Protein AF-0000000087539450 (afdb_homodimer)

Solvent-accessible surface area (backbone atoms only — not comparable to full-atom values): 48037 Å² total; per-residue (Å²): 130,80,47,30,30,33,7,32,29,37,51,81,55,28,25,37,24,34,31,24,36,84,75,42,44,80,74,38,67,32,73,24,71,48,74,65,47,72,48,86,84,46,35,29,34,36,51,66,65,51,53,52,52,17,52,27,53,14,39,38,67,53,40,68,90,49,62,36,80,33,38,54,24,32,17,27,11,11,48,51,20,23,37,36,39,15,30,92,84,64,47,69,72,62,69,25,40,33,46,74,16,42,75,12,46,68,40,29,51,53,40,34,68,70,65,31,56,68,51,42,27,71,36,19,28,36,72,86,48,24,31,21,17,50,22,40,50,44,37,35,46,76,73,35,50,69,58,41,71,54,40,39,33,48,32,37,55,55,27,48,52,46,23,67,30,51,70,46,65,43,41,20,48,21,36,42,29,40,23,71,39,21,21,58,88,76,71,40,75,26,62,69,48,27,57,63,59,69,46,67,71,77,30,49,47,45,82,39,54,14,37,38,65,75,40,42,31,32,69,68,38,10,62,62,31,62,41,35,44,77,23,30,35,20,59,15,31,18,35,67,40,21,32,33,41,29,62,61,24,80,42,70,66,32,34,33,36,38,31,28,55,36,26,33,48,32,27,22,25,71,52,91,61,79,52,93,81,63,42,47,32,26,32,33,22,46,51,85,79,32,18,25,39,32,24,43,36,55,34,34,41,45,48,57,52,45,49,43,69,32,51,35,61,45,44,44,54,49,14,60,76,70,70,52,54,45,64,58,52,50,46,55,34,30,70,73,28,58,86,49,20,85,64,32,39,29,45,53,17,41,79,8,30,38,29,62,68,66,32,71,52,40,43,11,32,41,39,51,38,42,81,83,60,40,48,31,24,55,57,34,15,47,56,50,20,36,28,49,53,48,34,55,37,49,56,55,54,39,74,79,40,86,70,57,54,31,29,35,24,28,74,57,50,73,43,64,65,60,44,41,50,40,10,37,61,55,63,22,35,33,35,28,42,69,63,33,80,42,24,29,37,47,23,8,30,50,32,16,33,41,36,73,60,77,34,91,56,77,76,56,41,61,60,59,46,51,80,61,50,77,30,69,43,53,72,88,47,44,66,48,43,56,51,46,47,51,52,47,52,43,47,55,62,34,39,51,66,43,24,54,58,64,56,76,105,130,82,48,31,29,33,7,32,28,38,50,81,56,28,25,36,25,34,32,25,36,84,77,41,44,80,74,37,66,34,73,23,72,46,74,65,48,74,48,86,85,45,35,29,32,36,48,66,63,52,53,52,50,18,50,27,52,14,39,35,68,52,40,69,90,47,64,37,79,32,36,53,23,31,16,26,11,11,50,52,21,23,38,36,41,15,30,90,86,65,47,69,73,62,69,25,40,33,45,73,15,42,74,13,45,67,43,30,50,53,39,36,69,69,64,30,58,68,51,42,26,70,38,20,30,36,73,86,49,23,31,22,17,49,21,40,50,44,36,36,45,76,73,35,50,70,57,42,71,55,40,41,33,50,31,36,55,54,25,46,52,45,24,66,30,51,70,46,64,42,42,20,47,22,37,42,28,42,23,72,38,19,22,57,89,74,71,41,74,26,62,71,49,27,56,64,60,70,46,67,72,76,30,50,47,47,81,38,54,16,37,39,64,76,38,42,31,32,69,68,38,11,63,63,33,63,41,34,44,79,24,30,36,18,59,15,32,18,34,66,40,21,32,33,41,28,62,61,24,80,42,70,68,32,35,32,35,38,31,28,55,36,27,34,47,33,27,21,26,72,52,89,59,79,52,94,81,62,42,48,30,27,32,34,22,46,51,85,80,30,18,26,39,32,25,43,34,56,35,35,42,44,49,56,52,44,49,43,69,32,52,35,60,45,42,44,53,49,13,60,75,68,70,54,54,45,62,57,49,52,46,55,33,31,68,73,28,56,88,49,22,84,64,32,40,29,45,53,18,40,80,10,30,39,29,61,68,65,33,71,52,40,44,11,31,42,39,52,38,42,80,83,60,40,49,31,23,54,58,33,14,48,56,50,21,36,28,48,52,48,34,56,36,50,54,55,54,39,75,80,38,85,70,58,54,32,30,35,25,27,73,58,51,73,42,65,68,58,46,39,50,39,10,37,62,55,62,23,36,31,35,29,42,68,64,32,77,42,22,30,37,48,22,8,31,51,34,14,32,40,34,73,59,78,35,92,56,75,76,57,42,61,60,58,45,50,80,61,49,76,30,70,44,54,71,87,47,44,67,48,43,54,51,46,48,51,52,48,52,42,48,55,63,34,39,50,65,43,24,55,59,65,56,76,104

Sequence (1010 aa):
MDKYLIAHDLGTSGDKASLFSIEGKLVKSYTASYKTHYFHNNYAEQETEDWWEAICRSTKEIVKEIEPEAVLGISFSSQMQACVVVDEKGNALRPVMIWADQRSGEQMEKLTEKVGADRMYEINGHRPSASYSIEKLMWIRDHEAEVYQNTYKMLLAKDYIICRLTGKFVTDYSEASGTDAFDLKGMEWSEEVLSAAEIPTDKMPELHASTDVIGNLTAHAAEELGLAVNTKVVCGGGDGPCSALGAGSTENGQMFLSYGTSAWIAGTSDEVFLDKDRTLICFGHVIPGKYMPCGTMQAAGNSYSYIRHAMCGEEEVTAEKEGGSIYDVMNRLVEQSPAGAKGLVFLPYLVGERSPRWNPDASGSFLGIRMEHEKCDYIRAVLEGVAMNLGIILEKQRENGEIQELVLTGGGAKGDTLSQILADVLGVRLHRLDHVETATSVAAAVIAGIGVGVFKDFSVVDQFVKREKTFVPREEYKPVYDHQKKLFEKGYECLLDYYKMSAEEMDKYLIAHDLGTSGDKASLFSIEGKLVKSYTASYKTHYFHNNYAEQETEDWWEAICRSTKEIVKEIEPEAVLGISFSSQMQACVVVDEKGNALRPVMIWADQRSGEQMEKLTEKVGADRMYEINGHRPSASYSIEKLMWIRDHEAEVYQNTYKMLLAKDYIICRLTGKFVTDYSEASGTDAFDLKGMEWSEEVLSAAEIPTDKMPELHASTDVIGNLTAHAAEELGLAVNTKVVCGGGDGPCSALGAGSTENGQMFLSYGTSAWIAGTSDEVFLDKDRTLICFGHVIPGKYMPCGTMQAAGNSYSYIRHAMCGEEEVTAEKEGGSIYDVMNRLVEQSPAGAKGLVFLPYLVGERSPRWNPDASGSFLGIRMEHEKCDYIRAVLEGVAMNLGIILEKQRENGEIQELVLTGGGAKGDTLSQILADVLGVRLHRLDHVETATSVAAAVIAGIGVGVFKDFSVVDQFVKREKTFVPREEYKPVYDHQKKLFEKGYECLLDYYKMSAEE

Foldseek 3Di:
DWAWEWEWEAEDFWIKIWIATLLQDTDDIDTDGDDWDADPPFWIWAALVSHLLRLLVGLCVGCVPPAQVRYAAYFYAHAAQKWFFAALQLHTLDTIGALRGQPLVVLLVQLCVQQNQVNLCQFLQAGGGSSHHLSVLLVCVVPPVVSNVRGQAIATNVQSVVCQFFVAREAEQQRVSRRSQGGNQVSGGHPSSCVSSVHDPRRYGHYDQQLAFPAFGDPVNCVSNVHDRNHTYGRHHYLVLLLQLLLVQDDAQAWAWAAEQKIKIKGKHLDSDAFPVRQWGKGCHSAPNIIMIMHIWRGGVVLLVVLCVVPVPVLVVVCVVVVHDSVVSLLVLLVVADQCLVVKAWARQCQHTRGRPHGRLDHIDIPDDDPPGDSSSVSNNSLLNSLLSNLVVVVRVCVVHDHAEHEYAYDVCPDPSSVQSSCQLNVHKYFYKPHRHCSSSLSRRLSGCVSSPSDVDSSSSCSNIDTDDIHHHDPVCNVSSVVNSVVSVVVVVVCVVVSVVVRVD/DWAWEWEWEAEDFWIKIWIATLLQDTDDIDTDGDDWDADPPFWIWAALVSHLLRLLVGLCVGCVPPAQVRYAAYFYAHAAQKWFFAALQLHTLDTIGALRGQPLVVLLVQLCVQQNQVNLCQFLQAGGGSSAHLSVLLVCVVPPVVSNVRGQAIATNVQSVVCQFFVAREAEQQRVSRRSQGGNQVSGGHPSSCVSSVHDPRRYGHYDQQLAFPAFGDPVNCVSNVHDRNHTYGRHHYLVLLLQLLLVQDDAQAWAWAAEQKIKIKGKHLDSDAFPLRQWGKGCHSAPNIIMIMHIWRGGVVLLVVLCVVPVPVLVVVCVVVVHDSVVSLLVLLVVADQCLVVKAWARQCQHTRGRPHGRLDHIDIPDDDPPHDSSSVSNNSLLNSLLSNLVVVVRVCVVHDHAEHEYAYDVCPDPSSVQSSCQLNVHKYFYKPHRHCSSRLSRRLSGCVSSPSDVDSSSSCSNIDTDDIHHHDPVCNVSSVVNSVVSVVVVVVCVVVSVVVRVD

Structure (mmCIF, N/CA/C/O backbone):
data_AF-0000000087539450-model_v1
#
loop_
_entity.id
_entity.type
_entity.pdbx_description
1 polymer 'Xylulose kinase'
#
loop_
_atom_site.group_PDB
_atom_site.id
_atom_site.type_symbol
_atom_site.label_atom_id
_atom_site.label_alt_id
_atom_site.label_comp_id
_atom_site.label_asym_id
_atom_site.label_entity_id
_atom_site.label_seq_id
_atom_site.pdbx_PDB_ins_code
_atom_site.Cartn_x
_atom_site.Cartn_y
_atom_site.Cartn_z
_atom_site.occupancy
_atom_site.B_iso_or_equiv
_atom_site.auth_seq_id
_atom_site.auth_comp_id
_atom_site.auth_asym_id
_atom_site.auth_atom_id
_atom_site.pdbx_PDB_model_num
ATOM 1 N N . MET A 1 1 ? -7.801 -61.469 -3.623 1 63.5 1 MET A N 1
ATOM 2 C CA . MET A 1 1 ? -6.723 -60.625 -3.104 1 63.5 1 MET A CA 1
ATOM 3 C C . MET A 1 1 ? -6.922 -59.156 -3.496 1 63.5 1 MET A C 1
ATOM 5 O O . MET A 1 1 ? -7.488 -58.875 -4.551 1 63.5 1 MET A O 1
ATOM 9 N N . ASP A 1 2 ? -6.637 -58.25 -2.605 1 87.62 2 ASP A N 1
ATOM 10 C CA . ASP A 1 2 ? -6.824 -56.812 -2.848 1 87.62 2 ASP A CA 1
ATOM 11 C C . ASP A 1 2 ? -5.902 -56.344 -3.961 1 87.62 2 ASP A C 1
ATOM 13 O O . ASP A 1 2 ? -4.805 -56.844 -4.145 1 87.62 2 ASP A O 1
ATOM 17 N N . LYS A 1 3 ? -6.453 -55.594 -4.941 1 96.06 3 LYS A N 1
ATOM 18 C CA . LYS A 1 3 ? -5.684 -55 -6.039 1 96.06 3 LYS A CA 1
ATOM 19 C C . LYS A 1 3 ? -5.465 -53.531 -5.836 1 96.06 3 LYS A C 1
ATOM 21 O O . LYS A 1 3 ? -6.285 -52.844 -5.199 1 96.06 3 LYS A O 1
ATOM 26 N N . TYR A 1 4 ? -4.293 -53.094 -6.41 1 97.75 4 TYR A N 1
ATOM 27 C CA . TYR A 1 4 ? -3.902 -51.75 -6.105 1 97.75 4 TYR A CA 1
ATOM 28 C C . TYR A 1 4 ? -3.438 -51 -7.359 1 97.75 4 TYR A C 1
ATOM 30 O O . TYR A 1 4 ? -3.119 -51.656 -8.367 1 97.75 4 TYR A O 1
ATOM 38 N N . LEU A 1 5 ? -3.502 -49.719 -7.254 1 97.94 5 LEU A N 1
ATOM 39 C CA . LEU A 1 5 ? -2.955 -48.781 -8.242 1 97.94 5 LEU A CA 1
ATOM 40 C C . LEU A 1 5 ? -1.952 -47.844 -7.594 1 97.94 5 LEU A C 1
ATOM 42 O O . LEU A 1 5 ? -2.156 -47.406 -6.465 1 97.94 5 LEU A O 1
ATOM 46 N N . ILE A 1 6 ? -0.881 -47.562 -8.305 1 98.44 6 ILE A N 1
ATOM 47 C CA . ILE A 1 6 ? 0.11 -46.625 -7.805 1 98.44 6 ILE A CA 1
ATOM 48 C C . ILE A 1 6 ? 0.045 -45.344 -8.617 1 98.44 6 ILE A C 1
ATOM 50 O O . ILE A 1 6 ? 0.03 -45.375 -9.844 1 98.44 6 ILE A O 1
ATOM 54 N N . ALA A 1 7 ? -0.057 -44.25 -7.906 1 98.25 7 ALA A N 1
ATOM 55 C CA . ALA A 1 7 ? -0.04 -42.938 -8.5 1 98.25 7 ALA A CA 1
ATOM 56 C C . ALA A 1 7 ? 1.215 -42.156 -8.086 1 98.25 7 ALA A C 1
ATOM 58 O O . ALA A 1 7 ? 1.498 -42 -6.898 1 98.25 7 ALA A O 1
ATOM 59 N N . HIS A 1 8 ? 1.985 -41.688 -9.047 1 98.44 8 HIS A N 1
ATOM 60 C CA . HIS A 1 8 ? 3.119 -40.781 -8.789 1 98.44 8 HIS A CA 1
ATOM 61 C C . HIS A 1 8 ? 2.785 -39.344 -9.148 1 98.44 8 HIS A C 1
ATOM 63 O O . HIS A 1 8 ? 2.346 -39.062 -10.266 1 98.44 8 HIS A O 1
ATOM 69 N N . ASP A 1 9 ? 2.93 -38.531 -8.242 1 96.94 9 ASP A N 1
ATOM 70 C CA . ASP A 1 9 ? 2.902 -37.062 -8.461 1 96.94 9 ASP A CA 1
ATOM 71 C C . ASP A 1 9 ? 4.312 -36.5 -8.43 1 96.94 9 ASP A C 1
ATOM 73 O O . ASP A 1 9 ? 4.836 -36.156 -7.363 1 96.94 9 ASP A O 1
ATOM 77 N N . LEU A 1 10 ? 4.879 -36.312 -9.625 1 97.31 10 LEU A N 1
ATOM 78 C CA . LEU A 1 10 ? 6.254 -35.844 -9.789 1 97.31 10 LEU A CA 1
ATOM 79 C C . LEU A 1 10 ? 6.301 -34.312 -9.938 1 97.31 10 LEU A C 1
ATOM 81 O O . LEU A 1 10 ? 6.305 -33.812 -11.055 1 97.31 10 LEU A O 1
ATOM 85 N N . GLY A 1 11 ? 6.465 -33.688 -8.812 1 93.62 11 GLY A N 1
ATOM 86 C CA . GLY A 1 11 ? 6.465 -32.219 -8.797 1 93.62 11 GLY A CA 1
ATOM 87 C C . GLY A 1 11 ? 7.855 -31.625 -8.805 1 93.62 11 GLY A C 1
ATOM 88 O O . GLY A 1 11 ? 8.82 -32.312 -9.18 1 93.62 11 GLY A O 1
ATOM 89 N N . THR A 1 12 ? 7.957 -30.359 -8.445 1 90.19 12 THR A N 1
ATOM 90 C CA . THR A 1 12 ? 9.211 -29.609 -8.469 1 90.19 12 THR A CA 1
ATOM 91 C C . THR A 1 12 ? 10.078 -29.969 -7.27 1 90.19 12 THR A C 1
ATOM 93 O O . THR A 1 12 ? 11.305 -30.047 -7.379 1 90.19 12 THR A O 1
ATOM 96 N N . SER A 1 13 ? 9.5 -30.328 -6.152 1 89.19 13 SER A N 1
ATOM 97 C CA . SER A 1 13 ? 10.258 -30.484 -4.922 1 89.19 13 SER A CA 1
ATOM 98 C C . SER A 1 13 ? 10.422 -31.969 -4.559 1 89.19 13 SER A C 1
ATOM 100 O O . SER A 1 13 ? 11.148 -32.312 -3.631 1 89.19 13 SER A O 1
ATOM 102 N N . GLY A 1 14 ? 9.633 -32.719 -5.238 1 94.12 14 GLY A N 1
ATOM 103 C CA . GLY A 1 14 ? 9.711 -34.125 -4.93 1 94.12 14 GLY A CA 1
ATOM 104 C C . GLY A 1 14 ? 8.664 -34.969 -5.652 1 94.12 14 GLY A C 1
ATOM 105 O O . GLY A 1 14 ? 7.926 -34.438 -6.488 1 94.12 14 GLY A O 1
ATOM 106 N N . ASP A 1 15 ? 8.719 -36.25 -5.34 1 97.12 15 ASP A N 1
ATOM 107 C CA . ASP A 1 15 ? 7.734 -37.188 -5.859 1 97.12 15 ASP A CA 1
ATOM 108 C C . ASP A 1 15 ? 6.891 -37.781 -4.734 1 97.12 15 ASP A C 1
ATOM 110 O O . ASP A 1 15 ? 7.426 -38.312 -3.756 1 97.12 15 ASP A O 1
ATOM 114 N N . LYS A 1 16 ? 5.605 -37.625 -4.824 1 95.31 16 LYS A N 1
ATOM 115 C CA . LYS A 1 16 ? 4.672 -38.281 -3.92 1 95.31 16 LYS A CA 1
ATOM 116 C C . LYS A 1 16 ? 4.086 -39.531 -4.562 1 95.31 16 LYS A C 1
ATOM 118 O O . LYS A 1 16 ? 3.359 -39.469 -5.555 1 95.31 16 LYS A O 1
ATOM 123 N N . ALA A 1 17 ? 4.402 -40.688 -4 1 97.94 17 ALA A N 1
ATOM 124 C CA . ALA A 1 17 ? 3.777 -41.938 -4.406 1 97.94 17 ALA A CA 1
ATOM 125 C C . ALA A 1 17 ? 2.576 -42.281 -3.523 1 97.94 17 ALA A C 1
ATOM 127 O O . ALA A 1 17 ? 2.639 -42.125 -2.299 1 97.94 17 ALA A O 1
ATOM 128 N N . SER A 1 18 ? 1.516 -42.656 -4.168 1 97.06 18 SER A N 1
ATOM 129 C CA . SER A 1 18 ? 0.305 -43.031 -3.445 1 97.06 18 SER A CA 1
ATOM 130 C C . SER A 1 18 ? -0.211 -44.406 -3.908 1 97.06 18 SER A C 1
ATOM 132 O O . SER A 1 18 ? -0.251 -44.688 -5.109 1 97.06 18 SER A O 1
ATOM 134 N N . LEU A 1 19 ? -0.552 -45.188 -2.943 1 97.19 19 LEU A N 1
ATOM 135 C CA . LEU A 1 19 ? -1.157 -46.469 -3.184 1 97.19 19 LEU A CA 1
ATOM 136 C C . LEU A 1 19 ? -2.666 -46.438 -2.971 1 97.19 19 LEU A C 1
ATOM 138 O O . LEU A 1 19 ? -3.133 -46.125 -1.87 1 97.19 19 LEU A O 1
ATOM 142 N N . PHE A 1 20 ? -3.352 -46.719 -4.051 1 95.94 20 PHE A N 1
ATOM 143 C CA . PHE A 1 20 ? -4.809 -46.719 -3.969 1 95.94 20 PHE A CA 1
ATOM 144 C C . PHE A 1 20 ? -5.359 -48.125 -4.172 1 95.94 20 PHE A C 1
ATOM 146 O O . PHE A 1 20 ? -4.844 -48.906 -4.992 1 95.94 20 PHE A O 1
ATOM 153 N N . SER A 1 21 ? -6.469 -48.406 -3.42 1 95.62 21 SER A N 1
ATOM 154 C CA . SER A 1 21 ? -7.25 -49.594 -3.758 1 95.62 21 SER A CA 1
ATOM 155 C C . SER A 1 21 ? -8.109 -49.344 -4.996 1 95.62 21 SER A C 1
ATOM 157 O O . SER A 1 21 ? -8.305 -48.219 -5.414 1 95.62 21 SER A O 1
ATOM 159 N N . ILE A 1 22 ? -8.633 -50.406 -5.566 1 94.31 22 ILE A N 1
ATOM 160 C CA . ILE A 1 22 ? -9.461 -50.281 -6.766 1 94.31 22 ILE A CA 1
ATOM 161 C C . ILE A 1 22 ? -10.82 -49.688 -6.391 1 94.31 22 ILE A C 1
ATOM 163 O O . ILE A 1 22 ? -11.609 -49.312 -7.27 1 94.31 22 ILE A O 1
ATOM 167 N N . GLU A 1 23 ? -11.094 -49.531 -5.09 1 91.94 23 GLU A N 1
ATOM 168 C CA . GLU A 1 23 ? -12.328 -48.906 -4.621 1 91.94 23 GLU A CA 1
ATOM 169 C C . GLU A 1 23 ? -12.125 -47.406 -4.414 1 91.94 23 GLU A C 1
ATOM 171 O O . GLU A 1 23 ? -13.07 -46.688 -4.082 1 91.94 23 GLU A O 1
ATOM 176 N N . GLY A 1 24 ? -10.922 -47 -4.629 1 89.5 24 GLY A N 1
ATOM 177 C CA . GLY A 1 24 ? -10.672 -45.562 -4.551 1 89.5 24 GLY A CA 1
ATOM 178 C C . GLY A 1 24 ? -10.148 -45.125 -3.195 1 89.5 24 GLY A C 1
ATOM 179 O O . GLY A 1 24 ? -10.062 -43.938 -2.914 1 89.5 24 GLY A O 1
ATOM 180 N N . LYS A 1 25 ? -9.742 -46.031 -2.344 1 91.62 25 LYS A N 1
ATOM 181 C CA . LYS A 1 25 ? -9.234 -45.688 -1.013 1 91.62 25 LYS A CA 1
ATOM 182 C C . LYS A 1 25 ? -7.723 -45.5 -1.037 1 91.62 25 LYS A C 1
ATOM 184 O O . LYS A 1 25 ? -6.988 -46.312 -1.583 1 91.62 25 LYS A O 1
ATOM 189 N N . LEU A 1 26 ? -7.309 -44.438 -0.457 1 93 26 LEU A N 1
ATOM 190 C CA . LEU A 1 26 ? -5.879 -44.219 -0.263 1 93 26 LEU A CA 1
ATOM 191 C C . LEU A 1 26 ? -5.336 -45.125 0.827 1 93 26 LEU A C 1
ATOM 193 O O . LEU A 1 26 ? -5.719 -45.031 1.993 1 93 26 LEU A O 1
ATOM 197 N N . VAL A 1 27 ? -4.469 -45.969 0.541 1 94.75 27 VAL A N 1
ATOM 198 C CA . VAL A 1 27 ? -3.938 -46.969 1.463 1 94.75 27 VAL A CA 1
ATOM 199 C C . VAL A 1 27 ? -2.686 -46.406 2.148 1 94.75 27 VAL A C 1
ATOM 201 O O . VAL A 1 27 ? -2.537 -46.531 3.367 1 94.75 27 VAL A O 1
ATOM 204 N N . LYS A 1 28 ? -1.821 -45.906 1.323 1 95.69 28 LYS A N 1
ATOM 205 C CA . LYS A 1 28 ? -0.549 -45.375 1.814 1 95.69 28 LYS A CA 1
ATOM 206 C C . LYS A 1 28 ? 0.042 -44.375 0.84 1 95.69 28 LYS A C 1
ATOM 208 O O . LYS A 1 28 ? -0.2 -44.438 -0.366 1 95.69 28 LYS A O 1
ATOM 213 N N . SER A 1 29 ? 0.734 -43.469 1.357 1 95.88 29 SER A N 1
ATOM 214 C CA . SER A 1 29 ? 1.466 -42.5 0.523 1 95.88 29 SER A CA 1
ATOM 215 C C . SER A 1 29 ? 2.82 -42.156 1.135 1 95.88 29 SER A C 1
ATOM 217 O O . SER A 1 29 ? 3.023 -42.344 2.34 1 95.88 29 SER A O 1
ATOM 219 N N . TYR A 1 30 ? 3.762 -41.75 0.299 1 96.94 30 TYR A N 1
ATOM 220 C CA . TYR A 1 30 ? 5.105 -41.375 0.712 1 96.94 30 TYR A CA 1
ATOM 221 C C . TYR A 1 30 ? 5.699 -40.344 -0.244 1 96.94 30 TYR A C 1
ATOM 223 O O . TYR A 1 30 ? 5.547 -40.469 -1.462 1 96.94 30 TYR A O 1
ATOM 231 N N . THR A 1 31 ? 6.277 -39.344 0.333 1 96.38 31 THR A N 1
ATOM 232 C CA . THR A 1 31 ? 6.926 -38.312 -0.473 1 96.38 31 THR A CA 1
ATOM 233 C C . THR A 1 31 ? 8.445 -38.375 -0.323 1 96.38 31 THR A C 1
ATOM 235 O O . THR A 1 31 ? 8.961 -38.344 0.794 1 96.38 31 THR A O 1
ATOM 238 N N . ALA A 1 32 ? 9.133 -38.469 -1.414 1 97.56 32 ALA A N 1
ATOM 239 C CA . ALA A 1 32 ? 10.586 -38.375 -1.481 1 97.56 32 ALA A CA 1
ATOM 240 C C . ALA A 1 32 ? 11.008 -37.031 -2.076 1 97.56 32 ALA A C 1
ATOM 242 O O . ALA A 1 32 ? 10.672 -36.719 -3.221 1 97.56 32 ALA A O 1
ATOM 243 N N . SER A 1 33 ? 11.805 -36.312 -1.38 1 95.69 33 SER A N 1
ATOM 244 C CA . SER A 1 33 ? 12.195 -35 -1.806 1 95.69 33 SER A CA 1
ATOM 245 C C . SER A 1 33 ? 13.477 -35.031 -2.633 1 95.69 33 SER A C 1
ATOM 247 O O . SER A 1 33 ? 14.242 -35.969 -2.564 1 95.69 33 SER A O 1
ATOM 249 N N . TYR A 1 34 ? 13.656 -34.062 -3.494 1 95.38 34 TYR A N 1
ATOM 250 C CA . TYR A 1 34 ? 14.898 -33.844 -4.219 1 95.38 34 TYR A CA 1
ATOM 251 C C . TYR A 1 34 ? 15.133 -32.344 -4.414 1 95.38 34 TYR A C 1
ATOM 253 O O . TYR A 1 34 ? 14.242 -31.531 -4.16 1 95.38 34 TYR A O 1
ATOM 261 N N . LYS A 1 35 ? 16.328 -31.969 -4.836 1 91.88 35 LYS A N 1
ATOM 262 C CA . LYS A 1 35 ? 16.75 -30.562 -4.883 1 91.88 35 LYS A CA 1
ATOM 263 C C . LYS A 1 35 ? 16.516 -29.969 -6.27 1 91.88 35 LYS A C 1
ATOM 265 O O . LYS A 1 35 ? 16.625 -30.672 -7.277 1 91.88 35 LYS A O 1
ATOM 270 N N . THR A 1 36 ? 16.078 -28.75 -6.309 1 91.38 36 THR A N 1
ATOM 271 C CA . THR A 1 36 ? 16.141 -27.906 -7.496 1 91.38 36 THR A CA 1
ATOM 272 C C . THR A 1 36 ? 17.312 -26.922 -7.398 1 91.38 36 THR A C 1
ATOM 274 O O . THR A 1 36 ? 17.484 -26.266 -6.371 1 91.38 36 THR A O 1
ATOM 277 N N . HIS A 1 37 ? 18.062 -26.859 -8.438 1 91.81 37 HIS A N 1
ATOM 278 C CA . HIS A 1 37 ? 19.188 -25.938 -8.461 1 91.81 37 HIS A CA 1
ATOM 279 C C . HIS A 1 37 ? 18.828 -24.641 -9.188 1 91.81 37 HIS A C 1
ATOM 281 O O . HIS A 1 37 ? 18.547 -24.656 -10.391 1 91.81 37 HIS A O 1
ATOM 287 N N . TYR A 1 38 ? 18.844 -23.625 -8.43 1 86.75 38 TYR A N 1
ATOM 288 C CA . TYR A 1 38 ? 18.594 -22.312 -9.016 1 86.75 38 TYR A CA 1
ATOM 289 C C . TYR A 1 38 ? 19.891 -21.562 -9.219 1 86.75 38 TYR A C 1
ATOM 291 O O . TYR A 1 38 ? 20.797 -21.625 -8.383 1 86.75 38 TYR A O 1
ATOM 299 N N . PHE A 1 39 ? 19.969 -20.938 -10.305 1 84.88 39 PHE A N 1
ATOM 300 C CA . PHE A 1 39 ? 21.156 -20.172 -10.633 1 84.88 39 PHE A CA 1
ATOM 301 C C . PHE A 1 39 ? 20.828 -18.703 -10.852 1 84.88 39 PHE A C 1
ATOM 303 O O . PHE A 1 39 ? 19.641 -18.328 -10.844 1 84.88 39 PHE A O 1
ATOM 310 N N . HIS A 1 40 ? 21.953 -17.922 -10.945 1 75.94 40 HIS A N 1
ATOM 311 C CA . HIS A 1 40 ? 21.781 -16.516 -11.25 1 75.94 40 HIS A CA 1
ATOM 312 C C . HIS A 1 40 ? 21.094 -16.312 -12.594 1 75.94 40 HIS A C 1
ATOM 314 O O . HIS A 1 40 ? 21.094 -17.219 -13.438 1 75.94 40 HIS A O 1
ATOM 320 N N . ASN A 1 41 ? 20.109 -15.414 -12.82 1 72.12 41 ASN A N 1
ATOM 321 C CA . ASN A 1 41 ? 19.484 -15.008 -14.078 1 72.12 41 ASN A CA 1
ATOM 322 C C . ASN A 1 41 ? 18.234 -15.836 -14.383 1 72.12 41 ASN A C 1
ATOM 324 O O . ASN A 1 41 ? 17.938 -16.125 -15.547 1 72.12 41 ASN A O 1
ATOM 328 N N . ASN A 1 42 ? 17.703 -16.562 -13.484 1 81.5 42 ASN A N 1
ATOM 329 C CA . ASN A 1 42 ? 16.438 -17.266 -13.594 1 81.5 42 ASN A CA 1
ATOM 330 C C . ASN A 1 42 ? 16.609 -18.641 -14.242 1 81.5 42 ASN A C 1
ATOM 332 O O . ASN A 1 42 ? 15.758 -19.078 -15.016 1 81.5 42 ASN A O 1
ATOM 336 N N . TYR A 1 43 ? 17.781 -19.25 -14.008 1 87.88 43 TYR A N 1
ATOM 337 C CA . TYR A 1 43 ? 18.031 -20.641 -14.414 1 87.88 43 TYR A CA 1
ATOM 338 C C . TYR A 1 43 ? 17.578 -21.609 -13.336 1 87.88 43 TYR A C 1
ATOM 340 O O . TYR A 1 43 ? 17.75 -21.344 -12.141 1 87.88 43 TYR A O 1
ATOM 348 N N . ALA A 1 44 ? 16.953 -22.641 -13.742 1 92.56 44 ALA A N 1
ATOM 349 C CA . ALA A 1 44 ? 16.484 -23.656 -12.812 1 92.56 44 ALA A CA 1
ATOM 350 C C . ALA A 1 44 ? 16.672 -25.062 -13.406 1 92.56 44 ALA A C 1
ATOM 352 O O . ALA A 1 44 ? 16.109 -25.359 -14.461 1 92.56 44 ALA A O 1
ATOM 353 N N . GLU A 1 45 ? 17.406 -25.922 -12.656 1 96.75 45 GLU A N 1
ATOM 354 C CA . GLU A 1 45 ? 17.719 -27.25 -13.18 1 96.75 45 GLU A CA 1
ATOM 355 C C . GLU A 1 45 ? 17.484 -28.328 -12.117 1 96.75 45 GLU A C 1
ATOM 357 O O . GLU A 1 45 ? 17.531 -28.031 -10.922 1 96.75 45 GLU A O 1
ATOM 362 N N . GLN A 1 46 ? 17.203 -29.469 -12.602 1 97.12 46 GLN A N 1
ATOM 363 C CA . GLN A 1 46 ? 17.094 -30.672 -11.766 1 97.12 46 GLN A CA 1
ATOM 364 C C . GLN A 1 46 ? 17.844 -31.844 -12.398 1 97.12 46 GLN A C 1
ATOM 366 O O . GLN A 1 46 ? 18.188 -31.797 -13.586 1 97.12 46 GLN A O 1
ATOM 371 N N . GLU A 1 47 ? 18.141 -32.844 -11.547 1 97.75 47 GLU A N 1
ATOM 372 C CA . GLU A 1 47 ? 18.828 -34.062 -11.992 1 97.75 47 GLU A CA 1
ATOM 373 C C . GLU A 1 47 ? 17.844 -35.219 -12.195 1 97.75 47 GLU A C 1
ATOM 375 O O . GLU A 1 47 ? 17.078 -35.562 -11.289 1 97.75 47 GLU A O 1
ATOM 380 N N . THR A 1 48 ? 17.953 -35.844 -13.367 1 97.81 48 THR A N 1
ATOM 381 C CA . THR A 1 48 ? 17.047 -36.938 -13.672 1 97.81 48 THR A CA 1
ATOM 382 C C . THR A 1 48 ? 17.266 -38.094 -12.703 1 97.81 48 THR A C 1
ATOM 384 O O . THR A 1 48 ? 16.312 -38.812 -12.359 1 97.81 48 THR A O 1
ATOM 387 N N . GLU A 1 49 ? 18.469 -38.25 -12.273 1 97.81 49 GLU A N 1
ATOM 388 C CA . GLU A 1 49 ? 18.75 -39.344 -11.328 1 97.81 49 GLU A CA 1
ATOM 389 C C . GLU A 1 49 ? 18.047 -39.094 -9.992 1 97.81 49 GLU A C 1
ATOM 391 O O . GLU A 1 49 ? 17.625 -40.062 -9.328 1 97.81 49 GLU A O 1
ATOM 396 N N . ASP A 1 50 ? 17.984 -37.844 -9.625 1 98.19 50 ASP A N 1
ATOM 397 C CA . ASP A 1 50 ? 17.234 -37.531 -8.414 1 98.19 50 ASP A CA 1
ATOM 398 C C . ASP A 1 50 ? 15.766 -37.938 -8.547 1 98.19 50 ASP A C 1
ATOM 400 O O . ASP A 1 50 ? 15.156 -38.406 -7.594 1 98.19 50 ASP A O 1
ATOM 404 N N . TRP A 1 51 ? 15.219 -37.688 -9.734 1 98.31 51 TRP A N 1
ATOM 405 C CA . TRP A 1 51 ? 13.844 -38.094 -9.992 1 98.31 51 TRP A CA 1
ATOM 406 C C . TRP A 1 51 ? 13.695 -39.625 -9.867 1 98.31 51 TRP A C 1
ATOM 408 O O . TRP A 1 51 ? 12.773 -40.094 -9.219 1 98.31 51 TRP A O 1
ATOM 418 N N . TRP A 1 52 ? 14.609 -40.344 -10.484 1 98.44 52 TRP A N 1
ATOM 419 C CA . TRP A 1 52 ? 14.539 -41.781 -10.492 1 98.44 52 TRP A CA 1
ATOM 420 C C . TRP A 1 52 ? 14.664 -42.344 -9.086 1 98.44 52 TRP A C 1
ATOM 422 O O . TRP A 1 52 ? 13.898 -43.219 -8.688 1 98.44 52 TRP A O 1
ATOM 432 N N . GLU A 1 53 ? 15.617 -41.812 -8.367 1 98.38 53 GLU A N 1
ATOM 433 C CA . GLU A 1 53 ? 15.812 -42.281 -6.992 1 98.38 53 GLU A CA 1
ATOM 434 C C . GLU A 1 53 ? 14.562 -42.031 -6.148 1 98.38 53 GLU A C 1
ATOM 436 O O . GLU A 1 53 ? 14.188 -42.844 -5.324 1 98.38 53 GLU A O 1
ATOM 441 N N . ALA A 1 54 ? 13.984 -40.875 -6.332 1 98.44 54 ALA A N 1
ATOM 442 C CA . ALA A 1 54 ? 12.773 -40.531 -5.598 1 98.44 54 ALA A CA 1
ATOM 443 C C . ALA A 1 54 ? 11.633 -41.469 -5.945 1 98.44 54 ALA A C 1
ATOM 445 O O . ALA A 1 54 ? 10.883 -41.906 -5.062 1 98.44 54 ALA A O 1
ATOM 446 N N . ILE A 1 55 ? 11.477 -41.781 -7.211 1 98.44 55 ILE A N 1
ATOM 447 C CA . ILE A 1 55 ? 10.445 -42.719 -7.676 1 98.44 55 ILE A CA 1
ATOM 448 C C . ILE A 1 55 ? 10.664 -44.094 -7.039 1 98.44 55 ILE A C 1
ATOM 450 O O . ILE A 1 55 ? 9.719 -44.719 -6.535 1 98.44 55 ILE A O 1
ATOM 454 N N . CYS A 1 56 ? 11.875 -44.562 -7.055 1 98.5 56 CYS A N 1
ATOM 455 C CA . CYS A 1 56 ? 12.203 -45.875 -6.5 1 98.5 56 CYS A CA 1
ATOM 456 C C . CYS A 1 56 ? 11.953 -45.906 -4.996 1 98.5 56 CYS A C 1
ATOM 458 O O . CYS A 1 56 ? 11.289 -46.812 -4.492 1 98.5 56 CYS A O 1
ATOM 460 N N . ARG A 1 57 ? 12.43 -44.906 -4.371 1 98.31 57 ARG A N 1
ATOM 461 C CA . ARG A 1 57 ? 12.312 -44.844 -2.918 1 98.31 57 ARG A CA 1
ATOM 462 C C . ARG A 1 57 ? 10.852 -44.75 -2.492 1 98.31 57 ARG A C 1
ATOM 464 O O . ARG A 1 57 ? 10.414 -45.469 -1.597 1 98.31 57 ARG A O 1
ATOM 471 N N . SER A 1 58 ? 10.133 -43.875 -3.059 1 98.31 58 SER A N 1
ATOM 472 C CA . SER A 1 58 ? 8.742 -43.688 -2.68 1 98.31 58 SER A CA 1
ATOM 473 C C . SER A 1 58 ? 7.902 -44.906 -2.994 1 98.31 58 SER A C 1
ATOM 475 O O . SER A 1 58 ? 7.016 -45.281 -2.219 1 98.31 58 SER A O 1
ATOM 477 N N . THR A 1 59 ? 8.156 -45.594 -4.109 1 98.38 59 THR A N 1
ATOM 478 C CA . THR A 1 59 ? 7.43 -46.812 -4.461 1 98.38 59 THR A CA 1
ATOM 479 C C . THR A 1 59 ? 7.699 -47.906 -3.449 1 98.38 59 THR A C 1
ATOM 481 O O . THR A 1 59 ? 6.766 -48.531 -2.951 1 98.38 59 THR A O 1
ATOM 484 N N . LYS A 1 60 ? 8.93 -48.125 -3.158 1 97.94 60 LYS A N 1
ATOM 485 C CA . LYS A 1 60 ? 9.289 -49.188 -2.219 1 97.94 60 LYS A CA 1
ATOM 486 C C . LYS A 1 60 ? 8.633 -48.969 -0.861 1 97.94 60 LYS A C 1
ATOM 488 O O . LYS A 1 60 ? 8.18 -49.906 -0.224 1 97.94 60 LYS A O 1
ATOM 493 N N . GLU A 1 61 ? 8.586 -47.75 -0.471 1 97.81 61 GLU A N 1
ATOM 494 C CA . GLU A 1 61 ? 8 -47.438 0.826 1 97.81 61 GLU A CA 1
ATOM 495 C C . GLU A 1 61 ? 6.516 -47.75 0.863 1 97.81 61 GLU A C 1
ATOM 497 O O . GLU A 1 61 ? 6 -48.219 1.891 1 97.81 61 GLU A O 1
ATOM 502 N N . ILE A 1 62 ? 5.801 -47.594 -0.215 1 97.31 62 ILE A N 1
ATOM 503 C CA . ILE A 1 62 ? 4.348 -47.719 -0.156 1 97.31 62 ILE A CA 1
ATOM 504 C C . ILE A 1 62 ? 3.965 -49.188 -0.463 1 97.31 62 ILE A C 1
ATOM 506 O O . ILE A 1 62 ? 2.838 -49.594 -0.192 1 97.31 62 ILE A O 1
ATOM 510 N N . VAL A 1 63 ? 4.863 -50.031 -0.989 1 96.75 63 VAL A N 1
ATOM 511 C CA . VAL A 1 63 ? 4.48 -51.375 -1.386 1 96.75 63 VAL A CA 1
ATOM 512 C C . VAL A 1 63 ? 5.121 -52.375 -0.444 1 96.75 63 VAL A C 1
ATOM 514 O O . VAL A 1 63 ? 5.059 -53.594 -0.688 1 96.75 63 VAL A O 1
ATOM 517 N N . LYS A 1 64 ? 5.793 -51.969 0.581 1 93.69 64 LYS A N 1
ATOM 518 C CA . LYS A 1 64 ? 6.52 -52.812 1.518 1 93.69 64 LYS A CA 1
ATOM 519 C C . LYS A 1 64 ? 5.648 -53.969 2 1 93.69 64 LYS A C 1
ATOM 521 O O . LYS A 1 64 ? 6.141 -55.062 2.221 1 93.69 64 LYS A O 1
ATOM 526 N N . GLU A 1 65 ? 4.43 -53.844 2.223 1 92 65 GLU A N 1
ATOM 527 C CA . GLU A 1 65 ? 3.572 -54.844 2.84 1 92 65 GLU A CA 1
ATOM 528 C C . GLU A 1 65 ? 2.588 -55.406 1.827 1 92 65 GLU A C 1
ATOM 530 O O . GLU A 1 65 ? 1.57 -56 2.207 1 92 65 GLU A O 1
ATOM 535 N N . ILE A 1 66 ? 2.893 -55.25 0.576 1 92.75 66 ILE A N 1
ATOM 536 C CA . ILE A 1 66 ? 1.984 -55.688 -0.472 1 92.75 66 ILE A CA 1
ATOM 537 C C . ILE A 1 66 ? 2.713 -56.656 -1.407 1 92.75 66 ILE A C 1
ATOM 539 O O . ILE A 1 66 ? 3.902 -56.5 -1.684 1 92.75 66 ILE A O 1
ATOM 543 N N . GLU A 1 67 ? 1.999 -57.688 -1.846 1 94.56 67 GLU A N 1
ATOM 544 C CA . GLU A 1 67 ? 2.557 -58.531 -2.891 1 94.56 67 GLU A CA 1
ATOM 545 C C . GLU A 1 67 ? 2.711 -57.781 -4.203 1 94.56 67 GLU A C 1
ATOM 547 O O . GLU A 1 67 ? 1.763 -57.156 -4.68 1 94.56 67 GLU A O 1
ATOM 552 N N . PRO A 1 68 ? 3.844 -57.844 -4.777 1 95.06 68 PRO A N 1
ATOM 553 C CA . PRO A 1 68 ? 4.09 -57.094 -6.016 1 95.06 68 PRO A CA 1
ATOM 554 C C . PRO A 1 68 ? 3.035 -57.375 -7.086 1 95.06 68 PRO A C 1
ATOM 556 O O . PRO A 1 68 ? 2.666 -56.469 -7.84 1 95.06 68 PRO A O 1
ATOM 559 N N . GLU A 1 69 ? 2.541 -58.562 -7.102 1 94.88 69 GLU A N 1
ATOM 560 C CA . GLU A 1 69 ? 1.583 -58.969 -8.125 1 94.88 69 GLU A CA 1
ATOM 561 C C . GLU A 1 69 ? 0.225 -58.312 -7.906 1 94.88 69 GLU A C 1
ATOM 563 O O . GLU A 1 69 ? -0.621 -58.312 -8.805 1 94.88 69 GLU A O 1
ATOM 568 N N . ALA A 1 70 ? 0.071 -57.781 -6.777 1 96.81 70 ALA A N 1
ATOM 569 C CA . ALA A 1 70 ? -1.202 -57.125 -6.445 1 96.81 70 ALA A CA 1
ATOM 570 C C . ALA A 1 70 ? -1.308 -55.75 -7.07 1 96.81 70 ALA A C 1
ATOM 572 O O . ALA A 1 70 ? -2.398 -55.188 -7.152 1 96.81 70 ALA A O 1
ATOM 573 N N . VAL A 1 71 ? -0.251 -55.219 -7.504 1 98.06 71 VAL A N 1
ATOM 574 C CA . VAL A 1 71 ? -0.248 -53.906 -8.156 1 98.06 71 VAL A CA 1
ATOM 575 C C . VAL A 1 71 ? -0.546 -54.062 -9.641 1 98.06 71 VAL A C 1
ATOM 577 O O . VAL A 1 71 ? 0.236 -54.688 -10.375 1 98.06 71 VAL A O 1
ATOM 580 N N . LEU A 1 72 ? -1.606 -53.438 -10.07 1 97.81 72 LEU A N 1
ATOM 581 C CA . LEU A 1 72 ? -2.068 -53.656 -11.445 1 97.81 72 LEU A CA 1
ATOM 582 C C . LEU A 1 72 ? -1.376 -52.656 -12.391 1 97.81 72 LEU A C 1
ATOM 584 O O . LEU A 1 72 ? -1.117 -53 -13.547 1 97.81 72 LEU A O 1
ATOM 588 N N . GLY A 1 73 ? -1.144 -51.5 -11.891 1 98.19 73 GLY A N 1
ATOM 589 C CA . GLY A 1 73 ? -0.573 -50.5 -12.773 1 98.19 73 GLY A CA 1
ATOM 590 C C . GLY A 1 73 ? -0.076 -49.281 -12.047 1 98.19 73 GLY A C 1
ATOM 591 O O . GLY A 1 73 ? -0.423 -49.031 -10.883 1 98.19 73 GLY A O 1
ATOM 592 N N . ILE A 1 74 ? 0.772 -48.531 -12.727 1 98.5 74 ILE A N 1
ATOM 593 C CA . ILE A 1 74 ? 1.34 -47.281 -12.258 1 98.5 74 ILE A CA 1
ATOM 594 C C . ILE A 1 74 ? 1.071 -46.188 -13.281 1 98.5 74 ILE A C 1
ATOM 596 O O . ILE A 1 74 ? 1.071 -46.438 -14.484 1 98.5 74 ILE A O 1
ATOM 600 N N . SER A 1 75 ? 0.743 -44.969 -12.805 1 98.75 75 SER A N 1
ATOM 601 C CA . SER A 1 75 ? 0.614 -43.812 -13.672 1 98.75 75 SER A CA 1
ATOM 602 C C . SER A 1 75 ? 1.165 -42.562 -12.992 1 98.75 75 SER A C 1
ATOM 604 O O . SER A 1 75 ? 1.741 -42.656 -11.906 1 98.75 75 SER A O 1
ATOM 606 N N . PHE A 1 76 ? 0.981 -41.375 -13.742 1 98.56 76 PHE A N 1
ATOM 607 C CA . PHE A 1 76 ? 1.773 -40.219 -13.312 1 98.56 76 PHE A CA 1
ATOM 608 C C . PHE A 1 76 ? 0.991 -38.938 -13.492 1 98.56 76 PHE A C 1
ATOM 610 O O . PHE A 1 76 ? 0.242 -38.781 -14.461 1 98.56 76 PHE A O 1
ATOM 617 N N . SER A 1 77 ? 1.122 -38.062 -12.578 1 97.88 77 SER A N 1
ATOM 618 C CA . SER A 1 77 ? 1.021 -36.625 -12.734 1 97.88 77 SER A CA 1
ATOM 619 C C . SER A 1 77 ? 2.383 -35.938 -12.578 1 97.88 77 SER A C 1
ATOM 621 O O . SER A 1 77 ? 3.131 -36.25 -11.648 1 97.88 77 SER A O 1
ATOM 623 N N . SER A 1 78 ? 2.77 -35.125 -13.484 1 97 78 SER A N 1
ATOM 624 C CA . SER A 1 78 ? 4.125 -34.594 -13.375 1 97 78 SER A CA 1
ATOM 625 C C . SER A 1 78 ? 4.176 -33.094 -13.719 1 97 78 SER A C 1
ATOM 627 O O . SER A 1 78 ? 3.301 -32.594 -14.422 1 97 78 SER A O 1
ATOM 629 N N . GLN A 1 79 ? 5.219 -32.438 -13.188 1 95.81 79 GLN A N 1
ATOM 630 C CA . GLN A 1 79 ? 5.504 -31.078 -13.625 1 95.81 79 GLN A CA 1
ATOM 631 C C . GLN A 1 79 ? 5.652 -31 -15.141 1 95.81 79 GLN A C 1
ATOM 633 O O . GLN A 1 79 ? 6.172 -31.938 -15.766 1 95.81 79 GLN A O 1
ATOM 638 N N . MET A 1 80 ? 5.215 -29.922 -15.672 1 96.38 80 MET A N 1
ATOM 639 C CA . MET A 1 80 ? 5.184 -29.766 -17.125 1 96.38 80 MET A CA 1
ATOM 640 C C . MET A 1 80 ? 6.309 -28.859 -17.609 1 96.38 80 MET A C 1
ATOM 642 O O . MET A 1 80 ? 7.062 -28.312 -16.797 1 96.38 80 MET A O 1
ATOM 646 N N . GLN A 1 81 ? 6.594 -28.859 -18.906 1 96.62 81 GLN A N 1
ATOM 647 C CA . GLN A 1 81 ? 7.418 -27.891 -19.625 1 96.62 81 GLN A CA 1
ATOM 648 C C . GLN A 1 81 ? 8.906 -28.141 -19.391 1 96.62 81 GLN A C 1
ATOM 650 O O . GLN A 1 81 ? 9.742 -27.281 -19.656 1 96.62 81 GLN A O 1
ATOM 655 N N . ALA A 1 82 ? 9.219 -29.312 -18.844 1 97.31 82 ALA A N 1
ATOM 656 C CA . ALA A 1 82 ? 10.625 -29.688 -18.75 1 97.31 82 ALA A CA 1
ATOM 657 C C . ALA A 1 82 ? 11.195 -30.016 -20.141 1 97.31 82 ALA A C 1
ATOM 659 O O . ALA A 1 82 ? 10.445 -30.312 -21.062 1 97.31 82 ALA A O 1
ATOM 660 N N . CYS A 1 83 ? 12.461 -29.859 -20.234 1 98.5 83 CYS A N 1
ATOM 661 C CA . CYS A 1 83 ? 13.195 -30.281 -21.422 1 98.5 83 CYS A CA 1
ATOM 662 C C . CYS A 1 83 ? 14.266 -31.312 -21.062 1 98.5 83 CYS A C 1
ATOM 664 O O . CYS A 1 83 ? 15.383 -30.938 -20.703 1 98.5 83 CYS A O 1
ATOM 666 N N . VAL A 1 84 ? 13.906 -32.562 -21.203 1 98.69 84 VAL A N 1
ATOM 667 C CA . VAL A 1 84 ? 14.828 -33.656 -20.953 1 98.69 84 VAL A CA 1
ATOM 668 C C . VAL A 1 84 ? 15.352 -34.219 -22.266 1 98.69 84 VAL A C 1
ATOM 670 O O . VAL A 1 84 ? 14.609 -34.812 -23.031 1 98.69 84 VAL A O 1
ATOM 673 N N . VAL A 1 85 ? 16.578 -34.031 -22.5 1 98.81 85 VAL A N 1
ATOM 674 C CA . VAL A 1 85 ? 17.156 -34.562 -23.734 1 98.81 85 VAL A CA 1
ATOM 675 C C . VAL A 1 85 ? 17.906 -35.875 -23.453 1 98.81 85 VAL A C 1
ATOM 677 O O . VAL A 1 85 ? 18.703 -35.938 -22.516 1 98.81 85 VAL A O 1
ATOM 680 N N . VAL A 1 86 ? 17.578 -36.906 -24.297 1 98.81 86 VAL A N 1
ATOM 681 C CA . VAL A 1 86 ? 18.141 -38.25 -24.047 1 98.81 86 VAL A CA 1
ATOM 682 C C . VAL A 1 86 ? 18.766 -38.781 -25.312 1 98.81 86 VAL A C 1
ATOM 684 O O . VAL A 1 86 ? 18.406 -38.375 -26.422 1 98.81 86 VAL A O 1
ATOM 687 N N . ASP A 1 87 ? 19.688 -39.719 -25.125 1 98.62 87 ASP A N 1
ATOM 688 C CA . ASP A 1 87 ? 20.234 -40.469 -26.25 1 98.62 87 ASP A CA 1
ATOM 689 C C . ASP A 1 87 ? 19.375 -41.656 -26.625 1 98.62 87 ASP A C 1
ATOM 691 O O . ASP A 1 87 ? 18.281 -41.812 -26.078 1 98.62 87 ASP A O 1
ATOM 695 N N . GLU A 1 88 ? 19.797 -42.469 -27.547 1 97.88 88 GLU A N 1
ATOM 696 C CA . GLU A 1 88 ? 19.016 -43.562 -28.078 1 97.88 88 GLU A CA 1
ATOM 697 C C . GLU A 1 88 ? 18.75 -44.625 -27.016 1 97.88 88 GLU A C 1
ATOM 699 O O . GLU A 1 88 ? 17.797 -45.406 -27.109 1 97.88 88 GLU A O 1
ATOM 704 N N . LYS A 1 89 ? 19.578 -44.625 -25.953 1 97.5 89 LYS A N 1
ATOM 705 C CA . LYS A 1 89 ? 19.453 -45.594 -24.891 1 97.5 89 LYS A CA 1
ATOM 706 C C . LYS A 1 89 ? 18.578 -45.062 -23.75 1 97.5 89 LYS A C 1
ATOM 708 O O . LYS A 1 89 ? 18.281 -45.781 -22.797 1 97.5 89 LYS A O 1
ATOM 713 N N . GLY A 1 90 ? 18.219 -43.844 -23.875 1 97.88 90 GLY A N 1
ATOM 714 C CA . GLY A 1 90 ? 17.375 -43.219 -22.859 1 97.88 90 GLY A CA 1
ATOM 715 C C . GLY A 1 90 ? 18.156 -42.531 -21.766 1 97.88 90 GLY A C 1
ATOM 716 O O . GLY A 1 90 ? 17.594 -42.094 -20.75 1 97.88 90 GLY A O 1
ATOM 717 N N . ASN A 1 91 ? 19.469 -42.375 -21.953 1 98.06 91 ASN A N 1
ATOM 718 C CA . ASN A 1 91 ? 20.281 -41.688 -20.984 1 98.06 91 ASN A CA 1
ATOM 719 C C . ASN A 1 91 ? 20.156 -40.156 -21.141 1 98.06 91 ASN A C 1
ATOM 721 O O . ASN A 1 91 ? 20.297 -39.656 -22.25 1 98.06 91 ASN A O 1
ATOM 725 N N . ALA A 1 92 ? 19.906 -39.531 -20.031 1 98.5 92 ALA A N 1
ATOM 726 C CA . ALA A 1 92 ? 19.859 -38.094 -20.062 1 98.5 92 ALA A CA 1
ATOM 727 C C . ALA A 1 92 ? 21.234 -37.5 -20.391 1 98.5 92 ALA A C 1
ATOM 729 O O . ALA A 1 92 ? 22.266 -38 -19.906 1 98.5 92 ALA A O 1
ATOM 730 N N . LEU A 1 93 ? 21.312 -36.438 -21.156 1 98.62 93 LEU A N 1
ATOM 731 C CA . LEU A 1 93 ? 22.562 -35.938 -21.688 1 98.62 93 LEU A CA 1
ATOM 732 C C . LEU A 1 93 ? 23.016 -34.719 -20.891 1 98.62 93 LEU A C 1
ATOM 734 O O . LEU A 1 93 ? 24.172 -34.281 -21.031 1 98.62 93 LEU A O 1
ATOM 738 N N . ARG A 1 94 ? 22.234 -34.156 -20.047 1 97.88 94 ARG A N 1
ATOM 739 C CA . ARG A 1 94 ? 22.5 -33 -19.172 1 97.88 94 ARG A CA 1
ATOM 740 C C . ARG A 1 94 ? 21.453 -32.906 -18.078 1 97.88 94 ARG A C 1
ATOM 742 O O . ARG A 1 94 ? 20.406 -33.562 -18.141 1 97.88 94 ARG A O 1
ATOM 749 N N . PRO A 1 95 ? 21.734 -32.062 -17.062 1 97.88 95 PRO A N 1
ATOM 750 C CA . PRO A 1 95 ? 20.656 -31.719 -16.141 1 97.88 95 PRO A CA 1
ATOM 751 C C . PRO A 1 95 ? 19.438 -31.109 -16.844 1 97.88 95 PRO A C 1
ATOM 753 O O . PRO A 1 95 ? 19.578 -30.547 -17.922 1 97.88 95 PRO A O 1
ATOM 756 N N . VAL A 1 96 ? 18.328 -31.234 -16.219 1 98.12 96 VAL A N 1
ATOM 757 C CA . VAL A 1 96 ? 17.062 -30.906 -16.859 1 98.12 96 VAL A CA 1
ATOM 758 C C . VAL A 1 96 ? 16.734 -29.438 -16.625 1 98.12 96 VAL A C 1
ATOM 760 O O . VAL A 1 96 ? 16.75 -28.969 -15.477 1 98.12 96 VAL A O 1
ATOM 763 N N . MET A 1 97 ? 16.438 -28.672 -17.656 1 97.38 97 MET A N 1
ATOM 764 C CA . MET A 1 97 ? 15.797 -27.375 -17.516 1 97.38 97 MET A CA 1
ATOM 765 C C . MET A 1 97 ? 14.305 -27.531 -17.234 1 97.38 97 MET A C 1
ATOM 767 O O . MET A 1 97 ? 13.555 -28.016 -18.078 1 97.38 97 MET A O 1
ATOM 771 N N . ILE A 1 98 ? 13.891 -27.031 -16.078 1 96.19 98 ILE A N 1
ATOM 772 C CA . ILE A 1 98 ? 12.5 -27.266 -15.703 1 96.19 98 ILE A CA 1
ATOM 773 C C . ILE A 1 98 ? 11.664 -26.031 -16.031 1 96.19 98 ILE A C 1
ATOM 775 O O . ILE A 1 98 ? 12.148 -25.109 -16.688 1 96.19 98 ILE A O 1
ATOM 779 N N . TRP A 1 99 ? 10.375 -26.047 -15.695 1 93.5 99 TRP A N 1
ATOM 780 C CA . TRP A 1 99 ? 9.391 -25.031 -16.078 1 93.5 99 TRP A CA 1
ATOM 781 C C . TRP A 1 99 ? 9.828 -23.656 -15.633 1 93.5 99 TRP A C 1
ATOM 783 O O . TRP A 1 99 ? 9.508 -22.641 -16.281 1 93.5 99 TRP A O 1
ATOM 793 N N . ALA A 1 100 ? 10.625 -23.562 -14.57 1 88.81 100 ALA A N 1
ATOM 794 C CA . ALA A 1 100 ? 11 -22.297 -13.961 1 88.81 100 ALA A CA 1
ATOM 795 C C . ALA A 1 100 ? 12.18 -21.656 -14.695 1 88.81 100 ALA A C 1
ATOM 797 O O . ALA A 1 100 ? 12.5 -20.484 -14.461 1 88.81 100 ALA A O 1
ATOM 798 N N . ASP A 1 101 ? 12.773 -22.375 -15.625 1 93 101 ASP A N 1
ATOM 799 C CA . ASP A 1 101 ? 13.961 -21.906 -16.344 1 93 101 ASP A CA 1
ATOM 800 C C . ASP A 1 101 ? 13.578 -20.938 -17.453 1 93 101 ASP A C 1
ATOM 802 O O . ASP A 1 101 ? 12.727 -21.25 -18.297 1 93 101 ASP A O 1
ATOM 806 N N . GLN A 1 102 ? 14.242 -19.797 -17.5 1 91.5 102 GLN A N 1
ATOM 807 C CA . GLN A 1 102 ? 13.875 -18.75 -18.469 1 91.5 102 GLN A CA 1
ATOM 808 C C . GLN A 1 102 ? 15.047 -18.406 -19.375 1 91.5 102 GLN A C 1
ATOM 810 O O . GLN A 1 102 ? 15.07 -17.344 -19.984 1 91.5 102 GLN A O 1
ATOM 815 N N . ARG A 1 103 ? 15.992 -19.219 -19.484 1 95 103 ARG A N 1
ATOM 816 C CA . ARG A 1 103 ? 17.234 -18.875 -20.172 1 95 103 ARG A CA 1
ATOM 817 C C . ARG A 1 103 ? 17 -18.781 -21.672 1 95 103 ARG A C 1
ATOM 819 O O . ARG A 1 103 ? 17.812 -18.172 -22.391 1 95 103 ARG A O 1
ATOM 826 N N . SER A 1 104 ? 15.906 -19.328 -22.125 1 96.94 104 SER A N 1
ATOM 827 C CA . SER A 1 104 ? 15.68 -19.422 -23.562 1 96.94 104 SER A CA 1
ATOM 828 C C . SER A 1 104 ? 14.891 -18.219 -24.078 1 96.94 104 SER A C 1
ATOM 830 O O . SER A 1 104 ? 14.086 -18.359 -25 1 96.94 104 SER A O 1
ATOM 832 N N . GLY A 1 105 ? 15.102 -17.109 -23.562 1 94.69 105 GLY A N 1
ATOM 833 C CA . GLY A 1 105 ? 14.398 -15.898 -23.953 1 94.69 105 GLY A CA 1
ATOM 834 C C . GLY A 1 105 ? 14.648 -15.508 -25.406 1 94.69 105 GLY A C 1
ATOM 835 O O . GLY A 1 105 ? 13.719 -15.141 -26.125 1 94.69 105 GLY A O 1
ATOM 836 N N . GLU A 1 106 ? 15.898 -15.555 -25.812 1 96.75 106 GLU A N 1
ATOM 837 C CA . GLU A 1 106 ? 16.25 -15.219 -27.188 1 96.75 106 GLU A CA 1
ATOM 838 C C . GLU A 1 106 ? 15.57 -16.172 -28.172 1 96.75 106 GLU A C 1
ATOM 840 O O . GLU A 1 106 ? 15.094 -15.742 -29.219 1 96.75 106 GLU A O 1
ATOM 845 N N . GLN A 1 107 ? 15.578 -17.391 -27.844 1 97.88 107 GLN A N 1
ATOM 846 C CA . GLN A 1 107 ? 14.945 -18.406 -28.688 1 97.88 107 GLN A CA 1
ATOM 847 C C . GLN A 1 107 ? 13.438 -18.172 -28.781 1 97.88 107 GLN A C 1
ATOM 849 O O . GLN A 1 107 ? 12.852 -18.344 -29.859 1 97.88 107 GLN A O 1
ATOM 854 N N . MET A 1 108 ? 12.836 -17.859 -27.672 1 97.06 108 MET A N 1
ATOM 855 C CA . MET A 1 108 ? 11.414 -17.516 -27.656 1 97.06 108 MET A CA 1
ATOM 856 C C . MET A 1 108 ? 11.125 -16.359 -28.609 1 97.06 108 MET A C 1
ATOM 858 O O . MET A 1 108 ? 10.172 -16.422 -29.391 1 97.06 108 MET A O 1
ATOM 862 N N . GLU A 1 109 ? 11.953 -15.352 -28.641 1 97.19 109 GLU A N 1
ATOM 863 C CA . GLU A 1 109 ? 11.781 -14.195 -29.516 1 97.19 109 GLU A CA 1
ATOM 864 C C . GLU A 1 109 ? 11.906 -14.586 -30.984 1 97.19 109 GLU A C 1
ATOM 866 O O . GLU A 1 109 ? 11.117 -14.148 -31.812 1 97.19 109 GLU A O 1
ATOM 871 N N . LYS A 1 110 ? 12.867 -15.336 -31.234 1 97.56 110 LYS A N 1
ATOM 872 C CA . LYS A 1 110 ? 13.102 -15.789 -32.594 1 97.56 110 LYS A CA 1
ATOM 873 C C . LYS A 1 110 ? 11.906 -16.594 -33.125 1 97.56 110 LYS A C 1
ATOM 875 O O . LYS A 1 110 ? 11.469 -16.406 -34.25 1 97.56 110 LYS A O 1
ATOM 880 N N . LEU A 1 111 ? 11.469 -17.5 -32.312 1 97.56 111 LEU A N 1
ATOM 881 C CA . LEU A 1 111 ? 10.328 -18.328 -32.688 1 97.56 111 LEU A CA 1
ATOM 882 C C . LEU A 1 111 ? 9.094 -17.469 -32.906 1 97.56 111 LEU A C 1
ATOM 884 O O . LEU A 1 111 ? 8.344 -17.688 -33.875 1 97.56 111 LEU A O 1
ATOM 888 N N . THR A 1 112 ? 8.883 -16.562 -32.031 1 97.25 112 THR A N 1
ATOM 889 C CA . THR A 1 112 ? 7.734 -15.664 -32.125 1 97.25 112 THR A CA 1
ATOM 890 C C . THR A 1 112 ? 7.805 -14.805 -33.406 1 97.25 112 THR A C 1
ATOM 892 O O . THR A 1 112 ? 6.785 -14.539 -34.031 1 97.25 112 THR A O 1
ATOM 895 N N . GLU A 1 113 ? 8.961 -14.383 -33.719 1 97.56 113 GLU A N 1
ATOM 896 C CA . GLU A 1 113 ? 9.156 -13.594 -34.906 1 97.56 113 GLU A CA 1
ATOM 897 C C . GLU A 1 113 ? 8.812 -14.398 -36.156 1 97.56 113 GLU A C 1
ATOM 899 O O . GLU A 1 113 ? 8.25 -13.859 -37.125 1 97.56 113 GLU A O 1
ATOM 904 N N . LYS A 1 114 ? 9.109 -15.586 -36.188 1 97.81 114 LYS A N 1
ATOM 905 C CA . LYS A 1 114 ? 8.922 -16.438 -37.344 1 97.81 114 LYS A CA 1
ATOM 906 C C . LYS A 1 114 ? 7.465 -16.875 -37.469 1 97.81 114 LYS A C 1
ATOM 908 O O . LYS A 1 114 ? 6.918 -16.891 -38.594 1 97.81 114 LYS A O 1
ATOM 913 N N . VAL A 1 115 ? 6.863 -17.219 -36.438 1 97.5 115 VAL A N 1
ATOM 914 C CA . VAL A 1 115 ? 5.527 -17.812 -36.5 1 97.5 115 VAL A CA 1
ATOM 915 C C . VAL A 1 115 ? 4.477 -16.719 -36.25 1 97.5 115 VAL A C 1
ATOM 917 O O . VAL A 1 115 ? 3.402 -16.75 -36.844 1 97.5 115 VAL A O 1
ATOM 920 N N . GLY A 1 116 ? 4.797 -15.789 -35.438 1 96.94 116 GLY A N 1
ATOM 921 C CA . GLY A 1 116 ? 3.834 -14.805 -34.969 1 96.94 116 GLY A CA 1
ATOM 922 C C . GLY A 1 116 ? 3.189 -15.195 -33.625 1 96.94 116 GLY A C 1
ATOM 923 O O . GLY A 1 116 ? 2.766 -16.344 -33.469 1 96.94 116 GLY A O 1
ATOM 924 N N . ALA A 1 117 ? 3.084 -14.242 -32.75 1 94.62 117 ALA A N 1
ATOM 925 C CA . ALA A 1 117 ? 2.555 -14.492 -31.406 1 94.62 117 ALA A CA 1
ATOM 926 C C . ALA A 1 117 ? 1.106 -14.969 -31.453 1 94.62 117 ALA A C 1
ATOM 928 O O . ALA A 1 117 ? 0.721 -15.891 -30.75 1 94.62 117 ALA A O 1
ATOM 929 N N . ASP A 1 118 ? 0.301 -14.352 -32.312 1 95.12 118 ASP A N 1
ATOM 930 C CA . ASP A 1 118 ? -1.104 -14.719 -32.438 1 95.12 118 ASP A CA 1
ATOM 931 C C . ASP A 1 118 ? -1.253 -16.125 -33 1 95.12 118 ASP A C 1
ATOM 933 O O . ASP A 1 118 ? -2.1 -16.906 -32.531 1 95.12 118 ASP A O 1
ATOM 937 N N . ARG A 1 119 ? -0.468 -16.375 -33.938 1 96 119 ARG A N 1
ATOM 938 C CA . ARG A 1 119 ? -0.51 -17.688 -34.594 1 96 119 ARG A CA 1
ATOM 939 C C . ARG A 1 119 ? -0.072 -18.781 -33.625 1 96 119 ARG A C 1
ATOM 941 O O . ARG A 1 119 ? -0.657 -19.875 -33.594 1 96 119 ARG A O 1
ATOM 948 N N . MET A 1 120 ? 0.904 -18.516 -32.875 1 95.75 120 MET A N 1
ATOM 949 C CA . MET A 1 120 ? 1.348 -19.484 -31.859 1 95.75 120 MET A CA 1
ATOM 950 C C . MET A 1 120 ? 0.232 -19.766 -30.859 1 95.75 120 MET A C 1
ATOM 952 O O . MET A 1 120 ? 0.021 -20.922 -30.484 1 95.75 120 MET A O 1
ATOM 956 N N . TYR A 1 121 ? -0.448 -18.734 -30.438 1 95.81 121 TYR A N 1
ATOM 957 C CA . TYR A 1 121 ? -1.568 -18.891 -29.516 1 95.81 121 TYR A CA 1
ATOM 958 C C . TYR A 1 121 ? -2.668 -19.75 -30.125 1 95.81 121 TYR A C 1
ATOM 960 O O . TYR A 1 121 ? -3.264 -20.578 -29.453 1 95.81 121 TYR A O 1
ATOM 968 N N . GLU A 1 122 ? -2.916 -19.531 -31.391 1 95.62 122 GLU A N 1
ATOM 969 C CA . GLU A 1 122 ? -3.941 -20.281 -32.125 1 95.62 122 GLU A CA 1
ATOM 970 C C . GLU A 1 122 ? -3.57 -21.766 -32.219 1 95.62 122 GLU A C 1
ATOM 972 O O . GLU A 1 122 ? -4.434 -22.641 -32.125 1 95.62 122 GLU A O 1
ATOM 977 N N . ILE A 1 123 ? -2.305 -22.031 -32.406 1 96.38 123 ILE A N 1
ATOM 978 C CA . ILE A 1 123 ? -1.842 -23.391 -32.656 1 96.38 123 ILE A CA 1
ATOM 979 C C . ILE A 1 123 ? -1.759 -24.141 -31.328 1 96.38 123 ILE A C 1
ATOM 981 O O . ILE A 1 123 ? -2.303 -25.25 -31.203 1 96.38 123 ILE A O 1
ATOM 985 N N . ASN A 1 124 ? -1.12 -23.547 -30.406 1 95.12 124 ASN A N 1
ATOM 986 C CA . ASN A 1 124 ? -0.717 -24.281 -29.203 1 95.12 124 ASN A CA 1
ATOM 987 C C . ASN A 1 124 ? -1.649 -23.984 -28.031 1 95.12 124 ASN A C 1
ATOM 989 O O . ASN A 1 124 ? -1.663 -24.719 -27.047 1 95.12 124 ASN A O 1
ATOM 993 N N . GLY A 1 125 ? -2.42 -22.859 -28.109 1 95.44 125 GLY A N 1
ATOM 994 C CA . GLY A 1 125 ? -3.273 -22.438 -27.016 1 95.44 125 GLY A CA 1
ATOM 995 C C . GLY A 1 125 ? -2.523 -21.703 -25.922 1 95.44 125 GLY A C 1
ATOM 996 O O . GLY A 1 125 ? -3.061 -21.484 -24.828 1 95.44 125 GLY A O 1
ATOM 997 N N . HIS A 1 126 ? -1.249 -21.344 -26.156 1 94.31 126 HIS A N 1
ATOM 998 C CA . HIS A 1 126 ? -0.38 -20.703 -25.188 1 94.31 126 HIS A CA 1
ATOM 999 C C . HIS A 1 126 ? 0.273 -19.453 -25.781 1 94.31 126 HIS A C 1
ATOM 1001 O O . HIS A 1 126 ? 0.566 -19.406 -26.969 1 94.31 126 HIS A O 1
ATOM 1007 N N . ARG A 1 127 ? 0.51 -18.453 -24.953 1 92.81 127 ARG A N 1
ATOM 1008 C CA . ARG A 1 127 ? 1.397 -17.359 -25.328 1 92.81 127 ARG A CA 1
ATOM 1009 C C . ARG A 1 127 ? 2.85 -17.828 -25.375 1 92.81 127 ARG A C 1
ATOM 1011 O O . ARG A 1 127 ? 3.236 -18.75 -24.641 1 92.81 127 ARG A O 1
ATOM 1018 N N . PRO A 1 128 ? 3.609 -17.141 -26.203 1 91.75 128 PRO A N 1
ATOM 1019 C CA . PRO A 1 128 ? 5.027 -17.516 -26.234 1 91.75 128 PRO A CA 1
ATOM 1020 C C . PRO A 1 128 ? 5.711 -17.281 -24.875 1 91.75 128 PRO A C 1
ATOM 1022 O O . PRO A 1 128 ? 5.449 -16.281 -24.203 1 91.75 128 PRO A O 1
ATOM 1025 N N . SER A 1 129 ? 6.598 -18.25 -24.562 1 93.38 129 SER A N 1
ATOM 1026 C CA . SER A 1 129 ? 7.336 -18.141 -23.297 1 93.38 129 SER A CA 1
ATOM 1027 C C . SER A 1 129 ? 8.648 -18.906 -23.359 1 93.38 129 SER A C 1
ATOM 1029 O O . SER A 1 129 ? 8.727 -19.969 -23.984 1 93.38 129 SER A O 1
ATOM 1031 N N . ALA A 1 130 ? 9.602 -18.344 -22.594 1 94.38 130 ALA A N 1
ATOM 1032 C CA . ALA A 1 130 ? 10.898 -19 -22.5 1 94.38 130 ALA A CA 1
ATOM 1033 C C . ALA A 1 130 ? 10.82 -20.234 -21.609 1 94.38 130 ALA A C 1
ATOM 1035 O O . ALA A 1 130 ? 11.734 -21.062 -21.594 1 94.38 130 ALA A O 1
ATOM 1036 N N . SER A 1 131 ? 9.703 -20.422 -21 1 93.44 131 SER A N 1
ATOM 1037 C CA . SER A 1 131 ? 9.547 -21.516 -20.031 1 93.44 131 SER A CA 1
ATOM 1038 C C . SER A 1 131 ? 9.227 -22.828 -20.75 1 93.44 131 SER A C 1
ATOM 1040 O O . SER A 1 131 ? 9.328 -23.906 -20.156 1 93.44 131 SER A O 1
ATOM 1042 N N . TYR A 1 132 ? 8.898 -22.766 -21.969 1 96.94 132 TYR A N 1
ATOM 1043 C CA . TYR A 1 132 ? 8.398 -23.953 -22.656 1 96.94 132 TYR A CA 1
ATOM 1044 C C . TYR A 1 132 ? 9.547 -24.797 -23.188 1 96.94 132 TYR A C 1
ATOM 1046 O O . TYR A 1 132 ? 10.68 -24.312 -23.312 1 96.94 132 TYR A O 1
ATOM 1054 N N . SER A 1 133 ? 9.273 -26.016 -23.5 1 98.25 133 SER A N 1
ATOM 1055 C CA . SER A 1 133 ? 10.266 -27.047 -23.781 1 98.25 133 SER A CA 1
ATOM 1056 C C . SER A 1 133 ? 10.945 -26.797 -25.125 1 98.25 133 SER A C 1
ATOM 1058 O O . SER A 1 133 ? 12.148 -27.016 -25.266 1 98.25 133 SER A O 1
ATOM 1060 N N . ILE A 1 134 ? 10.211 -26.328 -26.125 1 98.31 134 ILE A N 1
ATOM 1061 C CA . ILE A 1 134 ? 10.797 -26.203 -27.453 1 98.31 134 ILE A CA 1
ATOM 1062 C C . ILE A 1 134 ? 11.82 -25.078 -27.453 1 98.31 134 ILE A C 1
ATOM 1064 O O . ILE A 1 134 ? 12.859 -25.172 -28.109 1 98.31 134 ILE A O 1
ATOM 1068 N N . GLU A 1 135 ? 11.5 -23.984 -26.781 1 98.19 135 GLU A N 1
ATOM 1069 C CA . GLU A 1 135 ? 12.461 -22.891 -26.672 1 98.19 135 GLU A CA 1
ATOM 1070 C C . GLU A 1 135 ? 13.734 -23.344 -25.953 1 98.19 135 GLU A C 1
ATOM 1072 O O . GLU A 1 135 ? 14.844 -22.953 -26.344 1 98.19 135 GLU A O 1
ATOM 1077 N N . LYS A 1 136 ? 13.578 -24.172 -24.969 1 98.38 136 LYS A N 1
ATOM 1078 C CA . LYS A 1 136 ? 14.727 -24.719 -24.25 1 98.38 136 LYS A CA 1
ATOM 1079 C C . LYS A 1 136 ? 15.547 -25.641 -25.141 1 98.38 136 LYS A C 1
ATOM 1081 O O . LYS A 1 136 ? 16.781 -25.641 -25.078 1 98.38 136 LYS A O 1
ATOM 1086 N N . LEU A 1 137 ? 14.906 -26.422 -25.953 1 98.69 137 LEU A N 1
ATOM 1087 C CA . LEU A 1 137 ? 15.609 -27.281 -26.906 1 98.69 137 LEU A CA 1
ATOM 1088 C C . LEU A 1 137 ? 16.391 -26.453 -27.922 1 98.69 137 LEU A C 1
ATOM 1090 O O . LEU A 1 137 ? 17.5 -26.812 -28.297 1 98.69 137 LEU A O 1
ATOM 1094 N N . MET A 1 138 ? 15.711 -25.391 -28.359 1 98.69 138 MET A N 1
ATOM 1095 C CA . MET A 1 138 ? 16.406 -24.453 -29.25 1 98.69 138 MET A CA 1
ATOM 1096 C C . MET A 1 138 ? 17.656 -23.891 -28.562 1 98.69 138 MET A C 1
ATOM 1098 O O . MET A 1 138 ? 18.703 -23.734 -29.203 1 98.69 138 MET A O 1
ATOM 1102 N N . TRP A 1 139 ? 17.516 -23.562 -27.312 1 98.44 139 TRP A N 1
ATOM 1103 C CA . TRP A 1 139 ? 18.656 -23.047 -26.562 1 98.44 139 TRP A CA 1
ATOM 1104 C C . TRP A 1 139 ? 19.797 -24.062 -26.531 1 98.44 139 TRP A C 1
ATOM 1106 O O . TRP A 1 139 ? 20.953 -23.703 -26.734 1 98.44 139 TRP A O 1
ATOM 1116 N N . ILE A 1 140 ? 19.5 -25.328 -26.297 1 98.5 140 ILE A N 1
ATOM 1117 C CA . ILE A 1 140 ? 20.5 -26.391 -26.25 1 98.5 140 ILE A CA 1
ATOM 1118 C C . ILE A 1 140 ? 21.188 -26.516 -27.609 1 98.5 140 ILE A C 1
ATOM 1120 O O . ILE A 1 140 ? 22.406 -26.656 -27.703 1 98.5 140 ILE A O 1
ATOM 1124 N N . ARG A 1 141 ? 20.391 -26.438 -28.625 1 98.31 141 ARG A N 1
ATOM 1125 C CA . ARG A 1 141 ? 20.922 -26.484 -29.984 1 98.31 141 ARG A CA 1
ATOM 1126 C C . ARG A 1 141 ? 21.938 -25.359 -30.203 1 98.31 141 ARG A C 1
ATOM 1128 O O . ARG A 1 141 ? 23.016 -25.594 -30.766 1 98.31 141 ARG A O 1
ATOM 1135 N N . ASP A 1 142 ? 21.594 -24.219 -29.766 1 98.19 142 ASP A N 1
ATOM 1136 C CA . ASP A 1 142 ? 22.359 -23.016 -30.062 1 98.19 142 ASP A CA 1
ATOM 1137 C C . ASP A 1 142 ? 23.594 -22.906 -29.156 1 98.19 142 ASP A C 1
ATOM 1139 O O . ASP A 1 142 ? 24.609 -22.328 -29.547 1 98.19 142 ASP A O 1
ATOM 1143 N N . HIS A 1 143 ? 23.547 -23.453 -27.953 1 97.88 143 HIS A N 1
ATOM 1144 C CA . HIS A 1 143 ? 24.594 -23.172 -26.984 1 97.88 143 HIS A CA 1
ATOM 1145 C C . HIS A 1 143 ? 25.359 -24.438 -26.594 1 97.88 143 HIS A C 1
ATOM 1147 O O . HIS A 1 143 ? 26.453 -24.359 -26.062 1 97.88 143 HIS A O 1
ATOM 1153 N N . GLU A 1 144 ? 24.703 -25.5 -26.797 1 98 144 GLU A N 1
ATOM 1154 C CA . GLU A 1 144 ? 25.328 -26.797 -26.484 1 98 144 GLU A CA 1
ATOM 1155 C C . GLU A 1 144 ? 25.203 -27.766 -27.656 1 98 144 GLU A C 1
ATOM 1157 O O . GLU A 1 144 ? 24.578 -28.828 -27.516 1 98 144 GLU A O 1
ATOM 1162 N N . ALA A 1 145 ? 25.953 -27.562 -28.656 1 97.56 145 ALA A N 1
ATOM 1163 C CA . ALA A 1 145 ? 25.812 -28.234 -29.938 1 97.56 145 ALA A CA 1
ATOM 1164 C C . ALA A 1 145 ? 26.094 -29.734 -29.797 1 97.56 145 ALA A C 1
ATOM 1166 O O . ALA A 1 145 ? 25.422 -30.547 -30.438 1 97.56 145 ALA A O 1
ATOM 1167 N N . GLU A 1 146 ? 27.062 -30.125 -29.047 1 98.12 146 GLU A N 1
ATOM 1168 C CA . GLU A 1 146 ? 27.375 -31.531 -28.859 1 98.12 146 GLU A CA 1
ATOM 1169 C C . GLU A 1 146 ? 26.219 -32.281 -28.188 1 98.12 146 GLU A C 1
ATOM 1171 O O . GLU A 1 146 ? 25.875 -33.375 -28.609 1 98.12 146 GLU A O 1
ATOM 1176 N N . VAL A 1 147 ? 25.656 -31.672 -27.219 1 98.5 147 VAL A N 1
ATOM 1177 C CA . VAL A 1 147 ? 24.516 -32.25 -26.516 1 98.5 147 VAL A CA 1
ATOM 1178 C C . VAL A 1 147 ? 23.359 -32.438 -27.5 1 98.5 147 VAL A C 1
ATOM 1180 O O . VAL A 1 147 ? 22.719 -33.469 -27.547 1 98.5 147 VAL A O 1
ATOM 1183 N N . TYR A 1 148 ? 23.141 -31.406 -28.281 1 98.38 148 TYR A N 1
ATOM 1184 C CA . TYR A 1 148 ? 22.047 -31.438 -29.234 1 98.38 148 TYR A CA 1
ATOM 1185 C C . TYR A 1 148 ? 22.25 -32.531 -30.281 1 98.38 148 TYR A C 1
ATOM 1187 O O . TYR A 1 148 ? 21.312 -33.25 -30.625 1 98.38 148 TYR A O 1
ATOM 1195 N N . GLN A 1 149 ? 23.391 -32.656 -30.75 1 97.69 149 GLN A N 1
ATOM 1196 C CA . GLN A 1 149 ? 23.703 -33.656 -31.766 1 97.69 149 GLN A CA 1
ATOM 1197 C C . GLN A 1 149 ? 23.484 -35.062 -31.234 1 97.69 149 GLN A C 1
ATOM 1199 O O . GLN A 1 149 ? 23.062 -35.938 -32 1 97.69 149 GLN A O 1
ATOM 1204 N N . ASN A 1 150 ? 23.719 -35.25 -30 1 98.25 150 ASN A N 1
ATOM 1205 C CA . ASN A 1 150 ? 23.562 -36.562 -29.391 1 98.25 150 ASN A CA 1
ATOM 1206 C C . ASN A 1 150 ? 22.141 -36.781 -28.891 1 98.25 150 ASN A C 1
ATOM 1208 O O . ASN A 1 150 ? 21.812 -37.875 -28.406 1 98.25 150 ASN A O 1
ATOM 1212 N N . THR A 1 151 ? 21.266 -35.812 -29.094 1 98.56 151 THR A N 1
ATOM 1213 C CA . THR A 1 151 ? 19.891 -35.906 -28.625 1 98.56 151 THR A CA 1
ATOM 1214 C C . THR A 1 151 ? 19.062 -36.75 -29.594 1 98.56 151 THR A C 1
ATOM 1216 O O . THR A 1 151 ? 18.906 -36.375 -30.766 1 98.56 151 THR A O 1
ATOM 1219 N N . TYR A 1 152 ? 18.594 -37.812 -29.094 1 98.69 152 TYR A N 1
ATOM 1220 C CA . TYR A 1 152 ? 17.672 -38.656 -29.859 1 98.69 152 TYR A CA 1
ATOM 1221 C C . TYR A 1 152 ? 16.234 -38.156 -29.719 1 98.69 152 TYR A C 1
ATOM 1223 O O . TYR A 1 152 ? 15.547 -37.938 -30.719 1 98.69 152 TYR A O 1
ATOM 1231 N N . LYS A 1 153 ? 15.781 -38 -28.5 1 98.75 153 LYS A N 1
ATOM 1232 C CA . LYS A 1 153 ? 14.445 -37.5 -28.203 1 98.75 153 LYS A CA 1
ATOM 1233 C C . LYS A 1 153 ? 14.484 -36.406 -27.156 1 98.75 153 LYS A C 1
ATOM 1235 O O . LYS A 1 153 ? 15.367 -36.406 -26.297 1 98.75 153 LYS A O 1
ATOM 1240 N N . MET A 1 154 ? 13.555 -35.438 -27.219 1 98.75 154 MET A N 1
ATOM 1241 C CA . MET A 1 154 ? 13.195 -34.531 -26.125 1 98.75 154 MET A CA 1
ATOM 1242 C C . MET A 1 154 ? 12 -35.094 -25.359 1 98.75 154 MET A C 1
ATOM 1244 O O . MET A 1 154 ? 10.922 -35.281 -25.922 1 98.75 154 MET A O 1
ATOM 1248 N N . LEU A 1 155 ? 12.188 -35.344 -24.141 1 98.69 155 LEU A N 1
ATOM 1249 C CA . LEU A 1 155 ? 11.133 -35.844 -23.266 1 98.69 155 LEU A CA 1
ATOM 1250 C C . LEU A 1 155 ? 10.766 -34.812 -22.203 1 98.69 155 LEU A C 1
ATOM 1252 O O . LEU A 1 155 ? 11.453 -33.812 -22.047 1 98.69 155 LEU A O 1
ATOM 1256 N N . LEU A 1 156 ? 9.688 -35.062 -21.547 1 98.38 156 LEU A N 1
ATOM 1257 C CA . LEU A 1 156 ? 9.289 -34.281 -20.359 1 98.38 156 LEU A CA 1
ATOM 1258 C C . LEU A 1 156 ? 9.508 -35.094 -19.094 1 98.38 156 LEU A C 1
ATOM 1260 O O . LEU A 1 156 ? 10.125 -36.188 -19.141 1 98.38 156 LEU A O 1
ATOM 1264 N N . ALA A 1 157 ? 9.078 -34.625 -18 1 98.12 157 ALA A N 1
ATOM 1265 C CA . ALA A 1 157 ? 9.469 -35.219 -16.719 1 98.12 157 ALA A CA 1
ATOM 1266 C C . ALA A 1 157 ? 8.945 -36.656 -16.594 1 98.12 157 ALA A C 1
ATOM 1268 O O . ALA A 1 157 ? 9.734 -37.594 -16.469 1 98.12 157 ALA A O 1
ATOM 1269 N N . LYS A 1 158 ? 7.656 -36.844 -16.609 1 98.25 158 LYS A N 1
ATOM 1270 C CA . LYS A 1 158 ? 7.148 -38.188 -16.484 1 98.25 158 LYS A CA 1
ATOM 1271 C C . LYS A 1 158 ? 7.566 -39.062 -17.656 1 98.25 158 LYS A C 1
ATOM 1273 O O . LYS A 1 158 ? 7.707 -40.281 -17.531 1 98.25 158 LYS A O 1
ATOM 1278 N N . ASP A 1 159 ? 7.746 -38.438 -18.828 1 98.69 159 ASP A N 1
ATOM 1279 C CA . ASP A 1 159 ? 8.18 -39.188 -20.016 1 98.69 159 ASP A CA 1
ATOM 1280 C C . ASP A 1 159 ? 9.508 -39.875 -19.766 1 98.69 159 ASP A C 1
ATOM 1282 O O . ASP A 1 159 ? 9.695 -41.031 -20.188 1 98.69 159 ASP A O 1
ATOM 1286 N N . TYR A 1 160 ? 10.367 -39.156 -19.156 1 98.75 160 TYR A N 1
ATOM 1287 C CA . TYR A 1 160 ? 11.672 -39.719 -18.828 1 98.75 160 TYR A CA 1
ATOM 1288 C C . TYR A 1 160 ? 11.523 -40.906 -17.891 1 98.75 160 TYR A C 1
ATOM 1290 O O . TYR A 1 160 ? 12.195 -41.938 -18.078 1 98.75 160 TYR A O 1
ATOM 1298 N N . ILE A 1 161 ? 10.703 -40.781 -16.906 1 98.81 161 ILE A N 1
ATOM 1299 C CA . ILE A 1 161 ? 10.477 -41.844 -15.969 1 98.81 161 ILE A CA 1
ATOM 1300 C C . ILE A 1 161 ? 9.914 -43.062 -16.703 1 98.81 161 ILE A C 1
ATOM 1302 O O . ILE A 1 161 ? 10.336 -44.188 -16.469 1 98.81 161 ILE A O 1
ATOM 1306 N N . ILE A 1 162 ? 8.969 -42.844 -17.562 1 98.81 162 ILE A N 1
ATOM 1307 C CA . ILE A 1 162 ? 8.375 -43.938 -18.344 1 98.81 162 ILE A CA 1
ATOM 1308 C C . ILE A 1 162 ? 9.445 -44.594 -19.188 1 98.81 162 ILE A C 1
ATOM 1310 O O . ILE A 1 162 ? 9.469 -45.844 -19.328 1 98.81 162 ILE A O 1
ATOM 1314 N N . CYS A 1 163 ? 10.266 -43.781 -19.781 1 98.75 163 CYS A N 1
ATOM 1315 C CA . CYS A 1 163 ? 11.383 -44.312 -20.562 1 98.75 163 CYS A CA 1
ATOM 1316 C C . CYS A 1 163 ? 12.242 -45.25 -19.719 1 98.75 163 CYS A C 1
ATOM 1318 O O . CYS A 1 163 ? 12.625 -46.344 -20.172 1 98.75 163 CYS A O 1
ATOM 1320 N N . ARG A 1 164 ? 12.516 -44.875 -18.516 1 98.31 164 ARG A N 1
ATOM 1321 C CA . ARG A 1 164 ? 13.305 -45.688 -17.594 1 98.31 164 ARG A CA 1
ATOM 1322 C C . ARG A 1 164 ? 12.562 -46.969 -17.203 1 98.31 164 ARG A C 1
ATOM 1324 O O . ARG A 1 164 ? 13.18 -48 -16.969 1 98.31 164 ARG A O 1
ATOM 1331 N N . LEU A 1 165 ? 11.305 -46.875 -17.156 1 98.69 165 LEU A N 1
ATOM 1332 C CA . LEU A 1 165 ? 10.477 -47.969 -16.688 1 98.69 165 LEU A CA 1
ATOM 1333 C C . LEU A 1 165 ? 10.242 -49 -17.797 1 98.69 165 LEU A C 1
ATOM 1335 O O . LEU A 1 165 ? 10.109 -50.188 -17.547 1 98.69 165 LEU A O 1
ATOM 1339 N N . THR A 1 166 ? 10.133 -48.531 -19.094 1 98.44 166 THR A N 1
ATOM 1340 C CA . THR A 1 166 ? 9.609 -49.406 -20.156 1 98.44 166 THR A CA 1
ATOM 1341 C C . THR A 1 166 ? 10.586 -49.438 -21.328 1 98.44 166 THR A C 1
ATOM 1343 O O . THR A 1 166 ? 10.477 -50.312 -22.188 1 98.44 166 THR A O 1
ATOM 1346 N N . GLY A 1 167 ? 11.414 -48.469 -21.406 1 98.06 167 GLY A N 1
ATOM 1347 C CA . GLY A 1 167 ? 12.297 -48.344 -22.547 1 98.06 167 GLY A CA 1
ATOM 1348 C C . GLY A 1 167 ? 11.68 -47.594 -23.719 1 98.06 167 GLY A C 1
ATOM 1349 O O . GLY A 1 167 ? 12.312 -47.438 -24.766 1 98.06 167 GLY A O 1
ATOM 1350 N N . LYS A 1 168 ? 10.516 -47.062 -23.562 1 98.44 168 LYS A N 1
ATOM 1351 C CA . LYS A 1 168 ? 9.812 -46.406 -24.656 1 98.44 168 LYS A CA 1
ATOM 1352 C C . LYS A 1 168 ? 9.898 -44.875 -24.516 1 98.44 168 LYS A C 1
ATOM 1354 O O . LYS A 1 168 ? 10.023 -44.344 -23.406 1 98.44 168 LYS A O 1
ATOM 1359 N N . PHE A 1 169 ? 9.875 -44.188 -25.625 1 98.75 169 PHE A N 1
ATOM 1360 C CA . PHE A 1 169 ? 9.953 -42.75 -25.688 1 98.75 169 PHE A CA 1
ATOM 1361 C C . PHE A 1 169 ? 8.602 -42.156 -26.078 1 98.75 169 PHE A C 1
ATOM 1363 O O . PHE A 1 169 ? 8.312 -41.969 -27.266 1 98.75 169 PHE A O 1
ATOM 1370 N N . VAL A 1 170 ? 7.797 -41.844 -25.047 1 98.69 170 VAL A N 1
ATOM 1371 C CA . VAL A 1 170 ? 6.426 -41.438 -25.328 1 98.69 170 VAL A CA 1
ATOM 1372 C C . VAL A 1 170 ? 6.074 -40.188 -24.5 1 98.69 170 VAL A C 1
ATOM 1374 O O . VAL A 1 170 ? 6.789 -39.844 -23.562 1 98.69 170 VAL A O 1
ATOM 1377 N N . THR A 1 171 ? 5.066 -39.469 -24.906 1 98.69 171 THR A N 1
ATOM 1378 C CA . THR A 1 171 ? 4.395 -38.406 -24.141 1 98.69 171 THR A CA 1
ATOM 1379 C C . THR A 1 171 ? 2.885 -38.469 -24.359 1 98.69 171 THR A C 1
ATOM 1381 O O . THR A 1 171 ? 2.4 -39.25 -25.188 1 98.69 171 THR A O 1
ATOM 1384 N N . ASP A 1 172 ? 2.137 -37.906 -23.469 1 98.5 172 ASP A N 1
ATOM 1385 C CA . ASP A 1 172 ? 0.695 -37.844 -23.672 1 98.5 172 ASP A CA 1
ATOM 1386 C C . ASP A 1 172 ? 0.285 -36.469 -24.219 1 98.5 172 ASP A C 1
ATOM 1388 O O . ASP A 1 172 ? 1.1 -35.562 -24.25 1 98.5 172 ASP A O 1
ATOM 1392 N N . TYR A 1 173 ? -0.922 -36.281 -24.578 1 97.81 173 TYR A N 1
ATOM 1393 C CA . TYR A 1 173 ? -1.414 -35.062 -25.203 1 97.81 173 TYR A CA 1
ATOM 1394 C C . TYR A 1 173 ? -1.363 -33.906 -24.234 1 97.81 173 TYR A C 1
ATOM 1396 O O . TYR A 1 173 ? -1.067 -32.75 -24.625 1 97.81 173 TYR A O 1
ATOM 1404 N N . SER A 1 174 ? -1.656 -34.156 -23 1 97.75 174 SER A N 1
ATOM 1405 C CA . SER A 1 174 ? -1.671 -33.062 -22.016 1 97.75 174 SER A CA 1
ATOM 1406 C C . SER A 1 174 ? -0.28 -32.469 -21.828 1 97.75 174 SER A C 1
ATOM 1408 O O . SER A 1 174 ? -0.116 -31.25 -21.828 1 97.75 174 SER A O 1
ATOM 1410 N N . GLU A 1 175 ? 0.717 -33.25 -21.719 1 97.56 175 GLU A N 1
ATOM 1411 C CA . GLU A 1 175 ? 2.094 -32.781 -21.578 1 97.56 175 GLU A CA 1
ATOM 1412 C C . GLU A 1 175 ? 2.588 -32.125 -22.875 1 97.56 175 GLU A C 1
ATOM 1414 O O . GLU A 1 175 ? 3.301 -31.125 -22.859 1 97.56 175 GLU A O 1
ATOM 1419 N N . ALA A 1 176 ? 2.246 -32.781 -23.953 1 98 176 ALA A N 1
ATOM 1420 C CA . ALA A 1 176 ? 2.639 -32.25 -25.25 1 98 176 ALA A CA 1
ATOM 1421 C C . ALA A 1 176 ? 2.129 -30.812 -25.406 1 98 176 ALA A C 1
ATOM 1423 O O . ALA A 1 176 ? 2.814 -29.969 -26 1 98 176 ALA A O 1
ATOM 1424 N N . SER A 1 177 ? 0.986 -30.562 -24.938 1 96.81 177 SER A N 1
ATOM 1425 C CA . SER A 1 177 ? 0.349 -29.266 -25.109 1 96.81 177 SER A CA 1
ATOM 1426 C C . SER A 1 177 ? 1.098 -28.188 -24.328 1 96.81 177 SER A C 1
ATOM 1428 O O . SER A 1 177 ? 0.899 -26.984 -24.578 1 96.81 177 SER A O 1
ATOM 1430 N N . GLY A 1 178 ? 2.027 -28.578 -23.484 1 95.94 178 GLY A N 1
ATOM 1431 C CA . GLY A 1 178 ? 2.814 -27.625 -22.719 1 95.94 178 GLY A CA 1
ATOM 1432 C C . GLY A 1 178 ? 4.203 -27.406 -23.281 1 95.94 178 GLY A C 1
ATOM 1433 O O . GLY A 1 178 ? 5.012 -26.688 -22.703 1 95.94 178 GLY A O 1
ATOM 1434 N N . THR A 1 179 ? 4.477 -27.891 -24.438 1 97.56 179 THR A N 1
ATOM 1435 C CA . THR A 1 179 ? 5.824 -27.828 -25 1 97.56 179 THR A CA 1
ATOM 1436 C C . THR A 1 179 ? 5.98 -26.625 -25.906 1 97.56 179 THR A C 1
ATOM 1438 O O . THR A 1 179 ? 7.102 -26.25 -26.266 1 97.56 179 THR A O 1
ATOM 1441 N N . ASP A 1 180 ? 4.918 -26.031 -26.375 1 96.94 180 ASP A N 1
ATOM 1442 C CA . ASP A 1 180 ? 4.859 -24.953 -27.359 1 96.94 180 ASP A CA 1
ATOM 1443 C C . ASP A 1 180 ? 5.086 -25.5 -28.766 1 96.94 180 ASP A C 1
ATOM 1445 O O . ASP A 1 180 ? 5.387 -24.734 -29.688 1 96.94 180 ASP A O 1
ATOM 1449 N N . ALA A 1 181 ? 4.984 -26.828 -28.969 1 97.56 181 ALA A N 1
ATOM 1450 C CA . ALA A 1 181 ? 5.199 -27.422 -30.281 1 97.56 181 ALA A CA 1
ATOM 1451 C C . ALA A 1 181 ? 4.039 -28.344 -30.672 1 97.56 181 ALA A C 1
ATOM 1453 O O . ALA A 1 181 ? 4.184 -29.203 -31.531 1 97.56 181 ALA A O 1
ATOM 1454 N N . PHE A 1 182 ? 2.988 -28.141 -30.016 1 97.88 182 PHE A N 1
ATOM 1455 C CA . PHE A 1 182 ? 1.849 -29.031 -30.188 1 97.88 182 PHE A CA 1
ATOM 1456 C C . PHE A 1 182 ? 0.669 -28.297 -30.812 1 97.88 182 PHE A C 1
ATOM 1458 O O . PHE A 1 182 ? 0.332 -27.188 -30.391 1 97.88 182 PHE A O 1
ATOM 1465 N N . ASP A 1 183 ? 0.112 -28.859 -31.844 1 97.62 183 ASP A N 1
ATOM 1466 C CA . ASP A 1 183 ? -1.142 -28.375 -32.406 1 97.62 183 ASP A CA 1
ATOM 1467 C C . ASP A 1 183 ? -2.34 -28.906 -31.641 1 97.62 183 ASP A C 1
ATOM 1469 O O . ASP A 1 183 ? -2.748 -30.047 -31.812 1 97.62 183 ASP A O 1
ATOM 1473 N N . LEU A 1 184 ? -2.895 -28.047 -30.891 1 96.5 184 LEU A N 1
ATOM 1474 C CA . LEU A 1 184 ? -3.912 -28.438 -29.922 1 96.5 184 LEU A CA 1
ATOM 1475 C C . LEU A 1 184 ? -5.156 -28.984 -30.625 1 96.5 184 LEU A C 1
ATOM 1477 O O . LEU A 1 184 ? -5.75 -29.969 -30.172 1 96.5 184 LEU A O 1
ATOM 1481 N N . LYS A 1 185 ? -5.602 -28.422 -31.672 1 94.38 185 LYS A N 1
ATOM 1482 C CA . LYS A 1 185 ? -6.793 -28.844 -32.406 1 94.38 185 LYS A CA 1
ATOM 1483 C C . LYS A 1 185 ? -6.551 -30.172 -33.125 1 94.38 185 LYS A C 1
ATOM 1485 O O . LYS A 1 185 ? -7.406 -31.047 -33.125 1 94.38 185 LYS A O 1
ATOM 1490 N N . GLY A 1 186 ? -5.387 -30.25 -33.688 1 94.69 186 GLY A N 1
ATOM 1491 C CA . GLY A 1 186 ? -5.047 -31.438 -34.438 1 94.69 186 GLY A CA 1
ATOM 1492 C C . GLY A 1 186 ? -4.559 -32.562 -33.562 1 94.69 186 GLY A C 1
ATOM 1493 O O . GLY A 1 186 ? -4.508 -33.719 -34 1 94.69 186 GLY A O 1
ATOM 1494 N N . MET A 1 187 ? -4.199 -32.312 -32.375 1 95.19 187 MET A N 1
ATOM 1495 C CA . MET A 1 187 ? -3.643 -33.281 -31.438 1 95.19 187 MET A CA 1
ATOM 1496 C C . MET A 1 187 ? -2.428 -33.969 -32.031 1 95.19 187 MET A C 1
ATOM 1498 O O . MET A 1 187 ? -2.354 -35.219 -32 1 95.19 187 MET A O 1
ATOM 1502 N N . GLU A 1 188 ? -1.563 -33.219 -32.531 1 97.31 188 GLU A N 1
ATOM 1503 C CA . GLU A 1 188 ? -0.322 -33.688 -33.156 1 97.31 188 GLU A CA 1
ATOM 1504 C C . GLU A 1 188 ? 0.792 -32.656 -33 1 97.31 188 GLU A C 1
ATOM 1506 O O . GLU A 1 188 ? 0.532 -31.5 -32.688 1 97.31 188 GLU A O 1
ATOM 1511 N N . TRP A 1 189 ? 1.987 -33.125 -33.188 1 98.38 189 TRP A N 1
ATOM 1512 C CA . TRP A 1 189 ? 3.088 -32.156 -33.219 1 98.38 189 TRP A CA 1
ATOM 1513 C C . TRP A 1 189 ? 2.928 -31.172 -34.344 1 98.38 189 TRP A C 1
ATOM 1515 O O . TRP A 1 189 ? 2.574 -31.547 -35.469 1 98.38 189 TRP A O 1
ATOM 1525 N N . SER A 1 190 ? 3.164 -29.938 -34.094 1 98.25 190 SER A N 1
ATOM 1526 C CA . SER A 1 190 ? 2.977 -28.891 -35.094 1 98.25 190 SER A CA 1
ATOM 1527 C C . SER A 1 190 ? 4.176 -28.797 -36.031 1 98.25 190 SER A C 1
ATOM 1529 O O . SER A 1 190 ? 5.238 -28.312 -35.656 1 98.25 190 SER A O 1
ATOM 1531 N N . GLU A 1 191 ? 3.92 -29.141 -37.219 1 97.69 191 GLU A N 1
ATOM 1532 C CA . GLU A 1 191 ? 4.977 -29 -38.219 1 97.69 191 GLU A CA 1
ATOM 1533 C C . GLU A 1 191 ? 5.375 -27.547 -38.406 1 97.69 191 GLU A C 1
ATOM 1535 O O . GLU A 1 191 ? 6.547 -27.234 -38.625 1 97.69 191 GLU A O 1
ATOM 1540 N N . GLU A 1 192 ? 4.41 -26.688 -38.344 1 97.75 192 GLU A N 1
ATOM 1541 C CA . GLU A 1 192 ? 4.652 -25.266 -38.531 1 97.75 192 GLU A CA 1
ATOM 1542 C C . GLU A 1 192 ? 5.609 -24.734 -37.438 1 97.75 192 GLU A C 1
ATOM 1544 O O . GLU A 1 192 ? 6.594 -24.062 -37.781 1 97.75 192 GLU A O 1
ATOM 1549 N N . VAL A 1 193 ? 5.395 -25.062 -36.25 1 97.94 193 VAL A N 1
ATOM 1550 C CA . VAL A 1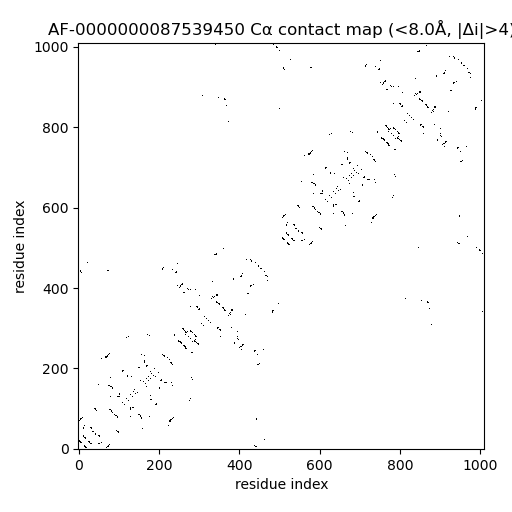 193 ? 6.211 -24.578 -35.125 1 97.94 193 VAL A CA 1
ATOM 1551 C C . VAL A 1 193 ? 7.582 -25.25 -35.156 1 97.94 193 VAL A C 1
ATOM 1553 O O . VAL A 1 193 ? 8.609 -24.594 -35 1 97.94 193 VAL A O 1
ATOM 1556 N N . LEU A 1 194 ? 7.594 -26.516 -35.406 1 98.38 194 LEU A N 1
ATOM 1557 C CA . LEU A 1 194 ? 8.852 -27.25 -35.438 1 98.38 194 LEU A CA 1
ATOM 1558 C C . LEU A 1 194 ? 9.75 -26.797 -36.562 1 98.38 194 LEU A C 1
ATOM 1560 O O . LEU A 1 194 ? 10.969 -26.688 -36.406 1 98.38 194 LEU A O 1
ATOM 1564 N N . SER A 1 195 ? 9.109 -26.531 -37.688 1 98.31 195 SER A N 1
ATOM 1565 C CA . SER A 1 195 ? 9.867 -26 -38.812 1 98.31 195 SER A CA 1
ATOM 1566 C C . SER A 1 195 ? 10.469 -24.641 -38.469 1 98.31 195 SER A C 1
ATOM 1568 O O . SER A 1 195 ? 11.633 -24.375 -38.781 1 98.31 195 SER A O 1
ATOM 1570 N N . ALA A 1 196 ? 9.641 -23.812 -37.938 1 98.19 196 ALA A N 1
ATOM 1571 C CA . ALA A 1 196 ? 10.117 -22.484 -37.531 1 98.19 196 ALA A CA 1
ATOM 1572 C C . ALA A 1 196 ? 11.242 -22.594 -36.5 1 98.19 196 ALA A C 1
ATOM 1574 O O . ALA A 1 196 ? 12.164 -21.781 -36.5 1 98.19 196 ALA A O 1
ATOM 1575 N N . ALA A 1 197 ? 11.141 -23.531 -35.656 1 98.06 197 ALA A N 1
ATOM 1576 C CA . ALA A 1 197 ? 12.156 -23.75 -34.625 1 98.06 197 ALA A CA 1
ATOM 1577 C C . ALA A 1 197 ? 13.383 -24.438 -35.188 1 98.06 197 ALA A C 1
ATOM 1579 O O . ALA A 1 197 ? 14.438 -24.484 -34.562 1 98.06 197 ALA A O 1
ATOM 1580 N N . GLU A 1 198 ? 13.25 -24.984 -36.344 1 98 198 GLU A N 1
ATOM 1581 C CA . GLU A 1 198 ? 14.297 -25.766 -36.969 1 98 198 GLU A CA 1
ATOM 1582 C C . GLU A 1 198 ? 14.672 -26.984 -36.156 1 98 198 GLU A C 1
ATOM 1584 O O . GLU A 1 198 ? 15.859 -27.25 -35.906 1 98 198 GLU A O 1
ATOM 1589 N N . ILE A 1 199 ? 13.703 -27.641 -35.719 1 98.38 199 ILE A N 1
ATOM 1590 C CA . ILE A 1 199 ? 13.852 -28.891 -34.969 1 98.38 199 ILE A CA 1
ATOM 1591 C C . ILE A 1 199 ? 13.133 -30.016 -35.719 1 98.38 199 ILE A C 1
ATOM 1593 O O . ILE A 1 199 ? 11.938 -29.922 -36 1 98.38 199 ILE A O 1
ATOM 1597 N N . PRO A 1 200 ? 13.805 -31.078 -35.969 1 97.81 200 PRO A N 1
ATOM 1598 C CA . PRO A 1 200 ? 13.156 -32.188 -36.656 1 97.81 200 PRO A CA 1
ATOM 1599 C C . PRO A 1 200 ? 12.078 -32.875 -35.781 1 97.81 200 PRO A C 1
ATOM 1601 O O . PRO A 1 200 ? 12.266 -33.031 -34.594 1 97.81 200 PRO A O 1
ATOM 1604 N N . THR A 1 201 ? 11.031 -33.281 -36.438 1 97.25 201 THR A N 1
ATOM 1605 C CA . THR A 1 201 ? 9.906 -33.906 -35.75 1 97.25 201 THR A CA 1
ATOM 1606 C C . THR A 1 201 ? 10.344 -35.219 -35.062 1 97.25 201 THR A C 1
ATOM 1608 O O . THR A 1 201 ? 9.789 -35.625 -34.062 1 97.25 201 THR A O 1
ATOM 1611 N N . ASP A 1 202 ? 11.359 -35.844 -35.594 1 96.75 202 ASP A N 1
ATOM 1612 C CA . ASP A 1 202 ? 11.797 -37.156 -35.094 1 96.75 202 ASP A CA 1
ATOM 1613 C C . ASP A 1 202 ? 12.422 -37 -33.688 1 96.75 202 ASP A C 1
ATOM 1615 O O . ASP A 1 202 ? 12.633 -38 -33 1 96.75 202 ASP A O 1
ATOM 1619 N N . LYS A 1 203 ? 12.672 -35.844 -33.281 1 98.25 203 LYS A N 1
ATOM 1620 C CA . LYS A 1 203 ? 13.203 -35.656 -31.953 1 98.25 203 LYS A CA 1
ATOM 1621 C C . LYS A 1 203 ? 12.086 -35.594 -30.906 1 98.25 203 LYS A C 1
ATOM 1623 O O . LYS A 1 203 ? 12.336 -35.656 -29.703 1 98.25 203 LYS A O 1
ATOM 1628 N N . MET A 1 204 ? 10.867 -35.5 -31.406 1 98.56 204 MET A N 1
ATOM 1629 C CA . MET A 1 204 ? 9.727 -35.469 -30.5 1 98.56 204 MET A CA 1
ATOM 1630 C C . MET A 1 204 ? 9.297 -36.875 -30.125 1 98.56 204 MET A C 1
ATOM 1632 O O . MET A 1 204 ? 9.438 -37.812 -30.922 1 98.56 204 MET A O 1
ATOM 1636 N N . PRO A 1 205 ? 8.844 -37.094 -28.953 1 98.62 205 PRO A N 1
ATOM 1637 C CA . PRO A 1 205 ? 8.375 -38.406 -28.562 1 98.62 205 PRO A CA 1
ATOM 1638 C C . PRO A 1 205 ? 7.059 -38.812 -29.219 1 98.62 205 PRO A C 1
ATOM 1640 O O . PRO A 1 205 ? 6.355 -37.938 -29.766 1 98.62 205 PRO A O 1
ATOM 1643 N N . GLU A 1 206 ? 6.773 -40.125 -29.141 1 98.5 206 GLU A N 1
ATOM 1644 C CA . GLU A 1 206 ? 5.512 -40.625 -29.672 1 98.5 206 GLU A CA 1
ATOM 1645 C C . GLU A 1 206 ? 4.332 -40.156 -28.828 1 98.5 206 GLU A C 1
ATOM 1647 O O . GLU A 1 206 ? 4.406 -40.156 -27.609 1 98.5 206 GLU A O 1
ATOM 1652 N N . LEU A 1 207 ? 3.223 -39.812 -29.531 1 98.31 207 LEU A N 1
ATOM 1653 C CA . LEU A 1 207 ? 2.053 -39.25 -28.859 1 98.31 207 LEU A CA 1
ATOM 1654 C C . LEU A 1 207 ? 1.077 -40.344 -28.469 1 98.31 207 LEU A C 1
ATOM 1656 O O . LEU A 1 207 ? 0.81 -41.25 -29.266 1 98.31 207 LEU A O 1
ATOM 1660 N N . HIS A 1 208 ? 0.585 -40.281 -27.25 1 98.44 208 HIS A N 1
ATOM 1661 C CA . HIS A 1 208 ? -0.382 -41.219 -26.719 1 98.44 208 HIS A CA 1
ATOM 1662 C C . HIS A 1 208 ? -1.472 -40.5 -25.922 1 98.44 208 HIS A C 1
ATOM 1664 O O . HIS A 1 208 ? -1.304 -39.344 -25.531 1 98.44 208 HIS A O 1
ATOM 1670 N N . ALA A 1 209 ? -2.615 -41.219 -25.781 1 98.19 209 ALA A N 1
ATOM 1671 C CA . ALA A 1 209 ? -3.561 -40.781 -24.75 1 98.19 209 ALA A CA 1
ATOM 1672 C C . ALA A 1 209 ? -3 -41.031 -23.359 1 98.19 209 ALA A C 1
ATOM 1674 O O . ALA A 1 209 ? -2.184 -41.938 -23.156 1 98.19 209 ALA A O 1
ATOM 1675 N N . SER A 1 210 ? -3.469 -40.25 -22.422 1 98.69 210 SER A N 1
ATOM 1676 C CA . SER A 1 210 ? -2.988 -40.375 -21.062 1 98.69 210 SER A CA 1
ATOM 1677 C C . SER A 1 210 ? -3.293 -41.781 -20.484 1 98.69 210 SER A C 1
ATOM 1679 O O . SER A 1 210 ? -2.58 -42.25 -19.609 1 98.69 210 SER A O 1
ATOM 1681 N N . THR A 1 211 ? -4.273 -42.438 -21.031 1 98.38 211 THR A N 1
ATOM 1682 C CA . THR A 1 211 ? -4.742 -43.688 -20.469 1 98.38 211 THR A CA 1
ATOM 1683 C C . THR A 1 211 ? -4.133 -44.875 -21.219 1 98.38 211 THR A C 1
ATOM 1685 O O . THR A 1 211 ? -4.422 -46.031 -20.906 1 98.38 211 THR A O 1
ATOM 1688 N N . ASP A 1 212 ? -3.328 -44.625 -22.188 1 98.69 212 ASP A N 1
ATOM 1689 C CA . ASP A 1 212 ? -2.727 -45.719 -22.938 1 98.69 212 ASP A CA 1
ATOM 1690 C C . ASP A 1 212 ? -1.721 -46.5 -22.094 1 98.69 212 ASP A C 1
ATOM 1692 O O . ASP A 1 212 ? -0.94 -45.906 -21.344 1 98.69 212 ASP A O 1
ATOM 1696 N N . VAL A 1 213 ? -1.799 -47.812 -22.141 1 98.75 213 VAL A N 1
ATOM 1697 C CA . VAL A 1 213 ? -0.753 -48.625 -21.547 1 98.75 213 VAL A CA 1
ATOM 1698 C C . VAL A 1 213 ? 0.481 -48.625 -22.453 1 98.75 213 VAL A C 1
ATOM 1700 O O . VAL A 1 213 ? 0.425 -49.062 -23.594 1 98.75 213 VAL A O 1
ATOM 1703 N N . ILE A 1 214 ? 1.499 -48.125 -21.938 1 98.75 214 ILE A N 1
ATOM 1704 C CA . ILE A 1 214 ? 2.723 -48 -22.719 1 98.75 214 ILE A CA 1
ATOM 1705 C C . ILE A 1 214 ? 3.471 -49.312 -22.734 1 98.75 214 ILE A C 1
ATOM 1707 O O . ILE A 1 214 ? 4.102 -49.656 -23.75 1 98.75 214 ILE A O 1
ATOM 1711 N N . GLY A 1 215 ? 3.467 -50 -21.594 1 98.31 215 GLY A N 1
ATOM 1712 C CA . GLY A 1 215 ? 4.098 -51.281 -21.484 1 98.31 215 GLY A CA 1
ATOM 1713 C C . GLY A 1 215 ? 4.164 -51.812 -20.062 1 98.31 215 GLY A C 1
ATOM 1714 O O . GLY A 1 215 ? 3.506 -51.281 -19.172 1 98.31 215 GLY A O 1
ATOM 1715 N N . ASN A 1 216 ? 4.922 -52.969 -19.969 1 98.12 216 ASN A N 1
ATOM 1716 C CA . ASN A 1 216 ? 5.246 -53.5 -18.656 1 98.12 216 ASN A CA 1
ATOM 1717 C C . ASN A 1 216 ? 6.59 -52.969 -18.141 1 98.12 216 ASN A C 1
ATOM 1719 O O . ASN A 1 216 ? 7.387 -52.438 -18.922 1 98.12 216 ASN A O 1
ATOM 1723 N N . LEU A 1 217 ? 6.711 -53.125 -16.844 1 98.31 217 LEU A N 1
ATOM 1724 C CA . LEU A 1 217 ? 8.016 -52.781 -16.281 1 98.31 217 LEU A CA 1
ATOM 1725 C C . LEU A 1 217 ? 9.109 -53.688 -16.875 1 98.31 217 LEU A C 1
ATOM 1727 O O . LEU A 1 217 ? 8.898 -54.875 -17.094 1 98.31 217 LEU A O 1
ATOM 1731 N N . THR A 1 218 ? 10.219 -53.031 -17.172 1 97.94 218 THR A N 1
ATOM 1732 C CA . THR A 1 218 ? 11.383 -53.875 -17.453 1 97.94 218 THR A CA 1
ATOM 1733 C C . THR A 1 218 ? 11.797 -54.656 -16.203 1 97.94 218 THR A C 1
ATOM 1735 O O . THR A 1 218 ? 11.398 -54.312 -15.094 1 97.94 218 THR A O 1
ATOM 1738 N N . ALA A 1 219 ? 12.633 -55.656 -16.484 1 97.62 219 ALA A N 1
ATOM 1739 C CA . ALA A 1 219 ? 13.117 -56.469 -15.359 1 97.62 219 ALA A CA 1
ATOM 1740 C C . ALA A 1 219 ? 13.906 -55.594 -14.367 1 97.62 219 ALA A C 1
ATOM 1742 O O . ALA A 1 219 ? 13.742 -55.719 -13.156 1 97.62 219 ALA A O 1
ATOM 1743 N N . HIS A 1 220 ? 14.68 -54.781 -14.891 1 97.31 220 HIS A N 1
ATOM 1744 C CA . HIS A 1 220 ? 15.5 -53.906 -14.062 1 97.31 220 HIS A CA 1
ATOM 1745 C C . HIS A 1 220 ? 14.633 -52.938 -13.258 1 97.31 220 HIS A C 1
ATOM 1747 O O . HIS A 1 220 ? 14.852 -52.781 -12.055 1 97.31 220 HIS A O 1
ATOM 1753 N N . ALA A 1 221 ? 13.641 -52.312 -13.906 1 98 221 ALA A N 1
ATOM 1754 C CA . ALA A 1 221 ? 12.75 -51.375 -13.227 1 98 221 ALA A CA 1
ATOM 1755 C C . ALA A 1 221 ? 11.93 -52.094 -12.148 1 98 221 ALA A C 1
ATOM 1757 O O . ALA A 1 221 ? 11.734 -51.562 -11.055 1 98 221 ALA A O 1
ATOM 1758 N N . ALA A 1 222 ? 11.461 -53.25 -12.461 1 97.94 222 ALA A N 1
ATOM 1759 C CA . ALA A 1 222 ? 10.688 -54.031 -11.5 1 97.94 222 ALA A CA 1
ATOM 1760 C C . ALA A 1 222 ? 11.492 -54.312 -10.234 1 97.94 222 ALA A C 1
ATOM 1762 O O . ALA A 1 222 ? 10.977 -54.156 -9.125 1 97.94 222 ALA A O 1
ATOM 1763 N N . GLU A 1 223 ? 12.688 -54.656 -10.438 1 97.38 223 GLU A N 1
ATOM 1764 C CA . GLU A 1 223 ? 13.578 -54.938 -9.312 1 97.38 223 GLU A CA 1
ATOM 1765 C C . GLU A 1 223 ? 13.82 -53.688 -8.484 1 97.38 223 GLU A C 1
ATOM 1767 O O . GLU A 1 223 ? 13.719 -53.719 -7.254 1 97.38 223 GLU A O 1
ATOM 1772 N N . GLU A 1 224 ? 14.102 -52.625 -9.078 1 97.5 224 GLU A N 1
ATOM 1773 C CA . GLU A 1 224 ? 14.422 -51.375 -8.398 1 97.5 224 GLU A CA 1
ATOM 1774 C C . GLU A 1 224 ? 13.211 -50.812 -7.656 1 97.5 224 GLU A C 1
ATOM 1776 O O . GLU A 1 224 ? 13.352 -50.188 -6.605 1 97.5 224 GLU A O 1
ATOM 1781 N N . LEU A 1 225 ? 12.023 -51.031 -8.195 1 98 225 LEU A N 1
ATOM 1782 C CA . LEU A 1 225 ? 10.805 -50.469 -7.605 1 98 225 LEU A CA 1
ATOM 1783 C C . LEU A 1 225 ? 10.211 -51.469 -6.59 1 98 225 LEU A C 1
ATOM 1785 O O . LEU A 1 225 ? 9.344 -51.094 -5.797 1 98 225 LEU A O 1
ATOM 1789 N N . GLY A 1 226 ? 10.664 -52.656 -6.59 1 97.19 226 GLY A N 1
ATOM 1790 C CA . GLY A 1 226 ? 10.062 -53.688 -5.762 1 97.19 226 GLY A CA 1
ATOM 1791 C C . GLY A 1 226 ? 8.695 -54.125 -6.262 1 97.19 226 GLY A C 1
ATOM 1792 O O . GLY A 1 226 ? 7.797 -54.406 -5.465 1 97.19 226 GLY A O 1
ATOM 1793 N N . LEU A 1 227 ? 8.531 -54.188 -7.559 1 98.19 227 LEU A N 1
ATOM 1794 C CA . LEU A 1 227 ? 7.262 -54.562 -8.172 1 98.19 227 LEU A CA 1
ATOM 1795 C C . LEU A 1 227 ? 7.438 -55.75 -9.117 1 98.19 227 LEU A C 1
ATOM 1797 O O . LEU A 1 227 ? 8.555 -56.219 -9.305 1 98.19 227 LEU A O 1
ATOM 1801 N N . ALA A 1 228 ? 6.324 -56.219 -9.656 1 97.69 228 ALA A N 1
ATOM 1802 C CA . ALA A 1 228 ? 6.359 -57.344 -10.602 1 97.69 228 ALA A CA 1
ATOM 1803 C C . ALA A 1 228 ? 6.559 -56.844 -12.031 1 97.69 228 ALA A C 1
ATOM 1805 O O . ALA A 1 228 ? 6.066 -55.75 -12.398 1 97.69 228 ALA A O 1
ATOM 1806 N N . VAL A 1 229 ? 7.168 -57.625 -12.859 1 97.12 229 VAL A N 1
ATOM 1807 C CA . VAL A 1 229 ? 7.465 -57.281 -14.242 1 97.12 229 VAL A CA 1
ATOM 1808 C C . VAL A 1 229 ? 6.16 -57.094 -15.016 1 97.12 229 VAL A C 1
ATOM 1810 O O . VAL A 1 229 ? 6.109 -56.312 -15.977 1 97.12 229 VAL A O 1
ATOM 1813 N N . ASN A 1 230 ? 5.129 -57.688 -14.547 1 96.56 230 ASN A N 1
ATOM 1814 C CA . ASN A 1 230 ? 3.857 -57.625 -15.266 1 96.56 230 ASN A CA 1
ATOM 1815 C C . ASN A 1 230 ? 3.074 -56.375 -14.883 1 96.56 230 ASN A C 1
ATOM 1817 O O . ASN A 1 230 ? 1.999 -56.125 -15.43 1 96.56 230 ASN A O 1
ATOM 1821 N N . THR A 1 231 ? 3.617 -55.594 -13.969 1 98.06 231 THR A N 1
ATOM 1822 C CA . THR A 1 231 ? 2.975 -54.344 -13.641 1 98.06 231 THR A CA 1
ATOM 1823 C C . THR A 1 231 ? 2.93 -53.406 -14.859 1 98.06 231 THR A C 1
ATOM 1825 O O . THR A 1 231 ? 3.957 -53.188 -15.5 1 98.06 231 THR A O 1
ATOM 1828 N N . LYS A 1 232 ? 1.73 -52.875 -15.18 1 98.69 232 LYS A N 1
ATOM 1829 C CA . LYS A 1 232 ? 1.553 -52.062 -16.375 1 98.69 232 LYS A CA 1
ATOM 1830 C C . LYS A 1 232 ? 1.903 -50.594 -16.078 1 98.69 232 LYS A C 1
ATOM 1832 O O . LYS A 1 232 ? 1.622 -50.094 -14.992 1 98.69 232 LYS A O 1
ATOM 1837 N N . VAL A 1 233 ? 2.527 -50.031 -17.031 1 98.88 233 VAL A N 1
ATOM 1838 C CA . VAL A 1 233 ? 2.826 -48.594 -16.969 1 98.88 233 VAL A CA 1
ATOM 1839 C C . VAL A 1 233 ? 1.869 -47.812 -17.875 1 98.88 233 VAL A C 1
ATOM 1841 O O . VAL A 1 233 ? 1.864 -48.031 -19.094 1 98.88 233 VAL A O 1
ATOM 1844 N N . VAL A 1 234 ? 1.032 -47 -17.297 1 98.81 234 VAL A N 1
ATOM 1845 C CA . VAL A 1 234 ? 0.077 -46.156 -18.016 1 98.81 234 VAL A CA 1
ATOM 1846 C C . VAL A 1 234 ? 0.644 -44.75 -18.188 1 98.81 234 VAL A C 1
ATOM 1848 O O . VAL A 1 234 ? 1.302 -44.219 -17.281 1 98.81 234 VAL A O 1
ATOM 1851 N N . CYS A 1 235 ? 0.413 -44.094 -19.219 1 98.69 235 CYS A N 1
ATOM 1852 C CA . CYS A 1 235 ? 1.135 -42.938 -19.719 1 98.69 235 CYS A CA 1
ATOM 1853 C C . CYS A 1 235 ? 1.067 -41.781 -18.734 1 98.69 235 CYS A C 1
ATOM 1855 O O . CYS A 1 235 ? 2.062 -41.094 -18.5 1 98.69 235 CYS A O 1
ATOM 1857 N N . GLY A 1 236 ? -0.165 -41.5 -18.188 1 98.5 236 GLY A N 1
ATOM 1858 C CA . GLY A 1 236 ? -0.316 -40.406 -17.281 1 98.5 236 GLY A CA 1
ATOM 1859 C C . GLY A 1 236 ? -0.414 -39.062 -18 1 98.5 236 GLY A C 1
ATOM 1860 O O . GLY A 1 236 ? -0.721 -39 -19.188 1 98.5 236 GLY A O 1
ATOM 1861 N N . GLY A 1 237 ? -0.151 -37.938 -17.203 1 98.25 237 GLY A N 1
ATOM 1862 C CA . GLY A 1 237 ? -0.319 -36.625 -17.797 1 98.25 237 GLY A CA 1
ATOM 1863 C C . GLY A 1 237 ? 0.377 -35.531 -17.016 1 98.25 237 GLY A C 1
ATOM 1864 O O . GLY A 1 237 ? 1.142 -35.781 -16.094 1 98.25 237 GLY A O 1
ATOM 1865 N N . GLY A 1 238 ? 0.18 -34.312 -17.547 1 97.25 238 GLY A N 1
ATOM 1866 C CA . GLY A 1 238 ? 0.715 -33.125 -16.875 1 97.25 238 GLY A CA 1
ATOM 1867 C C . GLY A 1 238 ? -0.046 -32.781 -15.609 1 97.25 238 GLY A C 1
ATOM 1868 O O . GLY A 1 238 ? -1.242 -33.062 -15.5 1 97.25 238 GLY A O 1
ATOM 1869 N N . ASP A 1 239 ? 0.609 -32.156 -14.641 1 94.19 239 ASP A N 1
ATOM 1870 C CA . ASP A 1 239 ? 0.018 -31.875 -13.336 1 94.19 239 ASP A CA 1
ATOM 1871 C C . ASP A 1 239 ? -1.184 -30.953 -13.461 1 94.19 239 ASP A C 1
ATOM 1873 O O . ASP A 1 239 ? -2.176 -31.109 -12.742 1 94.19 239 ASP A O 1
ATOM 1877 N N . GLY A 1 240 ? -1.159 -30 -14.344 1 93.06 240 GLY A N 1
ATOM 1878 C CA . GLY A 1 240 ? -2.311 -29.141 -14.547 1 93.06 240 GLY A CA 1
ATOM 1879 C C . GLY A 1 240 ? -3.564 -29.891 -14.945 1 93.06 240 GLY A C 1
ATOM 1880 O O . GLY A 1 240 ? -4.527 -29.953 -14.172 1 93.06 240 GLY A O 1
ATOM 1881 N N . PRO A 1 241 ? -3.523 -30.516 -16.094 1 96.38 241 PRO A N 1
ATOM 1882 C CA . PRO A 1 241 ? -4.68 -31.297 -16.531 1 96.38 241 PRO A CA 1
ATOM 1883 C C . PRO A 1 241 ? -5.055 -32.406 -15.547 1 96.38 241 PRO A C 1
ATOM 1885 O O . PRO A 1 241 ? -6.238 -32.719 -15.383 1 96.38 241 PRO A O 1
ATOM 1888 N N . CYS A 1 242 ? -4.078 -33 -14.891 1 95.81 242 CYS A N 1
ATOM 1889 C CA . CYS A 1 242 ? -4.375 -34 -13.859 1 95.81 242 CYS A CA 1
ATOM 1890 C C . CYS A 1 242 ? -5.137 -33.344 -12.703 1 95.81 242 CYS A C 1
ATOM 1892 O O . CYS A 1 242 ? -6.004 -33.969 -12.094 1 95.81 242 CYS A O 1
ATOM 1894 N N . SER A 1 243 ? -4.801 -32.156 -12.43 1 92.62 243 SER A N 1
ATOM 1895 C CA . SER A 1 243 ? -5.508 -31.453 -11.367 1 92.62 243 SER A CA 1
ATOM 1896 C C . SER A 1 243 ? -6.98 -31.281 -11.703 1 92.62 243 SER A C 1
ATOM 1898 O O . SER A 1 243 ? -7.844 -31.344 -10.828 1 92.62 243 SER A O 1
ATOM 1900 N N . ALA A 1 244 ? -7.266 -31.016 -12.945 1 93.81 244 ALA A N 1
ATOM 1901 C CA . ALA A 1 244 ? -8.656 -30.891 -13.367 1 93.81 244 ALA A CA 1
ATOM 1902 C C . ALA A 1 244 ? -9.422 -32.188 -13.141 1 93.81 244 ALA A C 1
ATOM 1904 O O . ALA A 1 244 ? -10.5 -32.188 -12.547 1 93.81 244 ALA A O 1
ATOM 1905 N N . LEU A 1 245 ? -8.844 -33.219 -13.594 1 95.31 245 LEU A N 1
ATOM 1906 C CA . LEU A 1 245 ? -9.469 -34.531 -13.391 1 95.31 245 LEU A CA 1
ATOM 1907 C C . LEU A 1 245 ? -9.625 -34.844 -11.906 1 95.31 245 LEU A C 1
ATOM 1909 O O . LEU A 1 245 ? -10.688 -35.25 -11.461 1 95.31 245 LEU A O 1
ATOM 1913 N N . GLY A 1 246 ? -8.609 -34.594 -11.188 1 92.56 246 GLY A N 1
ATOM 1914 C CA . GLY A 1 246 ? -8.617 -34.875 -9.766 1 92.56 246 GLY A CA 1
ATOM 1915 C C . GLY A 1 246 ? -9.617 -34.031 -9 1 92.56 246 GLY A C 1
ATOM 1916 O O . GLY A 1 246 ? -10.055 -34.406 -7.91 1 92.56 246 GLY A O 1
ATOM 1917 N N . ALA A 1 247 ? -9.945 -32.906 -9.555 1 91.38 247 ALA A N 1
ATOM 1918 C CA . ALA A 1 247 ? -10.922 -32.031 -8.938 1 91.38 247 ALA A CA 1
ATOM 1919 C C . ALA A 1 247 ? -12.344 -32.438 -9.305 1 91.38 247 ALA A C 1
ATOM 1921 O O . ALA A 1 247 ? -13.312 -31.812 -8.852 1 91.38 247 ALA A O 1
ATOM 1922 N N . GLY A 1 248 ? -12.406 -33.438 -10.117 1 91.31 248 GLY A N 1
ATOM 1923 C CA . GLY A 1 248 ? -13.719 -33.906 -10.531 1 91.31 248 GLY A CA 1
ATOM 1924 C C . GLY A 1 248 ? -14.258 -33.188 -11.75 1 91.31 248 GLY A C 1
ATOM 1925 O O . GLY A 1 248 ? -15.445 -33.281 -12.055 1 91.31 248 GLY A O 1
ATOM 1926 N N . SER A 1 249 ? -13.445 -32.5 -12.406 1 92.88 249 SER A N 1
ATOM 1927 C CA . SER A 1 249 ? -13.836 -31.797 -13.633 1 92.88 249 SER A CA 1
ATOM 1928 C C . SER A 1 249 ? -13.672 -32.688 -14.852 1 92.88 249 SER A C 1
ATOM 1930 O O . SER A 1 249 ? -12.609 -32.719 -15.477 1 92.88 249 SER A O 1
ATOM 1932 N N . THR A 1 250 ? -14.766 -33.344 -15.227 1 94.62 250 THR A N 1
ATOM 1933 C CA . THR A 1 250 ? -14.656 -34.344 -16.281 1 94.62 250 THR A CA 1
ATOM 1934 C C . THR A 1 250 ? -15.547 -34 -17.453 1 94.62 250 THR A C 1
ATOM 1936 O O . THR A 1 250 ? -15.375 -34.531 -18.562 1 94.62 250 THR A O 1
ATOM 1939 N N . GLU A 1 251 ? -16.422 -33.094 -17.188 1 93.88 251 GLU A N 1
ATOM 1940 C CA . GLU A 1 251 ? -17.391 -32.75 -18.234 1 93.88 251 GLU A CA 1
ATOM 1941 C C . GLU A 1 251 ? -17.266 -31.281 -18.625 1 93.88 251 GLU A C 1
ATOM 1943 O O . GLU A 1 251 ? -16.781 -30.453 -17.844 1 93.88 251 GLU A O 1
ATOM 1948 N N . ASN A 1 252 ? -17.797 -31.031 -19.844 1 94.38 252 ASN A N 1
ATOM 1949 C CA . ASN A 1 252 ? -17.781 -29.672 -20.359 1 94.38 252 ASN A CA 1
ATOM 1950 C C . ASN A 1 252 ? -18.438 -28.688 -19.375 1 94.38 252 ASN A C 1
ATOM 1952 O O . ASN A 1 252 ? -19.547 -28.922 -18.906 1 94.38 252 ASN A O 1
ATOM 1956 N N . GLY A 1 253 ? -17.672 -27.656 -19.094 1 92.88 253 GLY A N 1
ATOM 1957 C CA . GLY A 1 253 ? -18.234 -26.609 -18.25 1 92.88 253 GLY A CA 1
ATOM 1958 C C . GLY A 1 253 ? -17.891 -26.766 -16.781 1 92.88 253 GLY A C 1
ATOM 1959 O O . GLY A 1 253 ? -18.047 -25.828 -16 1 92.88 253 GLY A O 1
ATOM 1960 N N . GLN A 1 254 ? -17.453 -27.953 -16.375 1 93.19 254 GLN A N 1
ATOM 1961 C CA . GLN A 1 254 ? -17.016 -28.141 -14.992 1 93.19 254 GLN A CA 1
ATOM 1962 C C . GLN A 1 254 ? -15.672 -27.453 -14.742 1 93.19 254 GLN A C 1
ATOM 1964 O O . GLN A 1 254 ? -14.727 -27.625 -15.508 1 93.19 254 GLN A O 1
ATOM 1969 N N . MET A 1 255 ? -15.688 -26.578 -13.773 1 95.31 255 MET A N 1
ATOM 1970 C CA . MET A 1 255 ? -14.5 -25.781 -13.484 1 95.31 255 MET A CA 1
ATOM 1971 C C . MET A 1 255 ? -14.078 -25.938 -12.031 1 95.31 255 MET A C 1
ATOM 1973 O O . MET A 1 255 ? -14.875 -26.375 -11.195 1 95.31 255 MET A O 1
ATOM 1977 N N . PHE A 1 256 ? -12.805 -25.641 -11.789 1 94.88 256 PHE A N 1
ATOM 1978 C CA . PHE A 1 256 ? -12.297 -25.672 -10.422 1 94.88 256 PHE A CA 1
ATOM 1979 C C . PHE A 1 256 ? -11.344 -24.516 -10.172 1 94.88 256 PHE A C 1
ATOM 1981 O O . PHE A 1 256 ? -10.852 -23.891 -11.109 1 94.88 256 PHE A O 1
ATOM 1988 N N . LEU A 1 257 ? -11.227 -24.141 -8.914 1 96.19 257 LEU A N 1
ATOM 1989 C CA . LEU A 1 257 ? -10.258 -23.172 -8.398 1 96.19 257 LEU A CA 1
ATOM 1990 C C . LEU A 1 257 ? -9.234 -23.859 -7.504 1 96.19 257 LEU A C 1
ATOM 1992 O O . LEU A 1 257 ? -9.586 -24.406 -6.453 1 96.19 257 LEU A O 1
ATOM 1996 N N . SER A 1 258 ? -8.016 -23.922 -7.98 1 93.62 258 SER A N 1
ATOM 1997 C CA . SER A 1 258 ? -6.918 -24.406 -7.152 1 93.62 258 SER A CA 1
ATOM 1998 C C . SER A 1 258 ? -6.195 -23.266 -6.449 1 93.62 258 SER A C 1
ATOM 2000 O O . SER A 1 258 ? -5.582 -22.422 -7.102 1 93.62 258 SER A O 1
ATOM 2002 N N . TYR A 1 259 ? -6.25 -23.266 -5.18 1 93.06 259 TYR A N 1
ATOM 2003 C CA . TYR A 1 259 ? -5.668 -22.188 -4.391 1 93.06 259 TYR A CA 1
ATOM 2004 C C . TYR A 1 259 ? -4.43 -22.672 -3.643 1 93.06 259 TYR A C 1
ATOM 2006 O O . TYR A 1 259 ? -4.535 -23.25 -2.564 1 93.06 259 TYR A O 1
ATOM 2014 N N . GLY A 1 260 ? -3.266 -22.422 -4.137 1 89.19 260 GLY A N 1
ATOM 2015 C CA . GLY A 1 260 ? -1.973 -22.656 -3.514 1 89.19 260 GLY A CA 1
ATOM 2016 C C . GLY A 1 260 ? -1.119 -21.406 -3.422 1 89.19 260 GLY A C 1
ATOM 2017 O O . GLY A 1 260 ? -1.638 -20.312 -3.205 1 89.19 260 GLY A O 1
ATOM 2018 N N . THR A 1 261 ? 0.244 -21.641 -3.562 1 86.62 261 THR A N 1
ATOM 2019 C CA . THR A 1 261 ? 1.123 -20.484 -3.666 1 86.62 261 THR A CA 1
ATOM 2020 C C . THR A 1 261 ? 0.685 -19.578 -4.809 1 86.62 261 THR A C 1
ATOM 2022 O O . THR A 1 261 ? 0.601 -18.359 -4.641 1 86.62 261 THR A O 1
ATOM 2025 N N . SER A 1 262 ? 0.479 -20.188 -5.949 1 90.81 262 SER A N 1
ATOM 2026 C CA . SER A 1 262 ? -0.258 -19.594 -7.059 1 90.81 262 SER A CA 1
ATOM 2027 C C . SER A 1 262 ? -1.693 -20.109 -7.105 1 90.81 262 SER A C 1
ATOM 2029 O O . SER A 1 262 ? -2.094 -20.922 -6.27 1 90.81 262 SER A O 1
ATOM 2031 N N . ALA A 1 263 ? -2.484 -19.547 -7.914 1 94.12 263 ALA A N 1
ATOM 2032 C CA . ALA A 1 263 ? -3.855 -20.047 -8.055 1 94.12 263 ALA A CA 1
ATOM 2033 C C . ALA A 1 263 ? -4.285 -20.047 -9.516 1 94.12 263 ALA A C 1
ATOM 2035 O O . ALA A 1 263 ? -3.748 -19.312 -10.336 1 94.12 263 ALA A O 1
ATOM 2036 N N . TRP A 1 264 ? -5.199 -20.953 -9.844 1 93.88 264 TRP A N 1
ATOM 2037 C CA . TRP A 1 264 ? -5.711 -21 -11.211 1 93.88 264 TRP A CA 1
ATOM 2038 C C . TRP A 1 264 ? -7.191 -21.359 -11.227 1 93.88 264 TRP A C 1
ATOM 2040 O O . TRP A 1 264 ? -7.684 -22.047 -10.328 1 93.88 264 TRP A O 1
ATOM 2050 N N . ILE A 1 265 ? -7.867 -20.812 -12.094 1 97 265 ILE A N 1
ATOM 2051 C CA . ILE A 1 265 ? -9.203 -21.25 -12.492 1 97 265 ILE A CA 1
ATOM 2052 C C . ILE A 1 265 ? -9.141 -21.969 -13.836 1 97 265 ILE A C 1
ATOM 2054 O O . ILE A 1 265 ? -8.688 -21.391 -14.836 1 97 265 ILE A O 1
ATOM 2058 N N . ALA A 1 266 ? -9.531 -23.234 -13.773 1 96.31 266 ALA A N 1
ATOM 2059 C CA . ALA A 1 266 ? -9.461 -24.078 -14.961 1 96.31 266 ALA A CA 1
ATOM 2060 C C . ALA A 1 266 ? -10.617 -25.062 -15 1 96.31 266 ALA A C 1
ATOM 2062 O O . ALA A 1 266 ? -11.391 -25.172 -14.047 1 96.31 266 ALA A O 1
ATOM 2063 N N . GLY A 1 267 ? -10.742 -25.703 -16.125 1 94.38 267 GLY A N 1
ATOM 2064 C CA . GLY A 1 267 ? -11.805 -26.703 -16.25 1 94.38 267 GLY A CA 1
ATOM 2065 C C . GLY A 1 267 ? -11.734 -27.484 -17.547 1 94.38 267 GLY A C 1
ATOM 2066 O O . GLY A 1 267 ? -10.68 -27.562 -18.188 1 94.38 267 GLY A O 1
ATOM 2067 N N . THR A 1 268 ? -12.828 -28.188 -17.75 1 95.94 268 THR A N 1
ATOM 2068 C CA . THR A 1 268 ? -12.914 -29.094 -18.891 1 95.94 268 THR A CA 1
ATOM 2069 C C . THR A 1 268 ? -13.82 -28.516 -19.969 1 95.94 268 THR A C 1
ATOM 2071 O O . THR A 1 268 ? -14.906 -28.031 -19.672 1 95.94 268 THR A O 1
ATOM 2074 N N . SER A 1 269 ? -13.281 -28.531 -21.125 1 96 269 SER A N 1
ATOM 2075 C CA . SER A 1 269 ? -14.047 -28.109 -22.297 1 96 269 SER A CA 1
ATOM 2076 C C . SER A 1 269 ? -14.008 -29.156 -23.391 1 96 269 SER A C 1
ATOM 2078 O O . SER A 1 269 ? -13.008 -29.875 -23.547 1 96 269 SER A O 1
ATOM 2080 N N . ASP A 1 270 ? -15.062 -29.234 -24.188 1 95.06 270 ASP A N 1
ATOM 2081 C CA . ASP A 1 270 ? -15.125 -30.156 -25.312 1 95.06 270 ASP A CA 1
ATOM 2082 C C . ASP A 1 270 ? -14.438 -29.594 -26.547 1 95.06 270 ASP A C 1
ATOM 2084 O O . ASP A 1 270 ? -14.141 -30.328 -27.5 1 95.06 270 ASP A O 1
ATOM 2088 N N . GLU A 1 271 ? -14.219 -28.312 -26.5 1 94.62 271 GLU A N 1
ATOM 2089 C CA . GLU A 1 271 ? -13.547 -27.625 -27.609 1 94.62 271 GLU A CA 1
ATOM 2090 C C . GLU A 1 271 ? -12.391 -26.766 -27.094 1 94.62 271 GLU A C 1
ATOM 2092 O O . GLU A 1 271 ? -12.359 -26.391 -25.922 1 94.62 271 GLU A O 1
ATOM 2097 N N . VAL A 1 272 ? -11.523 -26.547 -28.047 1 94.88 272 VAL A N 1
ATOM 2098 C CA . VAL A 1 272 ? -10.461 -25.594 -27.719 1 94.88 272 VAL A CA 1
ATOM 2099 C C . VAL A 1 272 ? -11.062 -24.219 -27.469 1 94.88 272 VAL A C 1
ATOM 2101 O O . VAL A 1 272 ? -11.781 -23.672 -28.297 1 94.88 272 VAL A O 1
ATOM 2104 N N . PHE A 1 273 ? -10.75 -23.688 -26.344 1 92.56 273 PHE A N 1
ATOM 2105 C CA . PHE A 1 273 ? -11.25 -22.359 -26.016 1 92.56 273 PHE A CA 1
ATOM 2106 C C . PHE A 1 273 ? -10.094 -21.375 -25.859 1 92.56 273 PHE A C 1
ATOM 2108 O O . PHE A 1 273 ? -9.258 -21.516 -24.953 1 92.56 273 PHE A O 1
ATOM 2115 N N . LEU A 1 274 ? -10.125 -20.375 -26.75 1 92.19 274 LEU A N 1
ATOM 2116 C CA . LEU A 1 274 ? -9.164 -19.281 -26.75 1 92.19 274 LEU A CA 1
ATOM 2117 C C . LEU A 1 274 ? -9.867 -17.938 -26.609 1 92.19 274 LEU A C 1
ATOM 2119 O O . LEU A 1 274 ? -10.586 -17.5 -27.516 1 92.19 274 LEU A O 1
ATOM 2123 N N . ASP A 1 275 ? -9.602 -17.234 -25.5 1 90 275 ASP A N 1
ATOM 2124 C CA . ASP A 1 275 ? -10.297 -15.977 -25.297 1 90 275 ASP A CA 1
ATOM 2125 C C . ASP A 1 275 ? -9.688 -14.859 -26.156 1 90 275 ASP A C 1
ATOM 2127 O O . ASP A 1 275 ? -8.531 -14.945 -26.562 1 90 275 ASP A O 1
ATOM 2131 N N . LYS A 1 276 ? -10.438 -13.812 -26.406 1 87.44 276 LYS A N 1
ATOM 2132 C CA . LYS A 1 276 ? -10.086 -12.75 -27.344 1 87.44 276 LYS A CA 1
ATOM 2133 C C . LYS A 1 276 ? -8.844 -11.992 -26.891 1 87.44 276 LYS A C 1
ATOM 2135 O O . LYS A 1 276 ? -8.039 -11.547 -27.719 1 87.44 276 LYS A O 1
ATOM 2140 N N . ASP A 1 277 ? -8.688 -11.875 -25.625 1 90.62 277 ASP A N 1
ATOM 2141 C CA . ASP A 1 277 ? -7.617 -11.031 -25.094 1 90.62 277 ASP A CA 1
ATOM 2142 C C . ASP A 1 277 ? -6.375 -11.859 -24.781 1 90.62 277 ASP A C 1
ATOM 2144 O O . ASP A 1 277 ? -5.375 -11.328 -24.281 1 90.62 277 ASP A O 1
ATOM 2148 N N . ARG A 1 278 ? -6.402 -13.156 -25.062 1 93.12 278 ARG A N 1
ATOM 2149 C CA . ARG A 1 278 ? -5.297 -14.078 -24.812 1 93.12 278 ARG A CA 1
ATOM 2150 C C . ARG A 1 278 ? -4.895 -14.062 -23.344 1 93.12 278 ARG A C 1
ATOM 2152 O O . ARG A 1 278 ? -3.707 -13.977 -23.016 1 93.12 278 ARG A O 1
ATOM 2159 N N . THR A 1 279 ? -5.934 -13.984 -22.531 1 94.31 279 THR A N 1
ATOM 2160 C CA . THR A 1 279 ? -5.746 -13.992 -21.078 1 94.31 279 THR A CA 1
ATOM 2161 C C . THR A 1 279 ? -5.52 -15.414 -20.562 1 94.31 279 THR A C 1
ATOM 2163 O O . THR A 1 279 ? -4.715 -15.625 -19.656 1 94.31 279 THR A O 1
ATOM 2166 N N . LEU A 1 280 ? -6.199 -16.312 -21.188 1 95.94 280 LEU A N 1
ATOM 2167 C CA . LEU A 1 280 ? -6.16 -17.703 -20.766 1 95.94 280 LEU A CA 1
ATOM 2168 C C . LEU A 1 280 ? -5.145 -18.5 -21.562 1 95.94 280 LEU A C 1
ATOM 2170 O O . LEU A 1 280 ? -4.648 -18.016 -22.594 1 95.94 280 LEU A O 1
ATOM 2174 N N . ILE A 1 281 ? -4.797 -19.688 -21.047 1 95.56 281 ILE A N 1
ATOM 2175 C CA . ILE A 1 281 ? -4.094 -20.719 -21.797 1 95.56 281 ILE A CA 1
ATOM 2176 C C . ILE A 1 281 ? -4.988 -21.953 -21.922 1 95.56 281 ILE A C 1
ATOM 2178 O O . ILE A 1 281 ? -5.945 -22.109 -21.156 1 95.56 281 ILE A O 1
ATOM 2182 N N . CYS A 1 282 ? -4.707 -22.734 -22.859 1 96.75 282 CYS A N 1
ATOM 2183 C CA . CYS A 1 282 ? -5.52 -23.922 -23.062 1 96.75 282 CYS A CA 1
ATOM 2184 C C . CYS A 1 282 ? -4.641 -25.156 -23.234 1 96.75 282 CYS A C 1
ATOM 2186 O O . CYS A 1 282 ? -3.805 -25.203 -24.141 1 96.75 282 CYS A O 1
ATOM 2188 N N . PHE A 1 283 ? -4.832 -26.125 -22.391 1 97.25 283 PHE A N 1
ATOM 2189 C CA . PHE A 1 283 ? -4.109 -27.391 -22.469 1 97.25 283 PHE A CA 1
ATOM 2190 C C . PHE A 1 283 ? -4.984 -28.469 -23.094 1 97.25 283 PHE A C 1
ATOM 2192 O O . PHE A 1 283 ? -6.211 -28.391 -23.047 1 97.25 283 PHE A O 1
ATOM 2199 N N . GLY A 1 284 ? -4.262 -29.422 -23.719 1 97.56 284 GLY A N 1
ATOM 2200 C CA . GLY A 1 284 ? -4.957 -30.688 -23.875 1 97.56 284 GLY A CA 1
ATOM 2201 C C . GLY A 1 284 ? -5.258 -31.375 -22.547 1 97.56 284 GLY A C 1
ATOM 2202 O O . GLY A 1 284 ? -4.441 -31.344 -21.625 1 97.56 284 GLY A O 1
ATOM 2203 N N . HIS A 1 285 ? -6.426 -31.953 -22.438 1 97.56 285 HIS A N 1
ATOM 2204 C CA . HIS A 1 285 ? -6.816 -32.656 -21.203 1 97.56 285 HIS A CA 1
ATOM 2205 C C . HIS A 1 285 ? -6.238 -34.062 -21.172 1 97.56 285 HIS A C 1
ATOM 2207 O O . HIS A 1 285 ? -5.789 -34.562 -22.188 1 97.56 285 HIS A O 1
ATOM 2213 N N . VAL A 1 286 ? -6.242 -34.656 -19.953 1 98.19 286 VAL A N 1
ATOM 2214 C CA . VAL A 1 286 ? -5.871 -36.062 -19.828 1 98.19 286 VAL A CA 1
ATOM 2215 C C . VAL A 1 286 ? -7.031 -36.938 -20.281 1 98.19 286 VAL A C 1
ATOM 2217 O O . VAL A 1 286 ? -6.852 -38.125 -20.531 1 98.19 286 VAL A O 1
ATOM 2220 N N . ILE A 1 287 ? -8.203 -36.375 -20.312 1 97.38 287 ILE A N 1
ATOM 2221 C CA . ILE A 1 287 ? -9.367 -37.031 -20.875 1 97.38 287 ILE A CA 1
ATOM 2222 C C . ILE A 1 287 ? -9.359 -36.875 -22.406 1 97.38 287 ILE A C 1
ATOM 2224 O O . ILE A 1 287 ? -9.398 -35.781 -22.922 1 97.38 287 ILE A O 1
ATOM 2228 N N . PRO A 1 288 ? -9.336 -38.031 -23.094 1 94.25 288 PRO A N 1
ATOM 2229 C CA . PRO A 1 288 ? -9.25 -37.938 -24.547 1 94.25 288 PRO A CA 1
ATOM 2230 C C . PRO A 1 288 ? -10.359 -37.094 -25.172 1 94.25 288 PRO A C 1
ATOM 2232 O O . PRO A 1 288 ? -11.531 -37.281 -24.828 1 94.25 288 PRO A O 1
ATOM 2235 N N . GLY A 1 289 ? -9.914 -36.219 -26.047 1 93.06 289 GLY A N 1
ATOM 2236 C CA . GLY A 1 289 ? -10.859 -35.406 -26.797 1 93.06 289 GLY A CA 1
ATOM 2237 C C . GLY A 1 289 ? -11.297 -34.156 -26.062 1 93.06 289 GLY A C 1
ATOM 2238 O O . GLY A 1 289 ? -12.109 -33.375 -26.562 1 93.06 289 GLY A O 1
ATOM 2239 N N . LYS A 1 290 ? -10.766 -33.969 -24.922 1 96.38 290 LYS A N 1
ATOM 2240 C CA . LYS A 1 290 ? -11.156 -32.781 -24.156 1 96.38 290 LYS A CA 1
ATOM 2241 C C . LYS A 1 290 ? -9.977 -31.844 -23.938 1 96.38 290 LYS A C 1
ATOM 2243 O O . LYS A 1 290 ? -8.828 -32.219 -24.203 1 96.38 290 LYS A O 1
ATOM 2248 N N . TYR A 1 291 ? -10.312 -30.641 -23.531 1 97.19 291 TYR A N 1
ATOM 2249 C CA . TYR A 1 291 ? -9.328 -29.578 -23.328 1 97.19 291 TYR A CA 1
ATOM 2250 C C . TYR A 1 291 ? -9.492 -28.953 -21.938 1 97.19 291 TYR A C 1
ATOM 2252 O O . TYR A 1 291 ? -10.492 -29.172 -21.266 1 97.19 291 TYR A O 1
ATOM 2260 N N . MET A 1 292 ? -8.469 -28.203 -21.578 1 96.94 292 MET A N 1
ATOM 2261 C CA . MET A 1 292 ? -8.492 -27.547 -20.266 1 96.94 292 MET A CA 1
ATOM 2262 C C . MET A 1 292 ? -8.117 -26.078 -20.391 1 96.94 292 MET A C 1
ATOM 2264 O O . MET A 1 292 ? -6.941 -25.719 -20.25 1 96.94 292 MET A O 1
ATOM 2268 N N . PRO A 1 293 ? -9.133 -25.203 -20.641 1 96.56 293 PRO A N 1
ATOM 2269 C CA . PRO A 1 293 ? -8.828 -23.781 -20.484 1 96.56 293 PRO A CA 1
ATOM 2270 C C . PRO A 1 293 ? -8.422 -23.406 -19.047 1 96.56 293 PRO A C 1
ATOM 2272 O O . PRO A 1 293 ? -8.969 -23.953 -18.094 1 96.56 293 PRO A O 1
ATOM 2275 N N . CYS A 1 294 ? -7.438 -22.5 -18.984 1 96.62 294 CYS A N 1
ATOM 2276 C CA . CYS A 1 294 ? -6.848 -22.25 -17.672 1 96.62 294 CYS A CA 1
ATOM 2277 C C . CYS A 1 294 ? -6.336 -20.828 -17.578 1 96.62 294 CYS A C 1
ATOM 2279 O O . CYS A 1 294 ? -5.766 -20.297 -18.531 1 96.62 294 CYS A O 1
ATOM 2281 N N . GLY A 1 295 ? -6.676 -20.141 -16.547 1 96.62 295 GLY A N 1
ATOM 2282 C CA . GLY A 1 295 ? -6.023 -18.922 -16.125 1 96.62 295 GLY A CA 1
ATOM 2283 C C . GLY A 1 295 ? -5.277 -19.047 -14.805 1 96.62 295 GLY A C 1
ATOM 2284 O O . GLY A 1 295 ? -5.824 -19.562 -13.828 1 96.62 295 GLY A O 1
ATOM 2285 N N . THR A 1 296 ? -3.996 -18.594 -14.766 1 94.81 296 THR A N 1
ATOM 2286 C CA . THR A 1 296 ? -3.174 -18.797 -13.578 1 94.81 296 THR A CA 1
ATOM 2287 C C . THR A 1 296 ? -2.6 -17.469 -13.094 1 94.81 296 THR A C 1
ATOM 2289 O O . THR A 1 296 ? -1.906 -16.781 -13.836 1 94.81 296 THR A O 1
ATOM 2292 N N . MET A 1 297 ? -2.887 -17.125 -11.867 1 95.19 297 MET A N 1
ATOM 2293 C CA . MET A 1 297 ? -2.248 -15.961 -11.273 1 95.19 297 MET A CA 1
ATOM 2294 C C . MET A 1 297 ? -1.014 -16.375 -10.469 1 95.19 297 MET A C 1
ATOM 2296 O O . MET A 1 297 ? -0.953 -17.484 -9.938 1 95.19 297 MET A O 1
ATOM 2300 N N . GLN A 1 298 ? -0.11 -15.508 -10.312 1 91.19 298 GLN A N 1
ATOM 2301 C CA . GLN A 1 298 ? 1.21 -15.836 -9.789 1 91.19 298 GLN A CA 1
ATOM 2302 C C . GLN A 1 298 ? 1.209 -15.828 -8.258 1 91.19 298 GLN A C 1
ATOM 2304 O O . GLN A 1 298 ? 1.783 -16.719 -7.629 1 91.19 298 GLN A O 1
ATOM 2309 N N . ALA A 1 299 ? 0.614 -14.781 -7.699 1 93.31 299 ALA A N 1
ATOM 2310 C CA . ALA A 1 299 ? 0.704 -14.625 -6.246 1 93.31 299 ALA A CA 1
ATOM 2311 C C . ALA A 1 299 ? -0.674 -14.719 -5.598 1 93.31 299 ALA A C 1
ATOM 2313 O O . ALA A 1 299 ? -1.333 -13.703 -5.375 1 93.31 299 ALA A O 1
ATOM 2314 N N . ALA A 1 300 ? -1.053 -15.898 -5.215 1 95.38 300 ALA A N 1
ATOM 2315 C CA . ALA A 1 300 ? -2.297 -16.094 -4.477 1 95.38 300 ALA A CA 1
ATOM 2316 C C . ALA A 1 300 ? -2.021 -16.359 -2.998 1 95.38 300 ALA A C 1
ATOM 2318 O O . ALA A 1 300 ? -1.918 -15.422 -2.203 1 95.38 300 ALA A O 1
ATOM 2319 N N . GLY A 1 301 ? -1.794 -17.625 -2.66 1 92.62 301 GLY A N 1
ATOM 2320 C CA . GLY A 1 301 ? -1.442 -17.938 -1.286 1 92.62 301 GLY A CA 1
ATOM 2321 C C . GLY A 1 301 ? -0.167 -17.266 -0.823 1 92.62 301 GLY A C 1
ATOM 2322 O O . GLY A 1 301 ? -0.01 -16.969 0.364 1 92.62 301 GLY A O 1
ATOM 2323 N N . ASN A 1 302 ? 0.683 -17.047 -1.718 1 90.25 302 ASN A N 1
ATOM 2324 C CA . ASN A 1 302 ? 1.931 -16.375 -1.368 1 90.25 302 ASN A CA 1
ATOM 2325 C C . ASN A 1 302 ? 1.689 -14.93 -0.925 1 90.25 302 ASN A C 1
ATOM 2327 O O . ASN A 1 302 ? 2.451 -14.391 -0.123 1 90.25 302 ASN A O 1
ATOM 2331 N N . SER A 1 303 ? 0.633 -14.297 -1.419 1 95.38 303 SER A N 1
ATOM 2332 C CA . SER A 1 303 ? 0.282 -12.969 -0.932 1 95.38 303 SER A CA 1
ATOM 2333 C C . SER A 1 303 ? -0.128 -13.008 0.537 1 95.38 303 SER A C 1
ATOM 2335 O O . SER A 1 303 ? 0.207 -12.102 1.306 1 95.38 303 SER A O 1
ATOM 2337 N N . TYR A 1 304 ? -0.868 -14.055 0.852 1 93.06 304 TYR A N 1
ATOM 2338 C CA . TYR A 1 304 ? -1.277 -14.234 2.24 1 93.06 304 TYR A CA 1
ATOM 2339 C C . TYR A 1 304 ? -0.078 -14.547 3.127 1 93.06 304 TYR A C 1
ATOM 2341 O O . TYR A 1 304 ? 0.033 -14.031 4.238 1 93.06 304 TYR A O 1
ATOM 2349 N N . SER A 1 305 ? 0.76 -15.406 2.668 1 91.38 305 SER A N 1
ATOM 2350 C CA . SER A 1 305 ? 1.994 -15.711 3.385 1 91.38 305 SER A CA 1
ATOM 2351 C C . SER A 1 305 ? 2.861 -14.469 3.545 1 91.38 305 SER A C 1
ATOM 2353 O O . SER A 1 305 ? 3.512 -14.289 4.578 1 91.38 305 SER A O 1
ATOM 2355 N N . TYR A 1 306 ? 2.92 -13.703 2.543 1 93.88 306 TYR A N 1
ATOM 2356 C CA . TYR A 1 306 ? 3.703 -12.469 2.562 1 93.88 306 TYR A CA 1
ATOM 2357 C C . TYR A 1 306 ? 3.232 -11.539 3.674 1 93.88 306 TYR A C 1
ATOM 2359 O O . TYR A 1 306 ? 4.039 -11.062 4.477 1 93.88 306 TYR A O 1
ATOM 2367 N N . ILE A 1 307 ? 1.915 -11.266 3.695 1 95.44 307 ILE A N 1
ATOM 2368 C CA . ILE A 1 307 ? 1.419 -10.305 4.676 1 95.44 307 ILE A CA 1
ATOM 2369 C C . ILE A 1 307 ? 1.606 -10.867 6.086 1 95.44 307 ILE A C 1
ATOM 2371 O O . ILE A 1 307 ? 1.844 -10.109 7.031 1 95.44 307 ILE A O 1
ATOM 2375 N N . ARG A 1 308 ? 1.483 -12.18 6.242 1 92.62 308 ARG A N 1
ATOM 2376 C CA . ARG A 1 308 ? 1.772 -12.828 7.52 1 92.62 308 ARG A CA 1
ATOM 2377 C C . ARG A 1 308 ? 3.193 -12.523 7.977 1 92.62 308 ARG A C 1
ATOM 2379 O O . ARG A 1 308 ? 3.406 -12.094 9.117 1 92.62 308 ARG A O 1
ATOM 2386 N N . HIS A 1 309 ? 4.082 -12.68 7.086 1 89.88 309 HIS A N 1
ATOM 2387 C CA . HIS A 1 309 ? 5.492 -12.469 7.41 1 89.88 309 HIS A CA 1
ATOM 2388 C C . HIS A 1 309 ? 5.797 -10.992 7.633 1 89.88 309 HIS A C 1
ATOM 2390 O O . HIS A 1 309 ? 6.555 -10.641 8.539 1 89.88 309 HIS A O 1
ATOM 2396 N N . ALA A 1 310 ? 5.227 -10.203 6.828 1 90.81 310 ALA A N 1
ATOM 2397 C CA . ALA A 1 310 ? 5.559 -8.781 6.82 1 90.81 310 ALA A CA 1
ATOM 2398 C C . ALA A 1 310 ? 4.922 -8.062 8.008 1 90.81 310 ALA A C 1
ATOM 2400 O O . ALA A 1 310 ? 5.5 -7.121 8.547 1 90.81 310 ALA A O 1
ATOM 2401 N N . MET A 1 311 ? 3.744 -8.531 8.5 1 91.19 311 MET A N 1
ATOM 2402 C CA . MET A 1 311 ? 3.01 -7.637 9.391 1 91.19 311 MET A CA 1
ATOM 2403 C C . MET A 1 311 ? 2.488 -8.391 10.609 1 91.19 311 MET A C 1
ATOM 2405 O O . MET A 1 311 ? 2.078 -7.777 11.594 1 91.19 311 MET A O 1
ATOM 2409 N N . CYS A 1 312 ? 2.504 -9.719 10.641 1 90.5 312 CYS A N 1
ATOM 2410 C CA . CYS A 1 312 ? 1.752 -10.438 11.664 1 90.5 312 CYS A CA 1
ATOM 2411 C C . CYS A 1 312 ? 2.689 -11.117 12.648 1 90.5 312 CYS A C 1
ATOM 2413 O O . CYS A 1 312 ? 2.445 -12.25 13.07 1 90.5 312 CYS A O 1
ATOM 2415 N N . GLY A 1 313 ? 3.729 -10.453 13 1 83.31 313 GLY A N 1
ATOM 2416 C CA . GLY A 1 313 ? 4.613 -10.977 14.023 1 83.31 313 GLY A CA 1
ATOM 2417 C C . GLY A 1 313 ? 3.93 -11.164 15.367 1 83.31 313 GLY A C 1
ATOM 2418 O O . GLY A 1 313 ? 4.172 -12.156 16.062 1 83.31 313 GLY A O 1
ATOM 2419 N N . GLU A 1 314 ? 3.133 -10.227 15.734 1 83.56 314 GLU A N 1
ATOM 2420 C CA . GLU A 1 314 ? 2.391 -10.312 16.984 1 83.56 314 GLU A CA 1
ATOM 2421 C C . GLU A 1 314 ? 1.441 -11.508 16.984 1 83.56 314 GLU A C 1
ATOM 2423 O O . GLU A 1 314 ? 1.274 -12.18 18.016 1 83.56 314 GLU A O 1
ATOM 2428 N N . GLU A 1 315 ? 0.817 -11.688 15.93 1 87.75 315 GLU A N 1
ATOM 2429 C CA . GLU A 1 315 ? -0.133 -12.789 15.797 1 87.75 315 GLU A CA 1
ATOM 2430 C C . GLU A 1 315 ? 0.571 -14.141 15.898 1 87.75 315 GLU A C 1
ATOM 2432 O O . GLU A 1 315 ? -0 -15.109 16.406 1 87.75 315 GLU A O 1
ATOM 2437 N N . GLU A 1 316 ? 1.785 -14.219 15.406 1 86.69 316 GLU A N 1
ATOM 2438 C CA . GLU A 1 316 ? 2.57 -15.438 15.57 1 86.69 316 GLU A CA 1
ATOM 2439 C C . GLU A 1 316 ? 2.797 -15.758 17.047 1 86.69 316 GLU A C 1
ATOM 2441 O O . GLU A 1 316 ? 2.691 -16.906 17.469 1 86.69 316 GLU A O 1
ATOM 2446 N N . VAL A 1 317 ? 3.105 -14.742 17.781 1 84.31 317 VAL A N 1
ATOM 2447 C CA . VAL A 1 317 ? 3.318 -14.898 19.219 1 84.31 317 VAL A CA 1
ATOM 2448 C C . VAL A 1 317 ? 2.014 -15.312 19.891 1 84.31 317 VAL A C 1
ATOM 2450 O O . VAL A 1 317 ? 2.006 -16.188 20.766 1 84.31 317 VAL A O 1
ATOM 2453 N N . THR A 1 318 ? 0.986 -14.672 19.516 1 88.31 318 THR A N 1
ATOM 2454 C CA . THR A 1 318 ? -0.325 -14.992 20.062 1 88.31 318 THR A CA 1
ATOM 2455 C C . THR A 1 318 ? -0.691 -16.453 19.766 1 88.31 318 THR A C 1
ATOM 2457 O O . THR A 1 318 ? -1.213 -17.156 20.641 1 88.31 318 THR A O 1
ATOM 2460 N N . ALA A 1 319 ? -0.529 -16.859 18.547 1 90.5 319 ALA A N 1
ATOM 2461 C CA . ALA A 1 319 ? -0.821 -18.234 18.141 1 90.5 319 ALA A CA 1
ATOM 2462 C C . ALA A 1 319 ? -0.027 -19.234 18.984 1 90.5 319 ALA A C 1
ATOM 2464 O O . ALA A 1 319 ? -0.553 -20.281 19.391 1 90.5 319 ALA A O 1
ATOM 2465 N N . GLU A 1 320 ? 1.214 -18.922 19.219 1 88.06 320 GLU A N 1
ATOM 2466 C CA . GLU A 1 320 ? 2.059 -19.781 20.047 1 88.06 320 GLU A CA 1
ATOM 2467 C C . GLU A 1 320 ? 1.521 -19.875 21.469 1 88.06 320 GLU A C 1
ATOM 2469 O O . GLU A 1 320 ? 1.489 -20.969 22.047 1 88.06 320 GLU A O 1
ATOM 2474 N N . LYS A 1 321 ? 1.146 -18.797 22.016 1 89.5 321 LYS A N 1
ATOM 2475 C CA . LYS A 1 321 ? 0.601 -18.766 23.359 1 89.5 321 LYS A CA 1
ATOM 2476 C C . LYS A 1 321 ? -0.704 -19.547 23.453 1 89.5 321 LYS A C 1
ATOM 2478 O O . LYS A 1 321 ? -0.978 -20.188 24.469 1 89.5 321 LYS A O 1
ATOM 2483 N N . GLU A 1 322 ? -1.474 -19.5 22.406 1 91.44 322 GLU A N 1
ATOM 2484 C CA . GLU A 1 322 ? -2.775 -20.156 22.391 1 91.44 322 GLU A CA 1
ATOM 2485 C C . GLU A 1 322 ? -2.65 -21.609 21.953 1 91.44 322 GLU A C 1
ATOM 2487 O O . GLU A 1 322 ? -3.57 -22.406 22.156 1 91.44 322 GLU A O 1
ATOM 2492 N N . GLY A 1 323 ? -1.522 -21.938 21.438 1 90 323 GLY A N 1
ATOM 2493 C CA . GLY A 1 323 ? -1.313 -23.297 20.938 1 90 323 GLY A CA 1
ATOM 2494 C C . GLY A 1 323 ? -2.053 -23.578 19.656 1 90 323 GLY A C 1
ATOM 2495 O O . GLY A 1 323 ? -2.445 -24.719 19.391 1 90 323 GLY A O 1
ATOM 2496 N N . GLY A 1 324 ? -2.293 -22.609 18.922 1 88.12 324 GLY A N 1
ATOM 2497 C CA . GLY A 1 324 ? -3.01 -22.781 17.672 1 88.12 324 GLY A CA 1
ATOM 2498 C C . GLY A 1 324 ? -2.219 -22.312 16.469 1 88.12 324 GLY A C 1
ATOM 2499 O O . GLY A 1 324 ? -1.011 -22.078 16.562 1 88.12 324 GLY A O 1
ATOM 2500 N N . SER A 1 325 ? -2.93 -22.312 15.359 1 88.81 325 SER A N 1
ATOM 2501 C CA . SER A 1 325 ? -2.301 -21.891 14.109 1 88.81 325 SER A CA 1
ATOM 2502 C C . SER A 1 325 ? -2.348 -20.375 13.969 1 88.81 325 SER A C 1
ATOM 2504 O O . SER A 1 325 ? -3.33 -19.734 14.352 1 88.81 325 SER A O 1
ATOM 2506 N N . ILE A 1 326 ? -1.303 -19.828 13.422 1 90.5 326 ILE A N 1
ATOM 2507 C CA . ILE A 1 326 ? -1.26 -18.391 13.156 1 90.5 326 ILE A CA 1
ATOM 2508 C C . ILE A 1 326 ? -2.41 -18 12.234 1 90.5 326 ILE A C 1
ATOM 2510 O O . ILE A 1 326 ? -2.971 -16.906 12.352 1 90.5 326 ILE A O 1
ATOM 2514 N N . TYR A 1 327 ? -2.816 -18.875 11.414 1 88.25 327 TYR A N 1
ATOM 2515 C CA . TYR A 1 327 ? -3.871 -18.578 10.453 1 88.25 327 TYR A CA 1
ATOM 2516 C C . TYR A 1 327 ? -5.223 -18.438 11.141 1 88.25 327 TYR A C 1
ATOM 2518 O O . TYR A 1 327 ? -6.078 -17.672 10.688 1 88.25 327 TYR A O 1
ATOM 2526 N N . ASP A 1 328 ? -5.375 -19.109 12.234 1 90.5 328 ASP A N 1
ATOM 2527 C CA . ASP A 1 328 ? -6.594 -18.922 13.016 1 90.5 328 ASP A CA 1
ATOM 2528 C C . ASP A 1 328 ? -6.676 -17.516 13.602 1 90.5 328 ASP A C 1
ATOM 2530 O O . ASP A 1 328 ? -7.742 -16.906 13.602 1 90.5 328 ASP A O 1
ATOM 2534 N N . VAL A 1 329 ? -5.57 -17.141 14.109 1 92.19 329 VAL A N 1
ATOM 2535 C CA . VAL A 1 329 ? -5.5 -15.797 14.664 1 92.19 329 VAL A CA 1
ATOM 2536 C C . VAL A 1 329 ? -5.734 -14.766 13.57 1 92.19 329 VAL A C 1
ATOM 2538 O O . VAL A 1 329 ? -6.473 -13.797 13.758 1 92.19 329 VAL A O 1
ATOM 2541 N N . MET A 1 330 ? -5.145 -14.945 12.438 1 93.19 330 MET A N 1
ATOM 2542 C CA . MET A 1 330 ? -5.289 -14.039 11.297 1 93.19 330 MET A CA 1
ATOM 2543 C C . MET A 1 330 ? -6.727 -14.023 10.789 1 93.19 330 MET A C 1
ATOM 2545 O O . MET A 1 330 ? -7.234 -12.984 10.383 1 93.19 330 MET A O 1
ATOM 2549 N N . ASN A 1 331 ? -7.379 -15.164 10.82 1 92.88 331 ASN A N 1
ATOM 2550 C CA . ASN A 1 331 ? -8.781 -15.227 10.414 1 92.88 331 ASN A CA 1
ATOM 2551 C C . ASN A 1 331 ? -9.664 -14.367 11.312 1 92.88 331 ASN A C 1
ATOM 2553 O O . ASN A 1 331 ? -10.594 -13.719 10.828 1 92.88 331 ASN A O 1
ATOM 2557 N N . ARG A 1 332 ? -9.375 -14.43 12.555 1 93.56 332 ARG A N 1
ATOM 2558 C CA . ARG A 1 332 ? -10.133 -13.594 13.484 1 93.56 332 ARG A CA 1
ATOM 2559 C C . ARG A 1 332 ? -9.953 -12.117 13.156 1 93.56 332 ARG A C 1
ATOM 2561 O O . ARG A 1 332 ? -10.906 -11.336 13.242 1 93.56 332 ARG A O 1
ATOM 2568 N N . LEU A 1 333 ? -8.766 -11.742 12.789 1 93.75 333 LEU A N 1
ATOM 2569 C CA . LEU A 1 333 ? -8.508 -10.359 12.391 1 93.75 333 LEU A CA 1
ATOM 2570 C C . LEU A 1 333 ? -9.297 -10 11.141 1 93.75 333 LEU A C 1
ATOM 2572 O O . LEU A 1 333 ? -9.883 -8.922 11.062 1 93.75 333 LEU A O 1
ATOM 2576 N N . VAL A 1 334 ? -9.32 -10.906 10.172 1 95.88 334 VAL A N 1
ATOM 2577 C CA . VAL A 1 334 ? -10.023 -10.672 8.914 1 95.88 334 VAL A CA 1
ATOM 2578 C C . VAL A 1 334 ? -11.5 -10.398 9.195 1 95.88 334 VAL A C 1
ATOM 2580 O O . VAL A 1 334 ? -12.102 -9.531 8.562 1 95.88 334 VAL A O 1
ATOM 2583 N N . GLU A 1 335 ? -12.031 -11.102 10.133 1 95.56 335 GLU A N 1
ATOM 2584 C CA . GLU A 1 335 ? -13.453 -11 10.461 1 95.56 335 GLU A CA 1
ATOM 2585 C C . GLU A 1 335 ? -13.766 -9.68 11.141 1 95.56 335 GLU A C 1
ATOM 2587 O O . GLU A 1 335 ? -14.922 -9.258 11.188 1 95.56 335 GLU A O 1
ATOM 2592 N N . GLN A 1 336 ? -12.781 -9.016 11.641 1 96.19 336 GLN A N 1
ATOM 2593 C CA . GLN A 1 336 ? -12.977 -7.734 12.312 1 96.19 336 GLN A CA 1
ATOM 2594 C C . GLN A 1 336 ? -13.102 -6.598 11.297 1 96.19 336 GLN A C 1
ATOM 2596 O O . GLN A 1 336 ? -13.539 -5.5 11.641 1 96.19 336 GLN A O 1
ATOM 2601 N N . SER A 1 337 ? -12.719 -6.812 10.094 1 97.5 337 SER A N 1
ATOM 2602 C CA . SER A 1 337 ? -12.82 -5.824 9.031 1 97.5 337 SER A CA 1
ATOM 2603 C C . SER A 1 337 ? -14.047 -6.082 8.156 1 97.5 337 SER A C 1
ATOM 2605 O O . SER A 1 337 ? -14.336 -7.23 7.805 1 97.5 337 SER A O 1
ATOM 2607 N N . PRO A 1 338 ? -14.805 -5.098 7.805 1 97.75 338 PRO A N 1
ATOM 2608 C CA . PRO A 1 338 ? -15.984 -5.312 6.953 1 97.75 338 PRO A CA 1
ATOM 2609 C C . PRO A 1 338 ? -15.617 -5.703 5.523 1 97.75 338 PRO A C 1
ATOM 2611 O O . PRO A 1 338 ? -14.477 -5.488 5.098 1 97.75 338 PRO A O 1
ATOM 2614 N N . ALA A 1 339 ? -16.609 -6.285 4.77 1 97.94 339 ALA A N 1
ATOM 2615 C CA . ALA A 1 339 ? -16.438 -6.547 3.344 1 97.94 339 ALA A CA 1
ATOM 2616 C C . ALA A 1 339 ? -15.977 -5.289 2.611 1 97.94 339 ALA A C 1
ATOM 2618 O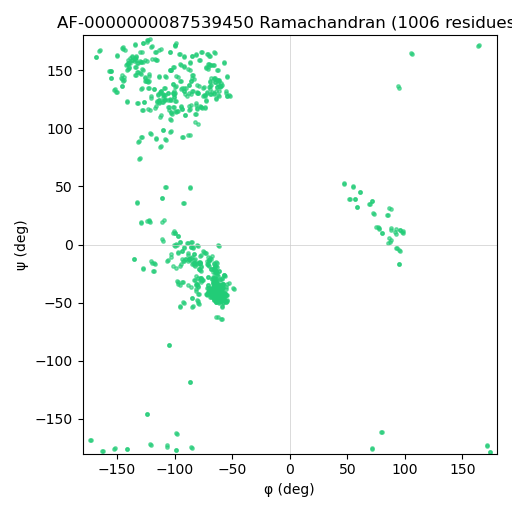 O . ALA A 1 339 ? -16.531 -4.203 2.826 1 97.94 339 ALA A O 1
ATOM 2619 N N . GLY A 1 340 ? -14.961 -5.426 1.894 1 97.81 340 GLY A N 1
ATOM 2620 C CA . GLY A 1 340 ? -14.422 -4.293 1.162 1 97.81 340 GLY A CA 1
ATOM 2621 C C . GLY A 1 340 ? -13.297 -3.59 1.896 1 97.81 340 GLY A C 1
ATOM 2622 O O . GLY A 1 340 ? -12.688 -2.654 1.368 1 97.81 340 GLY A O 1
ATOM 2623 N N . ALA A 1 341 ? -13.039 -4.035 3.15 1 98.06 341 ALA A N 1
ATOM 2624 C CA . ALA A 1 341 ? -11.922 -3.527 3.951 1 98.06 341 ALA A CA 1
ATOM 2625 C C . ALA A 1 341 ? -11.945 -2.002 4.012 1 98.06 341 ALA A C 1
ATOM 2627 O O . ALA A 1 341 ? -10.914 -1.354 3.795 1 98.06 341 ALA A O 1
ATOM 2628 N N . LYS A 1 342 ? -13.102 -1.427 4.121 1 96.31 342 LYS A N 1
ATOM 2629 C CA . LYS A 1 342 ? -13.305 0.015 4.234 1 96.31 342 LYS A CA 1
ATOM 2630 C C . LYS A 1 342 ? -12.719 0.748 3.027 1 96.31 342 LYS A C 1
ATOM 2632 O O . LYS A 1 342 ? -12.148 1.829 3.17 1 96.31 342 LYS A O 1
ATOM 2637 N N . GLY A 1 343 ? -12.734 0.12 1.865 1 96.81 343 GLY A N 1
ATOM 2638 C CA . GLY A 1 343 ? -12.312 0.773 0.636 1 96.81 343 GLY A CA 1
ATOM 2639 C C . GLY A 1 343 ? -10.852 0.546 0.314 1 96.81 343 GLY A C 1
ATOM 2640 O O . GLY A 1 343 ? -10.367 0.972 -0.738 1 96.81 343 GLY A O 1
ATOM 2641 N N . LEU A 1 344 ? -10.109 -0.158 1.188 1 98.06 344 LEU A N 1
ATOM 2642 C CA . LEU A 1 344 ? -8.703 -0.469 0.957 1 98.06 344 LEU A CA 1
ATOM 2643 C C . LEU A 1 344 ? -8.555 -1.515 -0.142 1 98.06 344 LEU A C 1
ATOM 2645 O O . LEU A 1 344 ? -9.242 -2.539 -0.13 1 98.06 344 LEU A O 1
ATOM 2649 N N . VAL A 1 345 ? -7.676 -1.271 -1.146 1 98.69 345 VAL A N 1
ATOM 2650 C CA . VAL A 1 345 ? -7.48 -2.172 -2.277 1 98.69 345 VAL A CA 1
ATOM 2651 C C . VAL A 1 345 ? -6.043 -2.688 -2.281 1 98.69 345 VAL A C 1
ATOM 2653 O O . VAL A 1 345 ? -5.098 -1.919 -2.082 1 98.69 345 VAL A O 1
ATOM 2656 N N . PHE A 1 346 ? -5.91 -3.953 -2.461 1 98.81 346 PHE A N 1
ATOM 2657 C CA . PHE A 1 346 ? -4.594 -4.566 -2.623 1 98.81 346 PHE A CA 1
ATOM 2658 C C . PHE A 1 346 ? -4.43 -5.125 -4.031 1 98.81 346 PHE A C 1
ATOM 2660 O O . PHE A 1 346 ? -5.25 -5.918 -4.492 1 98.81 346 PHE A O 1
ATOM 2667 N N . LEU A 1 347 ? -3.453 -4.707 -4.762 1 98.81 347 LEU A N 1
ATOM 2668 C CA . LEU A 1 347 ? -3.066 -5.301 -6.035 1 98.81 347 LEU A CA 1
ATOM 2669 C C . LEU A 1 347 ? -2.02 -6.391 -5.832 1 98.81 347 LEU A C 1
ATOM 2671 O O . LEU A 1 347 ? -0.871 -6.098 -5.488 1 98.81 347 LEU A O 1
ATOM 2675 N N . PRO A 1 348 ? -2.377 -7.641 -6.07 1 98.44 348 PRO A N 1
ATOM 2676 C CA . PRO A 1 348 ? -1.564 -8.773 -5.621 1 98.44 348 PRO A CA 1
ATOM 2677 C C . PRO A 1 348 ? -0.477 -9.148 -6.625 1 98.44 348 PRO A C 1
ATOM 2679 O O . PRO A 1 348 ? -0.284 -10.336 -6.914 1 98.44 348 PRO A O 1
ATOM 2682 N N . TYR A 1 349 ? 0.307 -8.234 -7.113 1 97.94 349 TYR A N 1
ATOM 2683 C CA . TYR A 1 349 ? 1.289 -8.492 -8.164 1 97.94 349 TYR A CA 1
ATOM 2684 C C . TYR A 1 349 ? 2.707 -8.453 -7.602 1 97.94 349 TYR A C 1
ATOM 2686 O O . TYR A 1 349 ? 3.582 -7.789 -8.164 1 97.94 349 TYR A O 1
ATOM 2694 N N . LEU A 1 350 ? 2.957 -9.156 -6.508 1 96.31 350 LEU A N 1
ATOM 2695 C CA . LEU A 1 350 ? 4.195 -9.148 -5.738 1 96.31 350 LEU A CA 1
ATOM 2696 C C . LEU A 1 350 ? 5.355 -9.695 -6.566 1 96.31 350 LEU A C 1
ATOM 2698 O O . LEU A 1 350 ? 6.52 -9.461 -6.242 1 96.31 350 LEU A O 1
ATOM 2702 N N . VAL A 1 351 ? 5.074 -10.508 -7.605 1 90.69 351 VAL A N 1
ATOM 2703 C CA . VAL A 1 351 ? 6.105 -11.125 -8.43 1 90.69 351 VAL A CA 1
ATOM 2704 C C . VAL A 1 351 ? 5.758 -10.945 -9.906 1 90.69 351 VAL A C 1
ATOM 2706 O O . VAL A 1 351 ? 5.977 -11.852 -10.719 1 90.69 351 VAL A O 1
ATOM 2709 N N . GLY A 1 352 ? 5.168 -9.797 -10.227 1 92.56 352 GLY A N 1
ATOM 2710 C CA . GLY A 1 352 ? 4.609 -9.68 -11.562 1 92.56 352 GLY A CA 1
ATOM 2711 C C . GLY A 1 352 ? 3.352 -10.508 -11.758 1 92.56 352 GLY A C 1
ATOM 2712 O O . GLY A 1 352 ? 2.822 -11.078 -10.805 1 92.56 352 GLY A O 1
ATOM 2713 N N . GLU A 1 353 ? 2.9 -10.477 -12.984 1 93.75 353 GLU A N 1
ATOM 2714 C CA . GLU A 1 353 ? 1.657 -11.219 -13.172 1 93.75 353 GLU A CA 1
ATOM 2715 C C . GLU A 1 353 ? 1.604 -11.859 -14.555 1 93.75 353 GLU A C 1
ATOM 2717 O O . GLU A 1 353 ? 2.111 -11.305 -15.531 1 93.75 353 GLU A O 1
ATOM 2722 N N . ARG A 1 354 ? 1.17 -13.094 -14.594 1 92.75 354 ARG A N 1
ATOM 2723 C CA . ARG A 1 354 ? 0.73 -13.742 -15.828 1 92.75 354 ARG A CA 1
ATOM 2724 C C . ARG A 1 354 ? -0.741 -13.453 -16.094 1 92.75 354 ARG A C 1
ATOM 2726 O O . ARG A 1 354 ? -1.134 -12.289 -16.25 1 92.75 354 ARG A O 1
ATOM 2733 N N . SER A 1 355 ? -1.591 -14.672 -16.109 1 93.06 355 SER A N 1
ATOM 2734 C CA . SER A 1 355 ? -3.014 -14.352 -16.156 1 93.06 355 SER A CA 1
ATOM 2735 C C . SER A 1 355 ? -3.451 -13.602 -14.906 1 93.06 355 SER A C 1
ATOM 2737 O O . SER A 1 355 ? -2.986 -13.906 -13.805 1 93.06 355 SER A O 1
ATOM 2739 N N . PRO A 1 356 ? -4.199 -12.594 -15.016 1 95.06 356 PRO A N 1
ATOM 2740 C CA . PRO A 1 356 ? -4.871 -12.164 -16.234 1 95.06 356 PRO A CA 1
ATOM 2741 C C . PRO A 1 356 ? -4.137 -11.023 -16.938 1 95.06 356 PRO A C 1
ATOM 2743 O O . PRO A 1 356 ? -4.582 -10.555 -18 1 95.06 356 PRO A O 1
ATOM 2746 N N . ARG A 1 357 ? -3.02 -10.562 -16.359 1 95.88 357 ARG A N 1
ATOM 2747 C CA . ARG A 1 357 ? -2.459 -9.281 -16.781 1 95.88 357 ARG A CA 1
ATOM 2748 C C . ARG A 1 357 ? -1.337 -9.484 -17.797 1 95.88 357 ARG A C 1
ATOM 2750 O O . ARG A 1 357 ? -1.107 -8.633 -18.656 1 95.88 357 ARG A O 1
ATOM 2757 N N . TRP A 1 358 ? -0.613 -10.57 -17.672 1 94.19 358 TRP A N 1
ATOM 2758 C CA . TRP A 1 358 ? 0.608 -10.828 -18.438 1 94.19 358 TRP A CA 1
ATOM 2759 C C . TRP A 1 358 ? 1.526 -9.617 -18.422 1 94.19 358 TRP A C 1
ATOM 2761 O O . TRP A 1 358 ? 1.961 -9.141 -19.469 1 94.19 358 TRP A O 1
ATOM 2771 N N . ASN A 1 359 ? 1.829 -9.109 -17.234 1 94.88 359 ASN A N 1
ATOM 2772 C CA . ASN A 1 359 ? 2.666 -7.949 -16.969 1 94.88 359 ASN A CA 1
ATOM 2773 C C . ASN A 1 359 ? 3.75 -8.266 -15.945 1 94.88 359 ASN A C 1
ATOM 2775 O O . ASN A 1 359 ? 3.533 -8.102 -14.742 1 94.88 359 ASN A O 1
ATOM 2779 N N . PRO A 1 360 ? 4.895 -8.656 -16.469 1 90.31 360 PRO A N 1
ATOM 2780 C CA . PRO A 1 360 ? 5.973 -9.023 -15.539 1 90.31 360 PRO A CA 1
ATOM 2781 C C . PRO A 1 360 ? 6.48 -7.836 -14.719 1 90.31 360 PRO A C 1
ATOM 2783 O O . PRO A 1 360 ? 7.148 -8.031 -13.703 1 90.31 360 PRO A O 1
ATOM 2786 N N . ASP A 1 361 ? 6.145 -6.609 -15.164 1 94 361 ASP A N 1
ATOM 2787 C CA . ASP A 1 361 ? 6.656 -5.41 -14.5 1 94 361 ASP A CA 1
ATOM 2788 C C . ASP A 1 361 ? 5.746 -4.988 -13.352 1 94 361 ASP A C 1
ATOM 2790 O O . ASP A 1 361 ? 6.125 -4.148 -12.531 1 94 361 ASP A O 1
ATOM 2794 N N . ALA A 1 362 ? 4.57 -5.547 -13.266 1 96.69 362 ALA A N 1
ATOM 2795 C CA . ALA A 1 362 ? 3.623 -5.164 -12.219 1 96.69 362 ALA A CA 1
ATOM 2796 C C . ALA A 1 362 ? 4.172 -5.488 -10.836 1 96.69 362 ALA A C 1
ATOM 2798 O O . ALA A 1 362 ? 5.004 -6.387 -10.688 1 96.69 362 ALA A O 1
ATOM 2799 N N . SER A 1 363 ? 3.791 -4.727 -9.844 1 96.94 363 SER A N 1
ATOM 2800 C CA . SER A 1 363 ? 4.184 -4.922 -8.445 1 96.94 363 SER A CA 1
ATOM 2801 C C . SER A 1 363 ? 2.998 -4.727 -7.508 1 96.94 363 SER A C 1
ATOM 2803 O O . SER A 1 363 ? 1.957 -4.207 -7.914 1 96.94 363 SER A O 1
ATOM 2805 N N . GLY A 1 364 ? 3.156 -5.234 -6.316 1 98.06 364 GLY A N 1
ATOM 2806 C CA . GLY A 1 364 ? 2.096 -5.098 -5.332 1 98.06 364 GLY A CA 1
ATOM 2807 C C . GLY A 1 364 ? 1.866 -3.664 -4.898 1 98.06 364 GLY A C 1
ATOM 2808 O O . GLY A 1 364 ? 2.77 -2.83 -4.988 1 98.06 364 GLY A O 1
ATOM 2809 N N . SER A 1 365 ? 0.661 -3.377 -4.449 1 98.75 365 SER A N 1
ATOM 2810 C CA . SER A 1 365 ? 0.321 -2.043 -3.961 1 98.75 365 SER A CA 1
ATOM 2811 C C . SER A 1 365 ? -0.849 -2.096 -2.982 1 98.75 365 SER A C 1
ATOM 2813 O O . SER A 1 365 ? -1.747 -2.928 -3.125 1 98.75 365 SER A O 1
ATOM 2815 N N . PHE A 1 366 ? -0.848 -1.302 -1.975 1 98.69 366 PHE A N 1
ATOM 2816 C CA . PHE A 1 366 ? -2.027 -0.913 -1.212 1 98.69 366 PHE A CA 1
ATOM 2817 C C . PHE A 1 366 ? -2.514 0.469 -1.633 1 98.69 366 PHE A C 1
ATOM 2819 O O . PHE A 1 366 ? -1.733 1.424 -1.664 1 98.69 366 PHE A O 1
ATOM 2826 N N . LEU A 1 367 ? -3.75 0.638 -1.986 1 98.69 367 LEU A N 1
ATOM 2827 C CA . LEU A 1 367 ? -4.336 1.902 -2.422 1 98.69 367 LEU A CA 1
ATOM 2828 C C . LEU A 1 367 ? -5.512 2.291 -1.533 1 98.69 367 LEU A C 1
ATOM 2830 O O . LEU A 1 367 ? -6.238 1.424 -1.042 1 98.69 367 LEU A O 1
ATOM 2834 N N . GLY A 1 368 ? -5.66 3.566 -1.326 1 97.81 368 GLY A N 1
ATOM 2835 C CA . GLY A 1 368 ? -6.816 4.07 -0.601 1 97.81 368 GLY A CA 1
ATOM 2836 C C . GLY A 1 368 ? -6.625 4.066 0.904 1 97.81 368 GLY A C 1
ATOM 2837 O O . GLY A 1 368 ? -7.598 3.951 1.657 1 97.81 368 GLY A O 1
ATOM 2838 N N . ILE A 1 369 ? -5.438 4.125 1.389 1 97.75 369 ILE A N 1
ATOM 2839 C CA . ILE A 1 369 ? -5.145 4.082 2.818 1 97.75 369 ILE A CA 1
ATOM 2840 C C . ILE A 1 369 ? -5.641 5.363 3.486 1 97.75 369 ILE A C 1
ATOM 2842 O O . ILE A 1 369 ? -5.348 6.465 3.018 1 97.75 369 ILE A O 1
ATOM 2846 N N . ARG A 1 370 ? -6.352 5.238 4.508 1 94.62 370 ARG A N 1
ATOM 2847 C CA . ARG A 1 370 ? -6.824 6.32 5.367 1 94.62 370 ARG A CA 1
ATOM 2848 C C . ARG A 1 370 ? -6.477 6.051 6.824 1 94.62 370 ARG A C 1
ATOM 2850 O O . ARG A 1 370 ? -6.062 4.945 7.176 1 94.62 370 ARG A O 1
ATOM 2857 N N . MET A 1 371 ? -6.723 7.016 7.711 1 92 371 MET A N 1
ATOM 2858 C CA . MET A 1 371 ? -6.324 6.949 9.109 1 92 371 MET A CA 1
ATOM 2859 C C . MET A 1 371 ? -7.125 5.883 9.859 1 92 371 MET A C 1
ATOM 2861 O O . MET A 1 371 ? -6.684 5.379 10.891 1 92 371 MET A O 1
ATOM 2865 N N . GLU A 1 372 ? -8.242 5.516 9.344 1 92.62 372 GLU A N 1
ATOM 2866 C CA . GLU A 1 372 ? -9.117 4.582 10.039 1 92.62 372 GLU A CA 1
ATOM 2867 C C . GLU A 1 372 ? -8.672 3.139 9.82 1 92.62 372 GLU A C 1
ATOM 2869 O O . GLU A 1 372 ? -9.125 2.229 10.516 1 92.62 372 GLU A O 1
ATOM 2874 N N . HIS A 1 373 ? -7.875 2.881 8.812 1 95.88 373 HIS A N 1
ATOM 2875 C CA . HIS A 1 373 ? -7.48 1.518 8.484 1 95.88 373 HIS A CA 1
ATOM 2876 C C . HIS A 1 373 ? -6.566 0.934 9.555 1 95.88 373 HIS A C 1
ATOM 2878 O O . HIS A 1 373 ? -5.711 1.637 10.102 1 95.88 373 HIS A O 1
ATOM 2884 N N . GLU A 1 374 ? -6.812 -0.237 9.867 1 94.81 374 GLU A N 1
ATOM 2885 C CA . GLU A 1 374 ? -6.043 -1 10.852 1 94.81 374 GLU A CA 1
ATOM 2886 C C . GLU A 1 374 ? -5.484 -2.281 10.234 1 94.81 374 GLU A C 1
ATOM 2888 O O . GLU A 1 374 ? -5.785 -2.607 9.086 1 94.81 374 GLU A O 1
ATOM 2893 N N . LYS A 1 375 ? -4.73 -2.984 11.008 1 95.44 375 LYS A N 1
ATOM 2894 C CA . LYS A 1 375 ? -4.082 -4.199 10.531 1 95.44 375 LYS A CA 1
ATOM 2895 C C . LYS A 1 375 ? -5.098 -5.168 9.938 1 95.44 375 LYS A C 1
ATOM 2897 O O . LYS A 1 375 ? -4.836 -5.793 8.906 1 95.44 375 LYS A O 1
ATOM 2902 N N . CYS A 1 376 ? -6.23 -5.352 10.586 1 96.75 376 CYS A N 1
ATOM 2903 C CA . CYS A 1 376 ? -7.258 -6.281 10.133 1 96.75 376 CYS A CA 1
ATOM 2904 C C . CYS A 1 376 ? -7.734 -5.926 8.727 1 96.75 376 CYS A C 1
ATOM 2906 O O . CYS A 1 376 ? -8.031 -6.812 7.922 1 96.75 376 CYS A O 1
ATOM 2908 N N . ASP A 1 377 ? -7.77 -4.648 8.383 1 97.94 377 ASP A N 1
ATOM 2909 C CA . ASP A 1 377 ? -8.203 -4.199 7.062 1 97.94 377 ASP A CA 1
ATOM 2910 C C . ASP A 1 377 ? -7.191 -4.602 5.988 1 97.94 377 ASP A C 1
ATOM 2912 O O . ASP A 1 377 ? -7.574 -4.965 4.875 1 97.94 377 ASP A O 1
ATOM 2916 N N . TYR A 1 378 ? -5.906 -4.535 6.324 1 98 378 TYR A N 1
ATOM 2917 C CA . TYR A 1 378 ? -4.859 -4.906 5.375 1 98 378 TYR A CA 1
ATOM 2918 C C . TYR A 1 378 ? -4.918 -6.395 5.055 1 98 378 TYR A C 1
ATOM 2920 O O . TYR A 1 378 ? -4.809 -6.789 3.893 1 98 378 TYR A O 1
ATOM 2928 N N . ILE A 1 379 ? -5.07 -7.191 6.082 1 97.19 379 ILE A N 1
ATOM 2929 C CA . ILE A 1 379 ? -5.117 -8.641 5.891 1 97.19 379 ILE A CA 1
ATOM 2930 C C . ILE A 1 379 ? -6.324 -9.008 5.035 1 97.19 379 ILE A C 1
ATOM 2932 O O . ILE A 1 379 ? -6.211 -9.805 4.098 1 97.19 379 ILE A O 1
ATOM 2936 N N . ARG A 1 380 ? -7.477 -8.43 5.305 1 98.06 380 ARG A N 1
ATOM 2937 C CA . ARG A 1 380 ? -8.664 -8.703 4.5 1 98.06 380 ARG A CA 1
ATOM 2938 C C . ARG A 1 380 ? -8.469 -8.234 3.062 1 98.06 380 ARG A C 1
ATOM 2940 O O . ARG A 1 380 ? -8.859 -8.93 2.121 1 98.06 380 ARG A O 1
ATOM 2947 N N . ALA A 1 381 ? -7.902 -7.035 2.902 1 98.62 381 ALA A N 1
ATOM 2948 C CA . ALA A 1 381 ? -7.688 -6.492 1.562 1 98.62 381 ALA A CA 1
ATOM 2949 C C . ALA A 1 381 ? -6.82 -7.426 0.723 1 98.62 381 ALA A C 1
ATOM 2951 O O . ALA A 1 381 ? -7.016 -7.539 -0.49 1 98.62 381 ALA A O 1
ATOM 2952 N N . VAL A 1 382 ? -5.863 -8.055 1.335 1 98.38 382 VAL A N 1
ATOM 2953 C CA . VAL A 1 382 ? -4.988 -8.977 0.62 1 98.38 382 VAL A CA 1
ATOM 2954 C C . VAL A 1 382 ? -5.801 -10.156 0.088 1 98.38 382 VAL A C 1
ATOM 2956 O O . VAL A 1 382 ? -5.699 -10.508 -1.089 1 98.38 382 VAL A O 1
ATOM 2959 N N . LEU A 1 383 ? -6.625 -10.734 0.94 1 97.62 383 LEU A N 1
ATOM 2960 C CA . LEU A 1 383 ? -7.465 -11.852 0.523 1 97.62 383 LEU A CA 1
ATOM 2961 C C . LEU A 1 383 ? -8.438 -11.422 -0.573 1 97.62 383 LEU A C 1
ATOM 2963 O O . LEU A 1 383 ? -8.609 -12.133 -1.566 1 97.62 383 LEU A O 1
ATOM 2967 N N . GLU A 1 384 ? -9.039 -10.305 -0.399 1 98.62 384 GLU A N 1
ATOM 2968 C CA . GLU A 1 384 ? -9.992 -9.797 -1.383 1 98.62 384 GLU A CA 1
ATOM 2969 C C . GLU A 1 384 ? -9.297 -9.445 -2.693 1 98.62 384 GLU A C 1
ATOM 2971 O O . GLU A 1 384 ? -9.859 -9.633 -3.773 1 98.62 384 GLU A O 1
ATOM 2976 N N . GLY A 1 385 ? -8.062 -8.875 -2.582 1 98.75 385 GLY A N 1
ATOM 2977 C CA . GLY A 1 385 ? -7.301 -8.555 -3.779 1 98.75 385 GLY A CA 1
ATOM 2978 C C . GLY A 1 385 ? -7.004 -9.766 -4.641 1 98.75 385 GLY A C 1
ATOM 2979 O O . GLY A 1 385 ? -7.156 -9.711 -5.863 1 98.75 385 GLY A O 1
ATOM 2980 N N . VAL A 1 386 ? -6.609 -10.805 -4.008 1 98.19 386 VAL A N 1
ATOM 2981 C CA . VAL A 1 386 ? -6.355 -12.055 -4.711 1 98.19 386 VAL A CA 1
ATOM 2982 C C . VAL A 1 386 ? -7.645 -12.547 -5.367 1 98.19 386 VAL A C 1
ATOM 2984 O O . VAL A 1 386 ? -7.641 -12.945 -6.535 1 98.19 386 VAL A O 1
ATOM 2987 N N . ALA A 1 387 ? -8.727 -12.508 -4.633 1 98.44 387 ALA A N 1
ATOM 2988 C CA . ALA A 1 387 ? -10.016 -12.953 -5.148 1 98.44 387 ALA A CA 1
ATOM 2989 C C . ALA A 1 387 ? -10.445 -12.117 -6.348 1 98.44 387 ALA A C 1
ATOM 2991 O O . ALA A 1 387 ? -10.992 -12.641 -7.32 1 98.44 387 ALA A O 1
ATOM 2992 N N . MET A 1 388 ? -10.234 -10.844 -6.293 1 98.69 388 MET A N 1
ATOM 2993 C CA . MET A 1 388 ? -10.641 -9.969 -7.387 1 98.69 388 MET A CA 1
ATOM 2994 C C . MET A 1 388 ? -9.805 -10.234 -8.633 1 98.69 388 MET A C 1
ATOM 2996 O O . MET A 1 388 ? -10.305 -10.148 -9.758 1 98.69 388 MET A O 1
ATOM 3000 N N . ASN A 1 389 ? -8.492 -10.5 -8.398 1 98.62 389 ASN A N 1
ATOM 3001 C CA . ASN A 1 389 ? -7.652 -10.883 -9.531 1 98.62 389 ASN A CA 1
ATOM 3002 C C . ASN A 1 389 ? -8.141 -12.172 -10.18 1 98.62 389 ASN A C 1
ATOM 3004 O O . ASN A 1 389 ? -8.18 -12.281 -11.406 1 98.62 389 ASN A O 1
ATOM 3008 N N . LEU A 1 390 ? -8.531 -13.109 -9.375 1 98.38 390 LEU A N 1
ATOM 3009 C CA . LEU A 1 390 ? -9.125 -14.359 -9.859 1 98.38 390 LEU A CA 1
ATOM 3010 C C . LEU A 1 390 ? -10.445 -14.094 -10.57 1 98.38 390 LEU A C 1
ATOM 3012 O O . LEU A 1 390 ? -10.789 -14.789 -11.523 1 98.38 390 LEU A O 1
ATOM 3016 N N . GLY A 1 391 ? -11.133 -13.094 -10.102 1 98.25 391 GLY A N 1
ATOM 3017 C CA . GLY A 1 391 ? -12.375 -12.719 -10.75 1 98.25 391 GLY A CA 1
ATOM 3018 C C . GLY A 1 391 ? -12.203 -12.328 -12.203 1 98.25 391 GLY A C 1
ATOM 3019 O O . GLY A 1 391 ? -13.062 -12.617 -13.031 1 98.25 391 GLY A O 1
ATOM 3020 N N . ILE A 1 392 ? -11.133 -11.695 -12.523 1 97.81 392 ILE A N 1
ATOM 3021 C CA . ILE A 1 392 ? -10.859 -11.32 -13.898 1 97.81 392 ILE A CA 1
ATOM 3022 C C . ILE A 1 392 ? -10.688 -12.578 -14.758 1 97.81 392 ILE A C 1
ATOM 3024 O O . ILE A 1 392 ? -11.203 -12.648 -15.875 1 97.81 392 ILE A O 1
ATOM 3028 N N . ILE A 1 393 ? -10.008 -13.555 -14.219 1 97.44 393 ILE A N 1
ATOM 3029 C CA . ILE A 1 393 ? -9.812 -14.82 -14.914 1 97.44 393 ILE A CA 1
ATOM 3030 C C . ILE A 1 393 ? -11.156 -15.516 -15.117 1 97.44 393 ILE A C 1
ATOM 3032 O O . ILE A 1 393 ? -11.445 -16.016 -16.203 1 97.44 393 ILE A O 1
ATOM 3036 N N . LEU A 1 394 ? -11.945 -15.531 -14.055 1 97.56 394 LEU A N 1
ATOM 3037 C CA . LEU A 1 394 ? -13.25 -16.172 -14.117 1 97.56 394 LEU A CA 1
ATOM 3038 C C . LEU A 1 394 ? -14.117 -15.531 -15.203 1 97.56 394 LEU A C 1
ATOM 3040 O O . LEU A 1 394 ? -14.82 -16.234 -15.93 1 97.56 394 LEU A O 1
ATOM 3044 N N . GLU A 1 395 ? -14.078 -14.25 -15.297 1 96.31 395 GLU A N 1
ATOM 3045 C CA . GLU A 1 395 ? -14.883 -13.562 -16.297 1 96.31 395 GLU A CA 1
ATOM 3046 C C . GLU A 1 395 ? -14.453 -13.938 -17.719 1 96.31 395 GLU A C 1
ATOM 3048 O O . GLU A 1 395 ? -15.281 -14.016 -18.625 1 96.31 395 GLU A O 1
ATOM 3053 N N . LYS A 1 396 ? -13.18 -14.125 -17.906 1 95.81 396 LYS A N 1
ATOM 3054 C CA . LYS A 1 396 ? -12.711 -14.586 -19.203 1 95.81 396 LYS A CA 1
ATOM 3055 C C . LYS A 1 396 ? -13.211 -16 -19.5 1 95.81 396 LYS A C 1
ATOM 3057 O O . LYS A 1 396 ? -13.586 -16.312 -20.625 1 95.81 396 LYS A O 1
ATOM 3062 N N . GLN A 1 397 ? -13.18 -16.828 -18.469 1 95.56 397 GLN A N 1
ATOM 3063 C CA . GLN A 1 397 ? -13.711 -18.172 -18.609 1 95.56 397 GLN A CA 1
ATOM 3064 C C . GLN A 1 397 ? -15.188 -18.141 -18.984 1 95.56 397 GLN A C 1
ATOM 3066 O O . GLN A 1 397 ? -15.664 -19 -19.75 1 95.56 397 GLN A O 1
ATOM 3071 N N . ARG A 1 398 ? -15.898 -17.188 -18.484 1 94.56 398 ARG A N 1
ATOM 3072 C CA . ARG A 1 398 ? -17.344 -17.078 -18.672 1 94.56 398 ARG A CA 1
ATOM 3073 C C . ARG A 1 398 ? -17.672 -16.719 -20.109 1 94.56 398 ARG A C 1
ATOM 3075 O O . ARG A 1 398 ? -18.812 -16.875 -20.547 1 94.56 398 ARG A O 1
ATOM 3082 N N . GLU A 1 399 ? -16.703 -16.312 -20.859 1 91.56 399 GLU A N 1
ATOM 3083 C CA . GLU A 1 399 ? -16.922 -16.125 -22.281 1 91.56 399 GLU A CA 1
ATOM 3084 C C . GLU A 1 399 ? -17.234 -17.438 -22.984 1 91.56 399 GLU A C 1
ATOM 3086 O O . GLU A 1 399 ? -17.844 -17.469 -24.047 1 91.56 399 GLU A O 1
ATOM 3091 N N . ASN A 1 400 ? -16.844 -18.531 -22.406 1 87.81 400 ASN A N 1
ATOM 3092 C CA . ASN A 1 400 ? -17.062 -19.859 -22.969 1 87.81 400 ASN A CA 1
ATOM 3093 C C . ASN A 1 400 ? -18.359 -20.484 -22.453 1 87.81 400 ASN A C 1
ATOM 3095 O O . ASN A 1 400 ? -18.828 -21.5 -22.984 1 87.81 400 ASN A O 1
ATOM 3099 N N . GLY A 1 401 ? -18.906 -19.922 -21.438 1 88.75 401 GLY A N 1
ATOM 3100 C CA . GLY A 1 401 ? -20.125 -20.438 -20.844 1 88.75 401 GLY A CA 1
ATOM 3101 C C . GLY A 1 401 ? -20.406 -19.875 -19.453 1 88.75 401 GLY A C 1
ATOM 3102 O O . GLY A 1 401 ? -19.547 -19.219 -18.859 1 88.75 401 GLY A O 1
ATOM 3103 N N . GLU A 1 402 ? -21.547 -20.203 -19.031 1 91.44 402 GLU A N 1
ATOM 3104 C CA . GLU A 1 402 ? -21.922 -19.766 -17.688 1 91.44 402 GLU A CA 1
ATOM 3105 C C . GLU A 1 402 ? -21.234 -20.594 -16.625 1 91.44 402 GLU A C 1
ATOM 3107 O O . GLU A 1 402 ? -21.109 -21.812 -16.766 1 91.44 402 GLU A O 1
ATOM 3112 N N . ILE A 1 403 ? -20.734 -19.953 -15.664 1 94.5 403 ILE A N 1
ATOM 3113 C CA . ILE A 1 403 ? -20.094 -20.609 -14.539 1 94.5 403 ILE A CA 1
ATOM 3114 C C . ILE A 1 403 ? -20.688 -20.125 -13.227 1 94.5 403 ILE A C 1
ATOM 3116 O O . ILE A 1 403 ? -20.516 -18.953 -12.859 1 94.5 403 ILE A O 1
ATOM 3120 N N . GLN A 1 404 ? -21.312 -20.984 -12.523 1 95.19 404 GLN A N 1
ATOM 3121 C CA . GLN A 1 404 ? -21.984 -20.594 -11.297 1 95.19 404 GLN A CA 1
ATOM 3122 C C . GLN A 1 404 ? -21.375 -21.281 -10.078 1 95.19 404 GLN A C 1
ATOM 3124 O O . GLN A 1 404 ? -21.625 -20.891 -8.945 1 95.19 404 GLN A O 1
ATOM 3129 N N . GLU A 1 405 ? -20.625 -22.328 -10.352 1 95.81 405 GLU A N 1
ATOM 3130 C CA . GLU A 1 405 ? -19.984 -23.062 -9.258 1 95.81 405 GLU A CA 1
ATOM 3131 C C . GLU A 1 405 ? -18.562 -23.484 -9.641 1 95.81 405 GLU A C 1
ATOM 3133 O O . GLU A 1 405 ? -18.266 -23.656 -10.82 1 95.81 405 GLU A O 1
ATOM 3138 N N . LEU A 1 406 ? -17.766 -23.578 -8.664 1 96.38 406 LEU A N 1
ATOM 3139 C CA . LEU A 1 406 ? -16.391 -24.078 -8.789 1 96.38 406 LEU A CA 1
ATOM 3140 C C . LEU A 1 406 ? -16.078 -25.078 -7.676 1 96.38 406 LEU A C 1
ATOM 3142 O O . LEU A 1 406 ? -16.609 -24.969 -6.57 1 96.38 406 LEU A O 1
ATOM 3146 N N . VAL A 1 407 ? -15.297 -26.031 -8.023 1 94.19 407 VAL A N 1
ATOM 3147 C CA . VAL A 1 407 ? -14.711 -26.891 -7.004 1 94.19 407 VAL A CA 1
ATOM 3148 C C . VAL A 1 407 ? -13.43 -26.266 -6.473 1 94.19 407 VAL A C 1
ATOM 3150 O O . VAL A 1 407 ? -12.594 -25.781 -7.246 1 94.19 407 VAL A O 1
ATOM 3153 N N . LEU A 1 408 ? -13.344 -26.188 -5.191 1 93.75 408 LEU A N 1
ATOM 3154 C CA . LEU A 1 408 ? -12.18 -25.578 -4.559 1 93.75 408 LEU A CA 1
ATOM 3155 C C . LEU A 1 408 ? -11.195 -26.625 -4.09 1 93.75 408 LEU A C 1
ATOM 3157 O O . LEU A 1 408 ? -11.555 -27.531 -3.324 1 93.75 408 LEU A O 1
ATOM 3161 N N . THR A 1 409 ? -9.953 -26.516 -4.574 1 88.5 409 THR A N 1
ATOM 3162 C CA . THR A 1 409 ? -8.875 -27.422 -4.191 1 88.5 409 THR A CA 1
A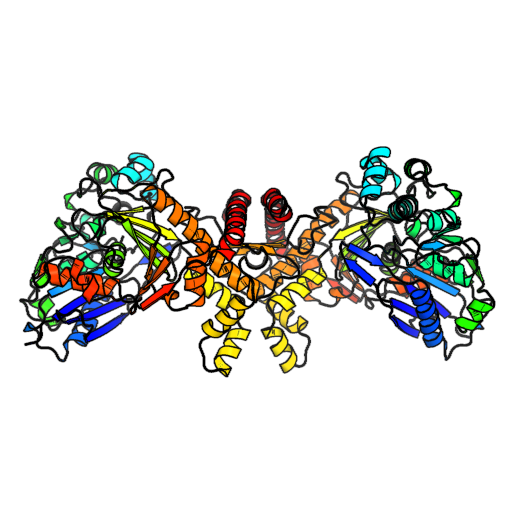TOM 3163 C C . THR A 1 409 ? -7.605 -26.641 -3.867 1 88.5 409 THR A C 1
ATOM 3165 O O . THR A 1 409 ? -7.574 -25.422 -3.99 1 88.5 409 THR A O 1
ATOM 3168 N N . GLY A 1 410 ? -6.594 -27.391 -3.332 1 84.94 410 GLY A N 1
ATOM 3169 C CA . GLY A 1 410 ? -5.316 -26.766 -3.006 1 84.94 410 GLY A CA 1
ATOM 3170 C C . GLY A 1 410 ? -5.113 -26.578 -1.515 1 84.94 410 GLY A C 1
ATOM 3171 O O . GLY A 1 410 ? -6.078 -26.547 -0.749 1 84.94 410 GLY A O 1
ATOM 3172 N N . GLY A 1 411 ? -3.924 -26.344 -1.18 1 76.69 411 GLY A N 1
ATOM 3173 C CA . GLY A 1 411 ? -3.547 -26.219 0.22 1 76.69 411 GLY A CA 1
ATOM 3174 C C . GLY A 1 411 ? -4.172 -25.016 0.909 1 76.69 411 GLY A C 1
ATOM 3175 O O . GLY A 1 411 ? -4.43 -25.062 2.113 1 76.69 411 GLY A O 1
ATOM 3176 N N . GLY A 1 412 ? -4.379 -23.938 0.169 1 77.88 412 GLY A N 1
ATOM 3177 C CA . GLY A 1 412 ? -4.945 -22.734 0.735 1 77.88 412 GLY A CA 1
ATOM 3178 C C . GLY A 1 412 ? -6.453 -22.797 0.894 1 77.88 412 GLY A C 1
ATOM 3179 O O . GLY A 1 412 ? -7.059 -21.891 1.475 1 77.88 412 GLY A O 1
ATOM 3180 N N . ALA A 1 413 ? -7.031 -23.875 0.501 1 78.5 413 ALA A N 1
ATOM 3181 C CA . ALA A 1 413 ? -8.484 -24.016 0.522 1 78.5 413 ALA A CA 1
ATOM 3182 C C . ALA A 1 413 ? -8.969 -24.484 1.891 1 78.5 413 ALA A C 1
ATOM 3184 O O . ALA A 1 413 ? -10.18 -24.578 2.129 1 78.5 413 ALA A O 1
ATOM 3185 N N . LYS A 1 414 ? -8.141 -24.641 2.77 1 79 414 LYS A N 1
ATOM 3186 C CA . LYS A 1 414 ? -8.508 -25.266 4.043 1 79 414 LYS A CA 1
ATOM 3187 C C . LYS A 1 414 ? -9.266 -24.281 4.934 1 79 414 LYS A C 1
ATOM 3189 O O . LYS A 1 414 ? -10.125 -24.688 5.719 1 79 414 LYS A O 1
ATOM 3194 N N . GLY A 1 415 ? -9.023 -23.078 4.812 1 86.69 415 GLY A N 1
ATOM 3195 C CA . GLY A 1 415 ? -9.625 -22.094 5.703 1 86.69 415 GLY A CA 1
ATOM 3196 C C . GLY A 1 415 ? -11.008 -21.656 5.258 1 86.69 415 GLY A C 1
ATOM 3197 O O . GLY A 1 415 ? -11.211 -21.312 4.094 1 86.69 415 GLY A O 1
ATOM 3198 N N . ASP A 1 416 ? -11.945 -21.656 6.176 1 92.75 416 ASP A N 1
ATOM 3199 C CA . ASP A 1 416 ? -13.32 -21.281 5.883 1 92.75 416 ASP A CA 1
ATOM 3200 C C . ASP A 1 416 ? -13.414 -19.797 5.531 1 92.75 416 ASP A C 1
ATOM 3202 O O . ASP A 1 416 ? -14.172 -19.406 4.637 1 92.75 416 ASP A O 1
ATOM 3206 N N . THR A 1 417 ? -12.664 -19 6.223 1 94.62 417 THR A N 1
ATOM 3207 C CA . THR A 1 417 ? -12.719 -17.547 6.023 1 94.62 417 THR A CA 1
ATOM 3208 C C . THR A 1 417 ? -12.32 -17.188 4.598 1 94.62 417 THR A C 1
ATOM 3210 O O . THR A 1 417 ? -13.023 -16.438 3.918 1 94.62 417 THR A O 1
ATOM 3213 N N . LEU A 1 418 ? -11.219 -17.703 4.156 1 94.81 418 LEU A N 1
ATOM 3214 C CA . LEU A 1 418 ? -10.75 -17.469 2.797 1 94.81 418 LE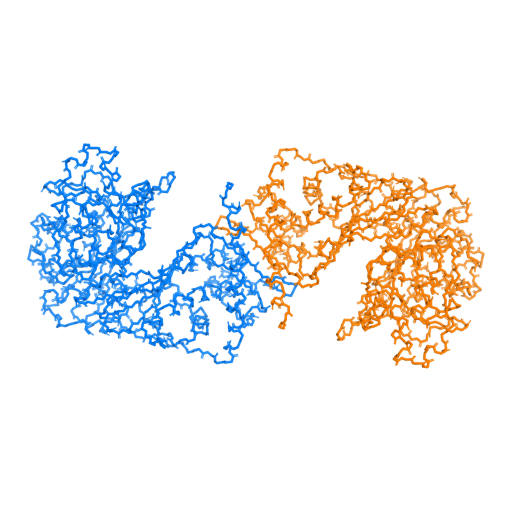U A CA 1
ATOM 3215 C C . LEU A 1 418 ? -11.758 -17.984 1.775 1 94.81 418 LEU A C 1
ATOM 3217 O O . LEU A 1 418 ? -12.078 -17.297 0.807 1 94.81 418 LEU A O 1
ATOM 3221 N N . SER A 1 419 ? -12.266 -19.172 1.995 1 96.12 419 SER A N 1
ATOM 3222 C CA . SER A 1 419 ? -13.203 -19.781 1.064 1 96.12 419 SER A CA 1
ATOM 3223 C C . SER A 1 419 ? -14.469 -18.953 0.915 1 96.12 419 SER A C 1
ATOM 3225 O O . SER A 1 419 ? -14.977 -18.781 -0.194 1 96.12 419 SER A O 1
ATOM 3227 N N . GLN A 1 420 ? -14.898 -18.484 2.043 1 97.31 420 GLN A N 1
ATOM 3228 C CA . GLN A 1 420 ? -16.109 -17.672 2.004 1 97.31 420 GLN A CA 1
ATOM 3229 C C . GLN A 1 420 ? -15.844 -16.359 1.271 1 97.31 420 GLN A C 1
ATOM 3231 O O . GLN A 1 420 ? -16.688 -15.898 0.489 1 97.31 420 GLN A O 1
ATOM 3236 N N . ILE A 1 421 ? -14.734 -15.727 1.504 1 97.81 421 ILE A N 1
ATOM 3237 C CA . ILE A 1 421 ? -14.391 -14.484 0.83 1 97.81 421 ILE A CA 1
ATOM 3238 C C . ILE A 1 421 ? -14.281 -14.719 -0.674 1 97.81 421 ILE A C 1
ATOM 3240 O O . ILE A 1 421 ? -14.766 -13.922 -1.475 1 97.81 421 ILE A O 1
ATOM 3244 N N . LEU A 1 422 ? -13.656 -15.805 -1.051 1 98.12 422 LEU A N 1
ATOM 3245 C CA . LEU A 1 422 ? -13.57 -16.172 -2.461 1 98.12 422 LEU A CA 1
ATOM 3246 C C . LEU A 1 422 ? -14.961 -16.297 -3.08 1 98.12 422 LEU A C 1
ATOM 3248 O O . LEU A 1 422 ? -15.219 -15.734 -4.148 1 98.12 422 LEU A O 1
ATOM 3252 N N . ALA A 1 423 ? -15.828 -17 -2.385 1 98.25 423 ALA A N 1
ATOM 3253 C CA . ALA A 1 423 ? -17.188 -17.172 -2.879 1 98.25 423 ALA A CA 1
ATOM 3254 C C . ALA A 1 423 ? -17.906 -15.828 -3.025 1 98.25 423 ALA A C 1
ATOM 3256 O O . ALA A 1 423 ? -18.547 -15.57 -4.039 1 98.25 423 ALA A O 1
ATOM 3257 N N . ASP A 1 424 ? -17.766 -15.008 -2.041 1 98.56 424 ASP A N 1
ATOM 3258 C CA . ASP A 1 424 ? -18.438 -13.711 -2.018 1 98.56 424 ASP A CA 1
ATOM 3259 C C . ASP A 1 424 ? -17.938 -12.82 -3.158 1 98.56 424 ASP A C 1
ATOM 3261 O O . ASP A 1 424 ? -18.75 -12.18 -3.846 1 98.56 424 ASP A O 1
ATOM 3265 N N . VAL A 1 425 ? -16.656 -12.727 -3.352 1 98.56 425 VAL A N 1
ATOM 3266 C CA . VAL A 1 425 ? -16.047 -11.82 -4.324 1 98.56 425 VAL A CA 1
ATOM 3267 C C . VAL A 1 425 ? -16.312 -12.344 -5.738 1 98.56 425 VAL A C 1
ATOM 3269 O O . VAL A 1 425 ? -16.625 -11.562 -6.645 1 98.56 425 VAL A O 1
ATOM 3272 N N . LEU A 1 426 ? -16.172 -13.672 -5.945 1 98.12 426 LEU A N 1
ATOM 3273 C CA . LEU A 1 426 ? -16.312 -14.273 -7.27 1 98.12 426 LEU A CA 1
ATOM 3274 C C . LEU A 1 426 ? -17.781 -14.406 -7.648 1 98.12 426 LEU A C 1
ATOM 3276 O O . LEU A 1 426 ? -18.109 -14.523 -8.828 1 98.12 426 LEU A O 1
ATOM 3280 N N . GLY A 1 427 ? -18.656 -14.414 -6.645 1 97.62 427 GLY A N 1
ATOM 3281 C CA . GLY A 1 427 ? -20.078 -14.562 -6.902 1 97.62 427 GLY A CA 1
ATOM 3282 C C . GLY A 1 427 ? -20.469 -15.945 -7.398 1 97.62 427 GLY A C 1
ATOM 3283 O O . GLY A 1 427 ? -21.312 -16.078 -8.281 1 97.62 427 GLY A O 1
ATOM 3284 N N . VAL A 1 428 ? -19.781 -16.953 -6.902 1 97.69 428 VAL A N 1
ATOM 3285 C CA . VAL A 1 428 ? -20.047 -18.344 -7.297 1 97.69 428 VAL A CA 1
ATOM 3286 C C . VAL A 1 428 ? -20.141 -19.219 -6.055 1 97.69 428 VAL A C 1
ATOM 3288 O O . VAL A 1 428 ? -19.562 -18.891 -5.012 1 97.69 428 VAL A O 1
ATOM 3291 N N . ARG A 1 429 ? -20.828 -20.359 -6.156 1 97.5 429 ARG A N 1
ATOM 3292 C CA . ARG A 1 429 ? -20.781 -21.391 -5.125 1 97.5 429 ARG A CA 1
ATOM 3293 C C . ARG A 1 429 ? -19.453 -22.156 -5.18 1 97.5 429 ARG A C 1
ATOM 3295 O O . ARG A 1 429 ? -19.031 -22.594 -6.25 1 97.5 429 ARG A O 1
ATOM 3302 N N . LEU A 1 430 ? -18.797 -22.25 -4.031 1 96.56 430 LEU A N 1
ATOM 3303 C CA . LEU A 1 430 ? -17.531 -22.984 -3.963 1 96.56 430 LEU A CA 1
ATOM 3304 C C . LEU A 1 430 ? -17.688 -24.266 -3.162 1 96.56 430 LEU A C 1
ATOM 3306 O O . LEU A 1 430 ? -18.125 -24.234 -2.012 1 96.56 430 LEU A O 1
ATOM 3310 N N . HIS A 1 431 ? -17.359 -25.375 -3.822 1 94.75 431 HIS A N 1
ATOM 3311 C CA . HIS A 1 431 ? -17.422 -26.672 -3.174 1 94.75 431 HIS A CA 1
ATOM 3312 C C . HIS A 1 431 ? -16.016 -27.156 -2.807 1 94.75 431 HIS A C 1
ATOM 3314 O O . HIS A 1 431 ? -15.234 -27.547 -3.684 1 94.75 431 HIS A O 1
ATOM 3320 N N . ARG A 1 432 ? -15.695 -27.156 -1.57 1 92.75 432 ARG A N 1
ATOM 3321 C CA . ARG A 1 432 ? -14.398 -27.641 -1.112 1 92.75 432 ARG A CA 1
ATOM 3322 C C . ARG A 1 432 ? -14.383 -29.156 -1.03 1 92.75 432 ARG A C 1
ATOM 3324 O O . ARG A 1 432 ? -15.32 -29.766 -0.5 1 92.75 432 ARG A O 1
ATOM 3331 N N . LEU A 1 433 ? -13.375 -29.734 -1.46 1 85.81 433 LEU A N 1
ATOM 3332 C CA . LEU A 1 433 ? -13.219 -31.188 -1.413 1 85.81 433 LEU A CA 1
ATOM 3333 C C . LEU A 1 433 ? -12.625 -31.625 -0.078 1 85.81 433 LEU A C 1
ATOM 3335 O O . LEU A 1 433 ? -12.047 -30.812 0.648 1 85.81 433 LEU A O 1
ATOM 3339 N N . ASP A 1 434 ? -12.836 -32.906 0.371 1 78.5 434 ASP A N 1
ATOM 3340 C CA . ASP A 1 434 ? -12.344 -33.469 1.622 1 78.5 434 ASP A CA 1
ATOM 3341 C C . ASP A 1 434 ? -10.82 -33.562 1.604 1 78.5 434 ASP A C 1
ATOM 3343 O O . ASP A 1 434 ? -10.164 -33.375 2.627 1 78.5 434 ASP A O 1
ATOM 3347 N N . HIS A 1 435 ? -10.25 -34.062 0.539 1 74.44 435 HIS A N 1
ATOM 3348 C CA . HIS A 1 435 ? -8.805 -34.188 0.432 1 74.44 435 HIS A CA 1
ATOM 3349 C C . HIS A 1 435 ? -8.25 -33.25 -0.639 1 74.44 435 HIS A C 1
ATOM 3351 O O . HIS A 1 435 ? -7.844 -33.688 -1.713 1 74.44 435 HIS A O 1
ATOM 3357 N N . VAL A 1 436 ? -8.039 -32.125 -0.281 1 64.56 436 VAL A N 1
ATOM 3358 C CA . VAL A 1 436 ? -7.801 -31.031 -1.227 1 64.56 436 VAL A CA 1
ATOM 3359 C C . VAL A 1 436 ? -6.371 -31.109 -1.756 1 64.56 436 VAL A C 1
ATOM 3361 O O . VAL A 1 436 ? -6.059 -30.547 -2.807 1 64.56 436 VAL A O 1
ATOM 3364 N N . GLU A 1 437 ? -5.539 -31.828 -1.139 1 67.06 437 GLU A N 1
ATOM 3365 C CA . GLU A 1 437 ? -4.133 -31.828 -1.537 1 67.06 437 GLU A CA 1
ATOM 3366 C C . GLU A 1 437 ? -3.801 -33.062 -2.385 1 67.06 437 GLU A C 1
ATOM 3368 O O . GLU A 1 437 ? -2.652 -33.25 -2.785 1 67.06 437 GLU A O 1
ATOM 3373 N N . THR A 1 438 ? -4.793 -33.75 -2.809 1 75.44 438 THR A N 1
ATOM 3374 C CA . THR A 1 438 ? -4.484 -35.062 -3.416 1 75.44 438 THR A CA 1
ATOM 3375 C C . THR A 1 438 ? -5.055 -35.125 -4.828 1 75.44 438 THR A C 1
ATOM 3377 O O . THR A 1 438 ? -5.09 -36.219 -5.43 1 75.44 438 THR A O 1
ATOM 3380 N N . ALA A 1 439 ? -5.309 -34 -5.387 1 83.81 439 ALA A N 1
ATOM 3381 C CA . ALA A 1 439 ? -6.02 -34.031 -6.664 1 83.81 439 ALA A CA 1
ATOM 3382 C C . ALA A 1 439 ? -5.172 -34.688 -7.754 1 83.81 439 ALA A C 1
ATOM 3384 O O . ALA A 1 439 ? -5.664 -35.5 -8.516 1 83.81 439 ALA A O 1
ATOM 3385 N N . THR A 1 440 ? -3.963 -34.375 -7.789 1 90.81 440 THR A N 1
ATOM 3386 C CA . THR A 1 440 ? -3.1 -34.906 -8.844 1 90.81 440 THR A CA 1
ATOM 3387 C C . THR A 1 440 ? -2.848 -36.406 -8.672 1 90.81 440 THR A C 1
ATOM 3389 O O . THR A 1 440 ? -2.836 -37.156 -9.641 1 90.81 440 THR A O 1
ATOM 3392 N N . SER A 1 441 ? -2.713 -36.844 -7.438 1 93.75 441 SER A N 1
ATOM 3393 C CA . SER A 1 441 ? -2.545 -38.281 -7.168 1 93.75 441 SER A CA 1
ATOM 3394 C C . SER A 1 441 ? -3.799 -39.062 -7.543 1 93.75 441 SER A C 1
ATOM 3396 O O . SER A 1 441 ? -3.707 -40.156 -8.117 1 93.75 441 SER A O 1
ATOM 3398 N N . VAL A 1 442 ? -4.859 -38.5 -7.238 1 93.88 442 VAL A N 1
ATOM 3399 C CA . VAL A 1 442 ? -6.133 -39.125 -7.57 1 93.88 442 VAL A CA 1
ATOM 3400 C C . VAL A 1 442 ? -6.258 -39.281 -9.086 1 93.88 442 VAL A C 1
ATOM 3402 O O . VAL A 1 442 ? -6.645 -40.344 -9.586 1 93.88 442 VAL A O 1
ATOM 3405 N N . ALA A 1 443 ? -5.941 -38.219 -9.742 1 96 443 ALA A N 1
ATOM 3406 C CA . ALA A 1 443 ? -6.012 -38.25 -11.195 1 96 443 ALA A CA 1
ATOM 3407 C C . ALA A 1 443 ? -5.141 -39.375 -11.766 1 96 443 ALA A C 1
ATOM 3409 O O . ALA A 1 443 ? -5.574 -40.125 -12.633 1 96 443 ALA A O 1
ATOM 3410 N N . ALA A 1 444 ? -3.939 -39.438 -11.281 1 97.81 444 ALA A N 1
ATOM 3411 C CA . ALA A 1 444 ? -3.012 -40.469 -11.758 1 97.81 444 ALA A CA 1
ATOM 3412 C C . ALA A 1 444 ? -3.551 -41.875 -11.484 1 97.81 444 ALA A C 1
ATOM 3414 O O . ALA A 1 444 ? -3.412 -42.781 -12.312 1 97.81 444 ALA A O 1
ATOM 3415 N N . ALA A 1 445 ? -4.164 -42.062 -10.352 1 97.44 445 ALA A N 1
ATOM 3416 C CA . ALA A 1 445 ? -4.746 -43.344 -10.008 1 97.44 445 ALA A CA 1
ATOM 3417 C C . ALA A 1 445 ? -5.91 -43.688 -10.938 1 97.44 445 ALA A C 1
ATOM 3419 O O . ALA A 1 445 ? -6.031 -44.844 -11.391 1 97.44 445 ALA A O 1
ATOM 3420 N N . VAL A 1 446 ? -6.703 -42.75 -11.156 1 97.38 446 VAL A N 1
ATOM 3421 C CA . VAL A 1 446 ? -7.844 -42.938 -12.039 1 97.38 446 VAL A CA 1
ATOM 3422 C C . VAL A 1 446 ? -7.355 -43.281 -13.445 1 97.38 446 VAL A C 1
ATOM 3424 O O . VAL A 1 446 ? -7.871 -44.219 -14.07 1 97.38 446 VAL A O 1
ATOM 3427 N N . ILE A 1 447 ? -6.406 -42.594 -13.906 1 98.5 447 ILE A N 1
ATOM 3428 C CA . ILE A 1 447 ? -5.832 -42.844 -15.227 1 98.5 447 ILE A CA 1
ATOM 3429 C C . ILE A 1 447 ? -5.262 -44.25 -15.281 1 98.5 447 ILE A C 1
ATOM 3431 O O . ILE A 1 447 ? -5.492 -44.969 -16.25 1 98.5 447 ILE A O 1
ATOM 3435 N N . ALA A 1 448 ? -4.539 -44.625 -14.258 1 98.56 448 ALA A N 1
ATOM 3436 C CA . ALA A 1 448 ? -3.992 -45.969 -14.188 1 98.56 448 ALA A CA 1
ATOM 3437 C C . ALA A 1 448 ? -5.102 -47.031 -14.258 1 98.56 448 ALA A C 1
ATOM 3439 O O . ALA A 1 448 ? -4.992 -48 -15 1 98.56 448 ALA A O 1
ATOM 3440 N N . GLY A 1 449 ? -6.102 -46.812 -13.5 1 98.31 449 GLY A N 1
ATOM 3441 C CA . GLY A 1 449 ? -7.211 -47.75 -13.445 1 98.31 449 GLY A CA 1
ATOM 3442 C C . GLY A 1 449 ? -7.941 -47.906 -14.766 1 98.31 449 GLY A C 1
ATOM 3443 O O . GLY A 1 449 ? -8.344 -49 -15.141 1 98.31 449 GLY A O 1
ATOM 3444 N N . ILE A 1 450 ? -8.133 -46.812 -15.43 1 98.19 450 ILE A N 1
ATOM 3445 C CA . ILE A 1 450 ? -8.773 -46.875 -16.734 1 98.19 450 ILE A CA 1
ATOM 3446 C C . ILE A 1 450 ? -7.859 -47.594 -17.719 1 98.19 450 ILE A C 1
ATOM 3448 O O . ILE A 1 450 ? -8.32 -48.438 -18.5 1 98.19 450 ILE A O 1
ATOM 3452 N N . GLY A 1 451 ? -6.633 -47.281 -17.719 1 98.31 451 GLY A N 1
ATOM 3453 C CA . GLY A 1 451 ? -5.676 -47.906 -18.609 1 98.31 451 GLY A CA 1
ATOM 3454 C C . GLY A 1 451 ? -5.629 -49.406 -18.453 1 98.31 451 GLY A C 1
ATOM 3455 O O . G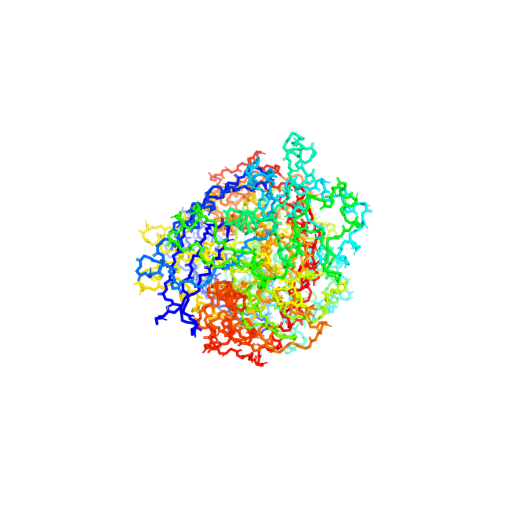LY A 1 451 ? -5.641 -50.156 -19.453 1 98.31 451 GLY A O 1
ATOM 3456 N N . VAL A 1 452 ? -5.648 -49.875 -17.25 1 97.94 452 VAL A N 1
ATOM 3457 C CA . VAL A 1 452 ? -5.496 -51.312 -17 1 97.94 452 VAL A CA 1
ATOM 3458 C C . VAL A 1 452 ? -6.863 -52 -17.047 1 97.94 452 VAL A C 1
ATOM 3460 O O . VAL A 1 452 ? -6.961 -53.219 -16.875 1 97.94 452 VAL A O 1
ATOM 3463 N N . GLY A 1 453 ? -7.922 -51.219 -17.109 1 97.31 453 GLY A N 1
ATOM 3464 C CA . GLY A 1 453 ? -9.242 -51.781 -17.391 1 97.31 453 GLY A CA 1
ATOM 3465 C C . GLY A 1 453 ? -10.078 -52 -16.156 1 97.31 453 GLY A C 1
ATOM 3466 O O . GLY A 1 453 ? -11.133 -52.625 -16.219 1 97.31 453 GLY A O 1
ATOM 3467 N N . VAL A 1 454 ? -9.672 -51.531 -15.062 1 96.38 454 VAL A N 1
ATOM 3468 C CA . VAL A 1 454 ? -10.422 -51.75 -13.836 1 96.38 454 VAL A CA 1
ATOM 3469 C C . VAL A 1 454 ? -11.555 -50.719 -13.734 1 96.38 454 VAL A C 1
ATOM 3471 O O . VAL A 1 454 ? -12.602 -51 -13.148 1 96.38 454 VAL A O 1
ATOM 3474 N N . PHE A 1 455 ? -11.344 -49.562 -14.281 1 97.06 455 PHE A N 1
ATOM 3475 C CA . PHE A 1 455 ? -12.383 -48.562 -14.312 1 97.06 455 PHE A CA 1
ATOM 3476 C C . PHE A 1 455 ? -12.93 -48.375 -15.727 1 97.06 455 PHE A C 1
ATOM 3478 O O . PHE A 1 455 ? -12.18 -48.438 -16.703 1 97.06 455 PHE A O 1
ATOM 3485 N N . LYS A 1 456 ? -14.172 -48.125 -15.797 1 95.19 456 LYS A N 1
ATOM 3486 C CA . LYS A 1 456 ? -14.836 -48 -17.094 1 95.19 456 LYS A CA 1
ATOM 3487 C C . LYS A 1 456 ? -14.602 -46.656 -17.719 1 95.19 456 LYS A C 1
ATOM 3489 O O . LYS A 1 456 ? -14.398 -46.531 -18.922 1 95.19 456 LYS A O 1
ATOM 3494 N N . ASP A 1 457 ? -14.812 -45.688 -16.922 1 94.81 457 ASP A N 1
ATOM 3495 C CA . ASP A 1 457 ? -14.641 -44.312 -17.438 1 94.81 457 ASP A CA 1
ATOM 3496 C C . ASP A 1 457 ? -14.25 -43.375 -16.312 1 94.81 457 ASP A C 1
ATOM 3498 O O . ASP A 1 457 ? -13.953 -43.781 -15.195 1 94.81 457 ASP A O 1
ATOM 3502 N N . PHE A 1 458 ? -14.18 -42.125 -16.672 1 96.12 458 PHE A N 1
ATOM 3503 C CA . PHE A 1 458 ? -13.594 -41.125 -15.773 1 96.12 458 PHE A CA 1
ATOM 3504 C C . PHE A 1 458 ? -14.586 -40.75 -14.68 1 96.12 458 PHE A C 1
ATOM 3506 O O . PHE A 1 458 ? -14.203 -40.125 -13.688 1 96.12 458 PHE A O 1
ATOM 3513 N N . SER A 1 459 ? -15.812 -41.125 -14.711 1 92.62 459 SER A N 1
ATOM 3514 C CA . SER A 1 459 ? -16.797 -40.812 -13.68 1 92.62 459 SER A CA 1
ATOM 3515 C C . SER A 1 459 ? -16.406 -41.438 -12.344 1 92.62 459 SER A C 1
ATOM 3517 O O . SER A 1 459 ? -16.906 -41.031 -11.289 1 92.62 459 SER A O 1
ATOM 3519 N N . VAL A 1 460 ? -15.492 -42.375 -12.391 1 94.25 460 VAL A N 1
ATOM 3520 C CA . VAL A 1 460 ? -15.031 -43.094 -11.203 1 94.25 460 VAL A CA 1
ATOM 3521 C C . VAL A 1 460 ? -14.359 -42.094 -10.242 1 94.25 460 VAL A C 1
ATOM 3523 O O . VAL A 1 460 ? -14.242 -42.375 -9.047 1 94.25 460 VAL A O 1
ATOM 3526 N N . VAL A 1 461 ? -13.969 -40.938 -10.805 1 92.19 461 VAL A N 1
ATOM 3527 C CA . VAL A 1 461 ? -13.266 -39.969 -9.992 1 92.19 461 VAL A CA 1
ATOM 3528 C C . VAL A 1 461 ? -14.125 -39.594 -8.781 1 92.19 461 VAL A C 1
ATOM 3530 O O . VAL A 1 461 ? -13.594 -39.312 -7.707 1 92.19 461 VAL A O 1
ATOM 3533 N N . ASP A 1 462 ? -15.367 -39.688 -8.852 1 87.94 462 ASP A N 1
ATOM 3534 C CA . ASP A 1 462 ? -16.297 -39.344 -7.777 1 87.94 462 ASP A CA 1
ATOM 3535 C C . ASP A 1 462 ? -16.141 -40.281 -6.586 1 87.94 462 ASP A C 1
ATOM 3537 O O . ASP A 1 462 ? -16.547 -39.969 -5.473 1 87.94 462 ASP A O 1
ATOM 3541 N N . GLN A 1 463 ? -15.586 -41.406 -6.859 1 86.88 463 GLN A N 1
ATOM 3542 C CA . GLN A 1 463 ? -15.344 -42.375 -5.785 1 86.88 463 GLN A CA 1
ATOM 3543 C C . GLN A 1 463 ? -14.125 -41.969 -4.957 1 86.88 463 GLN A C 1
ATOM 3545 O O . GLN A 1 463 ? -13.984 -42.406 -3.809 1 86.88 463 GLN A O 1
ATOM 3550 N N . PHE A 1 464 ? -13.344 -41.219 -5.605 1 87.62 464 PHE A N 1
ATOM 3551 C CA . PHE A 1 464 ? -12.094 -40.844 -4.961 1 87.62 464 PHE A CA 1
ATOM 3552 C C . PHE A 1 464 ? -12.234 -39.531 -4.211 1 87.62 464 PHE A C 1
ATOM 3554 O O . PHE A 1 464 ? -11.5 -39.281 -3.254 1 87.62 464 PHE A O 1
ATOM 3561 N N . VAL A 1 465 ? -13.078 -38.719 -4.77 1 83.12 465 VAL A N 1
ATOM 3562 C CA . VAL A 1 465 ? -13.172 -37.375 -4.227 1 83.12 465 VAL A CA 1
ATOM 3563 C C . VAL A 1 465 ? -14.609 -37.094 -3.785 1 83.12 465 VAL A C 1
ATOM 3565 O O . VAL A 1 465 ? -15.555 -37.438 -4.48 1 83.12 465 VAL A O 1
ATOM 3568 N N . LYS A 1 466 ? -14.688 -36.5 -2.561 1 81.44 466 LYS A N 1
ATOM 3569 C CA . LYS A 1 466 ? -16 -36.125 -2.039 1 81.44 466 LYS A CA 1
ATOM 3570 C C . LYS A 1 466 ? -16.047 -34.656 -1.653 1 81.44 466 LYS A C 1
ATOM 3572 O O . LYS A 1 466 ? -15.055 -34.094 -1.195 1 81.44 466 LYS A O 1
ATOM 3577 N N . ARG A 1 467 ? -17.234 -34.094 -1.919 1 82.06 467 ARG A N 1
ATOM 3578 C CA . ARG A 1 467 ? -17.438 -32.719 -1.494 1 82.06 467 ARG A CA 1
ATOM 3579 C C . ARG A 1 467 ? -17.625 -32.625 0.017 1 82.06 467 ARG A C 1
ATOM 3581 O O . ARG A 1 467 ? -18.438 -33.344 0.591 1 82.06 467 ARG A O 1
ATOM 3588 N N . GLU A 1 468 ? -16.844 -31.766 0.558 1 85 468 GLU A N 1
ATOM 3589 C CA . GLU A 1 468 ? -16.859 -31.641 2.012 1 85 468 GLU A CA 1
ATOM 3590 C C . GLU A 1 468 ? -17.781 -30.516 2.451 1 85 468 GLU A C 1
ATOM 3592 O O . GLU A 1 468 ? -18.625 -30.703 3.338 1 85 468 GLU A O 1
ATOM 3597 N N . LYS A 1 469 ? -17.594 -29.344 1.924 1 92.44 469 LYS A N 1
ATOM 3598 C CA . LYS A 1 469 ? -18.328 -28.156 2.355 1 92.44 469 LYS A CA 1
ATOM 3599 C C . LYS A 1 469 ? -18.578 -27.203 1.186 1 92.44 469 LYS A C 1
ATOM 3601 O O . LYS A 1 469 ? -17.734 -27.094 0.282 1 92.44 469 LYS A O 1
ATOM 3606 N N . THR A 1 470 ? -19.75 -26.578 1.207 1 96.06 470 THR A N 1
ATOM 3607 C CA . THR A 1 470 ? -20.109 -25.609 0.176 1 96.06 470 THR A CA 1
ATOM 3608 C C . THR A 1 470 ? -20.188 -24.203 0.762 1 96.06 470 THR A C 1
ATOM 3610 O O . THR A 1 470 ? -20.734 -24 1.848 1 96.06 470 THR A O 1
ATOM 3613 N N . PHE A 1 471 ? -19.578 -23.266 0.117 1 97.31 471 PHE A N 1
ATOM 3614 C CA . PHE A 1 471 ? -19.641 -21.844 0.47 1 97.31 471 PHE A CA 1
ATOM 3615 C C . PHE A 1 471 ? -20.469 -21.062 -0.539 1 97.31 471 PHE A C 1
ATOM 3617 O O . PHE A 1 471 ? -20.203 -21.109 -1.74 1 97.31 471 PHE A O 1
ATOM 3624 N N . VAL A 1 472 ? -21.453 -20.375 -0.09 1 98.06 472 VAL A N 1
ATOM 3625 C CA . VAL A 1 472 ? -22.406 -19.656 -0.946 1 98.06 472 VAL A CA 1
ATOM 3626 C C . VAL A 1 472 ? -22.156 -18.141 -0.836 1 98.06 472 VAL A C 1
ATOM 3628 O O . VAL A 1 472 ? -22 -17.625 0.266 1 98.06 472 VAL A O 1
ATOM 3631 N N . PRO A 1 473 ? -22.125 -17.422 -1.991 1 98.12 473 PRO A N 1
ATOM 3632 C CA . PRO A 1 473 ? -21.922 -15.977 -1.939 1 98.12 473 PRO A CA 1
ATOM 3633 C C . PRO A 1 473 ? -23 -15.258 -1.14 1 98.12 473 PRO A C 1
ATOM 3635 O O . PRO A 1 473 ? -24.188 -15.578 -1.281 1 98.12 473 PRO A O 1
ATOM 3638 N N . ARG A 1 474 ? -22.703 -14.375 -0.357 1 97.38 474 ARG A N 1
ATOM 3639 C CA . ARG A 1 474 ? -23.641 -13.555 0.41 1 97.38 474 ARG A CA 1
ATOM 3640 C C . ARG A 1 474 ? -24.078 -12.344 -0.391 1 97.38 474 ARG A C 1
ATOM 3642 O O . ARG A 1 474 ? -23.281 -11.438 -0.654 1 97.38 474 ARG A O 1
ATOM 3649 N N . GLU A 1 475 ? -25.25 -12.211 -0.701 1 96.56 475 GLU A N 1
ATOM 3650 C CA . GLU A 1 475 ? -25.812 -11.227 -1.617 1 96.56 475 GLU A CA 1
ATOM 3651 C C . GLU A 1 475 ? -25.641 -9.805 -1.085 1 96.56 475 GLU A C 1
ATOM 3653 O O . GLU A 1 475 ? -25.484 -8.859 -1.861 1 96.56 475 GLU A O 1
ATOM 3658 N N . GLU A 1 476 ? -25.641 -9.641 0.198 1 97.06 476 GLU A N 1
ATOM 3659 C CA . GLU A 1 476 ? -25.531 -8.32 0.804 1 97.06 476 GLU A CA 1
ATOM 3660 C C . GLU A 1 476 ? -24.172 -7.688 0.506 1 97.06 476 GLU A C 1
ATOM 3662 O O . GLU A 1 476 ? -24.031 -6.465 0.57 1 97.06 476 GLU A O 1
ATOM 3667 N N . TYR A 1 477 ? -23.219 -8.484 0.118 1 97.5 477 TYR A N 1
ATOM 3668 C CA . TYR A 1 477 ? -21.875 -7.965 -0.123 1 97.5 477 TYR A CA 1
ATOM 3669 C C . TYR A 1 477 ? -21.656 -7.68 -1.604 1 97.5 477 TYR A C 1
ATOM 3671 O O . TYR A 1 477 ? -20.641 -7.09 -1.988 1 97.5 477 TYR A O 1
ATOM 3679 N N . LYS A 1 478 ? -22.594 -8.047 -2.469 1 97.19 478 LYS A N 1
ATOM 3680 C CA . LYS A 1 478 ? -22.422 -7.91 -3.912 1 97.19 478 LYS A CA 1
ATOM 3681 C C . LYS A 1 478 ? -22.172 -6.453 -4.297 1 97.19 478 LYS A C 1
ATOM 3683 O O . LYS A 1 478 ? -21.234 -6.16 -5.035 1 97.19 478 LYS A O 1
ATOM 3688 N N . PRO A 1 479 ? -22.938 -5.477 -3.738 1 96.81 479 PRO A N 1
ATOM 3689 C CA . PRO A 1 479 ? -22.672 -4.086 -4.117 1 96.81 479 PRO A CA 1
ATOM 3690 C C . PRO A 1 479 ? -21.281 -3.615 -3.678 1 96.81 479 PRO A C 1
ATOM 3692 O O . PRO A 1 479 ? -20.625 -2.855 -4.395 1 96.81 479 PRO A O 1
ATOM 3695 N N . VAL A 1 480 ? -20.844 -4.02 -2.521 1 97 480 VAL A N 1
ATOM 3696 C CA . VAL A 1 480 ? -19.547 -3.645 -1.989 1 97 480 VAL A CA 1
ATOM 3697 C C . VAL A 1 480 ? -18.438 -4.176 -2.904 1 97 480 VAL A C 1
ATOM 3699 O O . VAL A 1 480 ? -17.531 -3.436 -3.281 1 97 480 VAL A O 1
ATOM 3702 N N . TYR A 1 481 ? -18.531 -5.398 -3.311 1 97.88 481 TYR A N 1
ATOM 3703 C CA . TYR A 1 481 ? -17.469 -6.012 -4.098 1 97.88 481 TYR A CA 1
ATOM 3704 C C . TYR A 1 481 ? -17.531 -5.543 -5.547 1 97.88 481 TYR A C 1
ATOM 3706 O O . TYR A 1 481 ? -16.5 -5.457 -6.219 1 97.88 481 TYR A O 1
ATOM 3714 N N . ASP A 1 482 ? -18.719 -5.203 -6.047 1 97.31 482 ASP A N 1
ATOM 3715 C CA . ASP A 1 482 ? -18.812 -4.59 -7.367 1 97.31 482 ASP A CA 1
ATOM 3716 C C . ASP A 1 482 ? -18.031 -3.277 -7.414 1 97.31 482 ASP A C 1
ATOM 3718 O O . ASP A 1 482 ? -17.312 -3.004 -8.383 1 97.31 482 ASP A O 1
ATOM 3722 N N . HIS A 1 483 ? -18.188 -2.557 -6.367 1 96.62 483 HIS A N 1
ATOM 3723 C CA . HIS A 1 483 ? -17.453 -1.297 -6.266 1 96.62 483 HIS A CA 1
ATOM 3724 C C . HIS A 1 483 ? -15.953 -1.536 -6.105 1 96.62 483 HIS A C 1
ATOM 3726 O O . HIS A 1 483 ? -15.148 -0.882 -6.766 1 96.62 483 HIS A O 1
ATOM 3732 N N . GLN A 1 484 ? -15.578 -2.432 -5.266 1 97.81 484 GLN A N 1
ATOM 3733 C CA . GLN A 1 484 ? -14.18 -2.748 -5.016 1 97.81 484 GLN A CA 1
ATOM 3734 C C . GLN A 1 484 ? -13.492 -3.242 -6.285 1 97.81 484 GLN A C 1
ATOM 3736 O O . GLN A 1 484 ? -12.328 -2.924 -6.527 1 97.81 484 GLN A O 1
ATOM 3741 N N . LYS A 1 485 ? -14.242 -4.016 -7.074 1 98.25 485 LYS A N 1
ATOM 3742 C CA . LYS A 1 485 ? -13.68 -4.527 -8.32 1 98.25 485 LYS A CA 1
ATOM 3743 C C . LYS A 1 485 ? -13.367 -3.387 -9.289 1 98.25 485 LYS A C 1
ATOM 3745 O O . LYS A 1 485 ? -12.359 -3.434 -10 1 98.25 485 LYS A O 1
ATOM 3750 N N . LYS A 1 486 ? -14.195 -2.41 -9.328 1 97.69 486 LYS A N 1
ATOM 3751 C CA . LYS A 1 486 ? -13.945 -1.244 -10.164 1 97.69 486 LYS A CA 1
ATOM 3752 C C . LYS A 1 486 ? -12.695 -0.499 -9.711 1 97.69 486 LYS A C 1
ATOM 3754 O O . LYS A 1 486 ? -11.875 -0.082 -10.539 1 97.69 486 LYS A O 1
ATOM 3759 N N . LEU A 1 487 ? -12.578 -0.302 -8.406 1 97.94 487 LEU A N 1
ATOM 3760 C CA . LEU A 1 487 ? -11.391 0.353 -7.855 1 97.94 487 LEU A CA 1
ATOM 3761 C C . LEU A 1 487 ? -10.141 -0.465 -8.141 1 97.94 487 LEU A C 1
ATOM 3763 O O . LEU A 1 487 ? -9.094 0.093 -8.484 1 97.94 487 LEU A O 1
ATOM 3767 N N . PHE A 1 488 ? -10.312 -1.751 -7.988 1 98.56 488 PHE A N 1
ATOM 3768 C CA . PHE A 1 488 ? -9.211 -2.676 -8.242 1 98.56 488 PHE A CA 1
ATOM 3769 C C . PHE A 1 488 ? -8.695 -2.527 -9.672 1 98.56 488 PHE A C 1
ATOM 3771 O O . PHE A 1 488 ? -7.496 -2.367 -9.891 1 98.56 488 PHE A O 1
ATOM 3778 N N . GLU A 1 489 ? -9.594 -2.557 -10.625 1 98.38 489 GLU A N 1
ATOM 3779 C CA . GLU A 1 489 ? -9.234 -2.436 -12.031 1 98.38 489 GLU A CA 1
ATOM 3780 C C . GLU A 1 489 ? -8.656 -1.06 -12.336 1 98.38 489 GLU A C 1
ATOM 3782 O O . GLU A 1 489 ? -7.66 -0.945 -13.062 1 98.38 489 GLU A O 1
ATOM 3787 N N . LYS A 1 490 ? -9.25 -0.061 -11.828 1 98.12 490 LYS A N 1
ATOM 3788 C CA . LYS A 1 490 ? -8.773 1.299 -12.047 1 98.12 490 LYS A CA 1
ATOM 3789 C C . LYS A 1 490 ? -7.367 1.485 -11.469 1 98.12 490 LYS A C 1
ATOM 3791 O O . LYS A 1 490 ? -6.531 2.16 -12.07 1 98.12 490 LYS A O 1
ATOM 3796 N N . GLY A 1 491 ? -7.18 0.961 -10.273 1 98.56 491 GLY A N 1
ATOM 3797 C CA . GLY A 1 491 ? -5.852 1.03 -9.68 1 98.56 491 GLY A CA 1
ATOM 3798 C C . GLY A 1 491 ? -4.77 0.447 -10.57 1 98.56 491 GLY A C 1
ATOM 3799 O O . GLY A 1 491 ? -3.727 1.07 -10.781 1 98.56 491 GLY A O 1
ATOM 3800 N N . TYR A 1 492 ? -5.02 -0.756 -11.109 1 98.5 492 TYR A N 1
ATOM 3801 C CA . TYR A 1 492 ? -4.059 -1.384 -12.008 1 98.5 492 TYR A CA 1
ATOM 3802 C C . TYR A 1 492 ? -3.816 -0.518 -13.234 1 98.5 492 TYR A C 1
ATOM 3804 O O . TYR A 1 492 ? -2.668 -0.282 -13.625 1 98.5 492 TYR A O 1
ATOM 3812 N N . GLU A 1 493 ? -4.887 -0.042 -13.844 1 98.25 493 GLU A N 1
ATOM 3813 C CA . GLU A 1 493 ? -4.797 0.758 -15.062 1 98.25 493 GLU A CA 1
ATOM 3814 C C . GLU A 1 493 ? -3.963 2.016 -14.836 1 98.25 493 GLU A C 1
ATOM 3816 O O . GLU A 1 493 ? -3.141 2.383 -15.68 1 98.25 493 GLU A O 1
ATOM 3821 N N . CYS A 1 494 ? -4.172 2.615 -13.727 1 98.38 494 CYS A N 1
ATOM 3822 C CA . CYS A 1 494 ? -3.498 3.869 -13.414 1 98.38 494 CYS A CA 1
ATOM 3823 C C . CYS A 1 494 ? -2.002 3.65 -13.227 1 98.38 494 CYS A C 1
ATOM 3825 O O . CYS A 1 494 ? -1.196 4.523 -13.555 1 98.38 494 CYS A O 1
ATOM 3827 N N . LEU A 1 495 ? -1.594 2.502 -12.781 1 98.44 495 LEU A N 1
ATOM 3828 C CA . LEU A 1 495 ? -0.219 2.311 -12.336 1 98.44 495 LEU A CA 1
ATOM 3829 C C . LEU A 1 495 ? 0.632 1.698 -13.445 1 98.44 495 LEU A C 1
ATOM 3831 O O . LEU A 1 495 ? 1.799 1.365 -13.227 1 98.44 495 LEU A O 1
ATOM 3835 N N . LEU A 1 496 ? 0.115 1.56 -14.664 1 97.81 496 LEU A N 1
ATOM 3836 C CA . LEU A 1 496 ? 0.835 0.933 -15.766 1 97.81 496 LEU A CA 1
ATOM 3837 C C . LEU A 1 496 ? 2.139 1.671 -16.047 1 97.81 496 LEU A C 1
ATOM 3839 O O . LEU A 1 496 ? 3.193 1.047 -16.188 1 97.81 496 LEU A O 1
ATOM 3843 N N . ASP A 1 497 ? 2.072 2.996 -16.062 1 96.75 497 ASP A N 1
ATOM 3844 C CA . ASP A 1 497 ? 3.277 3.777 -16.328 1 96.75 497 ASP A CA 1
ATOM 3845 C C . ASP A 1 497 ? 4.246 3.707 -15.148 1 96.75 497 ASP A C 1
ATOM 3847 O O . ASP A 1 497 ? 5.465 3.744 -15.336 1 96.75 497 ASP A O 1
ATOM 3851 N N . TYR A 1 498 ? 3.711 3.65 -14 1 97.81 498 TYR A N 1
ATOM 3852 C CA . TYR A 1 498 ? 4.551 3.512 -12.812 1 97.81 498 TYR A CA 1
ATOM 3853 C C . TYR A 1 498 ? 5.34 2.209 -12.852 1 97.81 498 TYR A C 1
ATOM 3855 O O . TYR A 1 498 ? 6.527 2.186 -12.516 1 97.81 498 TYR A O 1
ATOM 3863 N N . TYR A 1 499 ? 4.641 1.084 -13.219 1 96.75 499 TYR A N 1
ATOM 3864 C CA . TYR A 1 499 ? 5.297 -0.214 -13.305 1 96.75 499 TYR A CA 1
ATOM 3865 C C . TYR A 1 499 ? 6.469 -0.162 -14.281 1 96.75 499 TYR A C 1
ATOM 3867 O O . TYR A 1 499 ? 7.551 -0.676 -13.984 1 96.75 499 TYR A O 1
ATOM 3875 N N . LYS A 1 500 ? 6.258 0.462 -15.422 1 94.44 500 LYS A N 1
ATOM 3876 C CA . LYS A 1 500 ? 7.301 0.558 -16.438 1 94.44 500 LYS A CA 1
ATOM 3877 C C . LYS A 1 500 ? 8.516 1.312 -15.914 1 94.44 500 LYS A C 1
ATOM 3879 O O . LYS A 1 500 ? 9.656 0.883 -16.109 1 94.44 500 LYS A O 1
ATOM 3884 N N . MET A 1 501 ? 8.273 2.375 -15.273 1 93.69 501 MET A N 1
ATOM 3885 C CA . MET A 1 501 ? 9.359 3.191 -14.742 1 93.69 501 MET A CA 1
ATOM 3886 C C . MET A 1 501 ? 10.109 2.451 -13.641 1 93.69 501 MET A C 1
ATOM 3888 O O . MET A 1 501 ? 11.336 2.514 -13.57 1 93.69 501 MET A O 1
ATOM 3892 N N . SER A 1 502 ? 9.367 1.82 -12.773 1 91.44 502 SER A N 1
ATOM 3893 C CA . SER A 1 502 ? 9.961 1.135 -11.633 1 91.44 502 SER A CA 1
ATOM 3894 C C . SER A 1 502 ? 10.812 -0.05 -12.086 1 91.44 502 SER A C 1
ATOM 3896 O O . SER A 1 502 ? 11.75 -0.451 -11.391 1 91.44 502 SER A O 1
ATOM 3898 N N . ALA A 1 503 ? 10.492 -0.664 -13.188 1 84.94 503 ALA A N 1
ATOM 3899 C CA . ALA A 1 503 ? 11.203 -1.834 -13.695 1 84.94 503 ALA A CA 1
ATOM 3900 C C . ALA A 1 503 ? 12.484 -1.428 -14.414 1 84.94 503 ALA A C 1
ATOM 3902 O O . ALA A 1 503 ? 13.406 -2.234 -14.562 1 84.94 503 ALA A O 1
ATOM 3903 N N . GLU A 1 504 ? 12.602 -0.265 -15.148 1 73.94 504 GLU A N 1
ATOM 3904 C CA . GLU A 1 504 ? 13.766 0.199 -15.898 1 73.94 504 GLU A CA 1
ATOM 3905 C C . GLU A 1 504 ? 14.961 0.423 -14.977 1 73.94 504 GLU A C 1
ATOM 3907 O O . GLU A 1 504 ? 16.109 0.485 -15.438 1 73.94 504 GLU A O 1
ATOM 3912 N N . GLU A 1 505 ? 14.875 0.245 -13.75 1 59.19 505 GLU A N 1
ATOM 3913 C CA . GLU A 1 505 ? 16.031 0.536 -12.914 1 59.19 505 GLU A CA 1
ATOM 3914 C C . GLU A 1 505 ? 16.641 -0.744 -12.336 1 59.19 505 GLU A C 1
ATOM 3916 O O . GLU A 1 505 ? 15.906 -1.685 -12.016 1 59.19 505 GLU A O 1
ATOM 3921 N N . MET B 1 1 ? 15.383 43.625 41.438 1 63.5 1 MET B N 1
ATOM 3922 C CA . MET B 1 1 ? 14.406 42.531 41.438 1 63.5 1 MET B CA 1
ATOM 3923 C C . MET B 1 1 ? 14.273 41.906 40.062 1 63.5 1 MET B C 1
ATOM 3925 O O . MET B 1 1 ? 14.453 42.594 39.062 1 63.5 1 MET B O 1
ATOM 3929 N N . ASP B 1 2 ? 14.125 40.594 40 1 87.81 2 ASP B N 1
ATOM 3930 C CA . ASP B 1 2 ? 14.023 39.875 38.719 1 87.81 2 ASP B CA 1
ATOM 3931 C C . ASP B 1 2 ? 12.758 40.25 37.969 1 87.81 2 ASP B C 1
ATOM 3933 O O . ASP B 1 2 ? 11.734 40.594 38.594 1 87.81 2 ASP B O 1
ATOM 3937 N N . LYS B 1 3 ? 12.883 40.594 36.656 1 96 3 LYS B N 1
ATOM 3938 C CA . LYS B 1 3 ? 11.742 40.938 35.812 1 96 3 LYS B CA 1
ATOM 3939 C C . LYS B 1 3 ? 11.391 39.781 34.875 1 96 3 LYS B C 1
ATOM 3941 O O . LYS B 1 3 ? 12.258 38.969 34.5 1 96 3 LYS B O 1
ATOM 3946 N N . TYR B 1 4 ? 10.055 39.781 34.594 1 97.75 4 TYR B N 1
ATOM 3947 C CA . TYR B 1 4 ? 9.586 38.594 33.844 1 97.75 4 TYR B CA 1
ATOM 3948 C C . TYR B 1 4 ? 8.672 39 32.688 1 97.75 4 TYR B C 1
ATOM 3950 O O . TYR B 1 4 ? 8.164 40.125 32.656 1 97.75 4 TYR B O 1
ATOM 3958 N N . LEU B 1 5 ? 8.586 38.094 31.781 1 97.94 5 LEU B N 1
ATOM 3959 C CA . LEU B 1 5 ? 7.645 38.156 30.656 1 97.94 5 LEU B CA 1
ATOM 3960 C C . LEU B 1 5 ? 6.758 36.938 30.625 1 97.94 5 LEU B C 1
ATOM 3962 O O . LEU B 1 5 ? 7.227 35.812 30.891 1 97.94 5 LEU B O 1
ATOM 3966 N N . ILE B 1 6 ? 5.5 37.125 30.328 1 98.44 6 ILE B N 1
ATOM 3967 C CA . ILE B 1 6 ? 4.586 36 30.203 1 98.44 6 ILE B CA 1
ATOM 3968 C C . ILE B 1 6 ? 4.223 35.781 28.75 1 98.44 6 ILE B C 1
ATOM 3970 O O . ILE B 1 6 ? 3.873 36.719 28.031 1 98.44 6 ILE B O 1
ATOM 3974 N N . ALA B 1 7 ? 4.383 34.562 28.328 1 98.25 7 ALA B N 1
ATOM 3975 C CA . ALA B 1 7 ? 4 34.156 26.984 1 98.25 7 ALA B CA 1
ATOM 3976 C C . ALA B 1 7 ? 2.832 33.156 27.016 1 98.25 7 ALA B C 1
ATOM 3978 O O . ALA B 1 7 ? 2.9 32.125 27.703 1 98.25 7 ALA B O 1
ATOM 3979 N N . HIS B 1 8 ? 1.756 33.469 26.328 1 98.44 8 HIS B N 1
ATOM 3980 C CA . HIS B 1 8 ? 0.64 32.531 26.156 1 98.44 8 HIS B CA 1
ATOM 3981 C C . HIS B 1 8 ? 0.646 31.922 24.766 1 98.44 8 HIS B C 1
ATOM 3983 O O . HIS B 1 8 ? 0.683 32.656 23.766 1 98.44 8 HIS B O 1
ATOM 3989 N N . ASP B 1 9 ? 0.663 30.688 24.703 1 96.88 9 ASP B N 1
ATOM 3990 C CA . ASP B 1 9 ? 0.423 29.922 23.484 1 96.88 9 ASP B CA 1
ATOM 3991 C C . ASP B 1 9 ? -0.98 29.312 23.484 1 96.88 9 ASP B C 1
ATOM 3993 O O . ASP B 1 9 ? -1.195 28.219 24.031 1 96.88 9 ASP B O 1
ATOM 3997 N N . LEU B 1 10 ? -1.9 30.016 22.812 1 97.31 10 LEU B N 1
ATOM 3998 C CA . LEU B 1 10 ? -3.311 29.641 22.781 1 97.31 10 LEU B CA 1
ATOM 3999 C C . LEU B 1 10 ? -3.609 28.766 21.578 1 97.31 10 LEU B C 1
ATOM 4001 O O . LEU B 1 10 ? -4.02 29.266 20.516 1 97.31 10 LEU B O 1
ATOM 4005 N N . GLY B 1 11 ? -3.525 27.484 21.812 1 93.56 11 GLY B N 1
ATOM 4006 C CA . GLY B 1 11 ? -3.725 26.531 20.719 1 93.56 11 GLY B CA 1
ATOM 4007 C C . GLY B 1 11 ? -5.125 25.953 20.688 1 93.56 11 GLY B C 1
ATOM 4008 O O . GLY B 1 11 ? -6.051 26.516 21.281 1 93.56 11 GLY B O 1
ATOM 4009 N N . THR B 1 12 ? -5.293 24.844 19.984 1 90.12 12 THR B N 1
ATOM 4010 C CA . THR B 1 12 ? -6.586 24.188 19.781 1 90.12 12 THR B CA 1
ATOM 4011 C C . THR B 1 12 ? -6.988 23.406 21.031 1 90.12 12 THR B C 1
ATOM 4013 O O . THR B 1 12 ? -8.164 23.359 21.391 1 90.12 12 THR B O 1
ATOM 4016 N N . SER B 1 13 ? -6.059 22.875 21.766 1 89.06 13 SER B N 1
ATOM 4017 C CA . SER B 1 13 ? -6.379 21.938 22.844 1 89.06 13 SER B CA 1
ATOM 4018 C C . SER B 1 13 ? -6.211 22.609 24.219 1 89.06 13 SER B C 1
ATOM 4020 O O . SER B 1 13 ? -6.57 22.016 25.234 1 89.06 13 SER B O 1
ATOM 4022 N N . GLY B 1 14 ? -5.574 23.719 24.141 1 94 14 GLY B N 1
ATOM 4023 C CA . GLY B 1 14 ? -5.359 24.391 25.406 1 94 14 GLY B CA 1
ATOM 4024 C C . GLY B 1 14 ? -4.473 25.625 25.297 1 94 14 GLY B C 1
ATOM 4025 O O . GLY B 1 14 ? -4.094 26.016 24.188 1 94 14 GLY B O 1
ATOM 4026 N N . ASP B 1 15 ? -4.25 26.219 26.453 1 97.06 15 ASP B N 1
ATOM 4027 C CA . ASP B 1 15 ? -3.346 27.359 26.562 1 97.06 15 ASP B CA 1
ATOM 4028 C C . ASP B 1 15 ? -2.129 27.016 27.422 1 97.06 15 ASP B C 1
ATOM 4030 O O . ASP B 1 15 ? -2.271 26.547 28.547 1 97.06 15 ASP B O 1
ATOM 4034 N N . LYS B 1 16 ? -0.97 27.172 26.859 1 95.12 16 LYS B N 1
ATOM 4035 C CA . LYS B 1 16 ? 0.276 27.047 27.609 1 95.12 16 LYS B CA 1
ATOM 4036 C C . LYS B 1 16 ? 0.813 28.422 27.984 1 95.12 16 LYS B C 1
ATOM 4038 O O . LYS B 1 16 ? 1.189 29.219 27.125 1 95.12 16 LYS B O 1
ATOM 4043 N N . ALA B 1 17 ? 0.843 28.703 29.281 1 97.94 17 ALA B N 1
ATOM 4044 C CA . ALA B 1 17 ? 1.49 29.906 29.797 1 97.94 17 ALA B CA 1
ATOM 4045 C C . ALA B 1 17 ? 2.936 29.625 30.203 1 97.94 17 ALA B C 1
ATOM 4047 O O . ALA B 1 17 ? 3.223 28.609 30.828 1 97.94 17 ALA B O 1
ATOM 4048 N N . SER B 1 18 ? 3.795 30.516 29.797 1 97.06 18 SER B N 1
ATOM 4049 C CA . SER B 1 18 ? 5.207 30.391 30.141 1 97.06 18 SER B CA 1
ATOM 4050 C C . SER B 1 18 ? 5.746 31.688 30.734 1 97.06 18 SER B C 1
ATOM 4052 O O . SER B 1 18 ? 5.465 32.781 30.219 1 97.06 18 SER B O 1
ATOM 4054 N N . LEU B 1 19 ? 6.453 31.516 31.797 1 97.19 19 LEU B N 1
ATOM 4055 C CA . LEU B 1 19 ? 7.137 32.625 32.438 1 97.19 19 LEU B CA 1
ATOM 4056 C C . LEU B 1 19 ? 8.617 32.656 32.094 1 97.19 19 LEU B C 1
ATOM 4058 O O . LEU B 1 19 ? 9.344 31.688 32.375 1 97.19 19 LEU B O 1
ATOM 4062 N N . PHE B 1 20 ? 8.984 33.75 31.469 1 96 20 PHE B N 1
ATOM 4063 C CA . PHE B 1 20 ? 10.383 33.906 31.078 1 96 20 PHE B CA 1
ATOM 4064 C C . PHE B 1 20 ? 11.031 35.031 31.844 1 96 20 PHE B C 1
ATOM 4066 O O . PHE B 1 20 ? 10.406 36.062 32.094 1 96 20 PHE B O 1
ATOM 4073 N N . SER B 1 21 ? 12.352 34.812 32.156 1 95.69 21 SER B N 1
ATOM 4074 C CA . SER B 1 21 ? 13.148 35.938 32.625 1 95.69 21 SER B CA 1
ATOM 4075 C C . SER B 1 21 ? 13.562 36.844 31.453 1 95.69 21 SER B C 1
ATOM 4077 O O . SER B 1 21 ? 13.469 36.438 30.297 1 95.69 21 SER B O 1
ATOM 4079 N N . ILE B 1 22 ? 14.023 38 31.75 1 94.25 22 ILE B N 1
ATOM 4080 C CA . ILE B 1 22 ? 14.422 38.938 30.688 1 94.25 22 ILE B CA 1
ATOM 4081 C C . ILE B 1 22 ? 15.742 38.469 30.078 1 94.25 22 ILE B C 1
ATOM 4083 O O . ILE B 1 22 ? 16.172 39 29.047 1 94.25 22 ILE B O 1
ATOM 4087 N N . GLU B 1 23 ? 16.391 37.438 30.641 1 91.94 23 GLU B N 1
ATOM 4088 C CA . GLU B 1 23 ? 17.594 36.875 30.078 1 91.94 23 GLU B CA 1
ATOM 4089 C C . GLU B 1 23 ? 17.266 35.719 29.141 1 91.94 23 GLU B C 1
ATOM 4091 O O . GLU B 1 23 ? 18.156 35.125 28.516 1 91.94 23 GLU B O 1
ATOM 4096 N N . GLY B 1 24 ? 16 35.438 29.062 1 89.5 24 GLY B N 1
ATOM 4097 C CA . GLY B 1 24 ? 15.594 34.406 28.109 1 89.5 24 GLY B CA 1
ATOM 4098 C C . GLY B 1 24 ? 15.445 33.031 28.734 1 89.5 24 GLY B C 1
ATOM 4099 O O . GLY B 1 24 ? 15.281 32.031 28.031 1 89.5 24 GLY B O 1
ATOM 4100 N N . LYS B 1 25 ? 15.438 32.938 30.031 1 91.69 25 LYS B N 1
ATOM 4101 C CA . LYS B 1 25 ? 15.312 31.656 30.719 1 91.69 25 LYS B CA 1
ATOM 4102 C C . LYS B 1 25 ? 13.852 31.328 31.016 1 91.69 25 LYS B C 1
ATOM 4104 O O . LYS B 1 25 ? 13.109 32.156 31.531 1 91.69 25 LYS B O 1
ATOM 4109 N N . LEU B 1 26 ? 13.477 30.125 30.688 1 93.06 26 LEU B N 1
ATOM 4110 C CA . LEU B 1 26 ? 12.156 29.641 31.062 1 93.06 26 LEU B CA 1
ATOM 4111 C C . LEU B 1 26 ? 12.102 29.344 32.562 1 93.06 26 LEU B C 1
ATOM 4113 O O . LEU B 1 26 ? 12.797 28.453 33.062 1 93.06 26 LEU B O 1
ATOM 4117 N N . VAL B 1 27 ? 11.312 29.984 33.281 1 94.75 27 VAL B N 1
ATOM 4118 C CA . VAL B 1 27 ? 11.227 29.859 34.719 1 94.75 27 VAL B CA 1
ATOM 4119 C C . VAL B 1 27 ? 10.172 28.812 35.094 1 94.75 27 VAL B C 1
ATOM 4121 O O . VAL B 1 27 ? 10.414 27.953 35.969 1 94.75 27 VAL B O 1
ATOM 4124 N N . LYS B 1 28 ? 9.047 28.984 34.5 1 95.69 28 LYS B N 1
ATOM 4125 C CA . LYS B 1 28 ? 7.918 28.094 34.781 1 95.69 28 LYS B CA 1
ATOM 4126 C C . LYS B 1 28 ? 6.926 28.078 33.625 1 95.69 28 LYS B C 1
ATOM 4128 O O . LYS B 1 28 ? 6.805 29.062 32.875 1 95.69 28 LYS B O 1
ATOM 4133 N N . SER B 1 29 ? 6.297 27.016 33.438 1 95.94 29 SER B N 1
ATOM 4134 C CA . SER B 1 29 ? 5.227 26.922 32.438 1 95.94 29 SER B CA 1
ATOM 4135 C C . SER B 1 29 ? 4.082 26.047 32.969 1 95.94 29 SER B C 1
ATOM 4137 O O . SER B 1 29 ? 4.277 25.219 33.844 1 95.94 29 SER B O 1
ATOM 4139 N N . TYR B 1 30 ? 2.889 26.266 32.438 1 96.94 30 TYR B N 1
ATOM 4140 C CA . TYR B 1 30 ? 1.69 25.516 32.812 1 96.94 30 TYR B CA 1
ATOM 4141 C C . TYR B 1 30 ? 0.701 25.484 31.641 1 96.94 30 TYR B C 1
ATOM 4143 O O . TYR B 1 30 ? 0.497 26.484 30.953 1 96.94 30 TYR B O 1
ATOM 4151 N N . THR B 1 31 ? 0.188 24.312 31.375 1 96.38 31 THR B N 1
ATOM 4152 C CA . THR B 1 31 ? -0.808 24.156 30.328 1 96.38 31 THR B CA 1
ATOM 4153 C C . THR B 1 31 ? -2.186 23.859 30.922 1 96.38 31 THR B C 1
ATOM 4155 O O . THR B 1 31 ? -2.344 22.938 31.719 1 96.38 31 THR B O 1
ATOM 4158 N N . ALA B 1 32 ? -3.141 24.672 30.578 1 97.5 32 ALA B N 1
ATOM 4159 C CA . ALA B 1 32 ? -4.551 24.438 30.891 1 97.5 32 ALA B CA 1
ATOM 4160 C C . ALA B 1 32 ? -5.316 23.953 29.656 1 97.5 32 ALA B C 1
ATOM 4162 O O . ALA B 1 32 ? -5.379 24.656 28.641 1 97.5 32 ALA B O 1
ATOM 4163 N N . SER B 1 33 ? -5.969 22.859 29.766 1 95.56 33 SER B N 1
ATOM 4164 C CA . SER B 1 33 ? -6.652 22.25 28.625 1 95.56 33 SER B CA 1
ATOM 4165 C C . SER B 1 33 ? -8.102 22.719 28.547 1 95.56 33 SER B C 1
ATOM 4167 O O . SER B 1 33 ? -8.672 23.172 29.547 1 95.56 33 SER B O 1
ATOM 4169 N N . TYR B 1 34 ? -8.656 22.734 27.391 1 95.31 34 TYR B N 1
ATOM 4170 C CA . TYR B 1 34 ? -10.086 22.953 27.156 1 95.31 34 TYR B CA 1
ATOM 4171 C C . TYR B 1 34 ? -10.578 22.094 26 1 95.31 34 TYR B C 1
ATOM 4173 O O . TYR B 1 34 ? -9.773 21.5 25.266 1 95.31 34 TYR B O 1
ATOM 4181 N N . LYS B 1 35 ? -11.891 21.984 25.828 1 91.75 35 LYS B N 1
ATOM 4182 C CA . LYS B 1 35 ? -12.492 21.062 24.875 1 91.75 35 LYS B CA 1
ATOM 4183 C C . LYS B 1 35 ? -12.773 21.734 23.547 1 91.75 35 LYS B C 1
ATOM 4185 O O . LYS B 1 35 ? -13.07 22.938 23.5 1 91.75 35 LYS B O 1
ATOM 4190 N N . THR B 1 36 ? -12.547 21.047 22.484 1 91.31 36 THR B N 1
ATOM 4191 C CA . THR B 1 36 ? -13.07 21.375 21.172 1 91.31 36 THR B CA 1
ATOM 4192 C C . THR B 1 36 ? -14.281 20.5 20.828 1 91.31 36 THR B C 1
ATOM 4194 O O . THR B 1 36 ? -14.227 19.281 21 1 91.31 36 THR B O 1
ATOM 4197 N N . HIS B 1 37 ? -15.312 21.125 20.406 1 91.69 37 HIS B N 1
ATOM 4198 C CA . HIS B 1 37 ? -16.516 20.391 20.031 1 91.69 37 HIS B CA 1
ATOM 4199 C C . HIS B 1 37 ? -16.562 20.156 18.516 1 91.69 37 HIS B C 1
ATOM 4201 O O . HIS B 1 37 ? -16.672 21.109 17.75 1 91.69 37 HIS B O 1
ATOM 4207 N N . TYR B 1 38 ? -16.484 18.922 18.219 1 86.5 38 TYR B N 1
ATOM 4208 C CA . TYR B 1 38 ? -16.609 18.547 16.812 1 86.5 38 TYR B CA 1
ATOM 4209 C C . TYR B 1 38 ? -18 18.016 16.516 1 86.5 38 TYR B C 1
ATOM 4211 O O . TYR B 1 38 ? -18.594 17.297 17.328 1 86.5 38 TYR B O 1
ATOM 4219 N N . PHE B 1 39 ? -18.5 18.422 15.422 1 84.44 39 PHE B N 1
ATOM 4220 C CA . PHE B 1 39 ? -19.828 18 15.008 1 84.44 39 PHE B CA 1
ATOM 4221 C C . PHE B 1 39 ? -19.781 17.25 13.68 1 84.44 39 PHE B C 1
ATOM 4223 O O . PHE B 1 39 ? -18.719 17.172 13.047 1 84.44 39 PHE B O 1
ATOM 4230 N N . HIS B 1 40 ? -21 16.656 13.375 1 74.69 40 HIS B N 1
ATOM 4231 C CA . HIS B 1 40 ? -21.125 15.977 12.086 1 74.69 40 HIS B CA 1
ATOM 4232 C C . HIS B 1 40 ? -20.922 16.953 10.93 1 74.69 40 HIS B C 1
ATOM 4234 O O . HIS B 1 40 ? -21.094 18.156 11.094 1 74.69 40 HIS B O 1
ATOM 4240 N N . ASN B 1 41 ? -20.094 16.703 9.867 1 72.06 41 ASN B N 1
ATOM 4241 C CA . ASN B 1 41 ? -19.953 17.469 8.633 1 72.06 41 ASN B CA 1
ATOM 4242 C C . ASN B 1 41 ? -18.75 18.406 8.688 1 72.06 41 ASN B C 1
ATOM 4244 O O . ASN B 1 41 ? -18.797 19.5 8.125 1 72.06 41 ASN B O 1
ATOM 4248 N N . ASN B 1 42 ? -17.906 18.297 9.602 1 81.44 42 ASN B N 1
ATOM 4249 C CA . ASN B 1 42 ? -16.641 19.016 9.672 1 81.44 42 ASN B CA 1
ATOM 4250 C C . ASN B 1 42 ? -16.812 20.359 10.367 1 81.44 42 ASN B C 1
ATOM 4252 O O . ASN B 1 42 ? -16.188 21.359 9.977 1 81.44 42 ASN B O 1
ATOM 4256 N N . TYR B 1 43 ? -17.766 20.422 11.312 1 87.75 43 TYR B N 1
ATOM 4257 C CA . TYR B 1 43 ? -17.922 21.594 12.18 1 87.75 43 TYR B CA 1
ATOM 4258 C C . TYR B 1 43 ? -17.047 21.469 13.414 1 87.75 43 TYR B C 1
ATOM 4260 O O . TYR B 1 43 ? -16.891 20.391 13.977 1 87.75 43 TYR B O 1
ATOM 4268 N N . ALA B 1 44 ? -16.438 22.531 13.75 1 92.5 44 ALA B N 1
ATOM 4269 C CA . ALA B 1 44 ? -15.57 22.562 14.93 1 92.5 44 ALA B CA 1
ATOM 4270 C C . ALA B 1 44 ? -15.719 23.891 15.68 1 92.5 44 ALA B C 1
ATOM 4272 O O . ALA B 1 44 ? -15.469 24.953 15.125 1 92.5 44 ALA B O 1
ATOM 4273 N N . GLU B 1 45 ? -16.094 23.781 16.984 1 96.75 45 GLU B N 1
ATOM 4274 C CA . GLU B 1 45 ? -16.344 24.984 17.766 1 96.75 45 GLU B CA 1
ATOM 4275 C C . GLU B 1 45 ? -15.664 24.922 19.125 1 96.75 45 GLU B C 1
ATOM 4277 O O . GLU B 1 45 ? -15.391 23.828 19.641 1 96.75 45 GLU B O 1
ATOM 4282 N N . GLN B 1 46 ? -15.367 26.062 19.625 1 97 46 GLN B N 1
ATOM 4283 C CA . GLN B 1 46 ? -14.859 26.219 20.984 1 97 46 GLN B CA 1
ATOM 4284 C C . GLN B 1 46 ? -15.594 27.344 21.703 1 97 46 GLN B C 1
ATOM 4286 O O . GLN B 1 46 ? -16.266 28.156 21.078 1 97 46 GLN B O 1
ATOM 4291 N N . GLU B 1 47 ? -15.469 27.328 23.062 1 97.75 47 GLU B N 1
ATOM 4292 C CA . GLU B 1 47 ? -16.094 28.344 23.906 1 97.75 47 GLU B CA 1
ATOM 4293 C C . GLU B 1 47 ? -15.062 29.391 24.359 1 97.75 47 GLU B C 1
ATOM 4295 O O . GLU B 1 47 ? -14.016 29.031 24.906 1 97.75 47 GLU B O 1
ATOM 4300 N N . THR B 1 48 ? -15.43 30.656 24.172 1 97.81 48 THR B N 1
ATOM 4301 C CA . THR B 1 48 ? -14.508 31.719 24.547 1 97.81 48 THR B CA 1
ATOM 4302 C C . THR B 1 48 ? -14.258 31.719 26.047 1 97.81 48 THR B C 1
ATOM 4304 O O . THR B 1 48 ? -13.164 32.062 26.5 1 97.81 48 THR B O 1
ATOM 4307 N N . GLU B 1 49 ? -15.242 31.328 26.781 1 97.75 49 GLU B N 1
ATOM 4308 C CA . GLU B 1 49 ? -15.078 31.281 28.234 1 97.75 49 GLU B CA 1
ATOM 4309 C C . GLU B 1 49 ? -14.047 30.234 28.641 1 97.75 49 GLU B C 1
ATOM 4311 O O . GLU B 1 49 ? -13.328 30.406 29.625 1 97.75 49 GLU B O 1
ATOM 4316 N N . ASP B 1 50 ? -14.055 29.156 27.906 1 98.19 50 ASP B N 1
ATOM 4317 C CA . ASP B 1 50 ? -13.031 28.141 28.156 1 98.19 50 ASP B CA 1
ATOM 4318 C C . ASP B 1 50 ? -11.633 28.719 27.938 1 98.19 50 ASP B C 1
ATOM 4320 O O . ASP B 1 50 ? -10.703 28.391 28.688 1 98.19 50 ASP B O 1
ATOM 4324 N N . TRP B 1 51 ? -11.5 29.516 26.875 1 98.31 51 TRP B N 1
ATOM 4325 C CA . TRP B 1 51 ? -10.227 30.172 26.625 1 98.31 51 TRP B CA 1
ATOM 4326 C C . TRP B 1 51 ? -9.836 31.078 27.797 1 98.31 51 TRP B C 1
ATOM 4328 O O . TRP B 1 51 ? -8.703 31.031 28.266 1 98.31 51 TRP B O 1
ATOM 4338 N N . TRP B 1 52 ? -10.773 31.875 28.234 1 98.38 52 TRP B N 1
ATOM 4339 C CA . TRP B 1 52 ? -10.516 32.844 29.297 1 98.38 52 TRP B CA 1
ATOM 4340 C C . TRP B 1 52 ? -10.125 32.125 30.594 1 98.38 52 TRP B C 1
ATOM 4342 O O . TRP B 1 52 ? -9.164 32.5 31.266 1 98.38 52 TRP B O 1
ATOM 4352 N N . GLU B 1 53 ? -10.883 31.109 30.906 1 98.38 53 GLU B N 1
ATOM 4353 C CA . GLU B 1 53 ? -10.586 30.344 32.125 1 98.38 53 GLU B CA 1
ATOM 4354 C C . GLU B 1 53 ? -9.195 29.734 32.062 1 98.38 53 GLU B C 1
ATOM 4356 O O . GLU B 1 53 ? -8.477 29.703 33.031 1 98.38 53 GLU B O 1
ATOM 4361 N N . ALA B 1 54 ? -8.867 29.203 30.922 1 98.44 54 ALA B N 1
ATOM 4362 C CA . ALA B 1 54 ? -7.555 28.594 30.734 1 98.44 54 ALA B CA 1
ATOM 4363 C C . ALA B 1 54 ? -6.445 29.641 30.891 1 98.44 54 ALA B C 1
ATOM 4365 O O . ALA B 1 54 ? -5.414 29.359 31.516 1 98.44 54 ALA B O 1
ATOM 4366 N N . ILE B 1 55 ? -6.633 30.812 30.328 1 98.44 55 ILE B N 1
ATOM 4367 C CA . ILE B 1 55 ? -5.676 31.922 30.453 1 98.44 55 ILE B CA 1
ATOM 4368 C C . ILE B 1 55 ? -5.496 32.281 31.922 1 98.44 55 ILE B C 1
ATOM 4370 O O . ILE B 1 55 ? -4.371 32.438 32.375 1 98.44 55 ILE B O 1
ATOM 4374 N N . CYS B 1 56 ? -6.574 32.438 32.625 1 98.5 56 CYS B N 1
ATOM 4375 C CA . CYS B 1 56 ? -6.535 32.812 34.031 1 98.5 56 CYS B CA 1
ATOM 4376 C C . CYS B 1 56 ? -5.84 31.75 34.875 1 98.5 56 CYS B C 1
ATOM 4378 O O . CYS B 1 56 ? -4.938 32.062 35.656 1 98.5 56 CYS B O 1
ATOM 4380 N N . ARG B 1 57 ? -6.254 30.562 34.625 1 98.31 57 ARG B N 1
ATOM 4381 C CA . ARG B 1 57 ? -5.715 29.453 35.406 1 98.31 57 ARG B CA 1
ATOM 4382 C C . ARG B 1 57 ? -4.219 29.281 35.156 1 98.31 57 ARG B C 1
ATOM 4384 O O . ARG B 1 57 ? -3.436 29.141 36.094 1 98.31 57 ARG B O 1
ATOM 4391 N N . SER B 1 58 ? -3.84 29.25 33.969 1 98.31 58 SER B N 1
ATOM 4392 C CA . SER B 1 58 ? -2.438 29.031 33.625 1 98.31 58 SER B CA 1
ATOM 4393 C C . SER B 1 58 ? -1.567 30.188 34.094 1 98.31 58 SER B C 1
ATOM 4395 O O . SER B 1 58 ? -0.449 29.969 34.562 1 98.31 58 SER B O 1
ATOM 4397 N N . THR B 1 59 ? -2.053 31.422 34.031 1 98.38 59 THR B N 1
ATOM 4398 C CA . THR B 1 59 ? -1.3 32.562 34.5 1 98.38 59 THR B CA 1
ATOM 4399 C C . THR B 1 59 ? -1.098 32.5 36 1 98.38 59 THR B C 1
ATOM 4401 O O . THR B 1 59 ? 0.02 32.656 36.5 1 98.38 59 THR B O 1
ATOM 4404 N N . LYS B 1 60 ? -2.135 32.25 36.719 1 97.88 60 LYS B N 1
ATOM 4405 C CA . LYS B 1 60 ? -2.053 32.156 38.156 1 97.88 60 LYS B CA 1
ATOM 4406 C C . LYS B 1 60 ? -1.05 31.109 38.594 1 97.88 60 LYS B C 1
ATOM 4408 O O . LYS B 1 60 ? -0.302 31.312 39.562 1 97.88 60 LYS B O 1
ATOM 4413 N N . GLU B 1 61 ? -1.063 30.047 37.938 1 97.81 61 GLU B N 1
ATOM 4414 C CA . GLU B 1 61 ? -0.17 28.938 38.281 1 97.81 61 GLU B CA 1
ATOM 4415 C C . GLU B 1 61 ? 1.293 29.344 38.094 1 97.81 61 GLU B C 1
ATOM 4417 O O . GLU B 1 61 ? 2.146 28.953 38.906 1 97.81 61 GLU B O 1
ATOM 4422 N N . ILE B 1 62 ? 1.619 30.125 37.094 1 97.31 62 ILE B N 1
ATOM 4423 C CA . ILE B 1 62 ? 3.025 30.375 36.812 1 97.31 62 ILE B CA 1
ATOM 4424 C C . ILE B 1 62 ? 3.498 31.594 37.594 1 97.31 62 ILE B C 1
ATOM 4426 O O . ILE B 1 62 ? 4.703 31.828 37.75 1 97.31 62 ILE B O 1
ATOM 4430 N N . VAL B 1 63 ? 2.613 32.406 38.188 1 96.75 63 VAL B N 1
ATOM 4431 C CA . VAL B 1 63 ? 3.047 33.656 38.875 1 96.75 63 VAL B CA 1
ATOM 4432 C C . VAL B 1 63 ? 2.863 33.5 40.375 1 96.75 63 VAL B C 1
ATOM 4434 O O . VAL B 1 63 ? 3.025 34.469 41.125 1 96.75 63 VAL B O 1
ATOM 4437 N N . LYS B 1 64 ? 2.455 32.375 40.844 1 93.62 64 LYS B N 1
ATOM 4438 C CA . LYS B 1 64 ? 2.168 32.125 42.25 1 93.62 64 LYS B CA 1
ATOM 4439 C C . LYS B 1 64 ? 3.297 32.625 43.156 1 93.62 64 LYS B C 1
ATOM 4441 O O . LYS B 1 64 ? 3.049 33.094 44.25 1 93.62 64 LYS B O 1
ATOM 4446 N N . GLU B 1 65 ? 4.5 32.531 42.844 1 92 65 GLU B N 1
ATOM 4447 C CA . GLU B 1 65 ? 5.633 32.875 43.688 1 92 65 GLU B CA 1
ATOM 4448 C C . GLU B 1 65 ? 6.344 34.125 43.219 1 92 65 GLU B C 1
ATOM 4450 O O . GLU B 1 65 ? 7.5 34.375 43.594 1 92 65 GLU B O 1
ATOM 4455 N N . ILE B 1 66 ? 5.648 34.906 42.469 1 92.81 66 ILE B N 1
ATOM 4456 C CA . ILE B 1 66 ? 6.25 36.094 41.875 1 92.81 66 ILE B CA 1
ATOM 4457 C C . ILE B 1 66 ? 5.426 37.312 42.281 1 92.81 66 ILE B C 1
ATOM 4459 O O . ILE B 1 66 ? 4.195 37.25 42.344 1 92.81 66 ILE B O 1
ATOM 4463 N N . GLU B 1 67 ? 6.129 38.406 42.562 1 94.56 67 GLU B N 1
ATOM 4464 C CA . GLU B 1 67 ? 5.414 39.656 42.781 1 94.56 67 GLU B CA 1
ATOM 4465 C C . GLU B 1 67 ? 4.77 40.125 41.469 1 94.56 67 GLU B C 1
ATOM 4467 O O . GLU B 1 67 ? 5.434 40.219 40.438 1 94.56 67 GLU B O 1
ATOM 4472 N N . PRO B 1 68 ? 3.529 40.469 41.531 1 95.12 68 PRO B N 1
ATOM 4473 C CA . PRO B 1 68 ? 2.822 40.875 40.312 1 95.12 68 PRO B CA 1
ATOM 4474 C C . PRO B 1 68 ? 3.533 42 39.562 1 95.12 68 PRO B C 1
ATOM 4476 O O . PRO B 1 68 ? 3.527 42.031 38.344 1 95.12 68 PRO B O 1
ATOM 4479 N N . GLU B 1 69 ? 4.156 42.875 40.312 1 94.94 69 GLU B N 1
ATOM 4480 C CA . GLU B 1 69 ? 4.812 44.031 39.719 1 94.94 69 GLU B CA 1
ATOM 4481 C C . GLU B 1 69 ? 6.066 43.625 38.938 1 94.94 69 GLU B C 1
ATOM 4483 O O . GLU B 1 69 ? 6.59 44.406 38.156 1 94.94 69 GLU B O 1
ATOM 4488 N N . ALA B 1 70 ? 6.473 42.469 39.156 1 96.88 70 ALA B N 1
ATOM 4489 C CA . ALA B 1 70 ? 7.691 41.969 38.5 1 96.88 70 ALA B CA 1
ATOM 4490 C C . ALA B 1 70 ? 7.41 41.562 37.062 1 96.88 70 ALA B C 1
ATOM 4492 O O . ALA B 1 70 ? 8.336 41.406 36.25 1 96.88 70 ALA B O 1
ATOM 4493 N N . VAL B 1 71 ? 6.207 41.406 36.719 1 98.06 71 VAL B N 1
ATOM 4494 C CA . VAL B 1 71 ? 5.828 41.031 35.344 1 98.06 71 VAL B CA 1
ATOM 4495 C C . VAL B 1 71 ? 5.688 42.281 34.5 1 98.06 71 VAL B C 1
ATOM 4497 O O . VAL B 1 71 ? 4.812 43.125 34.75 1 98.06 71 VAL B O 1
ATOM 4500 N N . LEU B 1 72 ? 6.477 42.375 33.469 1 97.75 72 LEU B N 1
ATOM 4501 C CA . LEU B 1 72 ? 6.527 43.562 32.656 1 97.75 72 LEU B CA 1
ATOM 4502 C C . LEU B 1 72 ? 5.457 43.562 31.578 1 97.75 72 LEU B C 1
ATOM 4504 O O . LEU B 1 72 ? 4.914 44.594 31.219 1 97.75 72 LEU B O 1
ATOM 4508 N N . GLY B 1 73 ? 5.223 42.406 31.062 1 98.19 73 GLY B N 1
ATOM 4509 C CA . GLY B 1 73 ? 4.277 42.312 29.969 1 98.19 73 GLY B CA 1
ATOM 4510 C C . GLY B 1 73 ? 3.857 40.906 29.625 1 98.19 73 GLY B C 1
ATOM 4511 O O . GLY B 1 73 ? 4.504 39.938 30.031 1 98.19 73 GLY B O 1
ATOM 4512 N N . ILE B 1 74 ? 2.754 40.844 28.938 1 98.5 74 ILE B N 1
ATOM 4513 C CA . ILE B 1 74 ? 2.186 39.594 28.438 1 98.5 74 ILE B CA 1
ATOM 4514 C C . ILE B 1 74 ? 1.978 39.688 26.922 1 98.5 74 ILE B C 1
ATOM 4516 O O . ILE B 1 74 ? 1.646 40.75 26.406 1 98.5 74 ILE B O 1
ATOM 4520 N N . SER B 1 75 ? 2.258 38.594 26.203 1 98.75 75 SER B N 1
ATOM 4521 C CA . SER B 1 75 ? 1.957 38.5 24.781 1 98.75 75 SER B CA 1
ATOM 4522 C C . SER B 1 75 ? 1.468 37.094 24.406 1 98.75 75 SER B C 1
ATOM 4524 O O . SER B 1 75 ? 1.248 36.281 25.281 1 98.75 75 SER B O 1
ATOM 4526 N N . PHE B 1 76 ? 1.259 36.938 23.031 1 98.56 76 PHE B N 1
ATOM 4527 C CA . PHE B 1 76 ? 0.477 35.75 22.656 1 98.56 76 PHE B CA 1
ATOM 4528 C C . PHE B 1 76 ? 0.979 35.156 21.344 1 98.56 76 PHE B C 1
ATOM 4530 O O . PHE B 1 76 ? 1.375 35.906 20.438 1 98.56 76 PHE B O 1
ATOM 4537 N N . SER B 1 77 ? 1.004 33.906 21.266 1 97.81 77 SER B N 1
ATOM 4538 C CA . SER B 1 77 ? 0.847 33.094 20.062 1 97.81 77 SER B CA 1
ATOM 4539 C C . SER B 1 77 ? -0.485 32.344 20.062 1 97.81 77 SER B C 1
ATOM 4541 O O . SER B 1 77 ? -0.866 31.75 21.062 1 97.81 77 SER B O 1
ATOM 4543 N N . SER B 1 78 ? -1.231 32.438 19.016 1 96.94 78 SER B N 1
ATOM 4544 C CA . SER B 1 78 ? -2.551 31.812 19.094 1 96.94 78 SER B CA 1
ATOM 4545 C C . SER B 1 78 ? -2.904 31.109 17.797 1 96.94 78 SER B C 1
ATOM 4547 O O . SER B 1 78 ? -2.355 31.422 16.734 1 96.94 78 SER B O 1
ATOM 4549 N N . GLN B 1 79 ? -3.83 30.125 17.922 1 95.75 79 GLN B N 1
ATOM 4550 C CA . GLN B 1 79 ? -4.418 29.531 16.734 1 95.75 79 GLN B CA 1
ATOM 4551 C C . GLN B 1 79 ? -5.027 30.594 15.828 1 95.75 79 GLN B C 1
ATOM 4553 O O . GLN B 1 79 ? -5.578 31.594 16.312 1 95.75 79 GLN B O 1
ATOM 4558 N N . MET B 1 80 ? -4.914 30.359 14.562 1 96.38 80 MET B N 1
ATOM 4559 C CA . MET B 1 80 ? -5.34 31.344 13.586 1 96.38 80 MET B CA 1
ATOM 4560 C C . MET B 1 80 ? -6.676 30.953 12.953 1 96.38 80 MET B C 1
ATOM 4562 O O . MET B 1 80 ? -7.215 29.891 13.25 1 96.38 80 MET B O 1
ATOM 4566 N N . GLN B 1 81 ? -7.344 31.891 12.266 1 96.62 81 GLN B N 1
ATOM 4567 C CA . GLN B 1 81 ? -8.469 31.688 11.367 1 96.62 81 GLN B CA 1
ATOM 4568 C C . GLN B 1 81 ? -9.766 31.469 12.141 1 96.62 81 GLN B C 1
ATOM 4570 O O . GLN B 1 81 ? -10.758 30.984 11.586 1 96.62 81 GLN B O 1
ATOM 4575 N N . ALA B 1 82 ? -9.734 31.766 13.43 1 97.31 82 ALA B N 1
ATOM 4576 C CA . ALA B 1 82 ? -10.984 31.75 14.18 1 97.31 82 ALA B CA 1
ATOM 4577 C C . ALA B 1 82 ? -11.891 32.906 13.781 1 97.31 82 ALA B C 1
ATOM 4579 O O . ALA B 1 82 ? -11.422 33.906 13.234 1 97.31 82 ALA B O 1
ATOM 4580 N N . CYS B 1 83 ? -13.133 32.688 13.992 1 98.5 83 CYS B N 1
ATOM 4581 C CA . CYS B 1 83 ? -14.117 33.75 13.828 1 98.5 83 CYS B CA 1
ATOM 4582 C C . CYS B 1 83 ? -14.883 34 15.133 1 98.5 83 CYS B C 1
ATOM 4584 O O . CYS B 1 83 ? -15.875 33.344 15.398 1 98.5 83 CYS B O 1
ATOM 4586 N N . VAL B 1 84 ? -14.414 34.969 15.859 1 98.69 84 VAL B N 1
ATOM 4587 C CA . VAL B 1 84 ? -15.055 35.344 17.109 1 98.69 84 VAL B CA 1
ATOM 4588 C C . VAL B 1 84 ? -15.867 36.625 16.906 1 98.69 84 VAL B C 1
ATOM 4590 O O . VAL B 1 84 ? -15.305 37.719 16.703 1 98.69 84 VAL B O 1
ATOM 4593 N N . VAL B 1 85 ? -17.125 36.531 17 1 98.81 85 VAL B N 1
ATOM 4594 C CA . VAL B 1 85 ? -17.969 37.688 16.844 1 98.81 85 VAL B CA 1
ATOM 4595 C C . VAL B 1 85 ? -18.406 38.219 18.203 1 98.81 85 VAL B C 1
ATOM 4597 O O . VAL B 1 85 ? -18.859 37.469 19.047 1 98.81 85 VAL B O 1
ATOM 4600 N N . VAL B 1 86 ? -18.203 39.594 18.406 1 98.81 86 VAL B N 1
ATOM 4601 C CA . VAL B 1 86 ? -18.469 40.156 19.719 1 98.81 86 VAL B CA 1
ATOM 4602 C C . VAL B 1 86 ? -19.359 41.375 19.562 1 98.81 86 VAL B C 1
ATOM 4604 O O . VAL B 1 86 ? -19.406 42 18.484 1 98.81 86 VAL B O 1
ATOM 4607 N N . ASP B 1 87 ? -20.047 41.719 20.656 1 98.56 87 ASP B N 1
ATOM 4608 C CA . ASP B 1 87 ? -20.812 42.969 20.688 1 98.56 87 ASP B CA 1
ATOM 4609 C C . ASP B 1 87 ? -19.938 44.125 21.109 1 98.56 87 ASP B C 1
ATOM 4611 O O . ASP B 1 87 ? -18.719 44 21.219 1 98.56 87 ASP B O 1
ATOM 4615 N N . GLU B 1 88 ? -20.5 45.281 21.297 1 97.81 88 GLU B N 1
ATOM 4616 C CA . GLU B 1 88 ? -19.781 46.531 21.578 1 97.81 88 GLU B CA 1
ATOM 4617 C C . GLU B 1 88 ? -19.062 46.438 22.922 1 97.81 88 GLU B C 1
ATOM 4619 O O . GLU B 1 88 ? -18.078 47.156 23.141 1 97.81 88 GLU B O 1
ATOM 4624 N N . LYS B 1 89 ? -19.516 45.531 23.797 1 97.5 89 LYS B N 1
ATOM 4625 C CA . LYS B 1 89 ? -18.922 45.375 25.125 1 97.5 89 LYS B CA 1
ATOM 4626 C C . LYS B 1 89 ? -17.859 44.312 25.125 1 97.5 89 LYS B C 1
ATOM 4628 O O . LYS B 1 89 ? -17.172 44.094 26.141 1 97.5 89 LYS B O 1
ATOM 4633 N N . GLY B 1 90 ? -17.719 43.656 24.031 1 97.88 90 GLY B N 1
ATOM 4634 C CA . GLY B 1 90 ? -16.703 42.625 23.922 1 97.88 90 GLY B CA 1
ATOM 4635 C C . GLY B 1 90 ? -17.203 41.25 24.281 1 97.88 90 GLY B C 1
ATOM 4636 O O . GLY B 1 90 ? -16.438 40.281 24.391 1 97.88 90 GLY B O 1
ATOM 4637 N N . ASN B 1 91 ? -18.516 41.125 24.453 1 98.06 91 ASN B N 1
ATOM 4638 C CA . ASN B 1 91 ? -19.094 39.812 24.75 1 98.06 91 ASN B CA 1
ATOM 4639 C C . ASN B 1 91 ? -19.234 38.969 23.484 1 98.06 91 ASN B C 1
ATOM 4641 O O . ASN B 1 91 ? -19.75 39.438 22.469 1 98.06 91 ASN B O 1
ATOM 4645 N N . ALA B 1 92 ? -18.75 37.75 23.594 1 98.56 92 ALA B N 1
ATOM 4646 C CA . ALA B 1 92 ? -18.938 36.844 22.469 1 98.56 92 ALA B CA 1
ATOM 4647 C C . ALA B 1 92 ? -20.406 36.531 22.25 1 98.56 92 ALA B C 1
ATOM 4649 O O . ALA B 1 92 ? -21.156 36.344 23.203 1 98.56 92 ALA B O 1
ATOM 4650 N N . LEU B 1 93 ? -20.844 36.406 21.016 1 98.62 93 LEU B N 1
ATOM 4651 C CA . LEU B 1 93 ? -22.266 36.281 20.703 1 98.62 93 LEU B CA 1
ATOM 4652 C C . LEU B 1 93 ? -22.625 34.844 20.375 1 98.62 93 LEU B C 1
ATOM 4654 O O . LEU B 1 93 ? -23.797 34.5 20.328 1 98.62 93 LEU B O 1
ATOM 4658 N N . ARG B 1 94 ? -21.719 33.938 20.234 1 97.88 94 ARG B N 1
ATOM 4659 C CA . ARG B 1 94 ? -21.859 32.531 19.969 1 97.88 94 ARG B CA 1
ATOM 4660 C C . ARG B 1 94 ? -20.547 31.781 20.219 1 97.88 94 ARG B C 1
ATOM 4662 O O . ARG B 1 94 ? -19.5 32.406 20.375 1 97.88 94 ARG B O 1
ATOM 4669 N N . PRO B 1 95 ? -20.641 30.422 20.281 1 97.88 95 PRO B N 1
ATOM 4670 C CA . PRO B 1 95 ? -19.375 29.672 20.266 1 97.88 95 PRO B CA 1
ATOM 4671 C C . PRO B 1 95 ? -18.531 29.984 19.031 1 97.88 95 PRO B C 1
ATOM 4673 O O . PRO B 1 95 ? -19.062 30.406 18 1 97.88 95 PRO B O 1
ATOM 4676 N N . VAL B 1 96 ? -17.297 29.75 19.156 1 98.12 96 VAL B N 1
ATOM 4677 C CA . VAL B 1 96 ? -16.344 30.203 18.141 1 98.12 96 VAL B CA 1
ATOM 4678 C C . VAL B 1 96 ? -16.156 29.125 17.094 1 98.12 96 VAL B C 1
ATOM 4680 O O . VAL B 1 96 ? -15.898 27.953 17.422 1 98.12 96 VAL B O 1
ATOM 4683 N N . MET B 1 97 ? -16.281 29.453 15.828 1 97.38 97 MET B N 1
ATOM 4684 C CA . MET B 1 97 ? -15.812 28.594 14.75 1 97.38 97 MET B CA 1
ATOM 4685 C C . MET B 1 97 ? -14.305 28.688 14.586 1 97.38 97 MET B C 1
ATOM 4687 O O . MET B 1 97 ? -13.781 29.75 14.227 1 97.38 97 MET B O 1
ATOM 4691 N N . ILE B 1 98 ? -13.633 27.562 14.766 1 96.12 98 ILE B N 1
ATOM 4692 C CA . ILE B 1 98 ? -12.172 27.625 14.742 1 96.12 98 ILE B CA 1
ATOM 4693 C C . ILE B 1 98 ? -11.664 27.203 13.367 1 96.12 98 ILE B C 1
ATOM 4695 O O . ILE B 1 98 ? -12.445 27.016 12.438 1 96.12 98 ILE B O 1
ATOM 4699 N N . TRP B 1 99 ? -10.336 27.141 13.195 1 93.5 99 TRP B N 1
ATOM 4700 C CA . TRP B 1 99 ? -9.672 26.922 11.914 1 93.5 99 TRP B CA 1
ATOM 4701 C C . TRP B 1 99 ? -10.148 25.609 11.273 1 93.5 99 TRP B C 1
ATOM 4703 O O . TRP B 1 99 ? -10.18 25.5 10.047 1 93.5 99 TRP B O 1
ATOM 4713 N N . ALA B 1 100 ? -10.586 24.656 12.078 1 88.75 100 ALA B N 1
ATOM 4714 C CA . ALA B 1 100 ? -10.938 23.312 11.609 1 88.75 100 ALA B CA 1
ATOM 4715 C C . ALA B 1 100 ? -12.352 23.281 11.047 1 88.75 100 ALA B C 1
ATOM 4717 O O . ALA B 1 100 ? -12.758 22.312 10.406 1 88.75 100 ALA B O 1
ATOM 4718 N N . ASP B 1 101 ? -13.094 24.375 11.211 1 93.06 101 ASP B N 1
ATOM 4719 C CA . ASP B 1 101 ? -14.492 24.422 10.789 1 93.06 101 ASP B CA 1
ATOM 4720 C C . ASP B 1 101 ? -14.602 24.688 9.289 1 93.06 101 ASP B C 1
ATOM 4722 O O . ASP B 1 101 ? -14.008 25.641 8.781 1 93.06 101 ASP B O 1
ATOM 4726 N N . GLN B 1 102 ? -15.406 23.891 8.602 1 91.44 102 GLN B N 1
ATOM 4727 C CA . GLN B 1 102 ? -15.492 24 7.152 1 91.44 102 GLN B CA 1
ATOM 4728 C C . GLN B 1 102 ? -16.922 24.281 6.707 1 91.44 102 GLN B C 1
ATOM 4730 O O . GLN B 1 102 ? -17.281 24.047 5.551 1 91.44 102 GLN B O 1
ATOM 4735 N N . ARG B 1 103 ? -17.734 24.75 7.531 1 94.88 103 ARG B N 1
ATOM 4736 C CA . ARG B 1 103 ? -19.156 24.875 7.238 1 94.88 103 ARG B CA 1
ATOM 4737 C C . ARG B 1 103 ? -19.406 25.953 6.199 1 94.88 103 ARG B C 1
ATOM 4739 O O . ARG B 1 103 ? -20.453 25.984 5.562 1 94.88 103 ARG B O 1
ATOM 4746 N N . SER B 1 104 ? -18.438 26.812 6.02 1 96.94 104 SER B N 1
ATOM 4747 C CA . SER B 1 104 ? -18.641 27.984 5.172 1 96.94 104 SER B CA 1
ATOM 4748 C C . SER B 1 104 ? -18.219 27.703 3.732 1 96.94 104 SER B C 1
ATOM 4750 O O . SER B 1 104 ? -17.719 28.594 3.045 1 96.94 104 SER B O 1
ATOM 4752 N N . GLY B 1 105 ? -18.422 26.578 3.271 1 94.69 105 GLY B N 1
ATOM 4753 C CA . GLY B 1 105 ? -18.062 26.172 1.921 1 94.69 105 GLY B CA 1
ATOM 4754 C C . GLY B 1 105 ? -18.781 26.969 0.848 1 94.69 105 GLY B C 1
ATOM 4755 O O . GLY B 1 105 ? -18.156 27.406 -0.125 1 94.69 105 GLY B O 1
ATOM 4756 N N . GLU B 1 106 ? -20.062 27.125 1.017 1 96.75 106 GLU B N 1
ATOM 4757 C CA . GLU B 1 106 ? -20.859 27.891 0.054 1 96.75 106 GLU B CA 1
ATOM 4758 C C . GLU B 1 106 ? -20.375 29.344 -0.019 1 96.75 106 GLU B C 1
ATOM 4760 O O . GLU B 1 106 ? -20.297 29.922 -1.104 1 96.75 106 GLU B O 1
ATOM 4765 N N . GLN B 1 107 ? -20.109 29.891 1.099 1 97.88 107 GLN B N 1
ATOM 4766 C CA . GLN B 1 107 ? -19.625 31.266 1.17 1 97.88 107 GLN B CA 1
ATOM 4767 C C . GLN B 1 107 ? -18.266 31.406 0.485 1 97.88 107 GLN B C 1
ATOM 4769 O O . GLN B 1 107 ? -18.016 32.406 -0.197 1 97.88 107 GLN B O 1
ATOM 4774 N N . MET B 1 108 ? -17.406 30.438 0.721 1 96.94 108 MET B N 1
ATOM 4775 C CA . MET B 1 108 ? -16.109 30.422 0.047 1 96.94 108 MET B CA 1
ATOM 4776 C C . MET B 1 108 ? -16.297 30.422 -1.468 1 96.94 108 MET B C 1
ATOM 4778 O O . MET B 1 108 ? -15.617 31.172 -2.174 1 96.94 108 MET B O 1
ATOM 4782 N N . GLU B 1 109 ? -17.219 29.672 -1.99 1 97.12 109 GLU B N 1
ATOM 4783 C CA . GLU B 1 109 ? -17.469 29.594 -3.424 1 97.12 109 GLU B CA 1
ATOM 4784 C C . GLU B 1 109 ? -17.984 30.938 -3.961 1 97.12 109 GLU B C 1
ATOM 4786 O O . GLU B 1 109 ? -17.547 31.391 -5.02 1 97.12 109 GLU B O 1
ATOM 4791 N N . LYS B 1 110 ? -18.859 31.469 -3.256 1 97.5 110 LYS B N 1
ATOM 4792 C CA . LYS B 1 110 ? -19.422 32.75 -3.656 1 97.5 110 LYS B CA 1
ATOM 4793 C C . LYS B 1 110 ? -18.344 33.844 -3.713 1 97.5 110 LYS B C 1
ATOM 4795 O O . LYS B 1 110 ? -18.297 34.625 -4.656 1 97.5 110 LYS B O 1
ATOM 4800 N N . LEU B 1 111 ? -17.562 33.875 -2.688 1 97.5 111 LEU B N 1
ATOM 4801 C CA . LEU B 1 111 ? -16.484 34.875 -2.635 1 97.5 111 LEU B CA 1
ATOM 4802 C C . LEU B 1 111 ? -15.5 34.656 -3.781 1 97.5 111 LEU B C 1
ATOM 4804 O O . LEU B 1 111 ? -15.055 35.625 -4.41 1 97.5 111 LEU B O 1
ATOM 4808 N N . THR B 1 112 ? -15.164 33.438 -4.02 1 97.25 112 THR B N 1
ATOM 4809 C CA . THR B 1 112 ? -14.234 33.094 -5.09 1 97.25 112 THR B CA 1
ATOM 4810 C C . THR B 1 112 ? -14.805 33.469 -6.449 1 97.25 112 THR B C 1
ATOM 4812 O O . THR B 1 112 ? -14.07 33.906 -7.332 1 97.25 112 THR B O 1
ATOM 4815 N N . GLU B 1 113 ? -16.047 33.281 -6.605 1 97.56 113 GLU B N 1
ATOM 4816 C CA . GLU B 1 113 ? -16.719 33.656 -7.855 1 97.56 113 GLU B CA 1
ATOM 4817 C C . GLU B 1 113 ? -16.656 35.156 -8.094 1 97.56 113 GLU B C 1
ATOM 4819 O O . GLU B 1 113 ? -16.484 35.594 -9.227 1 97.56 113 GLU B O 1
ATOM 4824 N N . LYS B 1 114 ? -16.766 35.875 -7.109 1 97.81 114 LYS B N 1
ATOM 4825 C CA . LYS B 1 114 ? -16.828 37.344 -7.215 1 97.81 114 LYS B CA 1
ATOM 4826 C C . LYS B 1 114 ? -15.43 37.938 -7.406 1 97.81 114 LYS B C 1
ATOM 4828 O O . LYS B 1 114 ? -15.242 38.844 -8.203 1 97.81 114 LYS B O 1
ATOM 4833 N N . VAL B 1 115 ? -14.492 37.469 -6.715 1 97.5 115 VAL B N 1
ATOM 4834 C CA . VAL B 1 115 ? -13.164 38.062 -6.707 1 97.5 115 VAL B CA 1
ATOM 4835 C C . VAL B 1 115 ? -12.25 37.344 -7.695 1 97.5 115 VAL B C 1
ATOM 4837 O O . VAL B 1 115 ? -11.414 37.969 -8.352 1 97.5 115 VAL B O 1
ATOM 4840 N N . GLY B 1 116 ? -12.438 36.062 -7.82 1 96.88 116 GLY B N 1
ATOM 4841 C CA . GLY B 1 116 ? -11.523 35.219 -8.562 1 96.88 116 GLY B CA 1
ATOM 4842 C C . GLY B 1 116 ? -10.469 34.562 -7.691 1 96.88 116 GLY B C 1
ATOM 4843 O O . GLY B 1 116 ? -9.852 35.25 -6.855 1 96.88 116 GLY B O 1
ATOM 4844 N N . ALA B 1 117 ? -10.242 33.281 -7.906 1 94.56 117 ALA B N 1
ATOM 4845 C CA . ALA B 1 117 ? -9.305 32.531 -7.086 1 94.56 117 ALA B CA 1
ATOM 4846 C C . ALA B 1 117 ? -7.891 33.094 -7.203 1 94.56 117 ALA B C 1
ATOM 4848 O O . ALA B 1 117 ? -7.18 33.188 -6.203 1 94.56 117 ALA B O 1
ATOM 4849 N N . ASP B 1 118 ? -7.457 33.406 -8.391 1 95.12 118 ASP B N 1
ATOM 4850 C CA . ASP B 1 118 ? -6.113 33.938 -8.617 1 95.12 118 ASP B CA 1
ATOM 4851 C C . ASP B 1 118 ? -5.945 35.312 -7.941 1 95.12 118 ASP B C 1
ATOM 4853 O O . ASP B 1 118 ? -4.898 35.594 -7.352 1 95.12 118 ASP B O 1
ATOM 4857 N N . ARG B 1 119 ? -6.934 36.094 -8.086 1 95.94 119 ARG B N 1
ATOM 4858 C CA . ARG B 1 119 ? -6.898 37.406 -7.492 1 95.94 119 ARG B CA 1
ATOM 4859 C C . ARG B 1 119 ? -6.867 37.344 -5.969 1 95.94 119 ARG B C 1
ATOM 4861 O O . ARG B 1 119 ? -6.152 38.094 -5.316 1 95.94 119 ARG B O 1
ATOM 4868 N N . MET B 1 120 ? -7.605 36.469 -5.438 1 95.75 120 MET B N 1
ATOM 4869 C CA . MET B 1 120 ? -7.59 36.25 -3.988 1 95.75 120 MET B CA 1
ATOM 4870 C C . MET B 1 120 ? -6.195 35.875 -3.512 1 95.75 120 MET B C 1
ATOM 4872 O O . MET B 1 120 ? -5.723 36.344 -2.486 1 95.75 120 MET B O 1
ATOM 4876 N N . TYR B 1 121 ? -5.578 34.969 -4.242 1 95.75 121 TYR B N 1
ATOM 4877 C CA . TYR B 1 121 ? -4.227 34.531 -3.912 1 95.75 121 TYR B CA 1
ATOM 4878 C C . TYR B 1 121 ? -3.252 35.688 -3.967 1 95.75 121 TYR B C 1
ATOM 4880 O O . TYR B 1 121 ? -2.371 35.812 -3.111 1 95.75 121 TYR B O 1
ATOM 4888 N N . GLU B 1 122 ? -3.41 36.562 -4.934 1 95.5 122 GLU B N 1
ATOM 4889 C CA . GLU B 1 122 ? -2.551 37.719 -5.102 1 95.5 122 GLU B CA 1
ATOM 4890 C C . GLU B 1 122 ? -2.727 38.688 -3.949 1 95.5 122 GLU B C 1
ATOM 4892 O O . GLU B 1 122 ? -1.758 39.312 -3.496 1 95.5 122 GLU B O 1
ATOM 4897 N N . ILE B 1 123 ? -3.947 38.844 -3.494 1 96.31 123 ILE B N 1
ATOM 4898 C CA . ILE B 1 123 ? -4.262 39.844 -2.475 1 96.31 123 ILE B CA 1
ATOM 4899 C C . ILE B 1 123 ? -3.842 39.312 -1.101 1 96.31 123 ILE B C 1
ATOM 4901 O O . ILE B 1 123 ? -3.133 40 -0.363 1 96.31 123 ILE B O 1
ATOM 4905 N N . ASN B 1 124 ? -4.262 38.156 -0.809 1 95.06 124 ASN B N 1
ATOM 4906 C CA . ASN B 1 124 ? -4.184 37.656 0.563 1 95.06 124 ASN B CA 1
ATOM 4907 C C . ASN B 1 124 ? -2.982 36.75 0.761 1 95.06 124 ASN B C 1
ATOM 4909 O O . ASN B 1 124 ? -2.568 36.5 1.894 1 95.06 124 ASN B O 1
ATOM 4913 N N . GLY B 1 125 ? -2.43 36.188 -0.376 1 95.38 125 GLY B N 1
ATOM 4914 C CA . GLY B 1 125 ? -1.353 35.219 -0.29 1 95.38 125 GLY B CA 1
ATOM 4915 C C . GLY B 1 125 ? -1.838 33.812 0.033 1 95.38 125 GLY B C 1
ATOM 4916 O O . GLY B 1 125 ? -1.038 32.938 0.356 1 95.38 125 GLY B O 1
ATOM 4917 N N . HIS B 1 126 ? -3.162 33.562 -0.003 1 94.19 126 HIS B N 1
ATOM 4918 C CA . HIS B 1 126 ? -3.781 32.312 0.353 1 94.19 126 HIS B CA 1
ATOM 4919 C C . HIS B 1 126 ? -4.754 31.844 -0.728 1 94.19 126 HIS B C 1
ATOM 4921 O O . HIS B 1 126 ? -5.395 32.656 -1.384 1 94.19 126 HIS B O 1
ATOM 4927 N N . ARG B 1 127 ? -4.871 30.547 -0.9 1 92.62 127 ARG B N 1
ATOM 4928 C CA . ARG B 1 127 ? -5.977 29.984 -1.674 1 92.62 127 ARG B CA 1
ATOM 4929 C C . ARG B 1 127 ? -7.293 30.125 -0.915 1 92.62 127 ARG B C 1
ATOM 4931 O O . ARG B 1 127 ? -7.312 30.109 0.317 1 92.62 127 ARG B O 1
ATOM 4938 N N . PRO B 1 128 ? -8.359 30.219 -1.702 1 91.69 128 PRO B N 1
ATOM 4939 C CA . PRO B 1 128 ? -9.648 30.266 -1.007 1 91.69 128 PRO B CA 1
ATOM 4940 C C . PRO B 1 128 ? -9.93 29.016 -0.183 1 91.69 128 PRO B C 1
ATOM 4942 O O . PRO B 1 128 ? -9.625 27.906 -0.623 1 91.69 128 PRO B O 1
ATOM 4945 N N . SER B 1 129 ? -10.523 29.266 0.992 1 93.25 129 SER B N 1
ATOM 4946 C CA . SER B 1 129 ? -10.867 28.141 1.864 1 93.25 129 SER B CA 1
ATOM 4947 C C . SER B 1 129 ? -12.008 28.5 2.805 1 93.25 129 SER B C 1
ATOM 4949 O O . SER B 1 129 ? -12.117 29.641 3.252 1 93.25 129 SER B O 1
ATOM 4951 N N . ALA B 1 130 ? -12.766 27.422 3.123 1 94.38 130 ALA B N 1
ATOM 4952 C CA . ALA B 1 130 ? -13.867 27.609 4.062 1 94.38 130 ALA B CA 1
ATOM 4953 C C . ALA B 1 130 ? -13.352 27.734 5.492 1 94.38 130 ALA B C 1
ATOM 4955 O O . ALA B 1 130 ? -14.094 28.141 6.391 1 94.38 130 ALA B O 1
ATOM 4956 N N . SER B 1 131 ? -12.094 27.547 5.66 1 93.44 131 SER B N 1
ATOM 4957 C CA . SER B 1 131 ? -11.508 27.562 6.996 1 93.44 131 SER B CA 1
ATOM 4958 C C . SER B 1 131 ? -11.227 28.984 7.461 1 93.44 131 SER B C 1
ATOM 4960 O O . SER B 1 131 ? -10.992 29.219 8.648 1 93.44 131 SER B O 1
ATOM 4962 N N . TYR B 1 132 ? -11.281 29.922 6.598 1 96.94 132 TYR B N 1
ATOM 4963 C CA . TYR B 1 132 ? -10.852 31.281 6.926 1 96.94 132 TYR B CA 1
ATOM 4964 C C . TYR B 1 132 ? -11.977 32.062 7.59 1 96.94 132 TYR B C 1
ATOM 4966 O O . TYR B 1 132 ? -13.148 31.672 7.496 1 96.94 132 TYR B O 1
ATOM 4974 N N . SER B 1 133 ? -11.641 33.125 8.234 1 98.31 133 SER B N 1
ATOM 4975 C CA . SER B 1 133 ? -12.516 33.875 9.133 1 98.31 133 SER B CA 1
ATOM 4976 C C . SER B 1 133 ? -13.602 34.594 8.352 1 98.31 133 SER B C 1
ATOM 4978 O O . SER B 1 133 ? -14.75 34.688 8.797 1 98.31 133 SER B O 1
ATOM 4980 N N . ILE B 1 134 ? -13.266 35.156 7.191 1 98.31 134 ILE B N 1
ATOM 4981 C CA . ILE B 1 134 ? -14.242 35.969 6.488 1 98.31 134 ILE B CA 1
ATOM 4982 C C . ILE B 1 134 ? -15.367 35.125 5.945 1 98.31 134 ILE B C 1
ATOM 4984 O O . ILE B 1 134 ? -16.531 35.531 5.938 1 98.31 134 ILE B O 1
ATOM 4988 N N . GLU B 1 135 ? -15.016 33.938 5.426 1 98.19 135 GLU B N 1
ATOM 4989 C CA . GLU B 1 135 ? -16.031 33 4.965 1 98.19 135 GLU B CA 1
ATOM 4990 C C . GLU B 1 135 ? -16.969 32.594 6.109 1 98.19 135 GLU B C 1
ATOM 4992 O O . GLU B 1 135 ? -18.172 32.469 5.918 1 98.19 135 GLU B O 1
ATOM 4997 N N . LYS B 1 136 ? -16.406 32.406 7.258 1 98.38 136 LYS B N 1
ATOM 4998 C CA . LYS B 1 136 ? -17.188 32.062 8.438 1 98.38 136 LYS B CA 1
ATOM 4999 C C . LYS B 1 136 ? -18.109 33.219 8.844 1 98.38 136 LYS B C 1
ATOM 5001 O O . LYS B 1 136 ? -19.25 33 9.258 1 98.38 136 LYS B O 1
ATOM 5006 N N . LEU B 1 137 ? -17.641 34.438 8.758 1 98.69 137 LEU B N 1
ATOM 5007 C CA . LEU B 1 137 ? -18.469 35.594 9.062 1 98.69 137 LEU B CA 1
ATOM 5008 C C . LEU B 1 137 ? -19.625 35.719 8.062 1 98.69 137 LEU B C 1
ATOM 5010 O O . LEU B 1 137 ? -20.734 36.062 8.445 1 98.69 137 LEU B O 1
ATOM 5014 N N . MET B 1 138 ? -19.266 35.438 6.801 1 98.69 138 MET B N 1
ATOM 5015 C CA . MET B 1 138 ? -20.312 35.406 5.789 1 98.69 138 MET B CA 1
ATOM 5016 C C . MET B 1 138 ? -21.375 34.344 6.137 1 98.69 138 MET B C 1
ATOM 5018 O O . MET B 1 138 ? -22.578 34.594 5.957 1 98.69 138 MET B O 1
ATOM 5022 N N . TRP B 1 139 ? -20.906 33.219 6.602 1 98.44 139 TRP B N 1
ATOM 5023 C CA . TRP B 1 139 ? -21.828 32.156 6.992 1 98.44 139 TRP B CA 1
ATOM 5024 C C . TRP B 1 139 ? -22.75 32.625 8.117 1 98.44 139 TRP B C 1
ATOM 5026 O O . TRP B 1 139 ? -23.969 32.375 8.078 1 98.44 139 TRP B O 1
ATOM 5036 N N . ILE B 1 140 ? -22.234 33.312 9.125 1 98.56 140 ILE B N 1
ATOM 5037 C CA . ILE B 1 140 ? -23.016 33.844 10.242 1 98.56 140 ILE B CA 1
ATOM 5038 C C . ILE B 1 140 ? -24.047 34.844 9.727 1 98.56 140 ILE B C 1
ATOM 5040 O O . ILE B 1 140 ? -25.203 34.812 10.148 1 98.56 140 ILE B O 1
ATOM 5044 N N . ARG B 1 141 ? -23.609 35.656 8.836 1 98.31 141 ARG B N 1
ATOM 5045 C CA . ARG B 1 141 ? -24.516 36.625 8.227 1 98.31 141 ARG B CA 1
ATOM 5046 C C . ARG B 1 141 ? -25.688 35.938 7.559 1 98.31 141 ARG B C 1
ATOM 5048 O O . ARG B 1 141 ? -26.844 36.344 7.719 1 98.31 141 ARG B O 1
ATOM 5055 N N . ASP B 1 142 ? -25.406 34.906 6.852 1 98.12 142 ASP B N 1
ATOM 5056 C CA . ASP B 1 142 ? -26.391 34.25 6.008 1 98.12 142 ASP B CA 1
ATOM 5057 C C . ASP B 1 142 ? -27.281 33.312 6.836 1 98.12 142 ASP B C 1
ATOM 5059 O O . ASP B 1 142 ? -28.438 33.094 6.48 1 98.12 142 ASP B O 1
ATOM 5063 N N . HIS B 1 143 ? -26.812 32.781 7.941 1 97.88 143 HIS B N 1
ATOM 5064 C CA . HIS B 1 143 ? -27.547 31.703 8.617 1 97.88 143 HIS B CA 1
ATOM 5065 C C . HIS B 1 143 ? -27.969 32.125 10.023 1 97.88 143 HIS B C 1
ATOM 5067 O O . HIS B 1 143 ? -28.859 31.516 10.609 1 97.88 143 HIS B O 1
ATOM 5073 N N . GLU B 1 144 ? -27.266 33.062 10.508 1 98 144 GLU B N 1
ATOM 5074 C CA . GLU B 1 144 ? -27.578 33.562 11.844 1 98 144 GLU B CA 1
ATOM 5075 C C . GLU B 1 144 ? -27.672 35.094 11.852 1 98 144 GLU B C 1
ATOM 5077 O O . GLU B 1 144 ? -26.891 35.781 12.523 1 98 144 GLU B O 1
ATOM 5082 N N . ALA B 1 145 ? -28.703 35.594 11.32 1 97.56 145 ALA B N 1
ATOM 5083 C CA . ALA B 1 145 ? -28.875 37.031 11.031 1 97.56 145 ALA B CA 1
ATOM 5084 C C . ALA B 1 145 ? -28.891 37.844 12.312 1 97.56 145 ALA B C 1
ATOM 5086 O O . ALA B 1 145 ? -28.344 38.938 12.352 1 97.56 145 ALA B O 1
ATOM 5087 N N . GLU B 1 146 ? -29.516 37.406 13.344 1 98.12 146 GLU B N 1
ATOM 5088 C CA . GLU B 1 146 ? -29.562 38.125 14.609 1 98.12 146 GLU B CA 1
ATOM 5089 C C . GLU B 1 146 ? -28.172 38.281 15.211 1 98.12 146 GLU B C 1
ATOM 5091 O O . GLU B 1 146 ? -27.812 39.344 15.695 1 98.12 146 GLU B O 1
ATOM 5096 N N . VAL B 1 147 ? -27.438 37.219 15.164 1 98.5 147 VAL B N 1
ATOM 5097 C CA . VAL B 1 147 ? -26.078 37.25 15.672 1 98.5 147 VAL B CA 1
ATOM 5098 C C . VAL B 1 147 ? -25.25 38.25 14.867 1 98.5 147 VAL B C 1
ATOM 5100 O O . VAL B 1 147 ? -24.516 39.062 15.438 1 98.5 147 VAL B O 1
ATOM 5103 N N . TYR B 1 148 ? -25.422 38.219 13.578 1 98.38 148 TYR B N 1
ATOM 5104 C CA . TYR B 1 148 ? -24.672 39.094 12.703 1 98.38 148 TYR B CA 1
ATOM 5105 C C . TYR B 1 148 ? -25.016 40.562 12.969 1 98.38 148 TYR B C 1
ATOM 5107 O O . TYR B 1 148 ? -24.141 41.438 13.016 1 98.38 148 TYR B O 1
ATOM 5115 N N . GLN B 1 149 ? -26.219 40.844 13.133 1 97.69 149 GLN B N 1
ATOM 5116 C CA . GLN B 1 149 ? -26.688 42.188 13.367 1 97.69 149 GLN B CA 1
ATOM 5117 C C . GLN B 1 149 ? -26.109 42.75 14.672 1 97.69 149 GLN B C 1
ATOM 5119 O O . GLN B 1 149 ? -25.828 43.938 14.766 1 97.69 149 GLN B O 1
ATOM 5124 N N . ASN B 1 150 ? -25.938 41.906 15.609 1 98.25 150 ASN B N 1
ATOM 5125 C CA . ASN B 1 150 ? -25.438 42.344 16.922 1 98.25 150 ASN B CA 1
ATOM 5126 C C . ASN B 1 150 ? -23.906 42.312 16.953 1 98.25 150 ASN B C 1
ATOM 5128 O O . ASN B 1 150 ? -23.297 42.688 17.969 1 98.25 150 ASN B O 1
ATOM 5132 N N . THR B 1 151 ? -23.281 41.938 15.836 1 98.56 151 THR B N 1
ATOM 5133 C CA . THR B 1 151 ? -21.828 41.844 15.781 1 98.56 151 THR B CA 1
ATOM 5134 C C . THR B 1 151 ? -21.219 43.219 15.578 1 98.56 151 THR B C 1
ATOM 5136 O O . THR B 1 151 ? -21.469 43.875 14.562 1 98.56 151 THR B O 1
ATOM 5139 N N . TYR B 1 152 ? -20.469 43.625 16.547 1 98.69 152 TYR B N 1
ATOM 5140 C CA . TYR B 1 152 ? -19.719 44.875 16.453 1 98.69 152 TYR B CA 1
ATOM 5141 C C . TYR B 1 152 ? -18.391 44.656 15.734 1 98.69 152 TYR B C 1
ATOM 5143 O O . TYR B 1 152 ? -18.062 45.344 14.773 1 98.69 152 TYR B O 1
ATOM 5151 N N . LYS B 1 153 ? -17.609 43.688 16.188 1 98.75 153 LYS B N 1
ATOM 5152 C CA . LYS B 1 153 ? -16.328 43.344 15.586 1 98.75 153 LYS B CA 1
ATOM 5153 C C . LYS B 1 153 ? -16.203 41.844 15.398 1 98.75 153 LYS B C 1
ATOM 5155 O O . LYS B 1 153 ? -16.781 41.062 16.172 1 98.75 153 LYS B O 1
ATOM 5160 N N . MET B 1 154 ? -15.484 41.406 14.359 1 98.75 154 MET B N 1
ATOM 5161 C CA . MET B 1 154 ? -14.945 40.031 14.227 1 98.75 154 MET B CA 1
ATOM 5162 C C . MET B 1 154 ? -13.508 39.969 14.734 1 98.75 154 MET B C 1
ATOM 5164 O O . MET B 1 154 ? -12.633 40.688 14.219 1 98.75 154 MET B O 1
ATOM 5168 N N . LEU B 1 155 ? -13.281 39.219 15.711 1 98.69 155 LEU B N 1
ATOM 5169 C CA . LEU B 1 155 ? -11.953 39.031 16.281 1 98.69 155 LEU B CA 1
ATOM 5170 C C . LEU B 1 155 ? -11.43 37.625 16.031 1 98.69 155 LEU B C 1
ATOM 5172 O O . LEU B 1 155 ? -12.172 36.75 15.578 1 98.69 155 LEU B O 1
ATOM 5176 N N . LEU B 1 156 ? -10.195 37.438 16.281 1 98.38 156 LEU B N 1
ATOM 5177 C CA . LEU B 1 156 ? -9.562 36.125 16.281 1 98.38 156 LEU B CA 1
ATOM 5178 C C . LEU B 1 156 ? -9.273 35.688 17.719 1 98.38 156 LEU B C 1
ATOM 5180 O O . LEU B 1 156 ? -9.719 36.312 18.672 1 98.38 156 LEU B O 1
ATOM 5184 N N . ALA B 1 157 ? -8.617 34.594 17.875 1 98.12 157 ALA B N 1
ATOM 5185 C CA . ALA B 1 157 ? -8.516 33.969 19.188 1 98.12 157 ALA B CA 1
ATOM 5186 C C . ALA B 1 157 ? -7.789 34.875 20.172 1 98.12 157 ALA B C 1
ATOM 5188 O O . ALA B 1 157 ? -8.367 35.281 21.188 1 98.12 157 ALA B O 1
ATOM 5189 N N . LYS B 1 158 ? -6.555 35.188 19.922 1 98.25 158 LYS B N 1
ATOM 5190 C CA . LYS B 1 158 ? -5.844 36.031 20.859 1 98.25 158 LYS B CA 1
ATOM 5191 C C . LYS B 1 158 ? -6.477 37.438 20.938 1 98.25 158 LYS B C 1
ATOM 5193 O O . LYS B 1 158 ? -6.398 38.094 21.969 1 98.25 158 LYS B O 1
ATOM 5198 N N . ASP B 1 159 ? -7.07 37.875 19.844 1 98.69 159 ASP B N 1
ATOM 5199 C CA . ASP B 1 159 ? -7.734 39.188 19.828 1 98.69 159 ASP B CA 1
ATOM 5200 C C . ASP B 1 159 ? -8.82 39.281 20.891 1 98.69 159 ASP B C 1
ATOM 5202 O O . ASP B 1 159 ? -8.969 40.312 21.547 1 98.69 159 ASP B O 1
ATOM 5206 N N . TYR B 1 160 ? -9.539 38.219 20.969 1 98.75 160 TYR B N 1
ATOM 5207 C CA . TYR B 1 160 ? -10.594 38.156 21.969 1 98.75 160 TYR B CA 1
ATOM 5208 C C . TYR B 1 160 ? -10.016 38.25 23.375 1 98.75 160 TYR B C 1
ATOM 5210 O O . TYR B 1 160 ? -10.555 38.938 24.234 1 98.75 160 TYR B O 1
ATOM 5218 N N . ILE B 1 161 ? -8.969 37.531 23.594 1 98.81 161 ILE B N 1
ATOM 5219 C CA . ILE B 1 161 ? -8.32 37.562 24.906 1 98.81 161 ILE B CA 1
ATOM 5220 C C . ILE B 1 161 ? -7.832 38.969 25.203 1 98.81 161 ILE B C 1
ATOM 5222 O O . ILE B 1 161 ? -7.996 39.469 26.328 1 98.81 161 ILE B O 1
ATOM 5226 N N . ILE B 1 162 ? -7.227 39.625 24.266 1 98.81 162 ILE B N 1
ATOM 5227 C CA . ILE B 1 162 ? -6.75 40.969 24.438 1 98.81 162 ILE B CA 1
ATOM 5228 C C . ILE B 1 162 ? -7.926 41.906 24.75 1 98.81 162 ILE B C 1
ATOM 5230 O O . ILE B 1 162 ? -7.812 42.781 25.594 1 98.81 162 ILE B O 1
ATOM 5234 N N . CYS B 1 163 ? -8.984 41.688 24.031 1 98.75 163 CYS B N 1
ATOM 5235 C CA . CYS B 1 163 ? -10.195 42.469 24.312 1 98.75 163 CYS B CA 1
ATOM 5236 C C . CYS B 1 163 ? -10.625 42.312 25.766 1 98.75 163 CYS B C 1
ATOM 5238 O O . CYS B 1 163 ? -10.977 43.312 26.422 1 98.75 163 CYS B O 1
ATOM 5240 N N . ARG B 1 164 ? -10.578 41.125 26.281 1 98.31 164 ARG B N 1
ATOM 5241 C CA . ARG B 1 164 ? -10.938 40.844 27.656 1 98.31 164 ARG B CA 1
ATOM 5242 C C . ARG B 1 164 ? -9.938 41.5 28.625 1 98.31 164 ARG B C 1
ATOM 5244 O O . ARG B 1 164 ? -10.305 41.906 29.734 1 98.31 164 ARG B O 1
ATOM 5251 N N . LEU B 1 165 ? -8.75 41.562 28.203 1 98.69 165 LEU B N 1
ATOM 5252 C CA . LEU B 1 165 ? -7.676 42.062 29.062 1 98.69 165 LEU B CA 1
ATOM 5253 C C . LEU B 1 165 ? -7.648 43.562 29.094 1 98.69 165 LEU B C 1
ATOM 5255 O O . LEU B 1 165 ? -7.281 44.188 30.109 1 98.69 165 LEU B O 1
ATOM 5259 N N . THR B 1 166 ? -7.988 44.281 27.969 1 98.44 166 THR B N 1
ATOM 5260 C CA . THR B 1 166 ? -7.699 45.688 27.828 1 98.44 166 THR B CA 1
ATOM 5261 C C . THR B 1 166 ? -8.961 46.469 27.453 1 98.44 166 THR B C 1
ATOM 5263 O O . THR B 1 166 ? -9 47.688 27.578 1 98.44 166 THR B O 1
ATOM 5266 N N . GLY B 1 167 ? -9.906 45.75 26.922 1 98.06 167 GLY B N 1
ATOM 5267 C CA . GLY B 1 167 ? -11.102 46.438 26.422 1 98.06 167 GLY B CA 1
ATOM 5268 C C . GLY B 1 167 ? -10.977 46.906 24.984 1 98.06 167 GLY B C 1
ATOM 5269 O O . GLY B 1 167 ? -11.906 47.5 24.438 1 98.06 167 GLY B O 1
ATOM 5270 N N . LYS B 1 168 ? -9.906 46.594 24.328 1 98.5 168 LYS B N 1
ATOM 5271 C CA . LYS B 1 168 ? -9.664 47.094 22.984 1 98.5 168 LYS B CA 1
ATOM 5272 C C . LYS B 1 168 ? -9.922 46 21.938 1 98.5 168 LYS B C 1
ATOM 5274 O O . LYS B 1 168 ? -9.773 44.812 22.234 1 98.5 168 LYS B O 1
ATOM 5279 N N . PHE B 1 169 ? -10.328 46.375 20.766 1 98.75 169 PHE B N 1
ATOM 5280 C CA . PHE B 1 169 ? -10.625 45.469 19.656 1 98.75 169 PHE B CA 1
ATOM 5281 C C . PHE B 1 169 ? -9.547 45.562 18.594 1 98.75 169 PHE B C 1
ATOM 5283 O O . PHE B 1 169 ? -9.648 46.375 17.672 1 98.75 169 PHE B O 1
ATOM 5290 N N . VAL B 1 170 ? -8.516 44.719 18.734 1 98.69 170 VAL B N 1
ATOM 5291 C CA . VAL B 1 170 ? -7.359 44.875 17.859 1 98.69 170 VAL B CA 1
ATOM 5292 C C . VAL B 1 170 ? -6.957 43.5 17.312 1 98.69 170 VAL B C 1
ATOM 5294 O O . VAL B 1 170 ? -7.391 42.469 17.812 1 98.69 170 VAL B O 1
ATOM 5297 N N . THR B 1 171 ? -6.23 43.469 16.203 1 98.69 171 THR B N 1
ATOM 5298 C CA . THR B 1 171 ? -5.508 42.312 15.688 1 98.69 171 THR B CA 1
ATOM 5299 C C . THR B 1 171 ? -4.137 42.719 15.156 1 98.69 171 THR B C 1
ATOM 5301 O O . THR B 1 171 ? -3.83 43.906 15.086 1 98.69 171 THR B O 1
ATOM 5304 N N . ASP B 1 172 ? -3.242 41.812 15.031 1 98.5 172 ASP B N 1
ATOM 5305 C CA . ASP B 1 172 ? -1.955 42.125 14.422 1 98.5 172 ASP B CA 1
ATOM 5306 C C . ASP B 1 172 ? -1.919 41.688 12.961 1 98.5 172 ASP B C 1
ATOM 5308 O O . ASP B 1 172 ? -2.828 41 12.484 1 98.5 172 ASP B O 1
ATOM 5312 N N . TYR B 1 173 ? -0.916 42.031 12.234 1 97.75 173 TYR B N 1
ATOM 5313 C CA . TYR B 1 173 ? -0.811 41.781 10.805 1 97.75 173 TYR B CA 1
ATOM 5314 C C . TYR B 1 173 ? -0.727 40.281 10.523 1 97.75 173 TYR B C 1
ATOM 5316 O O . TYR B 1 173 ? -1.274 39.812 9.523 1 97.75 173 TYR B O 1
ATOM 5324 N N . SER B 1 174 ? -0.043 39.562 11.359 1 97.69 174 SER B N 1
ATOM 5325 C CA . SER B 1 174 ? 0.115 38.125 11.125 1 97.69 174 SER B CA 1
ATOM 5326 C C . SER B 1 174 ? -1.225 37.406 11.203 1 97.69 174 SER B C 1
ATOM 5328 O O . SER B 1 174 ? -1.551 36.594 10.336 1 97.69 174 SER B O 1
ATOM 5330 N N . GLU B 1 175 ? -2.023 37.688 12.141 1 97.56 175 GLU B N 1
ATOM 5331 C CA . GLU B 1 175 ? -3.35 37.094 12.281 1 97.56 175 GLU B CA 1
ATOM 5332 C C . GLU B 1 175 ? -4.293 37.562 11.18 1 97.56 175 GLU B C 1
ATOM 5334 O O . GLU B 1 175 ? -5.098 36.812 10.656 1 97.56 175 GLU B O 1
ATOM 5339 N N . ALA B 1 176 ? -4.203 38.844 10.938 1 97.94 176 ALA B N 1
ATOM 5340 C CA . ALA B 1 176 ? -5.039 39.406 9.875 1 97.94 176 ALA B CA 1
ATOM 5341 C C . ALA B 1 176 ? -4.809 38.688 8.555 1 97.94 176 ALA B C 1
ATOM 5343 O O . ALA B 1 176 ? -5.75 38.469 7.785 1 97.94 176 ALA B O 1
ATOM 5344 N N . SER B 1 177 ? -3.625 38.312 8.305 1 96.75 177 SER B N 1
ATOM 5345 C CA . SER B 1 177 ? -3.256 37.688 7.039 1 96.75 177 SER B CA 1
ATOM 5346 C C . SER B 1 177 ? -3.891 36.312 6.91 1 96.75 177 SER B C 1
ATOM 5348 O O . SER B 1 177 ? -3.951 35.75 5.812 1 96.75 177 SER B O 1
ATOM 5350 N N . GLY B 1 178 ? -4.441 35.781 7.992 1 95.94 178 GLY B N 1
ATOM 5351 C CA . GLY B 1 178 ? -5.094 34.5 7.957 1 95.94 178 GLY B CA 1
ATOM 5352 C C . GLY B 1 178 ? -6.605 34.562 7.871 1 95.94 178 GLY B C 1
ATOM 5353 O O . GLY B 1 178 ? -7.297 33.562 7.926 1 95.94 178 GLY B O 1
ATOM 5354 N N . THR B 1 179 ? -7.133 35.719 7.645 1 97.56 179 THR B N 1
ATOM 5355 C CA . THR B 1 179 ? -8.578 35.906 7.68 1 97.56 179 THR B CA 1
ATOM 5356 C C . THR B 1 179 ? -9.172 35.781 6.277 1 97.56 179 THR B C 1
ATOM 5358 O O . THR B 1 179 ? -10.391 35.656 6.125 1 97.56 179 THR B O 1
ATOM 5361 N N . ASP B 1 180 ? -8.391 35.875 5.246 1 96.88 180 ASP B N 1
ATOM 5362 C CA . ASP B 1 180 ? -8.781 35.938 3.842 1 96.88 180 ASP B CA 1
ATOM 5363 C C . ASP B 1 180 ? -9.344 37.312 3.477 1 96.88 180 ASP B C 1
ATOM 5365 O O . ASP B 1 180 ? -10.008 37.438 2.449 1 96.88 180 ASP B O 1
ATOM 5369 N N . ALA B 1 181 ? -9.125 38.344 4.328 1 97.56 181 ALA B N 1
ATOM 5370 C CA . ALA B 1 181 ? -9.641 39.656 4.059 1 97.56 181 ALA B CA 1
ATOM 5371 C C . ALA B 1 181 ? -8.539 40.719 4.172 1 97.56 181 ALA B C 1
ATOM 5373 O O . ALA B 1 181 ? -8.812 41.906 4.352 1 97.56 181 ALA B O 1
ATOM 5374 N N . PHE B 1 182 ? -7.375 40.25 4.094 1 97.81 182 PHE B N 1
ATOM 5375 C CA . PHE B 1 182 ? -6.227 41.125 4.324 1 97.81 182 PHE B CA 1
ATOM 5376 C C . PHE B 1 182 ? -5.406 41.281 3.053 1 97.81 182 PHE B C 1
ATOM 5378 O O . PHE B 1 182 ? -5.109 40.281 2.371 1 97.81 182 PHE B O 1
ATOM 5385 N N . ASP B 1 183 ? -5.121 42.5 2.674 1 97.56 183 ASP B N 1
ATOM 5386 C CA . ASP B 1 183 ? -4.18 42.812 1.6 1 97.56 183 ASP B CA 1
ATOM 5387 C C . ASP B 1 183 ? -2.738 42.719 2.098 1 97.56 183 ASP B C 1
ATOM 5389 O O . ASP B 1 183 ? -2.244 43.656 2.734 1 97.56 183 ASP B O 1
ATOM 5393 N N . LEU B 1 184 ? -2.111 41.688 1.739 1 96.5 184 LEU B N 1
ATOM 5394 C CA . LEU B 1 184 ? -0.805 41.375 2.299 1 96.5 184 LEU B CA 1
ATOM 5395 C C . LEU B 1 184 ? 0.232 42.406 1.909 1 96.5 184 LEU B C 1
ATOM 5397 O O . LEU B 1 184 ? 1.065 42.812 2.73 1 96.5 184 LEU B O 1
ATOM 5401 N N . LYS B 1 185 ? 0.269 42.875 0.738 1 94.38 185 LYS B N 1
ATOM 5402 C CA . LYS B 1 185 ? 1.235 43.875 0.267 1 94.38 185 LYS B CA 1
ATOM 5403 C C . LYS B 1 185 ? 0.977 45.25 0.898 1 94.38 185 LYS B C 1
ATOM 5405 O O . LYS B 1 185 ? 1.914 45.938 1.301 1 94.38 185 LYS B O 1
ATOM 5410 N N . GLY B 1 186 ? -0.275 45.531 0.988 1 94.69 186 GLY B N 1
ATOM 5411 C CA . GLY B 1 186 ? -0.65 46.844 1.539 1 94.69 186 GLY B CA 1
ATOM 5412 C C . GLY B 1 186 ? -0.69 46.844 3.055 1 94.69 186 GLY B C 1
ATOM 5413 O O . GLY B 1 186 ? -0.705 47.906 3.672 1 94.69 186 GLY B O 1
ATOM 5414 N N . MET B 1 187 ? -0.721 45.75 3.658 1 95.19 187 MET B N 1
ATOM 5415 C CA . MET B 1 187 ? -0.824 45.562 5.105 1 95.19 187 MET B CA 1
ATOM 5416 C C . MET B 1 187 ? -2.051 46.312 5.648 1 95.19 187 MET B C 1
ATOM 5418 O O . MET B 1 187 ? -1.946 47.062 6.602 1 95.19 187 MET B O 1
ATOM 5422 N N . GLU B 1 188 ? -3.131 46.094 5.031 1 97.25 188 GLU B N 1
ATOM 5423 C CA . GLU B 1 188 ? -4.414 46.656 5.414 1 97.25 188 GLU B CA 1
ATOM 5424 C C . GLU B 1 188 ? -5.57 45.75 5.047 1 97.25 188 GLU B C 1
ATOM 5426 O O . GLU B 1 188 ? -5.395 44.781 4.281 1 97.25 188 GLU B O 1
ATOM 5431 N N . TRP B 1 189 ? -6.691 46 5.648 1 98.38 189 TRP B N 1
ATOM 5432 C CA . TRP B 1 189 ? -7.867 45.25 5.254 1 98.38 189 TRP B CA 1
ATOM 5433 C C . TRP B 1 189 ? -8.203 45.469 3.781 1 98.38 189 TRP B C 1
ATOM 5435 O O . TRP B 1 189 ? -8.148 46.625 3.299 1 98.38 189 TRP B O 1
ATOM 5445 N N . SER B 1 190 ? -8.508 44.469 3.074 1 98.25 190 SER B N 1
ATOM 5446 C CA . SER B 1 190 ? -8.781 44.562 1.643 1 98.25 190 SER B CA 1
ATOM 5447 C C . SER B 1 190 ? -10.203 45.031 1.379 1 98.25 190 SER B C 1
ATOM 5449 O O . SER B 1 190 ? -11.164 44.281 1.569 1 98.25 190 SER B O 1
ATOM 5451 N N . GLU B 1 191 ? -10.266 46.156 0.865 1 97.69 191 GLU B N 1
ATOM 5452 C CA . GLU B 1 191 ? -11.578 46.688 0.488 1 97.69 191 GLU B CA 1
ATOM 5453 C C . GLU B 1 191 ? -12.219 45.812 -0.597 1 97.69 191 GLU B C 1
ATOM 5455 O O . GLU B 1 191 ? -13.43 45.625 -0.606 1 97.69 191 GLU B O 1
ATOM 5460 N N . GLU B 1 192 ? -11.414 45.375 -1.501 1 97.75 192 GLU B N 1
ATOM 5461 C CA . GLU B 1 192 ? -11.898 44.531 -2.598 1 97.75 192 GLU B CA 1
ATOM 5462 C C . GLU B 1 192 ? -12.555 43.25 -2.076 1 97.75 192 GLU B C 1
ATOM 5464 O O . GLU B 1 192 ? -13.672 42.906 -2.475 1 97.75 192 GLU B O 1
ATOM 5469 N N . VAL B 1 193 ? -11.938 42.594 -1.17 1 97.94 193 VAL B N 1
ATOM 5470 C CA . VAL B 1 193 ? -12.445 41.344 -0.644 1 97.94 193 VAL B CA 1
ATOM 5471 C C . VAL B 1 193 ? -13.656 41.594 0.252 1 97.94 193 VAL B C 1
ATOM 5473 O O . VAL B 1 193 ? -14.664 40.875 0.172 1 97.94 193 VAL B O 1
ATOM 5476 N N . LEU B 1 194 ? -13.57 42.594 1.062 1 98.38 194 LEU B N 1
ATOM 5477 C CA . LEU B 1 194 ? -14.656 42.906 1.987 1 98.38 194 LEU B CA 1
ATOM 5478 C C . LEU B 1 194 ? -15.914 43.344 1.23 1 98.38 194 LEU B C 1
ATOM 5480 O O . LEU B 1 194 ? -17.031 42.969 1.612 1 98.38 194 LEU B O 1
ATOM 5484 N N . SER B 1 195 ? -15.672 44.094 0.183 1 98.31 195 SER B N 1
ATOM 5485 C CA . SER B 1 195 ? -16.797 44.469 -0.648 1 98.31 195 SER B CA 1
ATOM 5486 C C . SER B 1 195 ? -17.469 43.281 -1.304 1 98.31 195 SER B C 1
ATOM 5488 O O . SER B 1 195 ? -18.688 43.156 -1.319 1 98.31 195 SER B O 1
ATOM 5490 N N . ALA B 1 196 ? -16.625 42.438 -1.832 1 98.19 196 ALA B N 1
ATOM 5491 C CA . ALA B 1 196 ? -17.141 41.219 -2.451 1 98.19 196 ALA B CA 1
ATOM 5492 C C . ALA B 1 196 ? -17.875 40.344 -1.433 1 98.19 196 ALA B C 1
ATOM 5494 O O . ALA B 1 196 ? -18.859 39.688 -1.767 1 98.19 196 ALA B O 1
ATOM 5495 N N . ALA B 1 197 ? -17.406 40.344 -0.252 1 98 197 ALA B N 1
ATOM 5496 C CA . ALA B 1 197 ? -18.016 39.562 0.83 1 98 197 ALA B CA 1
ATOM 5497 C C . ALA B 1 197 ? -19.25 40.281 1.369 1 98 197 ALA B C 1
ATOM 5499 O O . ALA B 1 197 ? -20.047 39.688 2.096 1 98 197 ALA B O 1
ATOM 5500 N N . GLU B 1 198 ? -19.391 41.5 1.059 1 98 198 GLU B N 1
ATOM 5501 C CA . GLU B 1 198 ? -20.469 42.344 1.568 1 98 198 GLU B CA 1
ATOM 5502 C C . GLU B 1 198 ? -20.406 42.469 3.088 1 98 198 GLU B C 1
ATOM 5504 O O . GLU B 1 198 ? -21.422 42.281 3.773 1 98 198 GLU B O 1
ATOM 5509 N N . ILE B 1 199 ? -19.266 42.688 3.537 1 98.38 199 ILE B N 1
ATOM 5510 C CA . ILE B 1 199 ? -19.016 42.906 4.957 1 98.38 199 ILE B CA 1
ATOM 5511 C C . ILE B 1 199 ? -18.391 44.281 5.156 1 98.38 199 ILE B C 1
ATOM 5513 O O . ILE B 1 199 ? -17.359 44.625 4.559 1 98.38 199 ILE B O 1
ATOM 5517 N N . PRO B 1 200 ? -18.969 45.094 5.996 1 97.81 200 PRO B N 1
ATOM 5518 C CA . PRO B 1 200 ? -18.406 46.406 6.242 1 97.81 200 PRO B CA 1
ATOM 5519 C C . PRO B 1 200 ? -17.047 46.344 6.926 1 97.81 200 PRO B C 1
ATOM 5521 O O . PRO B 1 200 ? -16.828 45.531 7.816 1 97.81 200 PRO B O 1
ATOM 5524 N N . THR B 1 201 ? -16.172 47.25 6.555 1 97.25 201 THR B N 1
ATOM 5525 C CA . THR B 1 201 ? -14.828 47.312 7.102 1 97.25 201 THR B CA 1
ATOM 5526 C C . THR B 1 201 ? -14.859 47.594 8.602 1 97.25 201 THR B C 1
ATOM 5528 O O . THR B 1 201 ? -13.969 47.156 9.336 1 97.25 201 THR B O 1
ATOM 5531 N N . ASP B 1 202 ? -15.883 48.219 9.062 1 96.75 202 ASP B N 1
ATOM 5532 C CA . ASP B 1 202 ? -15.961 48.625 10.469 1 96.75 202 ASP B CA 1
ATOM 5533 C C . ASP B 1 202 ? -16.156 47.406 11.375 1 96.75 202 ASP B C 1
ATOM 5535 O O . ASP B 1 202 ? -16.016 47.531 12.594 1 96.75 202 ASP B O 1
ATOM 5539 N N . LYS B 1 203 ? -16.422 46.344 10.828 1 98.25 203 LYS B N 1
ATOM 5540 C CA . LYS B 1 203 ? -16.562 45.125 11.633 1 98.25 203 LYS B CA 1
ATOM 5541 C C . LYS B 1 203 ? -15.195 44.469 11.859 1 98.25 203 LYS B C 1
ATOM 5543 O O . LYS B 1 203 ? -15.07 43.562 12.695 1 98.25 203 LYS B O 1
ATOM 5548 N N . MET B 1 204 ? -14.211 44.938 11.133 1 98.56 204 MET B N 1
ATOM 5549 C CA . MET B 1 204 ? -12.859 44.406 11.305 1 98.56 204 MET B CA 1
ATOM 5550 C C . MET B 1 204 ? -12.148 45.094 12.461 1 98.56 204 MET B C 1
ATOM 5552 O O . MET B 1 204 ? -12.383 46.281 12.727 1 98.56 204 MET B O 1
ATOM 5556 N N . PRO B 1 205 ? -11.344 44.438 13.164 1 98.62 205 PRO B N 1
ATOM 5557 C CA . PRO B 1 205 ? -10.594 45.062 14.266 1 98.62 205 PRO B CA 1
ATOM 5558 C C . PRO B 1 205 ? -9.5 46 13.766 1 98.62 205 PRO B C 1
ATOM 5560 O O . PRO B 1 205 ? -9.117 45.938 12.594 1 98.62 205 PRO B O 1
ATOM 5563 N N . GLU B 1 206 ? -9.023 46.844 14.719 1 98.5 206 GLU B N 1
ATOM 5564 C CA . GLU B 1 206 ? -7.922 47.75 14.406 1 98.5 206 GLU B CA 1
ATOM 5565 C C . GLU B 1 206 ? -6.621 46.969 14.203 1 98.5 206 GLU B C 1
ATOM 5567 O O . GLU B 1 206 ? -6.324 46.031 14.945 1 98.5 206 GLU B O 1
ATOM 5572 N N . LEU B 1 207 ? -5.84 47.406 13.188 1 98.31 207 LEU B N 1
ATOM 5573 C CA . LEU B 1 207 ? -4.609 46.719 12.82 1 98.31 207 LEU B CA 1
ATOM 5574 C C . LEU B 1 207 ? -3.418 47.281 13.586 1 98.31 207 LEU B C 1
ATOM 5576 O O . LEU B 1 207 ? -3.279 48.5 13.719 1 98.31 207 LEU B O 1
ATOM 5580 N N . HIS B 1 208 ? -2.592 46.375 14.102 1 98.38 208 HIS B N 1
ATOM 5581 C CA . HIS B 1 208 ? -1.384 46.719 14.844 1 98.38 208 HIS B CA 1
ATOM 5582 C C . HIS B 1 208 ? -0.217 45.844 14.445 1 98.38 208 HIS B C 1
ATOM 5584 O O . HIS B 1 208 ? -0.418 44.781 13.859 1 98.38 208 HIS B O 1
ATOM 5590 N N . ALA B 1 209 ? 0.996 46.344 14.711 1 98.19 209 ALA B N 1
ATOM 5591 C CA . ALA B 1 209 ? 2.137 45.438 14.719 1 98.19 209 ALA B CA 1
ATOM 5592 C C . ALA B 1 209 ? 2.059 44.469 15.891 1 98.19 209 ALA B C 1
ATOM 5594 O O . ALA B 1 209 ? 1.477 44.812 16.938 1 98.19 209 ALA B O 1
ATOM 5595 N N . SER B 1 210 ? 2.678 43.344 15.719 1 98.69 210 SER B N 1
ATOM 5596 C CA . SER B 1 210 ? 2.658 42.344 16.766 1 98.69 210 SER B CA 1
ATOM 5597 C C . SER B 1 210 ? 3.307 42.844 18.047 1 98.69 210 SER B C 1
ATOM 5599 O O . SER B 1 210 ? 2.971 42.406 19.141 1 98.69 210 SER B O 1
ATOM 5601 N N . THR B 1 211 ? 4.16 43.812 17.938 1 98.38 211 THR B N 1
ATOM 5602 C CA . THR B 1 211 ? 4.949 44.281 19.062 1 98.38 211 THR B CA 1
ATOM 5603 C C . THR B 1 211 ? 4.312 45.531 19.703 1 98.38 211 THR B C 1
ATOM 5605 O O . THR B 1 211 ? 4.836 46.094 20.672 1 98.38 211 THR B O 1
ATOM 5608 N N . ASP B 1 212 ? 3.234 45.969 19.188 1 98.69 212 ASP B N 1
ATOM 5609 C CA . ASP B 1 212 ? 2.592 47.188 19.734 1 98.69 212 ASP B CA 1
ATOM 5610 C C . ASP B 1 212 ? 2.006 46.875 21.125 1 98.69 212 ASP B C 1
ATOM 5612 O O . ASP B 1 212 ? 1.405 45.844 21.344 1 98.69 212 ASP B O 1
ATOM 5616 N N . VAL B 1 213 ? 2.238 47.781 22.047 1 98.75 213 VAL B N 1
ATOM 5617 C CA . VAL B 1 213 ? 1.544 47.719 23.328 1 98.75 213 VAL B CA 1
ATOM 5618 C C . VAL B 1 213 ? 0.107 48.219 23.156 1 98.75 213 VAL B C 1
ATOM 5620 O O . VAL B 1 213 ? -0.125 49.375 22.797 1 98.75 213 VAL B O 1
ATOM 5623 N N . ILE B 1 214 ? -0.772 47.375 23.406 1 98.75 214 ILE B N 1
ATOM 5624 C CA . ILE B 1 214 ? -2.184 47.688 23.203 1 98.75 214 ILE B CA 1
ATOM 5625 C C . ILE B 1 214 ? -2.711 48.469 24.406 1 98.75 214 ILE B C 1
ATOM 5627 O O . ILE B 1 214 ? -3.566 49.344 24.266 1 98.75 214 ILE B O 1
ATOM 5631 N N . GLY B 1 215 ? -2.262 48.031 25.578 1 98.31 215 GLY B N 1
ATOM 5632 C CA . GLY B 1 215 ? -2.645 48.688 26.812 1 98.31 215 GLY B CA 1
ATOM 5633 C C . GLY B 1 215 ? -2.209 47.938 28.047 1 98.31 215 GLY B C 1
ATOM 5634 O O . GLY B 1 215 ? -1.403 47.031 27.984 1 98.31 215 GLY B O 1
ATOM 5635 N N . ASN B 1 216 ? -2.729 48.531 29.203 1 98.19 216 ASN B N 1
ATOM 5636 C CA . ASN B 1 216 ? -2.562 47.844 30.484 1 98.19 216 ASN B CA 1
ATOM 5637 C C . ASN B 1 216 ? -3.75 46.938 30.781 1 98.19 216 ASN B C 1
ATOM 5639 O O . ASN B 1 216 ? -4.809 47.062 30.172 1 98.19 216 ASN B O 1
ATOM 5643 N N . LEU B 1 217 ? -3.455 46.031 31.703 1 98.31 217 LEU B N 1
ATOM 5644 C CA . LEU B 1 217 ? -4.566 45.219 32.188 1 98.31 217 LEU B CA 1
ATOM 5645 C C . LEU B 1 217 ? -5.648 46.094 32.812 1 98.31 217 LEU B C 1
ATOM 5647 O O . LEU B 1 217 ? -5.344 47.031 33.531 1 98.31 217 LEU B O 1
ATOM 5651 N N . THR B 1 218 ? -6.871 45.719 32.5 1 97.94 218 THR B N 1
ATOM 5652 C CA . THR B 1 218 ? -7.941 46.312 33.312 1 97.94 218 THR B CA 1
ATOM 5653 C C . THR B 1 218 ? -7.852 45.844 34.75 1 97.94 218 THR B C 1
ATOM 5655 O O . THR B 1 218 ? -7.191 44.844 35.031 1 97.94 218 THR B O 1
ATOM 5658 N N . ALA B 1 219 ? -8.586 46.562 35.594 1 97.62 219 ALA B N 1
ATOM 5659 C CA . ALA B 1 219 ? -8.594 46.156 37 1 97.62 219 ALA B CA 1
ATOM 5660 C C . ALA B 1 219 ? -9.156 44.75 37.156 1 97.62 219 ALA B C 1
ATOM 5662 O O . ALA B 1 219 ? -8.617 43.969 37.938 1 97.62 219 ALA B O 1
ATOM 5663 N N . HIS B 1 220 ? -10.148 44.531 36.5 1 97.31 220 HIS B N 1
ATOM 5664 C CA . HIS B 1 220 ? -10.797 43.219 36.562 1 97.31 220 HIS B CA 1
ATOM 5665 C C . HIS B 1 220 ? -9.867 42.125 36.062 1 97.31 220 HIS B C 1
ATOM 5667 O O . HIS B 1 220 ? -9.734 41.062 36.719 1 97.31 220 HIS B O 1
ATOM 5673 N N . ALA B 1 221 ? -9.219 42.344 34.906 1 98 221 ALA B N 1
ATOM 5674 C CA . ALA B 1 221 ? -8.305 41.344 34.344 1 98 221 ALA B CA 1
ATOM 5675 C C . ALA B 1 221 ? -7.109 41.094 35.281 1 98 221 ALA B C 1
ATOM 5677 O O . ALA B 1 221 ? -6.672 39.969 35.469 1 98 221 ALA B O 1
ATOM 5678 N N . ALA B 1 222 ? -6.602 42.156 35.812 1 97.94 222 ALA B N 1
ATOM 5679 C CA . ALA B 1 222 ? -5.473 42.062 36.719 1 97.94 222 ALA B CA 1
ATOM 5680 C C . ALA B 1 222 ? -5.816 41.188 37.906 1 97.94 222 ALA B C 1
ATOM 5682 O O . ALA B 1 222 ? -5.012 40.344 38.312 1 97.94 222 ALA B O 1
ATOM 5683 N N . GLU B 1 223 ? -6.961 41.406 38.438 1 97.31 223 GLU B N 1
ATOM 5684 C CA . GLU B 1 223 ? -7.422 40.594 39.562 1 97.31 223 GLU B CA 1
ATOM 5685 C C . GLU B 1 223 ? -7.578 39.125 39.188 1 97.31 223 GLU B C 1
ATOM 5687 O O . GLU B 1 223 ? -7.113 38.25 39.906 1 97.31 223 GLU B O 1
ATOM 5692 N N . GLU B 1 224 ? -8.172 38.844 38.125 1 97.5 224 GLU B N 1
ATOM 5693 C CA . GLU B 1 224 ? -8.438 37.5 37.688 1 97.5 224 GLU B CA 1
ATOM 5694 C C . GLU B 1 224 ? -7.148 36.75 37.375 1 97.5 224 GLU B C 1
ATOM 5696 O O . GLU B 1 224 ? -7.055 35.531 37.562 1 97.5 224 GLU B O 1
ATOM 5701 N N . LEU B 1 225 ? -6.172 37.469 36.844 1 98 225 LEU B N 1
ATOM 5702 C CA . LEU B 1 225 ? -4.922 36.844 36.406 1 98 225 LEU B CA 1
ATOM 5703 C C . LEU B 1 225 ? -3.922 36.781 37.562 1 98 225 LEU B C 1
ATOM 5705 O O . LEU B 1 225 ? -2.922 36.062 37.5 1 98 225 LEU B O 1
ATOM 5709 N N . GLY B 1 226 ? -4.176 37.5 38.594 1 97.19 226 GLY B N 1
ATOM 5710 C CA . GLY B 1 226 ? -3.215 37.656 39.688 1 97.19 226 GLY B CA 1
ATOM 5711 C C . GLY B 1 226 ? -2.016 38.5 39.312 1 97.19 226 GLY B C 1
ATOM 5712 O O . GLY B 1 226 ? -0.889 38.188 39.719 1 97.19 226 GLY B O 1
ATOM 5713 N N . LEU B 1 227 ? -2.242 39.531 38.531 1 98.19 227 LEU B N 1
ATOM 5714 C CA . LEU B 1 227 ? -1.177 40.406 38.062 1 98.19 227 LEU B CA 1
ATOM 5715 C C . LEU B 1 227 ? -1.461 41.844 38.438 1 98.19 227 LEU B C 1
ATOM 5717 O O . LEU B 1 227 ? -2.51 42.156 39.031 1 98.19 227 LEU B O 1
ATOM 5721 N N . ALA B 1 228 ? -0.495 42.719 38.156 1 97.69 228 ALA B N 1
ATOM 5722 C CA . ALA B 1 228 ? -0.656 44.156 38.438 1 97.69 228 ALA B CA 1
ATOM 5723 C C . ALA B 1 228 ? -1.346 44.875 37.281 1 97.69 228 ALA B C 1
ATOM 5725 O O . ALA B 1 228 ? -1.139 44.5 36.125 1 97.69 228 ALA B O 1
ATOM 5726 N N . VAL B 1 229 ? -2.061 45.906 37.562 1 97.12 229 VAL B N 1
ATOM 5727 C CA . VAL B 1 229 ? -2.803 46.688 36.562 1 97.12 229 VAL B CA 1
ATOM 5728 C C . VAL B 1 229 ? -1.832 47.312 35.594 1 97.12 229 VAL B C 1
ATOM 5730 O O . VAL B 1 229 ? -2.176 47.531 34.406 1 97.12 229 VAL B O 1
ATOM 5733 N N . ASN B 1 230 ? -0.632 47.5 36 1 96.5 230 ASN B N 1
ATOM 5734 C CA . ASN B 1 230 ? 0.343 48.156 35.156 1 96.5 230 ASN B CA 1
ATOM 5735 C C . ASN B 1 230 ? 1.019 47.188 34.219 1 96.5 230 ASN B C 1
ATOM 5737 O O . ASN B 1 230 ? 1.83 47.562 33.375 1 96.5 230 ASN B O 1
ATOM 5741 N N . THR B 1 231 ? 0.67 45.938 34.344 1 98.06 231 THR B N 1
ATOM 5742 C CA . THR B 1 231 ? 1.198 44.938 33.406 1 98.06 231 THR B CA 1
ATOM 5743 C C . THR B 1 231 ? 0.745 45.281 31.969 1 98.06 231 THR B C 1
ATOM 5745 O O . THR B 1 231 ? -0.45 45.438 31.719 1 98.06 231 THR B O 1
ATOM 5748 N N . LYS B 1 232 ? 1.705 45.344 31.031 1 98.69 232 LYS B N 1
ATOM 5749 C CA . LYS B 1 232 ? 1.398 45.719 29.656 1 98.69 232 LYS B CA 1
ATOM 5750 C C . LYS B 1 232 ? 0.954 44.531 28.844 1 98.69 232 LYS B C 1
ATOM 5752 O O . LYS B 1 232 ? 1.477 43.406 29.016 1 98.69 232 LYS B O 1
ATOM 5757 N N . VAL B 1 233 ? -0.004 44.781 28.016 1 98.88 233 VAL B N 1
ATOM 5758 C CA . VAL B 1 233 ? -0.463 43.75 27.078 1 98.88 233 VAL B CA 1
ATOM 5759 C C . VAL B 1 233 ? 0.06 44.094 25.672 1 98.88 233 VAL B C 1
ATOM 5761 O O . VAL B 1 233 ? -0.274 45.125 25.109 1 98.88 233 VAL B O 1
ATOM 5764 N N . VAL B 1 234 ? 0.921 43.219 25.141 1 98.81 234 VAL B N 1
ATOM 5765 C CA . VAL B 1 234 ? 1.487 43.375 23.812 1 98.81 234 VAL B CA 1
ATOM 5766 C C . VAL B 1 234 ? 0.707 42.5 22.828 1 98.81 234 VAL B C 1
ATOM 5768 O O . VAL B 1 234 ? 0.284 41.375 23.156 1 98.81 234 VAL B O 1
ATOM 5771 N N . CYS B 1 235 ? 0.52 42.875 21.656 1 98.69 235 CYS B N 1
ATOM 5772 C CA . CYS B 1 235 ? -0.473 42.406 20.703 1 98.69 235 CYS B CA 1
ATOM 5773 C C . CYS B 1 235 ? -0.269 40.938 20.406 1 98.69 235 CYS B C 1
ATOM 5775 O O . CYS B 1 235 ? -1.236 40.156 20.312 1 98.69 235 CYS B O 1
ATOM 5777 N N . GLY B 1 236 ? 1.018 40.531 20.156 1 98.5 236 GLY B N 1
ATOM 5778 C CA . GLY B 1 236 ? 1.281 39.125 19.812 1 98.5 236 GLY B CA 1
ATOM 5779 C C . GLY B 1 236 ? 0.973 38.812 18.359 1 98.5 236 GLY B C 1
ATOM 5780 O O . GLY B 1 236 ? 0.902 39.719 17.531 1 98.5 236 GLY B O 1
ATOM 5781 N N . GLY B 1 237 ? 0.801 37.469 18.078 1 98.25 237 GLY B N 1
ATOM 5782 C CA . GLY B 1 237 ? 0.595 37.094 16.688 1 98.25 237 GLY B CA 1
ATOM 5783 C C . GLY B 1 237 ? 0.021 35.688 16.531 1 98.25 237 GLY B C 1
ATOM 5784 O O . GLY B 1 237 ? -0.383 35.062 17.516 1 98.25 237 GLY B O 1
ATOM 5785 N N . GLY B 1 238 ? -0.118 35.312 15.234 1 97.19 238 GLY B N 1
ATOM 5786 C CA . GLY B 1 238 ? -0.579 33.969 14.922 1 97.19 238 GLY B CA 1
ATOM 5787 C C . GLY B 1 238 ? 0.471 32.906 15.18 1 97.19 238 GLY B C 1
ATOM 5788 O O . GLY B 1 238 ? 1.671 33.188 15.094 1 97.19 238 GLY B O 1
ATOM 5789 N N . ASP B 1 239 ? 0.052 31.688 15.469 1 94.06 239 ASP B N 1
ATOM 5790 C CA . ASP B 1 239 ? 0.965 30.625 15.867 1 94.06 239 ASP B CA 1
ATOM 5791 C C . ASP B 1 239 ? 1.929 30.281 14.727 1 94.06 239 ASP B C 1
ATOM 5793 O O . ASP B 1 239 ? 3.098 29.969 14.977 1 94.06 239 ASP B O 1
ATOM 5797 N N . GLY B 1 240 ? 1.508 30.344 13.508 1 92.94 240 GLY B N 1
ATOM 5798 C CA . GLY B 1 240 ? 2.412 30.094 12.398 1 92.94 240 GLY B CA 1
ATOM 5799 C C . GLY B 1 240 ? 3.584 31.047 12.352 1 92.94 240 GLY B C 1
ATOM 5800 O O . GLY B 1 240 ? 4.73 30.656 12.562 1 92.94 240 GLY B O 1
ATOM 5801 N N . PRO B 1 241 ? 3.291 32.312 12.148 1 96.31 241 PRO B N 1
ATOM 5802 C CA . PRO B 1 241 ? 4.359 33.312 12.125 1 96.31 241 PRO B CA 1
ATOM 5803 C C . PRO B 1 241 ? 5.164 33.344 13.422 1 96.31 241 PRO B C 1
ATOM 5805 O O . PRO B 1 241 ? 6.371 33.594 13.398 1 96.31 241 PRO B O 1
ATOM 5808 N N . CYS B 1 242 ? 4.52 33.094 14.555 1 95.75 242 CYS B N 1
ATOM 5809 C CA . CYS B 1 242 ? 5.246 33 15.812 1 95.75 242 CYS B CA 1
ATOM 5810 C C . CYS B 1 242 ? 6.219 31.828 15.789 1 95.75 242 CYS B C 1
ATOM 5812 O O . CYS B 1 242 ? 7.305 31.906 16.375 1 95.75 242 CYS B O 1
ATOM 5814 N N . SER B 1 243 ? 5.824 30.812 15.164 1 92.62 243 SER B N 1
ATOM 5815 C CA . SER B 1 243 ? 6.711 29.656 15.055 1 92.62 243 SER B CA 1
ATOM 5816 C C . SER B 1 243 ? 7.973 30 14.273 1 92.62 243 SER B C 1
ATOM 5818 O O . SER B 1 243 ? 9.062 29.516 14.586 1 92.62 243 SER B O 1
ATOM 5820 N N . ALA B 1 244 ? 7.844 30.812 13.273 1 93.75 244 ALA B N 1
ATOM 5821 C CA . ALA B 1 244 ? 9.008 31.25 12.508 1 93.75 244 ALA B CA 1
ATOM 5822 C C . ALA B 1 244 ? 9.977 32.031 13.383 1 93.75 244 ALA B C 1
ATOM 5824 O O . ALA B 1 244 ? 11.18 31.734 13.414 1 93.75 244 ALA B O 1
ATOM 5825 N N . LEU B 1 245 ? 9.445 32.938 14.07 1 95.25 245 LEU B N 1
ATOM 5826 C CA . LEU B 1 245 ? 10.273 33.719 14.977 1 95.25 245 LEU B CA 1
ATOM 5827 C C . LEU B 1 245 ? 10.906 32.844 16.047 1 95.25 245 LEU B C 1
ATOM 5829 O O . LEU B 1 245 ? 12.109 32.938 16.312 1 95.25 245 LEU B O 1
ATOM 5833 N N . GLY B 1 246 ? 10.133 31.984 16.578 1 92.56 246 GLY B N 1
ATOM 5834 C CA . GLY B 1 246 ? 10.609 31.109 17.625 1 92.56 246 GLY B CA 1
ATOM 5835 C C . GLY B 1 246 ? 11.664 30.125 17.141 1 92.56 246 GLY B C 1
ATOM 5836 O O . GLY B 1 246 ? 12.453 29.609 17.938 1 92.56 246 GLY B O 1
ATOM 5837 N N . ALA B 1 247 ? 11.641 29.875 15.883 1 91.38 247 ALA B N 1
ATOM 5838 C CA . ALA B 1 247 ? 12.625 28.969 15.289 1 91.38 247 ALA B CA 1
ATOM 5839 C C . ALA B 1 247 ? 13.914 29.719 14.961 1 91.38 247 ALA B C 1
ATOM 5841 O O . ALA B 1 247 ? 14.875 29.109 14.469 1 91.38 247 ALA B O 1
ATOM 5842 N N . GLY B 1 248 ? 13.875 30.984 15.211 1 91.25 248 GLY B N 1
ATOM 5843 C CA . GLY B 1 248 ? 15.055 31.781 14.93 1 91.25 248 GLY B CA 1
ATOM 5844 C C . GLY B 1 248 ? 15.102 32.312 13.516 1 91.25 248 GLY B C 1
ATOM 5845 O O . GLY B 1 248 ? 16.141 32.781 13.047 1 91.25 248 GLY B O 1
ATOM 5846 N N . SER B 1 249 ? 14.031 32.219 12.836 1 92.81 249 SER B N 1
ATOM 5847 C CA . SER B 1 249 ? 13.938 32.75 11.484 1 92.81 249 SER B CA 1
ATOM 5848 C C . SER B 1 249 ? 13.547 34.219 11.484 1 92.81 249 SER B C 1
ATOM 5850 O O . SER B 1 249 ? 12.359 34.562 11.453 1 92.81 249 SER B O 1
ATOM 5852 N N . THR B 1 250 ? 14.555 35.094 11.43 1 94.56 250 THR B N 1
ATOM 5853 C CA . THR B 1 250 ? 14.273 36.5 11.586 1 94.56 250 THR B CA 1
ATOM 5854 C C . THR B 1 250 ? 14.703 37.281 10.344 1 94.56 250 THR B C 1
ATOM 5856 O O . THR B 1 250 ? 14.281 38.438 10.141 1 94.56 250 THR B O 1
ATOM 5859 N N . GLU B 1 251 ? 15.5 36.625 9.578 1 93.81 251 GLU B N 1
ATOM 5860 C CA . GLU B 1 251 ? 16.047 37.312 8.414 1 93.81 251 GLU B CA 1
ATOM 5861 C C . GLU B 1 251 ? 15.609 36.656 7.117 1 93.81 251 GLU B C 1
ATOM 5863 O O . GLU B 1 251 ? 15.266 35.469 7.109 1 93.81 251 GLU B O 1
ATOM 5868 N N . ASN B 1 252 ? 15.711 37.469 6.047 1 94.19 252 ASN B N 1
ATOM 5869 C CA . ASN B 1 252 ? 15.352 36.969 4.723 1 94.19 252 ASN B CA 1
ATOM 5870 C C . ASN B 1 252 ? 16.125 35.688 4.383 1 94.19 252 ASN B C 1
ATOM 5872 O O . ASN B 1 252 ? 17.344 35.656 4.5 1 94.19 252 ASN B O 1
ATOM 5876 N N . GLY B 1 253 ? 15.359 34.688 4.004 1 92.75 253 GLY B N 1
ATOM 5877 C CA . GLY B 1 253 ? 15.992 33.469 3.545 1 92.75 253 GLY B CA 1
ATOM 5878 C C . GLY B 1 253 ? 16.141 32.438 4.633 1 92.75 253 GLY B C 1
ATOM 5879 O O . GLY B 1 253 ? 16.391 31.266 4.348 1 92.75 253 GLY B O 1
ATOM 5880 N N . GLN B 1 254 ? 16.016 32.844 5.898 1 93.06 254 GLN B N 1
ATOM 5881 C CA . GLN B 1 254 ? 16.031 31.859 6.984 1 93.06 254 GLN B CA 1
ATOM 5882 C C . GLN B 1 254 ? 14.742 31.047 7.016 1 93.06 254 GLN B C 1
ATOM 5884 O O . GLN B 1 254 ? 13.648 31.594 6.977 1 93.06 254 GLN B O 1
ATOM 5889 N N . MET B 1 255 ? 14.93 29.75 6.949 1 95.25 255 MET B N 1
ATOM 5890 C CA . MET B 1 255 ? 13.781 28.859 6.879 1 95.25 255 MET B CA 1
ATOM 5891 C C . MET B 1 255 ? 13.844 27.797 7.977 1 95.25 255 MET B C 1
ATOM 5893 O O . MET B 1 255 ? 14.906 27.562 8.555 1 95.25 255 MET B O 1
ATOM 5897 N N . PHE B 1 256 ? 12.664 27.25 8.258 1 94.81 256 PHE B N 1
ATOM 5898 C CA . PHE B 1 256 ? 12.602 26.172 9.25 1 94.81 256 PHE B CA 1
ATOM 5899 C C . PHE B 1 256 ? 11.617 25.094 8.812 1 94.81 256 PHE B C 1
ATOM 5901 O O . PHE B 1 256 ? 10.789 25.328 7.93 1 94.81 256 PHE B O 1
ATOM 5908 N N . LEU B 1 257 ? 11.82 23.906 9.312 1 96.19 257 LEU B N 1
ATOM 5909 C CA . LEU B 1 257 ? 10.93 22.75 9.188 1 96.19 257 LEU B CA 1
ATOM 5910 C C . LEU B 1 257 ? 10.32 22.375 10.531 1 96.19 257 LEU B C 1
ATOM 5912 O O . LEU B 1 257 ? 11.039 22 11.461 1 96.19 257 LEU B O 1
ATOM 5916 N N . SER B 1 258 ? 9.039 22.609 10.656 1 93.69 258 SER B N 1
ATOM 5917 C CA . SER B 1 258 ? 8.32 22.156 11.844 1 93.69 258 SER B CA 1
ATOM 5918 C C . SER B 1 258 ? 7.688 20.781 11.617 1 93.69 258 SER B C 1
ATOM 5920 O O . SER B 1 258 ? 6.797 20.641 10.781 1 93.69 258 SER B O 1
ATOM 5922 N N . TYR B 1 259 ? 8.117 19.844 12.359 1 93 259 TYR B N 1
ATOM 5923 C CA . TYR B 1 259 ? 7.652 18.469 12.188 1 93 259 TYR B CA 1
ATOM 5924 C C . TYR B 1 259 ? 6.773 18.047 13.359 1 93 259 TYR B C 1
ATOM 5926 O O . TYR B 1 259 ? 7.281 17.625 14.406 1 93 259 TYR B O 1
ATOM 5934 N N . GLY B 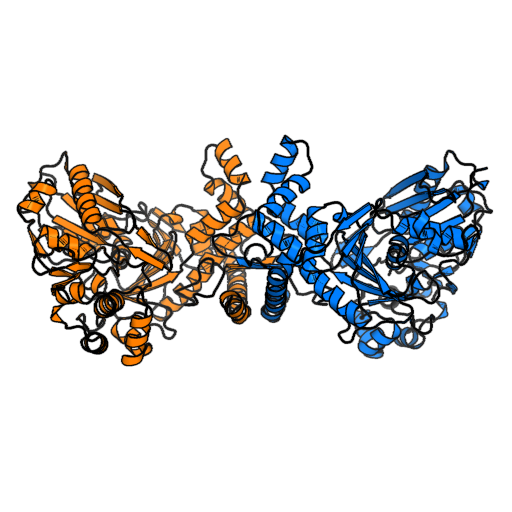1 260 ? 5.492 18.094 13.234 1 89.12 260 GLY B N 1
ATOM 5935 C CA . GLY B 1 260 ? 4.492 17.609 14.172 1 89.12 260 GLY B CA 1
ATOM 5936 C C . GLY B 1 260 ? 3.539 16.609 13.547 1 89.12 260 GLY B C 1
ATOM 5937 O O . GLY B 1 260 ? 3.936 15.805 12.695 1 89.12 260 GLY B O 1
ATOM 5938 N N . THR B 1 261 ? 2.236 16.672 14.047 1 86.56 261 THR B N 1
ATOM 5939 C CA . THR B 1 261 ? 1.213 15.867 13.383 1 86.56 261 THR B CA 1
ATOM 5940 C C . THR B 1 261 ? 1.158 16.188 11.891 1 86.56 261 THR B C 1
ATOM 5942 O O . THR B 1 261 ? 1.116 15.289 11.055 1 86.56 261 THR B O 1
ATOM 5945 N N . SER B 1 262 ? 1.102 17.469 11.609 1 90.62 262 SER B N 1
ATOM 5946 C CA . SER B 1 262 ? 1.383 18.031 10.289 1 90.62 262 SER B CA 1
ATOM 5947 C C . SER B 1 262 ? 2.795 18.594 10.219 1 90.62 262 SER B C 1
ATOM 5949 O O . SER B 1 262 ? 3.537 18.547 11.203 1 90.62 262 SER B O 1
ATOM 5951 N N . ALA B 1 263 ? 3.219 18.953 9.086 1 94.12 263 ALA B N 1
ATOM 5952 C CA . ALA B 1 263 ? 4.539 19.562 8.961 1 94.12 263 ALA B CA 1
ATOM 5953 C C . ALA B 1 263 ? 4.512 20.719 7.973 1 94.12 263 ALA B C 1
ATOM 5955 O O . ALA B 1 263 ? 3.648 20.781 7.094 1 94.12 263 ALA B O 1
ATOM 5956 N N . TRP B 1 264 ? 5.395 21.672 8.156 1 93.88 264 TRP B N 1
ATOM 5957 C CA . TRP B 1 264 ? 5.469 22.781 7.215 1 93.88 264 TRP B CA 1
ATOM 5958 C C . TRP B 1 264 ? 6.91 23.25 7.043 1 93.88 264 TRP B C 1
ATOM 5960 O O . TRP B 1 264 ? 7.73 23.094 7.949 1 93.88 264 TRP B O 1
ATOM 5970 N N . ILE B 1 265 ? 7.23 23.656 5.945 1 97 265 ILE B N 1
ATOM 5971 C CA . ILE B 1 265 ? 8.438 24.422 5.637 1 97 265 ILE B CA 1
ATOM 5972 C C . ILE B 1 265 ? 8.07 25.875 5.391 1 97 265 ILE B C 1
ATOM 5974 O O . ILE B 1 265 ? 7.262 26.188 4.512 1 97 265 ILE B O 1
ATOM 5978 N N . ALA B 1 266 ? 8.648 26.703 6.258 1 96.25 266 ALA B N 1
ATOM 5979 C CA . ALA B 1 266 ? 8.336 28.141 6.211 1 96.25 266 ALA B CA 1
ATOM 5980 C C . ALA B 1 266 ? 9.555 28.969 6.586 1 96.25 266 ALA B C 1
ATOM 5982 O O . ALA B 1 266 ? 10.586 28.438 7.004 1 96.25 266 ALA B O 1
ATOM 5983 N N . GLY B 1 267 ? 9.43 30.25 6.355 1 94.31 267 GLY B N 1
ATOM 5984 C CA . GLY B 1 267 ? 10.531 31.125 6.703 1 94.31 267 GLY B CA 1
ATOM 5985 C C . GLY B 1 267 ? 10.188 32.594 6.559 1 94.31 267 GLY B C 1
ATOM 5986 O O . GLY B 1 267 ? 9.016 32.969 6.543 1 94.31 267 GLY B O 1
ATOM 5987 N N . THR B 1 268 ? 11.25 33.344 6.641 1 95.81 268 THR B N 1
ATOM 5988 C CA . THR B 1 268 ? 11.117 34.812 6.621 1 95.81 268 THR B CA 1
ATOM 5989 C C . THR B 1 268 ? 11.562 35.375 5.281 1 95.81 268 THR B C 1
ATOM 5991 O O . THR B 1 268 ? 12.609 35 4.754 1 95.81 268 THR B O 1
ATOM 5994 N N . SER B 1 269 ? 10.711 36.188 4.773 1 95.94 269 SER B N 1
ATOM 5995 C CA . SER B 1 269 ? 11.023 36.875 3.535 1 95.94 269 SER B CA 1
ATOM 5996 C C . SER B 1 269 ? 10.805 38.375 3.684 1 95.94 269 SER B C 1
ATOM 5998 O O . SER B 1 269 ? 9.922 38.812 4.43 1 95.94 269 SER B O 1
ATOM 6000 N N . ASP B 1 270 ? 11.562 39.156 2.932 1 95 270 ASP B N 1
ATOM 6001 C CA . ASP B 1 270 ? 11.422 40.625 2.949 1 95 270 ASP B CA 1
ATOM 6002 C C . ASP B 1 270 ? 10.32 41.062 2 1 95 270 ASP B C 1
ATOM 6004 O O . ASP B 1 270 ? 9.852 42.219 2.086 1 95 270 ASP B O 1
ATOM 6008 N N . GLU B 1 271 ? 9.953 40.219 1.141 1 94.56 271 GLU B N 1
ATOM 6009 C CA . GLU B 1 271 ? 8.891 40.469 0.175 1 94.56 271 GLU B CA 1
ATOM 6010 C C . GLU B 1 271 ? 7.836 39.375 0.178 1 94.56 271 GLU B C 1
ATOM 6012 O O . GLU B 1 271 ? 8.117 38.25 0.586 1 94.56 271 GLU B O 1
ATOM 6017 N N . VAL B 1 272 ? 6.691 39.812 -0.295 1 94.81 272 VAL B N 1
ATOM 6018 C CA . VAL B 1 272 ? 5.656 38.812 -0.489 1 94.81 272 VAL B CA 1
ATOM 6019 C C . VAL B 1 272 ? 6.109 37.812 -1.545 1 94.81 272 VAL B C 1
ATOM 6021 O O . VAL B 1 272 ? 6.465 38.188 -2.662 1 94.81 272 VAL B O 1
ATOM 6024 N N . PHE B 1 273 ? 6.09 36.562 -1.189 1 92.38 273 PHE B N 1
ATOM 6025 C CA . PHE B 1 273 ? 6.465 35.531 -2.143 1 92.38 273 PHE B CA 1
ATOM 6026 C C . PHE B 1 273 ? 5.285 34.625 -2.438 1 92.38 273 PHE B C 1
ATOM 6028 O O . PHE B 1 273 ? 4.793 33.938 -1.544 1 92.38 273 PHE B O 1
ATOM 6035 N N . LEU B 1 274 ? 4.914 34.625 -3.719 1 91.94 274 LEU B N 1
ATOM 6036 C CA . LEU B 1 274 ? 3.857 33.781 -4.25 1 91.94 274 LEU B CA 1
ATOM 6037 C C . LEU B 1 274 ? 4.383 32.906 -5.387 1 91.94 274 LEU B C 1
ATOM 6039 O O . LEU B 1 274 ? 4.742 33.438 -6.449 1 91.94 274 LEU B O 1
ATOM 6043 N N . ASP B 1 275 ? 4.348 31.594 -5.168 1 89.88 275 ASP B N 1
ATOM 6044 C CA . ASP B 1 275 ? 4.895 30.719 -6.203 1 89.88 275 ASP B CA 1
ATOM 6045 C C . ASP B 1 275 ? 3.91 30.547 -7.359 1 89.88 275 ASP B C 1
ATOM 6047 O O . ASP B 1 275 ? 2.707 30.766 -7.191 1 89.88 275 ASP B O 1
ATOM 6051 N N . LYS B 1 276 ? 4.387 30.156 -8.523 1 87.38 276 LYS B N 1
ATOM 6052 C CA . LYS B 1 276 ? 3.631 30.125 -9.773 1 87.38 276 LYS B CA 1
ATOM 6053 C C . LYS B 1 276 ? 2.488 29.125 -9.695 1 87.38 276 LYS B C 1
ATOM 6055 O O . LYS B 1 276 ? 1.423 29.344 -10.281 1 87.38 276 LYS B O 1
ATOM 6060 N N . ASP B 1 277 ? 2.693 28.078 -8.984 1 90.56 277 ASP B N 1
ATOM 6061 C CA . ASP B 1 277 ? 1.728 26.984 -8.977 1 90.56 277 ASP B CA 1
ATOM 6062 C C . ASP B 1 277 ? 0.761 27.109 -7.801 1 90.56 277 ASP B C 1
ATOM 6064 O O . ASP B 1 277 ? -0.111 26.266 -7.617 1 90.56 277 ASP B O 1
ATOM 6068 N N . ARG B 1 278 ? 0.893 28.172 -7.008 1 92.94 278 ARG B N 1
ATOM 6069 C CA . ARG B 1 278 ? 0.05 28.422 -5.844 1 92.94 278 ARG B CA 1
ATOM 6070 C C . ARG B 1 278 ? 0.105 27.266 -4.867 1 92.94 278 ARG B C 1
ATOM 6072 O O . ARG B 1 278 ? -0.931 26.797 -4.383 1 92.94 278 ARG B O 1
ATOM 6079 N N . THR B 1 279 ? 1.322 26.75 -4.75 1 94.19 279 THR B N 1
ATOM 6080 C CA . THR B 1 279 ? 1.577 25.641 -3.832 1 94.19 279 THR B CA 1
ATOM 6081 C C . THR B 1 279 ? 1.712 26.156 -2.398 1 94.19 279 THR B C 1
ATOM 6083 O O . THR B 1 279 ? 1.254 25.5 -1.459 1 94.19 279 THR B O 1
ATOM 6086 N N . LEU B 1 280 ? 2.295 27.297 -2.307 1 95.81 280 LEU B N 1
ATOM 6087 C CA . LEU B 1 280 ? 2.586 27.875 -0.996 1 95.81 280 LEU B CA 1
ATOM 6088 C C . LEU B 1 280 ? 1.495 28.859 -0.579 1 95.81 280 LEU B C 1
ATOM 6090 O O . LEU B 1 280 ? 0.657 29.25 -1.396 1 95.81 280 LEU B O 1
ATOM 6094 N N . ILE B 1 281 ? 1.479 29.188 0.713 1 95.5 281 ILE B N 1
ATOM 6095 C CA . ILE B 1 281 ? 0.742 30.312 1.262 1 95.5 281 ILE B CA 1
ATOM 6096 C C . ILE B 1 281 ? 1.719 31.344 1.844 1 95.5 281 ILE B C 1
ATOM 6098 O O . ILE B 1 281 ? 2.877 31.016 2.117 1 95.5 281 ILE B O 1
ATOM 6102 N N . CYS B 1 282 ? 1.282 32.5 1.972 1 96.69 282 CYS B N 1
ATOM 6103 C CA . CYS B 1 282 ? 2.158 33.531 2.51 1 96.69 282 CYS B CA 1
ATOM 6104 C C . CYS B 1 282 ? 1.449 34.344 3.592 1 96.69 282 CYS B C 1
ATOM 6106 O O . CYS B 1 282 ? 0.395 34.938 3.344 1 96.69 282 CYS B O 1
ATOM 6108 N N . PHE B 1 283 ? 2.016 34.344 4.754 1 97.19 283 PHE B N 1
ATOM 6109 C CA . PHE B 1 283 ? 1.485 35.125 5.863 1 97.19 283 PHE B CA 1
ATOM 6110 C C . PHE B 1 283 ? 2.275 36.438 6.043 1 97.19 283 PHE B C 1
ATOM 6112 O O . PHE B 1 283 ? 3.439 36.5 5.648 1 97.19 283 PHE B O 1
ATOM 6119 N N . GLY B 1 284 ? 1.549 37.406 6.598 1 97.5 284 GLY B N 1
ATOM 6120 C CA . GLY B 1 284 ? 2.332 38.469 7.25 1 97.5 284 GLY B CA 1
ATOM 6121 C C . GLY B 1 284 ? 3.105 37.938 8.453 1 97.5 284 GLY B C 1
ATOM 6122 O O . GLY B 1 284 ? 2.604 37.125 9.219 1 97.5 284 GLY B O 1
ATOM 6123 N N . HIS B 1 285 ? 4.324 38.406 8.602 1 97.5 285 HIS B N 1
ATOM 6124 C CA . HIS B 1 285 ? 5.156 38 9.727 1 97.5 285 HIS B CA 1
ATOM 6125 C C . HIS B 1 285 ? 4.824 38.781 10.984 1 97.5 285 HIS B C 1
ATOM 6127 O O . HIS B 1 285 ? 4.164 39.812 10.906 1 97.5 285 HIS B O 1
ATOM 6133 N N . VAL B 1 286 ? 5.266 38.25 12.148 1 98.12 286 VAL B N 1
ATOM 6134 C CA . VAL B 1 286 ? 5.152 39.031 13.391 1 98.12 286 VAL B CA 1
ATOM 6135 C C . VAL B 1 286 ? 6.238 40.094 13.438 1 98.12 286 VAL B C 1
ATOM 6137 O O . VAL B 1 286 ? 6.152 41.031 14.234 1 98.12 286 VAL B O 1
ATOM 6140 N N . ILE B 1 287 ? 7.262 39.906 12.641 1 97.38 287 ILE B N 1
ATOM 6141 C CA . ILE B 1 287 ? 8.281 40.938 12.461 1 97.38 287 ILE B CA 1
ATOM 6142 C C . ILE B 1 287 ? 7.793 41.969 11.453 1 97.38 287 ILE B C 1
ATOM 6144 O O . ILE B 1 287 ? 7.516 41.656 10.297 1 97.38 287 ILE B O 1
ATOM 6148 N N . PRO B 1 288 ? 7.727 43.25 11.906 1 94.19 288 PRO B N 1
ATOM 6149 C CA . PRO B 1 288 ? 7.195 44.281 11.016 1 94.19 288 PRO B CA 1
ATOM 6150 C C . PRO B 1 288 ? 7.938 44.344 9.68 1 94.19 288 PRO B C 1
ATOM 6152 O O . PRO B 1 288 ? 9.172 44.344 9.664 1 94.19 288 PRO B O 1
ATOM 6155 N N . GLY B 1 289 ? 7.133 44.344 8.625 1 92.88 289 GLY B N 1
ATOM 6156 C CA . GLY B 1 289 ? 7.688 44.531 7.289 1 92.88 289 GLY B CA 1
ATOM 6157 C C . GLY B 1 289 ? 8.148 43.219 6.66 1 92.88 289 GLY B C 1
ATOM 6158 O O . GLY B 1 289 ? 8.656 43.219 5.539 1 92.88 289 GLY B O 1
ATOM 6159 N N . LYS B 1 290 ? 7.957 42.188 7.344 1 96.38 290 LYS B N 1
ATOM 6160 C CA . LYS B 1 290 ? 8.391 40.906 6.805 1 96.38 290 LYS B CA 1
ATOM 6161 C C . LYS B 1 290 ? 7.207 39.969 6.57 1 96.38 290 LYS B C 1
ATOM 6163 O O . LYS B 1 290 ? 6.098 40.25 7.027 1 96.38 290 LYS B O 1
ATOM 6168 N N . TYR B 1 291 ? 7.48 38.906 5.816 1 97.12 291 TYR B N 1
ATOM 6169 C CA . TYR B 1 291 ? 6.469 37.938 5.438 1 97.12 291 TYR B CA 1
ATOM 6170 C C . TYR B 1 291 ? 6.945 36.531 5.734 1 97.12 291 TYR B C 1
ATOM 6172 O O . TYR B 1 291 ? 8.125 36.312 6.012 1 97.12 291 TYR B O 1
ATOM 6180 N N . MET B 1 292 ? 5.988 35.625 5.707 1 96.88 292 MET B N 1
ATOM 6181 C CA . MET B 1 292 ? 6.309 34.219 5.98 1 96.88 292 MET B CA 1
ATOM 6182 C C . MET B 1 292 ? 5.711 33.312 4.918 1 96.88 292 MET B C 1
ATOM 6184 O O . MET B 1 292 ? 4.594 32.812 5.078 1 96.88 292 MET B O 1
ATOM 6188 N N . PRO B 1 293 ? 6.477 33.062 3.805 1 96.5 293 PRO B N 1
ATOM 6189 C CA . PRO B 1 293 ? 6.035 31.969 2.924 1 96.5 293 PRO B CA 1
ATOM 6190 C C . PRO B 1 293 ? 6.023 30.609 3.617 1 96.5 293 PRO B C 1
ATOM 6192 O O . PRO B 1 293 ? 6.91 30.312 4.422 1 96.5 293 PRO B O 1
ATOM 6195 N N . CYS B 1 294 ? 4.988 29.844 3.268 1 96.56 294 CYS B N 1
ATOM 6196 C CA . CYS B 1 294 ? 4.789 28.609 4.027 1 96.56 294 CYS B CA 1
ATOM 6197 C C . CYS B 1 294 ? 4.137 27.547 3.166 1 96.56 294 CYS B C 1
ATOM 6199 O O . CYS B 1 294 ? 3.232 27.828 2.381 1 96.56 294 CYS B O 1
ATOM 6201 N N . GLY B 1 295 ? 4.684 26.375 3.166 1 96.56 295 GLY B N 1
ATOM 6202 C CA . GLY B 1 295 ? 4.02 25.172 2.689 1 96.56 295 GLY B CA 1
ATOM 6203 C C . GLY B 1 295 ? 3.732 24.172 3.793 1 96.56 295 GLY B C 1
ATOM 6204 O O . GLY B 1 295 ? 4.609 23.859 4.598 1 96.56 295 GLY B O 1
ATOM 6205 N N . THR B 1 296 ? 2.471 23.672 3.852 1 94.75 296 THR B N 1
ATOM 6206 C CA . THR B 1 296 ? 2.078 22.797 4.953 1 94.75 296 THR B CA 1
ATOM 6207 C C . THR B 1 296 ? 1.491 21.484 4.426 1 94.75 296 THR B C 1
ATOM 6209 O O . THR B 1 296 ? 0.522 21.5 3.664 1 94.75 296 THR B O 1
ATOM 6212 N N . MET B 1 297 ? 2.082 20.391 4.812 1 95.12 297 MET B N 1
ATOM 6213 C CA . MET B 1 297 ? 1.492 19.094 4.488 1 95.12 297 MET B CA 1
ATOM 6214 C C . MET B 1 297 ? 0.624 18.594 5.633 1 95.12 297 MET B C 1
ATOM 6216 O O . MET B 1 297 ? 0.884 18.891 6.797 1 95.12 297 MET B O 1
ATOM 6220 N N . GLN B 1 298 ? -0.308 17.797 5.359 1 91.06 298 GLN B N 1
ATOM 6221 C CA . GLN B 1 298 ? -1.35 17.422 6.309 1 91.06 298 GLN B CA 1
ATOM 6222 C C . GLN B 1 298 ? -0.892 16.266 7.203 1 91.06 298 GLN B C 1
ATOM 6224 O O . GLN B 1 298 ? -1.123 16.297 8.414 1 91.06 298 GLN B O 1
ATOM 6229 N N . ALA B 1 299 ? -0.309 15.258 6.578 1 93.25 299 ALA B N 1
ATOM 6230 C CA . ALA B 1 299 ? 0.017 14.055 7.344 1 93.25 299 ALA B CA 1
ATOM 6231 C C . ALA B 1 299 ? 1.524 13.828 7.387 1 93.25 299 ALA B C 1
ATOM 6233 O O . ALA B 1 299 ? 2.068 13.086 6.562 1 93.25 299 ALA B O 1
ATOM 6234 N N . ALA B 1 300 ? 2.162 14.352 8.375 1 95.38 300 ALA B N 1
ATOM 6235 C CA . ALA B 1 300 ? 3.586 14.102 8.586 1 95.38 300 ALA B CA 1
ATOM 6236 C C . ALA B 1 300 ? 3.805 13.133 9.742 1 95.38 300 ALA B C 1
ATOM 6238 O O . ALA B 1 300 ? 3.812 11.914 9.547 1 95.38 300 ALA B O 1
ATOM 6239 N N . GLY B 1 301 ? 3.863 13.672 10.961 1 92.5 301 GLY B N 1
ATOM 6240 C CA . GLY B 1 301 ? 3.99 12.805 12.125 1 92.5 301 GLY B CA 1
ATOM 6241 C C . GLY B 1 301 ? 2.832 11.836 12.273 1 92.5 301 GLY B C 1
ATOM 6242 O O . GLY B 1 301 ? 3.002 10.734 12.805 1 92.5 301 GLY B O 1
ATOM 6243 N N . ASN B 1 302 ? 1.735 12.242 11.836 1 90.06 302 ASN B N 1
ATOM 6244 C CA . ASN B 1 302 ? 0.571 11.367 11.922 1 90.06 302 ASN B CA 1
ATOM 6245 C C . ASN B 1 302 ? 0.727 10.141 11.031 1 90.06 302 ASN B C 1
ATOM 6247 O O . ASN B 1 302 ? 0.178 9.078 11.328 1 90.06 302 ASN B O 1
ATOM 6251 N N . SER B 1 303 ? 1.483 10.234 9.945 1 95.44 303 SER B N 1
ATOM 6252 C CA . SER B 1 303 ? 1.774 9.062 9.133 1 95.44 303 SER B CA 1
ATOM 6253 C C . SER B 1 303 ? 2.605 8.047 9.914 1 95.44 303 SER B C 1
ATOM 6255 O O . SER B 1 303 ? 2.393 6.836 9.789 1 95.44 303 SER B O 1
ATOM 6257 N N . TYR B 1 304 ? 3.564 8.602 10.656 1 93.06 304 TYR B N 1
ATOM 6258 C CA . TYR B 1 304 ? 4.391 7.734 11.492 1 93.06 304 TYR B CA 1
ATOM 6259 C C . TYR B 1 304 ? 3.568 7.105 12.609 1 93.06 304 TYR B C 1
ATOM 6261 O O . TYR B 1 304 ? 3.717 5.918 12.906 1 93.06 304 TYR B O 1
ATOM 6269 N N . SER B 1 305 ? 2.758 7.891 13.242 1 91.38 305 SER B N 1
ATOM 6270 C CA . SER B 1 305 ? 1.851 7.379 14.258 1 91.38 305 SER B CA 1
ATOM 6271 C C . SER B 1 305 ? 0.904 6.332 13.688 1 91.38 305 SER B C 1
ATOM 6273 O O . SER B 1 305 ? 0.574 5.352 14.352 1 91.38 305 SER B O 1
ATOM 6275 N N . TYR B 1 306 ? 0.44 6.57 12.539 1 93.88 306 TYR B N 1
ATOM 6276 C CA . TYR B 1 306 ? -0.468 5.648 11.859 1 93.88 306 TYR B CA 1
ATOM 6277 C C . TYR B 1 306 ? 0.178 4.277 11.688 1 93.88 306 TYR B C 1
ATOM 6279 O O . TYR B 1 306 ? -0.409 3.258 12.055 1 93.88 306 TYR B O 1
ATOM 6287 N N . ILE B 1 307 ? 1.382 4.27 11.086 1 95.5 307 ILE B N 1
ATOM 6288 C CA . ILE B 1 307 ? 2.004 2.98 10.805 1 95.5 307 ILE B CA 1
ATOM 6289 C C . ILE B 1 307 ? 2.33 2.264 12.109 1 95.5 307 ILE B C 1
ATOM 6291 O O . ILE B 1 307 ? 2.281 1.032 12.18 1 95.5 307 ILE B O 1
ATOM 6295 N N . ARG B 1 308 ? 2.684 3.025 13.156 1 92.69 308 ARG B N 1
ATOM 6296 C CA . ARG B 1 308 ? 2.885 2.449 14.477 1 92.69 308 ARG B CA 1
ATOM 6297 C C . ARG B 1 308 ? 1.639 1.706 14.945 1 92.69 308 ARG B C 1
ATOM 6299 O O . ARG B 1 308 ? 1.72 0.55 15.367 1 92.69 308 ARG B O 1
ATOM 6306 N N . HIS B 1 309 ? 0.558 2.348 14.805 1 89.88 309 HIS B N 1
ATOM 6307 C CA . HIS B 1 309 ? -0.701 1.772 15.266 1 89.88 309 HIS B CA 1
ATOM 6308 C C . HIS B 1 309 ? -1.132 0.607 14.383 1 89.88 309 HIS B C 1
ATOM 6310 O O . HIS B 1 309 ? -1.63 -0.405 14.883 1 89.88 309 HIS B O 1
ATOM 6316 N N . ALA B 1 310 ? -0.948 0.778 13.141 1 90.81 310 ALA B N 1
ATOM 6317 C CA . ALA B 1 310 ? -1.464 -0.184 12.172 1 90.81 310 ALA B CA 1
ATOM 6318 C C . ALA B 1 310 ? -0.612 -1.45 12.148 1 90.81 310 ALA B C 1
ATOM 6320 O O . ALA B 1 310 ? -1.13 -2.551 11.953 1 90.81 310 ALA B O 1
ATOM 6321 N N .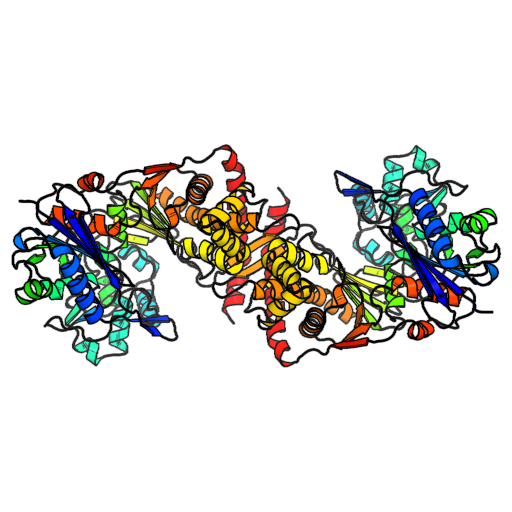 MET B 1 311 ? 0.725 -1.359 12.438 1 91.19 311 MET B N 1
ATOM 6322 C CA . MET B 1 311 ? 1.557 -2.506 12.086 1 91.19 311 MET B CA 1
ATOM 6323 C C . MET B 1 311 ? 2.516 -2.854 13.219 1 91.19 311 MET B C 1
ATOM 6325 O O . MET B 1 311 ? 3.105 -3.936 13.227 1 91.19 311 MET B O 1
ATOM 6329 N N . CYS B 1 312 ? 2.697 -2.021 14.227 1 90.5 312 CYS B N 1
ATOM 6330 C CA . CYS B 1 312 ? 3.812 -2.213 15.148 1 90.5 312 CYS B CA 1
ATOM 6331 C C . CYS B 1 312 ? 3.318 -2.645 16.516 1 90.5 312 CYS B C 1
ATOM 6333 O O . CYS B 1 312 ? 3.832 -2.188 17.547 1 90.5 312 CYS B O 1
ATOM 6335 N N . GLY B 1 313 ? 2.354 -3.492 16.531 1 83.38 313 GLY B N 1
ATOM 6336 C CA . GLY B 1 313 ? 1.896 -4.039 17.812 1 83.38 313 GLY B CA 1
ATOM 6337 C C . GLY B 1 313 ? 2.969 -4.824 18.531 1 83.38 313 GLY B C 1
ATOM 6338 O O . GLY B 1 313 ? 3.084 -4.734 19.766 1 83.38 313 GLY B O 1
ATOM 6339 N N . GLU B 1 314 ? 3.699 -5.59 17.812 1 83.69 314 GLU B N 1
ATOM 6340 C CA . GLU B 1 314 ? 4.789 -6.367 18.406 1 83.69 314 GLU B CA 1
ATOM 6341 C C . GLU B 1 314 ? 5.852 -5.457 19.016 1 83.69 314 GLU B C 1
ATOM 6343 O O . GLU B 1 314 ? 6.41 -5.766 20.062 1 83.69 314 GLU B O 1
ATOM 6348 N N . GLU B 1 315 ? 6.145 -4.461 18.344 1 88 315 GLU B N 1
ATOM 6349 C CA . GLU B 1 315 ? 7.156 -3.516 18.797 1 88 315 GLU B CA 1
ATOM 6350 C C . GLU B 1 315 ? 6.711 -2.811 20.078 1 88 315 GLU B C 1
ATOM 6352 O O . GLU B 1 315 ? 7.535 -2.479 20.938 1 88 315 GLU B O 1
ATOM 6357 N N . GLU B 1 316 ? 5.43 -2.562 20.203 1 86.69 316 GLU B N 1
ATOM 6358 C CA . GLU B 1 316 ? 4.906 -2.006 21.453 1 86.69 316 GLU B CA 1
ATOM 6359 C C . GLU B 1 316 ? 5.176 -2.938 22.625 1 86.69 316 GLU B C 1
ATOM 6361 O O . GLU B 1 316 ? 5.562 -2.484 23.703 1 86.69 316 GLU B O 1
ATOM 6366 N N . VAL B 1 317 ? 4.969 -4.18 22.391 1 84.38 317 VAL B N 1
ATOM 6367 C CA . VAL B 1 317 ? 5.215 -5.184 23.422 1 84.38 317 VAL B CA 1
ATOM 6368 C C . VAL B 1 317 ? 6.707 -5.238 23.75 1 84.38 317 VAL B C 1
ATOM 6370 O O . VAL B 1 317 ? 7.094 -5.32 24.906 1 84.38 317 VAL B O 1
ATOM 6373 N N . THR B 1 318 ? 7.473 -5.223 22.734 1 88.44 318 THR B N 1
ATOM 6374 C CA . THR B 1 318 ? 8.922 -5.238 22.922 1 88.44 318 THR B CA 1
ATOM 6375 C C . THR B 1 318 ? 9.383 -4.027 23.719 1 88.44 318 THR B C 1
ATOM 6377 O O . THR B 1 318 ? 10.234 -4.148 24.609 1 88.44 318 THR B O 1
ATOM 6380 N N . ALA B 1 319 ? 8.922 -2.871 23.359 1 90.5 319 ALA B N 1
ATOM 6381 C CA . ALA B 1 319 ? 9.266 -1.638 24.062 1 90.5 319 ALA B CA 1
ATOM 6382 C C . ALA B 1 319 ? 8.906 -1.729 25.547 1 90.5 319 ALA B C 1
ATOM 6384 O O . ALA B 1 319 ? 9.672 -1.279 26.406 1 90.5 319 ALA B O 1
ATOM 6385 N N . GLU B 1 320 ? 7.762 -2.281 25.812 1 88.06 320 GLU B N 1
ATOM 6386 C CA . GLU B 1 320 ? 7.332 -2.459 27.188 1 88.06 320 GLU B CA 1
ATOM 6387 C C . GLU B 1 320 ? 8.281 -3.383 27.953 1 88.06 320 GLU B C 1
ATOM 6389 O O . GLU B 1 320 ? 8.633 -3.111 29.094 1 88.06 320 GLU B O 1
ATOM 6394 N N . LYS B 1 321 ? 8.641 -4.438 27.359 1 89.5 321 LYS B N 1
ATOM 6395 C CA . LYS B 1 321 ? 9.555 -5.398 27.969 1 89.5 321 LYS B CA 1
ATOM 6396 C C . LYS B 1 321 ? 10.922 -4.77 28.234 1 89.5 321 LYS B C 1
ATOM 6398 O O . LYS B 1 321 ? 11.57 -5.07 29.234 1 89.5 321 LYS B O 1
ATOM 6403 N N . GLU B 1 322 ? 11.32 -3.908 27.344 1 91.38 322 GLU B N 1
ATOM 6404 C CA . GLU B 1 322 ? 12.641 -3.285 27.438 1 91.38 322 GLU B CA 1
ATOM 6405 C C . GLU B 1 322 ? 12.594 -2.031 28.312 1 91.38 322 GLU B C 1
ATOM 6407 O O . GLU B 1 322 ? 13.633 -1.535 28.734 1 91.38 322 GLU B O 1
ATOM 6412 N N . GLY B 1 323 ? 11.43 -1.589 28.578 1 90.06 323 GLY B N 1
ATOM 6413 C CA . GLY B 1 323 ? 11.273 -0.375 29.359 1 90.06 323 GLY B CA 1
ATOM 6414 C C . GLY B 1 323 ? 11.625 0.884 28.594 1 90.06 323 GLY B C 1
ATOM 6415 O O . GLY B 1 323 ? 12.078 1.87 29.172 1 90.06 323 GLY B O 1
ATOM 6416 N N . GLY B 1 324 ? 11.5 0.833 27.359 1 88.12 324 GLY B N 1
ATOM 6417 C CA . GLY B 1 324 ? 11.82 1.98 26.531 1 88.12 324 GLY B CA 1
ATOM 6418 C C . GLY B 1 324 ? 10.648 2.467 25.703 1 88.12 324 GLY B C 1
ATOM 6419 O O . GLY B 1 324 ? 9.508 2.08 25.953 1 88.12 324 GLY B O 1
ATOM 6420 N N . SER B 1 325 ? 10.992 3.404 24.844 1 88.81 325 SER B N 1
ATOM 6421 C CA . SER B 1 325 ? 9.969 3.965 23.953 1 88.81 325 SER B CA 1
ATOM 6422 C C . SER B 1 325 ? 9.758 3.094 22.719 1 88.81 325 SER B C 1
ATOM 6424 O O . SER B 1 325 ? 10.711 2.533 22.188 1 88.81 325 SER B O 1
ATOM 6426 N N . ILE B 1 326 ? 8.531 2.998 22.297 1 90.5 326 ILE B N 1
ATOM 6427 C CA . ILE B 1 326 ? 8.219 2.256 21.094 1 90.5 326 ILE B CA 1
ATOM 6428 C C . ILE B 1 326 ? 8.969 2.854 19.906 1 90.5 326 ILE B C 1
ATOM 6430 O O . ILE B 1 326 ? 9.383 2.133 18.984 1 90.5 326 ILE B O 1
ATOM 6434 N N . TYR B 1 327 ? 9.234 4.086 19.953 1 88.31 327 TYR B N 1
ATOM 6435 C CA . TYR B 1 327 ? 9.898 4.766 18.844 1 88.31 327 TYR B CA 1
ATOM 6436 C C . TYR B 1 327 ? 11.359 4.348 18.75 1 88.31 327 TYR B C 1
ATOM 6438 O O . TYR B 1 327 ? 11.93 4.312 17.656 1 88.31 327 TYR B O 1
ATOM 6446 N N . ASP B 1 328 ? 11.922 3.979 19.844 1 90.5 328 ASP B N 1
ATOM 6447 C CA . ASP B 1 328 ? 13.281 3.451 19.797 1 90.5 328 ASP B CA 1
ATOM 6448 C C . ASP B 1 328 ? 13.336 2.111 19.078 1 90.5 328 ASP B C 1
ATOM 6450 O O . ASP B 1 328 ? 14.258 1.858 18.297 1 90.5 328 ASP B O 1
ATOM 6454 N N . VAL B 1 329 ? 12.391 1.339 19.422 1 92.12 329 VAL B N 1
ATOM 6455 C CA . VAL B 1 329 ? 12.305 0.038 18.766 1 92.12 329 VAL B CA 1
ATOM 6456 C C . VAL B 1 329 ? 12.055 0.227 17.281 1 92.12 329 VAL B C 1
ATOM 6458 O O . VAL B 1 329 ? 12.672 -0.443 16.438 1 92.12 329 VAL B O 1
ATOM 6461 N N . MET B 1 330 ? 11.18 1.114 16.922 1 93.19 330 MET B N 1
ATOM 6462 C CA . MET B 1 330 ? 10.852 1.397 15.523 1 93.19 330 MET B CA 1
ATOM 6463 C C . MET B 1 330 ? 12.055 1.969 14.781 1 93.19 330 MET B C 1
ATOM 6465 O O . MET B 1 330 ? 12.273 1.668 13.609 1 93.19 330 MET B O 1
ATOM 6469 N N . ASN B 1 331 ? 12.836 2.777 15.453 1 92.94 331 ASN B N 1
ATOM 6470 C CA . ASN B 1 331 ? 14.047 3.322 14.852 1 92.94 331 ASN B CA 1
ATOM 6471 C C . ASN B 1 331 ? 15.031 2.217 14.469 1 92.94 331 ASN B C 1
ATOM 6473 O O . ASN B 1 331 ? 15.68 2.289 13.422 1 92.94 331 ASN B O 1
ATOM 6477 N N . ARG B 1 332 ? 15.133 1.28 15.344 1 93.56 332 ARG B N 1
ATOM 6478 C CA . ARG B 1 332 ? 16 0.149 15.039 1 93.56 332 ARG B CA 1
ATOM 6479 C C . ARG B 1 332 ? 15.531 -0.586 13.789 1 93.56 332 ARG B C 1
ATOM 6481 O O . ARG B 1 332 ? 16.344 -1.021 12.969 1 93.56 332 ARG B O 1
ATOM 6488 N N . LEU B 1 333 ? 14.25 -0.72 13.648 1 93.69 333 LEU B N 1
ATOM 6489 C CA . LEU B 1 333 ? 13.695 -1.355 12.461 1 93.69 333 LEU B CA 1
ATOM 6490 C C . LEU B 1 333 ? 14.016 -0.542 11.211 1 93.69 333 LEU B C 1
ATOM 6492 O O . LEU B 1 333 ? 14.391 -1.103 10.18 1 93.69 333 LEU B O 1
ATOM 6496 N N . VAL B 1 334 ? 13.883 0.771 11.305 1 95.88 334 VAL B N 1
ATOM 6497 C CA . VAL B 1 334 ? 14.141 1.659 10.172 1 95.88 334 VAL B CA 1
ATOM 6498 C C . VAL B 1 334 ? 15.578 1.479 9.695 1 95.88 334 VAL B C 1
ATOM 6500 O O . VAL B 1 334 ? 15.836 1.472 8.492 1 95.88 334 VAL B O 1
ATOM 6503 N N . GLU B 1 335 ? 16.453 1.299 10.625 1 95.62 335 GLU B N 1
ATOM 6504 C CA . GLU B 1 335 ? 17.875 1.191 10.312 1 95.62 335 GLU B CA 1
ATOM 6505 C C . GLU B 1 335 ? 18.203 -0.137 9.633 1 95.62 335 GLU B C 1
ATOM 6507 O O . GLU B 1 335 ? 19.234 -0.28 8.992 1 95.62 335 GLU B O 1
ATOM 6512 N N . GLN B 1 336 ? 17.328 -1.077 9.727 1 96.19 336 GLN B N 1
ATOM 6513 C CA . GLN B 1 336 ? 17.531 -2.383 9.102 1 96.19 336 GLN B CA 1
ATOM 6514 C C . GLN B 1 336 ? 17.188 -2.344 7.617 1 96.19 336 GLN B C 1
ATOM 6516 O O . GLN B 1 336 ? 17.547 -3.248 6.867 1 96.19 336 GLN B O 1
ATOM 6521 N N . SER B 1 337 ? 16.484 -1.355 7.184 1 97.5 337 SER B N 1
ATOM 6522 C CA . SER B 1 337 ? 16.141 -1.183 5.781 1 97.5 337 SER B CA 1
ATOM 6523 C C . SER B 1 337 ? 17.062 -0.193 5.09 1 97.5 337 SER B C 1
ATOM 6525 O O . SER B 1 337 ? 17.391 0.853 5.652 1 97.5 337 SER B O 1
ATOM 6527 N N . PRO B 1 338 ? 17.531 -0.452 3.916 1 97.75 338 PRO B N 1
ATOM 6528 C CA . PRO B 1 338 ? 18.422 0.486 3.221 1 97.75 338 PRO B CA 1
ATOM 6529 C C . PRO B 1 338 ? 17.703 1.755 2.771 1 97.75 338 PRO B C 1
ATOM 6531 O O . PRO B 1 338 ? 16.469 1.778 2.701 1 97.75 338 PRO B O 1
ATOM 6534 N N . ALA B 1 339 ? 18.5 2.828 2.465 1 97.94 339 ALA B N 1
ATOM 6535 C CA . ALA B 1 339 ? 17.938 4.035 1.869 1 97.94 339 ALA B CA 1
ATOM 6536 C C . ALA B 1 339 ? 17.125 3.705 0.629 1 97.94 339 ALA B C 1
ATOM 6538 O O . ALA B 1 339 ? 17.547 2.92 -0.219 1 97.94 339 ALA B O 1
ATOM 6539 N N . GLY B 1 340 ? 15.969 4.188 0.606 1 97.81 340 GLY B N 1
ATOM 6540 C CA . GLY B 1 340 ? 15.078 3.924 -0.515 1 97.81 340 GLY B CA 1
ATOM 6541 C C . GLY B 1 340 ? 14.141 2.76 -0.27 1 97.81 340 GLY B C 1
ATOM 6542 O O . GLY B 1 340 ? 13.281 2.461 -1.104 1 97.81 340 GLY B O 1
ATOM 6543 N N . ALA B 1 341 ? 14.328 2.082 0.885 1 98.06 341 ALA B N 1
ATOM 6544 C CA . ALA B 1 341 ? 13.445 0.999 1.313 1 98.06 341 ALA B CA 1
ATOM 6545 C C . ALA B 1 341 ? 13.266 -0.032 0.203 1 98.06 341 ALA B C 1
ATOM 6547 O O . ALA B 1 341 ? 12.141 -0.423 -0.111 1 98.06 341 ALA B O 1
ATOM 6548 N N . LYS B 1 342 ? 14.32 -0.324 -0.499 1 96.38 342 LYS B N 1
ATOM 6549 C CA . LYS B 1 342 ? 14.336 -1.32 -1.566 1 96.38 342 LYS B CA 1
ATOM 6550 C C . LYS B 1 342 ? 13.32 -0.976 -2.656 1 96.38 342 LYS B C 1
ATOM 6552 O O . LYS B 1 342 ? 12.672 -1.864 -3.207 1 96.38 342 LYS B O 1
ATOM 6557 N N . GLY B 1 343 ? 13.078 0.305 -2.891 1 96.88 343 GLY B N 1
ATOM 6558 C CA . GLY B 1 343 ? 12.219 0.74 -3.98 1 96.88 343 GLY B CA 1
ATOM 6559 C C . GLY B 1 343 ? 10.773 0.921 -3.564 1 96.88 343 GLY B C 1
ATOM 6560 O O . GLY B 1 343 ? 9.945 1.358 -4.363 1 96.88 343 GLY B O 1
ATOM 6561 N N . LEU B 1 344 ? 10.438 0.618 -2.297 1 98.06 344 LEU B N 1
ATOM 6562 C CA . LEU B 1 344 ? 9.086 0.794 -1.781 1 98.06 344 LEU B CA 1
ATOM 6563 C C . LEU B 1 344 ? 8.758 2.273 -1.607 1 98.06 344 LEU B C 1
ATOM 6565 O O . LEU B 1 344 ? 9.555 3.027 -1.04 1 98.06 344 LEU B O 1
ATOM 6569 N N . VAL B 1 345 ? 7.594 2.748 -2.111 1 98.69 345 VAL B N 1
ATOM 6570 C CA . VAL B 1 345 ? 7.199 4.148 -2.053 1 98.69 345 VAL B CA 1
ATOM 6571 C C . VAL B 1 345 ? 5.91 4.289 -1.24 1 98.69 345 VAL B C 1
ATOM 6573 O O . VAL B 1 345 ? 4.973 3.508 -1.412 1 98.69 345 VAL B O 1
ATOM 6576 N N . PHE B 1 346 ? 5.906 5.219 -0.372 1 98.81 346 PHE B N 1
ATOM 6577 C CA . PHE B 1 346 ? 4.707 5.555 0.382 1 98.81 346 PHE B CA 1
ATOM 6578 C C . PHE B 1 346 ? 4.203 6.945 0.012 1 98.81 346 PHE B C 1
ATOM 6580 O O . PHE B 1 346 ? 4.949 7.922 0.09 1 98.81 346 PHE B O 1
ATOM 6587 N N . LEU B 1 347 ? 3.006 7.09 -0.445 1 98.81 347 LEU B N 1
ATOM 6588 C CA . LEU B 1 347 ? 2.342 8.375 -0.64 1 98.81 347 LEU B CA 1
ATOM 6589 C C . LEU B 1 347 ? 1.565 8.781 0.608 1 98.81 347 LEU B C 1
ATOM 6591 O O . LEU B 1 347 ? 0.542 8.172 0.933 1 98.81 347 LEU B O 1
ATOM 6595 N N . PRO B 1 348 ? 2.006 9.82 1.293 1 98.44 348 PRO B N 1
ATOM 6596 C CA . PRO B 1 348 ? 1.533 10.102 2.65 1 98.44 348 PRO B CA 1
ATOM 6597 C C . PRO B 1 348 ? 0.258 10.938 2.668 1 98.44 348 PRO B C 1
ATOM 6599 O O . PRO B 1 348 ? 0.152 11.891 3.443 1 98.44 348 PRO B O 1
ATOM 6602 N N . TYR B 1 349 ? -0.751 10.602 1.921 1 97.94 349 TYR B N 1
ATOM 6603 C CA . TYR B 1 349 ? -1.957 11.414 1.788 1 97.94 349 TYR B CA 1
ATOM 6604 C C . TYR B 1 349 ? -3.131 10.766 2.514 1 97.94 349 TYR B C 1
ATOM 6606 O O . TYR B 1 349 ? -4.219 10.625 1.948 1 97.94 349 TYR B O 1
ATOM 6614 N N . LEU B 1 350 ? -2.938 10.375 3.77 1 96.19 350 LEU B N 1
ATOM 6615 C CA . LEU B 1 350 ? -3.875 9.617 4.594 1 96.19 350 LEU B CA 1
ATOM 6616 C C . LEU B 1 350 ? -5.141 10.43 4.855 1 96.19 350 LEU B C 1
ATOM 6618 O O . LEU B 1 350 ? -6.172 9.867 5.23 1 96.19 350 LEU B O 1
ATOM 6622 N N . VAL B 1 351 ? -5.082 11.773 4.766 1 90.62 351 VAL B N 1
ATOM 6623 C CA . VAL B 1 351 ? -6.219 12.641 5.043 1 90.62 351 VAL B CA 1
ATOM 6624 C C . VAL B 1 351 ? -6.355 13.68 3.934 1 90.62 351 VAL B C 1
ATOM 6626 O O . VAL B 1 351 ? -6.684 14.844 4.195 1 90.62 351 VAL B O 1
ATOM 6629 N N . GLY B 1 352 ? -6.059 13.266 2.699 1 92.5 352 GLY B N 1
ATOM 6630 C CA . GLY B 1 352 ? -5.949 14.266 1.654 1 92.5 352 GLY B CA 1
ATOM 6631 C C . GLY B 1 352 ? -4.707 15.133 1.783 1 92.5 352 GLY B C 1
ATOM 6632 O O . GLY B 1 352 ? -3.84 14.859 2.617 1 92.5 352 GLY B O 1
ATOM 6633 N N . GLU B 1 353 ? -4.656 16.094 0.898 1 93.75 353 GLU B N 1
ATOM 6634 C CA . GLU B 1 353 ? -3.436 16.891 0.971 1 93.75 353 GLU B CA 1
ATOM 6635 C C . GLU B 1 353 ? -3.709 18.344 0.618 1 93.75 353 GLU B C 1
ATOM 6637 O O . GLU B 1 353 ? -4.555 18.641 -0.231 1 93.75 353 GLU B O 1
ATOM 6642 N N . ARG B 1 354 ? -3.137 19.234 1.394 1 92.69 354 ARG B N 1
ATOM 6643 C CA . ARG B 1 354 ? -2.998 20.641 1.014 1 92.69 354 ARG B CA 1
ATOM 6644 C C . ARG B 1 354 ? -1.729 20.859 0.199 1 92.69 354 ARG B C 1
ATOM 6646 O O . ARG B 1 354 ? -1.558 20.266 -0.87 1 92.69 354 ARG B O 1
ATOM 6653 N N . SER B 1 355 ? -0.76 21.781 0.842 1 93 355 SER B N 1
ATOM 6654 C CA . SER B 1 355 ? 0.526 21.812 0.154 1 93 355 SER B CA 1
ATOM 6655 C C . SER B 1 355 ? 1.205 20.438 0.212 1 93 355 SER B C 1
ATOM 6657 O O . SER B 1 355 ? 1.131 19.75 1.229 1 93 355 SER B O 1
ATOM 6659 N N . PRO B 1 356 ? 1.732 19.984 -0.832 1 95 356 PRO B N 1
ATOM 6660 C CA . PRO B 1 356 ? 1.945 20.719 -2.084 1 95 356 PRO B CA 1
ATOM 6661 C C . PRO B 1 356 ? 0.887 20.391 -3.139 1 95 356 PRO B C 1
ATOM 6663 O O . PRO B 1 356 ? 0.936 20.938 -4.246 1 95 356 PRO B O 1
ATOM 6666 N N . ARG B 1 357 ? -0.065 19.5 -2.811 1 95.81 357 ARG B N 1
ATOM 6667 C CA . ARG B 1 357 ? -0.897 18.922 -3.855 1 95.81 357 ARG B CA 1
ATOM 6668 C C . ARG B 1 357 ? -2.232 19.641 -3.967 1 95.81 357 ARG B C 1
ATOM 6670 O O . ARG B 1 357 ? -2.828 19.703 -5.043 1 95.81 357 ARG B O 1
ATOM 6677 N N . TRP B 1 358 ? -2.727 20.156 -2.861 1 94.12 358 TRP B N 1
ATOM 6678 C CA . TRP B 1 358 ? -4.07 20.719 -2.754 1 94.12 358 TRP B CA 1
ATOM 6679 C C . TRP B 1 358 ? -5.098 19.781 -3.379 1 94.12 358 TRP B C 1
ATOM 6681 O O . TRP B 1 358 ? -5.891 20.188 -4.23 1 94.12 358 TRP B O 1
ATOM 6691 N N . ASN B 1 359 ? -5.102 18.547 -2.973 1 94.81 359 ASN B N 1
ATOM 6692 C CA . ASN B 1 359 ? -5.973 17.469 -3.434 1 94.81 359 ASN B CA 1
ATOM 6693 C C . ASN B 1 359 ? -6.645 16.75 -2.266 1 94.81 359 ASN B C 1
ATOM 6695 O O . ASN B 1 359 ? -6.102 15.781 -1.733 1 94.81 359 ASN B O 1
ATOM 6699 N N . PRO B 1 360 ? -7.828 17.219 -1.936 1 90.31 360 PRO B N 1
ATOM 6700 C CA . PRO B 1 360 ? -8.516 16.625 -0.792 1 90.31 360 PRO B CA 1
ATOM 6701 C C . PRO B 1 360 ? -8.914 15.164 -1.04 1 90.31 360 PRO B C 1
ATOM 6703 O O . PRO B 1 360 ? -9.211 14.438 -0.093 1 90.31 360 PRO B O 1
ATOM 6706 N N . ASP B 1 361 ? -8.906 14.742 -2.318 1 94 361 ASP B N 1
ATOM 6707 C CA . ASP B 1 361 ? -9.359 13.398 -2.664 1 94 361 ASP B CA 1
ATOM 6708 C C . ASP B 1 361 ? -8.211 12.391 -2.568 1 94 361 ASP B C 1
ATOM 6710 O O . ASP B 1 361 ? -8.445 11.18 -2.604 1 94 361 ASP B O 1
ATOM 6714 N N . ALA B 1 362 ? -6.996 12.859 -2.459 1 96.69 362 ALA B N 1
ATOM 6715 C CA . ALA B 1 362 ? -5.844 11.969 -2.41 1 96.69 362 ALA B CA 1
ATOM 6716 C C . ALA B 1 362 ? -5.902 11.062 -1.18 1 96.69 362 ALA B C 1
ATOM 6718 O O . ALA B 1 362 ? -6.512 11.422 -0.169 1 96.69 362 ALA B O 1
ATOM 6719 N N . SER B 1 363 ? -5.348 9.875 -1.272 1 96.94 363 SER B N 1
ATOM 6720 C CA . SER B 1 363 ? -5.277 8.906 -0.185 1 96.94 363 SER B CA 1
ATOM 6721 C C . SER B 1 363 ? -3.904 8.242 -0.125 1 96.94 363 SER B C 1
ATOM 6723 O O . SER B 1 363 ? -3.115 8.352 -1.064 1 96.94 363 SER B O 1
ATOM 6725 N N . GLY B 1 364 ? -3.629 7.664 1.013 1 98.06 364 GLY B N 1
ATOM 6726 C CA . GLY B 1 364 ? -2.352 6.988 1.181 1 98.06 364 GLY B CA 1
ATOM 6727 C C . GLY B 1 364 ? -2.205 5.766 0.296 1 98.06 364 GLY B C 1
ATOM 6728 O O . GLY B 1 364 ? -3.201 5.164 -0.112 1 98.06 364 GLY B O 1
ATOM 6729 N N . SER B 1 365 ? -0.975 5.41 -0.019 1 98.75 365 SER B N 1
ATOM 6730 C CA . SER B 1 365 ? -0.695 4.227 -0.827 1 98.75 365 SER B CA 1
ATOM 6731 C C . SER B 1 365 ? 0.71 3.697 -0.561 1 98.75 365 SER B C 1
ATOM 6733 O O . SER B 1 365 ? 1.632 4.473 -0.297 1 98.75 365 SER B O 1
ATOM 6735 N N . PHE B 1 36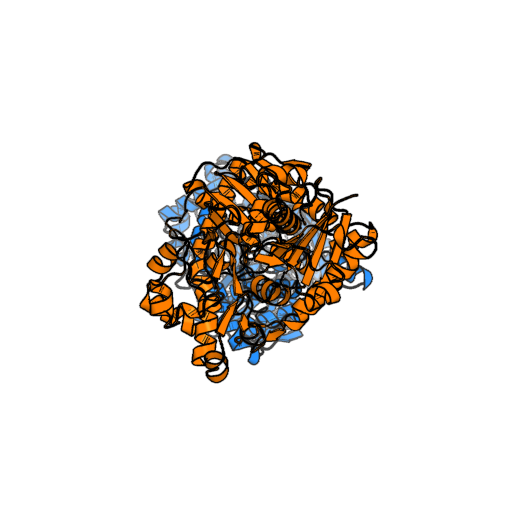6 ? 0.899 2.428 -0.558 1 98.69 366 PHE B N 1
ATOM 6736 C CA . PHE B 1 366 ? 2.188 1.773 -0.75 1 98.69 366 PHE B CA 1
ATOM 6737 C C . PHE B 1 366 ? 2.324 1.257 -2.178 1 98.69 366 PHE B C 1
ATOM 6739 O O . PHE B 1 366 ? 1.444 0.553 -2.676 1 98.69 366 PHE B O 1
ATOM 6746 N N . LEU B 1 367 ? 3.361 1.587 -2.877 1 98.69 367 LEU B N 1
ATOM 6747 C CA . LEU B 1 367 ? 3.605 1.169 -4.254 1 98.69 367 LEU B CA 1
ATOM 6748 C C . LEU B 1 367 ? 4.93 0.418 -4.367 1 98.69 367 LEU B C 1
ATOM 6750 O O . LEU B 1 367 ? 5.875 0.708 -3.635 1 98.69 367 LEU B O 1
ATOM 6754 N N . GLY B 1 368 ? 4.961 -0.538 -5.254 1 97.81 368 GLY B N 1
ATOM 6755 C CA . GLY B 1 368 ? 6.199 -1.247 -5.543 1 97.81 368 GLY B CA 1
ATOM 6756 C C . GLY B 1 368 ? 6.469 -2.395 -4.59 1 97.81 368 GLY B C 1
ATOM 6757 O O . GLY B 1 368 ? 7.625 -2.75 -4.348 1 97.81 368 GLY B O 1
ATOM 6758 N N . ILE B 1 369 ? 5.477 -2.967 -3.992 1 97.75 369 ILE B N 1
ATOM 6759 C CA . ILE B 1 369 ? 5.637 -4.047 -3.023 1 97.75 369 ILE B CA 1
ATOM 6760 C C . ILE B 1 369 ? 6.121 -5.309 -3.732 1 97.75 369 ILE B C 1
ATOM 6762 O O . ILE B 1 369 ? 5.551 -5.715 -4.746 1 97.75 369 ILE B O 1
ATOM 6766 N N . ARG B 1 370 ? 7.117 -5.895 -3.246 1 94.75 370 ARG B N 1
ATOM 6767 C CA . ARG B 1 370 ? 7.664 -7.172 -3.688 1 94.75 370 ARG B CA 1
ATOM 6768 C C . ARG B 1 370 ? 7.812 -8.141 -2.516 1 94.75 370 ARG B C 1
ATOM 6770 O O . ARG B 1 370 ? 7.68 -7.738 -1.356 1 94.75 370 ARG B O 1
ATOM 6777 N N . MET B 1 371 ? 8.172 -9.398 -2.785 1 92.19 371 MET B N 1
ATOM 6778 C CA . MET B 1 371 ? 8.227 -10.461 -1.786 1 92.19 371 MET B CA 1
ATOM 6779 C C . MET B 1 371 ? 9.352 -10.211 -0.787 1 92.19 371 MET B C 1
ATOM 6781 O O . MET B 1 371 ? 9.32 -10.719 0.334 1 92.19 371 MET B O 1
ATOM 6785 N N . GLU B 1 372 ? 10.305 -9.422 -1.144 1 92.75 372 GLU B N 1
ATOM 6786 C CA . GLU B 1 372 ? 11.469 -9.211 -0.292 1 92.75 372 GLU B CA 1
ATOM 6787 C C . GLU B 1 372 ? 11.188 -8.164 0.785 1 92.75 372 GLU B C 1
ATOM 6789 O O . GLU B 1 372 ? 11.953 -8.031 1.743 1 92.75 372 GLU B O 1
ATOM 6794 N N . HIS B 1 373 ? 10.164 -7.371 0.619 1 96 373 HIS B N 1
ATOM 6795 C CA . HIS B 1 373 ? 9.883 -6.293 1.561 1 96 373 HIS B CA 1
ATOM 6796 C C . HIS B 1 373 ? 9.422 -6.844 2.904 1 96 373 HIS B C 1
ATOM 6798 O O . HIS B 1 373 ? 8.672 -7.824 2.955 1 96 373 HIS B O 1
ATOM 6804 N N . GLU B 1 374 ? 9.93 -6.297 3.889 1 94.88 374 GLU B N 1
ATOM 6805 C CA . GLU B 1 374 ? 9.602 -6.641 5.27 1 94.88 374 GLU B CA 1
ATOM 6806 C C . GLU B 1 374 ? 9.07 -5.426 6.031 1 94.88 374 GLU B C 1
ATOM 6808 O O . GLU B 1 374 ? 9.055 -4.312 5.504 1 94.88 374 GLU B O 1
ATOM 6813 N N . LYS B 1 375 ? 8.695 -5.645 7.242 1 95.69 375 LYS B N 1
ATOM 6814 C CA . LYS B 1 375 ? 8.109 -4.59 8.062 1 95.69 375 LYS B CA 1
ATOM 6815 C C . LYS B 1 375 ? 9.031 -3.373 8.133 1 95.69 375 LYS B C 1
ATOM 6817 O O . LYS B 1 375 ? 8.562 -2.234 8.062 1 95.69 375 LYS B O 1
ATOM 6822 N N . CYS B 1 376 ? 10.312 -3.58 8.32 1 96.75 376 CYS B N 1
ATOM 6823 C CA . CYS B 1 376 ? 11.281 -2.494 8.438 1 96.75 376 CYS B CA 1
ATOM 6824 C C . CYS B 1 376 ? 11.258 -1.607 7.195 1 96.75 376 CYS B C 1
ATOM 6826 O O . CYS B 1 376 ? 11.422 -0.391 7.293 1 96.75 376 CYS B O 1
ATOM 6828 N N . ASP B 1 377 ? 11.008 -2.178 6.027 1 97.94 377 ASP B N 1
ATOM 6829 C CA . ASP B 1 377 ? 10.953 -1.421 4.781 1 97.94 377 ASP B CA 1
ATOM 6830 C C . ASP B 1 377 ? 9.734 -0.499 4.75 1 97.94 377 ASP B C 1
ATOM 6832 O O . ASP B 1 377 ? 9.812 0.624 4.246 1 97.94 377 ASP B O 1
ATOM 6836 N N . TYR B 1 378 ? 8.609 -0.968 5.277 1 98.06 378 TYR B N 1
ATOM 6837 C CA . TYR B 1 378 ? 7.395 -0.166 5.309 1 98.06 378 TYR B CA 1
ATOM 6838 C C . TYR B 1 378 ? 7.562 1.048 6.215 1 98.06 378 TYR B C 1
ATOM 6840 O O . TYR B 1 378 ? 7.168 2.158 5.855 1 98.06 378 TYR B O 1
ATOM 6848 N N . ILE B 1 379 ? 8.117 0.818 7.375 1 97.19 379 ILE B N 1
ATOM 6849 C CA . ILE B 1 379 ? 8.312 1.905 8.328 1 97.19 379 ILE B CA 1
ATOM 6850 C C . ILE B 1 379 ? 9.25 2.955 7.734 1 97.19 379 ILE B C 1
ATOM 6852 O O . ILE B 1 379 ? 8.969 4.156 7.812 1 97.19 379 ILE B O 1
ATOM 6856 N N . ARG B 1 380 ? 10.336 2.543 7.121 1 98.06 380 ARG B N 1
ATOM 6857 C CA . ARG B 1 380 ? 11.258 3.484 6.492 1 98.06 380 ARG B CA 1
ATOM 6858 C C . ARG B 1 380 ? 10.578 4.234 5.348 1 98.06 380 ARG B C 1
ATOM 6860 O O . ARG B 1 380 ? 10.766 5.441 5.195 1 98.06 380 ARG B O 1
ATOM 6867 N N . ALA B 1 381 ? 9.82 3.494 4.527 1 98.62 381 ALA B N 1
ATOM 6868 C CA . ALA B 1 381 ? 9.148 4.113 3.391 1 98.62 381 ALA B CA 1
ATOM 6869 C C . ALA B 1 381 ? 8.211 5.227 3.848 1 98.62 381 ALA B C 1
ATOM 6871 O O . ALA B 1 381 ? 8.047 6.23 3.154 1 98.62 381 ALA B O 1
ATOM 6872 N N . VAL B 1 382 ? 7.57 5.039 4.969 1 98.38 382 VAL B N 1
ATOM 6873 C CA . VAL B 1 382 ? 6.66 6.051 5.5 1 98.38 382 VAL B CA 1
ATOM 6874 C C . VAL B 1 382 ? 7.438 7.324 5.82 1 98.38 382 VAL B C 1
ATOM 6876 O O . VAL B 1 382 ? 7.035 8.422 5.418 1 98.38 382 VAL B O 1
ATOM 6879 N N . LEU B 1 383 ? 8.555 7.188 6.508 1 97.62 383 LEU B N 1
ATOM 6880 C CA . LEU B 1 383 ? 9.375 8.344 6.848 1 97.62 383 LEU B CA 1
ATOM 6881 C C . LEU B 1 383 ? 9.906 9.023 5.586 1 97.62 383 LEU B C 1
ATOM 6883 O O . LEU B 1 383 ? 9.867 10.25 5.477 1 97.62 383 LEU B O 1
ATOM 6887 N N . GLU B 1 384 ? 10.367 8.242 4.676 1 98.69 384 GLU B N 1
ATOM 6888 C CA . GLU B 1 384 ? 10.898 8.789 3.43 1 98.69 384 GLU B CA 1
ATOM 6889 C C . GLU B 1 384 ? 9.797 9.438 2.594 1 98.69 384 GLU B C 1
ATOM 6891 O O . GLU B 1 384 ? 10.039 10.445 1.924 1 98.69 384 GLU B O 1
ATOM 6896 N N . GLY B 1 385 ? 8.586 8.812 2.6 1 98.75 385 GLY B N 1
ATOM 6897 C CA . GLY B 1 385 ? 7.465 9.391 1.877 1 98.75 385 GLY B CA 1
ATOM 6898 C C . GLY B 1 385 ? 7.098 10.781 2.357 1 98.75 385 GLY B C 1
ATOM 6899 O O . GLY B 1 385 ? 6.871 11.688 1.55 1 98.75 385 GLY B O 1
ATOM 6900 N N . VAL B 1 386 ? 7.062 10.93 3.635 1 98.19 386 VAL B N 1
ATOM 6901 C CA . VAL B 1 386 ? 6.793 12.234 4.23 1 98.19 386 VAL B CA 1
ATOM 6902 C C . VAL B 1 386 ? 7.879 13.227 3.822 1 98.19 386 VAL B C 1
ATOM 6904 O O . VAL B 1 386 ? 7.582 14.352 3.428 1 98.19 386 VAL B O 1
ATOM 6907 N N . ALA B 1 387 ? 9.109 12.797 3.902 1 98.5 387 ALA B N 1
ATOM 6908 C CA . ALA B 1 387 ? 10.234 13.656 3.543 1 98.5 387 ALA B CA 1
ATOM 6909 C C . ALA B 1 387 ? 10.164 14.07 2.074 1 98.5 387 ALA B C 1
ATOM 6911 O O . ALA B 1 387 ? 10.469 15.219 1.731 1 98.5 387 ALA B O 1
ATOM 6912 N N . MET B 1 388 ? 9.812 13.18 1.22 1 98.69 388 MET B N 1
ATOM 6913 C CA . MET B 1 388 ? 9.742 13.484 -0.206 1 98.69 388 MET B CA 1
ATOM 6914 C C . MET B 1 388 ? 8.609 14.469 -0.498 1 98.69 388 MET B C 1
ATOM 6916 O O . MET B 1 388 ? 8.734 15.32 -1.381 1 98.69 388 MET B O 1
ATOM 6920 N N . ASN B 1 389 ? 7.477 14.273 0.247 1 98.56 389 ASN B N 1
ATOM 6921 C CA . ASN B 1 389 ? 6.398 15.25 0.109 1 98.56 389 ASN B CA 1
ATOM 6922 C C . ASN B 1 389 ? 6.844 16.641 0.547 1 98.56 389 ASN B C 1
ATOM 6924 O O . ASN B 1 389 ? 6.523 17.641 -0.106 1 98.56 389 ASN B O 1
ATOM 6928 N N . LEU B 1 390 ? 7.594 16.719 1.602 1 98.31 390 LEU B N 1
ATOM 6929 C CA . LEU B 1 390 ? 8.18 17.969 2.066 1 98.31 390 LEU B CA 1
ATOM 6930 C C . LEU B 1 390 ? 9.18 18.5 1.048 1 98.31 390 LEU B C 1
ATOM 6932 O O . LEU B 1 390 ? 9.312 19.719 0.895 1 98.31 390 LEU B O 1
ATOM 6936 N N . GLY B 1 391 ? 9.82 17.609 0.37 1 98.25 391 GLY B N 1
ATOM 6937 C CA . GLY B 1 391 ? 10.75 18.016 -0.671 1 98.25 391 GLY B CA 1
ATOM 6938 C C . GLY B 1 391 ? 10.094 18.828 -1.774 1 98.25 391 GLY B C 1
ATOM 6939 O O . GLY B 1 391 ? 10.703 19.766 -2.311 1 98.25 391 GLY B O 1
ATOM 6940 N N . ILE B 1 392 ? 8.906 18.5 -2.107 1 97.75 392 ILE B N 1
ATOM 6941 C CA . ILE B 1 392 ? 8.18 19.25 -3.125 1 97.75 392 ILE B CA 1
ATOM 6942 C C . ILE B 1 392 ? 7.938 20.688 -2.641 1 97.75 392 ILE B C 1
ATOM 6944 O O . ILE B 1 392 ? 8.094 21.641 -3.402 1 97.75 392 ILE B O 1
ATOM 6948 N N . ILE B 1 393 ? 7.594 20.828 -1.39 1 97.44 393 ILE B N 1
ATOM 6949 C CA . ILE B 1 393 ? 7.379 22.141 -0.792 1 97.44 393 ILE B CA 1
ATOM 6950 C C . ILE B 1 393 ? 8.688 22.938 -0.795 1 97.44 393 ILE B C 1
ATOM 6952 O O . ILE B 1 393 ? 8.703 24.109 -1.152 1 97.44 393 ILE B O 1
ATOM 6956 N N . LEU B 1 394 ? 9.742 22.25 -0.395 1 97.5 394 LEU B N 1
ATOM 6957 C CA . LEU B 1 394 ? 11.047 22.906 -0.347 1 97.5 394 LEU B CA 1
ATOM 6958 C C . LEU B 1 394 ? 11.453 23.422 -1.725 1 97.5 394 LEU B C 1
ATOM 6960 O O . LEU B 1 394 ? 12 24.516 -1.846 1 97.5 394 LEU B O 1
ATOM 6964 N N . GLU B 1 395 ? 11.203 22.656 -2.729 1 96.25 395 GLU B N 1
ATOM 6965 C CA . GLU B 1 395 ? 11.562 23.062 -4.078 1 96.25 395 GLU B CA 1
ATOM 6966 C C . GLU B 1 395 ? 10.789 24.312 -4.508 1 96.25 395 GLU B C 1
ATOM 6968 O O . GLU B 1 395 ? 11.305 25.156 -5.238 1 96.25 395 GLU B O 1
ATOM 6973 N N . LYS B 1 396 ? 9.562 24.391 -4.094 1 95.75 396 LYS B N 1
ATOM 6974 C CA . LYS B 1 396 ? 8.797 25.609 -4.375 1 95.75 396 LYS B CA 1
ATOM 6975 C C . LYS B 1 396 ? 9.375 26.812 -3.637 1 95.75 396 LYS B C 1
ATOM 6977 O O . LYS B 1 396 ? 9.438 27.906 -4.188 1 95.75 396 LYS B O 1
ATOM 6982 N N . GLN B 1 397 ? 9.773 26.562 -2.41 1 95.44 397 GLN B N 1
ATOM 6983 C CA . GLN B 1 397 ? 10.422 27.625 -1.647 1 95.44 397 GLN B CA 1
ATOM 6984 C C . GLN B 1 397 ? 11.703 28.094 -2.33 1 95.44 397 GLN B C 1
ATOM 6986 O O . GLN B 1 397 ? 12.039 29.281 -2.289 1 95.44 397 GLN B O 1
ATOM 6991 N N . ARG B 1 398 ? 12.383 27.203 -2.951 1 94.5 398 ARG B N 1
ATOM 6992 C CA . ARG B 1 398 ? 13.672 27.469 -3.578 1 94.5 398 ARG B CA 1
ATOM 6993 C C . ARG B 1 398 ? 13.508 28.359 -4.805 1 94.5 398 ARG B C 1
ATOM 6995 O O . ARG B 1 398 ? 14.477 28.953 -5.289 1 94.5 398 ARG B O 1
ATOM 7002 N N . GLU B 1 399 ? 12.312 28.516 -5.266 1 91.62 399 GLU B N 1
ATOM 7003 C CA . GLU B 1 399 ? 12.062 29.484 -6.316 1 91.62 399 GLU B CA 1
ATOM 7004 C C . GLU B 1 399 ? 12.336 30.906 -5.828 1 91.62 399 GLU B C 1
ATOM 7006 O O . GLU B 1 399 ? 12.594 31.812 -6.633 1 91.62 399 GLU B O 1
ATOM 7011 N N . ASN B 1 400 ? 12.305 31.125 -4.562 1 87.81 400 ASN B N 1
ATOM 7012 C CA . ASN B 1 400 ? 12.523 32.438 -3.971 1 87.81 400 ASN B CA 1
ATOM 7013 C C . ASN B 1 400 ? 13.992 32.625 -3.582 1 87.81 400 ASN B C 1
ATOM 7015 O O . ASN B 1 400 ? 14.414 33.75 -3.281 1 87.81 400 ASN B O 1
ATOM 7019 N N . GLY B 1 401 ? 14.734 31.594 -3.578 1 88.69 401 GLY B N 1
ATOM 7020 C CA . GLY B 1 401 ? 16.141 31.656 -3.205 1 88.69 401 GLY B CA 1
ATOM 7021 C C . GLY B 1 401 ? 16.734 30.297 -2.873 1 88.69 401 GLY B C 1
ATOM 7022 O O . GLY B 1 401 ? 16 29.297 -2.754 1 88.69 401 GLY B O 1
ATOM 7023 N N . GLU B 1 402 ? 17.984 30.344 -2.736 1 91.38 402 GLU B N 1
ATOM 7024 C CA . GLU B 1 402 ? 18.672 29.109 -2.385 1 91.38 402 GLU B CA 1
ATOM 7025 C C . GLU B 1 402 ? 18.453 28.75 -0.917 1 91.38 402 GLU B C 1
ATOM 7027 O O . GLU B 1 402 ? 18.469 29.625 -0.051 1 91.38 402 GLU B O 1
ATOM 7032 N N . ILE B 1 403 ? 18.188 27.547 -0.677 1 94.44 403 ILE B N 1
ATOM 7033 C CA . ILE B 1 403 ? 18 27.047 0.683 1 94.44 403 ILE B CA 1
ATOM 7034 C C . ILE B 1 403 ? 18.891 25.828 0.909 1 94.44 403 ILE B C 1
ATOM 7036 O O . ILE B 1 403 ? 18.688 24.781 0.304 1 94.44 403 ILE B O 1
ATOM 7040 N N . GLN B 1 404 ? 19.812 25.953 1.796 1 95.12 404 GLN B N 1
ATOM 7041 C CA . GLN B 1 404 ? 20.766 24.875 2.025 1 95.12 404 GLN B CA 1
ATOM 7042 C C . GLN B 1 404 ? 20.656 24.344 3.449 1 95.12 404 GLN B C 1
ATOM 7044 O O . GLN B 1 404 ? 21.172 23.266 3.754 1 95.12 404 GLN B O 1
ATOM 7049 N N . GLU B 1 405 ? 20 25.109 4.293 1 95.75 405 GLU B N 1
ATOM 7050 C CA . GLU B 1 405 ? 19.828 24.688 5.68 1 95.75 405 GLU B CA 1
ATOM 7051 C C . GLU B 1 405 ? 18.438 25.047 6.199 1 95.75 405 GLU B C 1
ATOM 7053 O O . GLU B 1 405 ? 17.828 26 5.723 1 95.75 405 GLU B O 1
ATOM 7058 N N . LEU B 1 406 ? 17.984 24.266 7.086 1 96.38 406 LEU B N 1
ATOM 7059 C CA . LEU B 1 406 ? 16.734 24.484 7.797 1 96.38 406 LEU B CA 1
ATOM 7060 C C . LEU B 1 406 ? 16.906 24.266 9.297 1 96.38 406 LEU B C 1
ATOM 7062 O O . LEU B 1 406 ? 17.719 23.438 9.711 1 96.38 406 LEU B O 1
ATOM 7066 N N . VAL B 1 407 ? 16.188 25.031 10.039 1 94.19 407 VAL B N 1
ATOM 7067 C CA . VAL B 1 407 ? 16.078 24.75 11.469 1 94.19 407 VAL B CA 1
ATOM 7068 C C . VAL B 1 407 ? 14.93 23.766 11.695 1 94.19 407 VAL B C 1
ATOM 7070 O O . VAL B 1 407 ? 13.844 23.922 11.141 1 94.19 407 VAL B O 1
ATOM 7073 N N . LEU B 1 408 ? 15.227 22.75 12.43 1 93.75 408 LEU B N 1
ATOM 7074 C CA . LEU B 1 408 ? 14.227 21.703 12.688 1 93.75 408 LEU B CA 1
ATOM 7075 C C . LEU B 1 408 ? 13.586 21.906 14.055 1 93.75 408 LEU B C 1
ATOM 7077 O O . LEU B 1 408 ? 14.273 21.969 15.07 1 93.75 408 LEU B O 1
ATOM 7081 N N . THR B 1 409 ? 12.25 22.016 14.047 1 88.56 409 THR B N 1
ATOM 7082 C CA . THR B 1 409 ? 11.477 22.156 15.273 1 88.56 409 THR B CA 1
ATOM 7083 C C . THR B 1 409 ? 10.266 21.234 15.266 1 88.56 409 THR B C 1
ATOM 7085 O O . THR B 1 409 ? 10.023 20.531 14.281 1 88.56 409 THR B O 1
ATOM 7088 N N . GLY B 1 410 ? 9.57 21.172 16.438 1 84.88 410 GLY B N 1
ATOM 7089 C CA . GLY B 1 410 ? 8.375 20.359 16.547 1 84.88 410 GLY B CA 1
ATOM 7090 C C . GLY B 1 410 ? 8.594 19.078 17.344 1 84.88 410 GLY B C 1
ATOM 7091 O O . GLY B 1 410 ? 9.734 18.625 17.484 1 84.88 410 GLY B O 1
ATOM 7092 N N . GLY B 1 411 ? 7.547 18.5 17.719 1 76.75 411 GLY B N 1
ATOM 7093 C CA . GLY B 1 411 ? 7.586 17.328 18.578 1 76.75 411 GLY B CA 1
ATOM 7094 C C . GLY B 1 411 ? 8.219 16.125 17.906 1 76.75 411 GLY B C 1
ATOM 7095 O O . GLY B 1 411 ? 8.828 15.289 18.562 1 76.75 411 GLY B O 1
ATOM 7096 N N . GLY B 1 412 ? 8.047 16.016 16.594 1 77.88 412 GLY B N 1
ATOM 7097 C CA . GLY B 1 412 ? 8.586 14.875 15.859 1 77.88 412 GLY B CA 1
ATOM 7098 C C . GLY B 1 412 ? 10.07 15.016 15.547 1 77.88 412 GLY B C 1
ATOM 7099 O O . GLY B 1 412 ? 10.695 14.086 15.039 1 77.88 412 GLY B O 1
ATOM 7100 N N . ALA B 1 413 ? 10.641 16.094 15.945 1 78.5 413 ALA B N 1
ATOM 7101 C CA . ALA B 1 413 ? 12.039 16.375 15.633 1 78.5 413 ALA B CA 1
ATOM 7102 C C . ALA B 1 413 ? 12.977 15.727 16.656 1 78.5 413 ALA B C 1
ATOM 7104 O O . ALA B 1 413 ? 14.195 15.773 16.5 1 78.5 413 ALA B O 1
ATOM 7105 N N . LYS B 1 414 ? 12.484 15.055 17.531 1 79.06 414 LYS B N 1
ATOM 7106 C CA . LYS B 1 414 ? 13.289 14.555 18.641 1 79.06 414 LYS B CA 1
ATOM 7107 C C . LYS B 1 414 ? 14.141 13.367 18.203 1 79.06 414 LYS B C 1
ATOM 7109 O O . LYS B 1 414 ? 15.242 13.156 18.719 1 79.06 414 LYS B O 1
ATOM 7114 N N . GLY B 1 415 ? 13.703 12.641 17.312 1 86.75 415 GLY B N 1
ATOM 7115 C CA . GLY B 1 415 ? 14.398 11.422 16.922 1 86.75 415 GLY B CA 1
ATOM 7116 C C . GLY B 1 415 ? 15.508 11.664 15.922 1 86.75 415 GLY B C 1
ATOM 7117 O O . GLY B 1 415 ? 15.305 12.328 14.906 1 86.75 415 GLY B O 1
ATOM 7118 N N . ASP B 1 416 ? 16.672 11.102 16.188 1 92.75 416 ASP B N 1
ATOM 7119 C CA . ASP B 1 416 ? 17.828 11.266 15.312 1 92.75 416 ASP B CA 1
ATOM 7120 C C . ASP B 1 416 ? 17.594 10.578 13.969 1 92.75 416 ASP B C 1
ATOM 7122 O O . ASP B 1 416 ? 18 11.094 12.922 1 92.75 416 ASP B O 1
ATOM 7126 N N . THR B 1 417 ? 16.984 9.445 14.016 1 94.56 417 THR B N 1
ATOM 7127 C CA . THR B 1 417 ? 16.781 8.664 12.805 1 94.56 417 THR B CA 1
ATOM 7128 C C . THR B 1 417 ? 15.922 9.43 11.805 1 94.56 417 THR B C 1
ATOM 7130 O O . THR B 1 417 ? 16.281 9.555 10.633 1 94.56 417 THR B O 1
ATOM 7133 N N . LEU B 1 418 ? 14.828 9.953 12.258 1 94.81 418 LEU B N 1
ATOM 7134 C CA . LEU B 1 418 ? 13.945 10.734 11.398 1 94.81 418 LEU B CA 1
ATOM 7135 C C . LEU B 1 418 ? 14.664 11.977 10.883 1 94.81 418 LEU B C 1
ATOM 7137 O O . LEU B 1 418 ? 14.578 12.305 9.695 1 94.81 418 LEU B O 1
ATOM 7141 N N . SER B 1 419 ? 15.367 12.656 11.75 1 96.12 419 SER B N 1
ATOM 7142 C CA . SER B 1 419 ? 16.062 13.891 11.383 1 96.12 419 SER B CA 1
ATOM 7143 C C . SER B 1 419 ? 17.094 13.633 10.289 1 96.12 419 SER B C 1
ATOM 7145 O O . SER B 1 419 ? 17.219 14.43 9.352 1 96.12 419 SER B O 1
ATOM 7147 N N . GLN B 1 420 ? 17.766 12.555 10.484 1 97.31 420 GLN B N 1
ATOM 7148 C CA . GLN B 1 420 ? 18.781 12.219 9.484 1 97.31 420 GLN B CA 1
ATOM 7149 C C . GLN B 1 420 ? 18.125 11.875 8.148 1 97.31 420 GLN B C 1
ATOM 7151 O O . GLN B 1 420 ? 18.625 12.281 7.094 1 97.31 420 GLN B O 1
ATOM 7156 N N . ILE B 1 421 ? 17.062 11.141 8.148 1 97.81 421 ILE B N 1
ATOM 7157 C CA . ILE B 1 421 ? 16.359 10.789 6.922 1 97.81 421 ILE B CA 1
ATOM 7158 C C . ILE B 1 421 ? 15.844 12.055 6.246 1 97.81 421 ILE B C 1
ATOM 7160 O O . ILE B 1 421 ? 15.953 12.203 5.023 1 97.81 421 ILE B O 1
ATOM 7164 N N . LEU B 1 422 ? 15.297 12.953 7.016 1 98.12 422 LEU B N 1
ATOM 7165 C CA . LEU B 1 422 ? 14.844 14.234 6.477 1 98.12 422 LEU B CA 1
ATOM 7166 C C . LEU B 1 422 ? 15.984 14.969 5.789 1 98.12 422 LEU B C 1
ATOM 7168 O O . LEU B 1 422 ? 15.836 15.445 4.66 1 98.12 422 LEU B O 1
ATOM 7172 N N . ALA B 1 423 ? 17.125 15.031 6.473 1 98.25 423 ALA B N 1
ATOM 7173 C CA . ALA B 1 423 ? 18.281 15.703 5.902 1 98.25 423 ALA B CA 1
ATOM 7174 C C . ALA B 1 423 ? 18.719 15.039 4.598 1 98.25 423 ALA B C 1
ATOM 7176 O O . ALA B 1 423 ? 19 15.727 3.609 1 98.25 423 ALA B O 1
ATOM 7177 N N . ASP B 1 424 ? 18.781 13.75 4.602 1 98.56 424 ASP B N 1
ATOM 7178 C CA . ASP B 1 424 ? 19.234 12.984 3.443 1 98.56 424 ASP B CA 1
ATOM 7179 C C . ASP B 1 424 ? 18.297 13.195 2.25 1 98.56 424 ASP B C 1
ATOM 7181 O O . ASP B 1 424 ? 18.766 13.406 1.127 1 98.56 424 ASP B O 1
ATOM 7185 N N . VAL B 1 425 ? 17 13.094 2.453 1 98.56 425 VAL B N 1
ATOM 7186 C CA . VAL B 1 425 ? 16.016 13.148 1.377 1 98.56 425 VAL B CA 1
ATOM 7187 C C . VAL B 1 425 ? 15.914 14.578 0.848 1 98.56 425 VAL B C 1
ATOM 7189 O O . VAL B 1 425 ? 15.828 14.789 -0.364 1 98.56 425 VAL B O 1
ATOM 7192 N N . LEU B 1 426 ? 15.906 15.578 1.759 1 98.12 426 LEU B N 1
ATOM 7193 C CA . LEU B 1 426 ? 15.727 16.969 1.377 1 98.12 426 LEU B CA 1
ATOM 7194 C C . LEU B 1 426 ? 17.031 17.562 0.816 1 98.12 426 LEU B C 1
ATOM 7196 O O . LEU B 1 426 ? 17 18.562 0.103 1 98.12 426 LEU B O 1
ATOM 7200 N N . GLY B 1 427 ? 18.156 16.922 1.162 1 97.62 427 GLY B N 1
ATOM 7201 C CA . GLY B 1 427 ? 19.453 17.422 0.694 1 97.62 427 GLY B CA 1
ATOM 7202 C C . GLY B 1 427 ? 19.844 18.734 1.322 1 97.62 427 GLY B C 1
ATOM 7203 O O . GLY B 1 427 ? 20.406 19.609 0.65 1 97.62 427 GLY B O 1
ATOM 7204 N N . VAL B 1 428 ? 19.484 18.922 2.578 1 97.69 428 VAL B N 1
ATOM 7205 C CA . VAL B 1 428 ? 19.812 20.156 3.293 1 97.69 428 VAL B CA 1
ATOM 7206 C C . VAL B 1 428 ? 20.391 19.812 4.664 1 97.69 428 VAL B C 1
ATOM 7208 O O . VAL B 1 428 ? 20.125 18.734 5.211 1 97.69 428 VAL B O 1
ATOM 7211 N N . ARG B 1 429 ? 21.172 20.719 5.238 1 97.5 429 ARG B N 1
ATOM 7212 C CA . ARG B 1 429 ? 21.594 20.609 6.637 1 97.5 429 ARG B CA 1
ATOM 7213 C C . ARG B 1 429 ? 20.438 20.969 7.57 1 97.5 429 ARG B C 1
ATOM 7215 O O . ARG B 1 429 ? 19.781 21.984 7.391 1 97.5 429 ARG B O 1
ATOM 7222 N N . LEU B 1 430 ? 20.156 20.078 8.531 1 96.5 430 LEU B N 1
ATOM 7223 C CA . LEU B 1 430 ? 19.094 20.328 9.5 1 96.5 430 LEU B CA 1
ATOM 7224 C C . LEU B 1 430 ? 19.672 20.578 10.883 1 96.5 430 LEU B C 1
ATOM 7226 O O . LEU B 1 430 ? 20.422 19.766 11.414 1 96.5 430 LEU B O 1
ATOM 7230 N N . HIS B 1 431 ? 19.328 21.75 11.414 1 94.81 431 HIS B N 1
ATOM 7231 C CA . HIS B 1 431 ? 19.75 22.125 12.758 1 94.81 431 HIS B CA 1
ATOM 7232 C C . HIS B 1 431 ? 18.609 21.969 13.758 1 94.81 431 HIS B C 1
ATOM 7234 O O . HIS B 1 431 ? 17.656 22.766 13.758 1 94.81 431 HIS B O 1
ATOM 7240 N N . ARG B 1 432 ? 18.672 20.984 14.578 1 92.75 432 ARG B N 1
ATOM 7241 C CA . ARG B 1 432 ? 17.656 20.766 15.602 1 92.75 432 ARG B CA 1
ATOM 7242 C C . ARG B 1 432 ? 17.875 21.703 16.797 1 92.75 432 ARG B C 1
ATOM 7244 O O . ARG B 1 432 ? 19 21.812 17.281 1 92.75 432 ARG B O 1
ATOM 7251 N N . LEU B 1 433 ? 16.875 22.25 17.266 1 86.12 433 LEU B N 1
ATOM 7252 C CA . LEU B 1 433 ? 16.953 23.141 18.422 1 86.12 433 LEU B CA 1
ATOM 7253 C C . LEU B 1 433 ? 16.859 22.344 19.719 1 86.12 433 LEU B C 1
ATOM 7255 O O . LEU B 1 433 ? 16.422 21.188 19.719 1 86.12 433 LEU B O 1
ATOM 7259 N N . ASP B 1 434 ? 17.359 22.875 20.859 1 78.75 434 ASP B N 1
ATOM 7260 C CA . ASP B 1 434 ? 17.344 22.219 22.172 1 78.75 434 ASP B CA 1
ATOM 7261 C C . ASP B 1 434 ? 15.922 22.094 22.703 1 78.75 434 ASP B C 1
ATOM 7263 O O . ASP B 1 434 ? 15.586 21.094 23.344 1 78.75 434 ASP B O 1
ATOM 7267 N N . HIS B 1 435 ? 15.133 23.109 22.625 1 74.81 435 HIS B N 1
ATOM 7268 C CA . HIS B 1 435 ? 13.75 23.062 23.062 1 74.81 435 HIS B CA 1
ATOM 7269 C C . HIS B 1 435 ? 12.781 23.172 21.891 1 74.81 435 HIS B C 1
ATOM 7271 O O . HIS B 1 435 ? 12.141 24.219 21.719 1 74.81 435 HIS B O 1
ATOM 7277 N N . VAL B 1 436 ? 12.531 22.156 21.328 1 65.25 436 VAL B N 1
ATOM 7278 C CA . VAL B 1 436 ? 11.867 22.125 20.016 1 65.25 436 VAL B CA 1
ATOM 7279 C C . VAL B 1 436 ? 10.375 22.359 20.188 1 65.25 436 VAL B C 1
ATOM 7281 O O . VAL B 1 436 ? 9.688 22.734 19.234 1 65.25 436 VAL B O 1
ATOM 7284 N N . GLU B 1 437 ? 9.875 22.234 21.328 1 67.38 437 GLU B N 1
ATOM 7285 C CA . GLU B 1 437 ? 8.43 22.328 21.516 1 67.38 437 GLU B CA 1
ATOM 7286 C C . GLU B 1 437 ? 8.031 23.703 22.031 1 67.38 437 GLU B C 1
ATOM 7288 O O . GLU B 1 437 ? 6.852 23.969 22.281 1 67.38 437 GLU B O 1
ATOM 7293 N N . THR B 1 438 ? 8.93 24.625 22.047 1 75.81 438 THR B N 1
ATOM 7294 C CA . THR B 1 438 ? 8.633 25.875 22.734 1 75.81 438 THR B CA 1
ATOM 7295 C C . THR B 1 438 ? 8.758 27.062 21.797 1 75.81 438 THR B C 1
ATOM 7297 O O . THR B 1 438 ? 8.773 28.219 22.25 1 75.81 438 THR B O 1
ATOM 7300 N N . ALA B 1 439 ? 8.672 26.797 20.547 1 83.69 439 ALA B N 1
ATOM 7301 C CA . ALA B 1 439 ? 8.961 27.859 19.594 1 83.69 439 ALA B CA 1
ATOM 7302 C C . ALA B 1 439 ? 7.926 28.984 19.688 1 83.69 439 ALA B C 1
ATOM 7304 O O . ALA B 1 439 ? 8.273 30.156 19.703 1 83.69 439 ALA B O 1
ATOM 7305 N N . THR B 1 440 ? 6.73 28.641 19.812 1 90.75 440 THR B N 1
ATOM 7306 C CA . THR B 1 440 ? 5.668 29.641 19.828 1 90.75 440 THR B CA 1
ATOM 7307 C C . THR B 1 440 ? 5.695 30.438 21.125 1 90.75 440 THR B C 1
ATOM 7309 O O . THR B 1 440 ? 5.496 31.656 21.125 1 90.75 440 THR B O 1
ATOM 7312 N N . SER B 1 441 ? 6 29.797 22.25 1 93.75 441 SER B N 1
ATOM 7313 C CA . SER B 1 441 ? 6.121 30.5 23.516 1 93.75 441 SER B CA 1
ATOM 7314 C C . SER B 1 441 ? 7.301 31.469 23.516 1 93.75 441 SER B C 1
ATOM 7316 O O . SER B 1 441 ? 7.195 32.594 24.016 1 93.75 441 SER B O 1
ATOM 7318 N N . VAL B 1 442 ? 8.32 31.016 22.953 1 93.94 442 VAL B N 1
ATOM 7319 C CA . VAL B 1 442 ? 9.508 31.859 22.859 1 93.94 442 VAL B CA 1
ATOM 7320 C C . VAL B 1 442 ? 9.188 33.094 22.031 1 93.94 442 VAL B C 1
ATOM 7322 O O . VAL B 1 442 ? 9.555 34.219 22.422 1 93.94 442 VAL B O 1
ATOM 7325 N N . ALA B 1 443 ? 8.547 32.875 20.953 1 96 443 ALA B N 1
ATOM 7326 C CA . ALA B 1 443 ? 8.18 34 20.094 1 96 443 ALA B CA 1
ATOM 7327 C C . ALA B 1 443 ? 7.34 35.031 20.859 1 96 443 ALA B C 1
ATOM 7329 O O . ALA B 1 443 ? 7.594 36.219 20.781 1 96 443 ALA B O 1
ATOM 7330 N N . ALA B 1 444 ? 6.367 34.531 21.562 1 97.81 444 ALA B N 1
ATOM 7331 C CA . ALA B 1 444 ? 5.492 35.406 22.328 1 97.81 444 ALA B CA 1
ATOM 7332 C C . ALA B 1 444 ? 6.277 36.188 23.375 1 97.81 444 ALA B C 1
ATOM 7334 O O . ALA B 1 444 ? 6.02 37.375 23.609 1 97.81 444 ALA B O 1
ATOM 7335 N N . ALA B 1 445 ? 7.215 35.562 24 1 97.44 445 ALA B N 1
ATOM 7336 C CA . ALA B 1 445 ? 8.047 36.219 25 1 97.44 445 ALA B CA 1
ATOM 7337 C C . ALA B 1 445 ? 8.914 37.312 24.359 1 97.44 445 ALA B C 1
ATOM 7339 O O . ALA B 1 445 ? 9.055 38.406 24.906 1 97.44 445 ALA B O 1
ATOM 7340 N N . VAL B 1 446 ? 9.469 36.969 23.281 1 97.38 446 VAL B N 1
ATOM 7341 C CA . VAL B 1 446 ? 10.305 37.906 22.562 1 97.38 446 VAL B CA 1
ATOM 7342 C C . VAL B 1 446 ? 9.477 39.125 22.156 1 97.38 446 VAL B C 1
ATOM 7344 O O . VAL B 1 446 ? 9.906 40.281 22.328 1 97.38 446 VAL B O 1
ATOM 7347 N N . ILE B 1 447 ? 8.344 38.875 21.625 1 98.5 447 ILE B N 1
ATOM 7348 C CA . ILE B 1 447 ? 7.434 39.938 21.203 1 98.5 447 ILE B CA 1
ATOM 7349 C C . ILE B 1 447 ? 7.074 40.844 22.406 1 98.5 447 ILE B C 1
ATOM 7351 O O . ILE B 1 447 ? 7.102 42.062 22.312 1 98.5 447 ILE B O 1
ATOM 7355 N N . ALA B 1 448 ? 6.746 40.188 23.516 1 98.56 448 ALA B N 1
ATOM 7356 C CA . ALA B 1 448 ? 6.441 40.938 24.734 1 98.56 448 ALA B CA 1
ATOM 7357 C C . ALA B 1 448 ? 7.613 41.844 25.141 1 98.56 448 ALA B C 1
ATOM 7359 O O . ALA B 1 448 ? 7.422 43 25.469 1 98.56 448 ALA B O 1
ATOM 7360 N N . GLY B 1 449 ? 8.758 41.281 25.125 1 98.31 449 GLY B N 1
ATOM 7361 C CA . GLY B 1 449 ? 9.953 42 25.547 1 98.31 449 GLY B CA 1
ATOM 7362 C C . GLY B 1 449 ? 10.266 43.188 24.656 1 98.31 449 GLY B C 1
ATOM 7363 O O . GLY B 1 449 ? 10.695 44.25 25.125 1 98.31 449 GLY B O 1
ATOM 7364 N N . ILE B 1 450 ? 10.094 43.031 23.406 1 98.19 450 ILE B N 1
ATOM 7365 C CA . ILE B 1 450 ? 10.305 44.125 22.469 1 98.19 450 ILE B CA 1
ATOM 7366 C C . ILE B 1 450 ? 9.258 45.219 22.719 1 98.19 450 ILE B C 1
ATOM 7368 O O . ILE B 1 450 ? 9.578 46.406 22.75 1 98.19 450 ILE B O 1
ATOM 7372 N N . GLY B 1 451 ? 8.055 44.812 22.828 1 98.31 451 GLY B N 1
ATOM 7373 C CA . GLY B 1 451 ? 6.973 45.75 23.062 1 98.31 451 GLY B CA 1
ATOM 7374 C C . GLY B 1 451 ? 7.184 46.625 24.297 1 98.31 451 GLY B C 1
ATOM 7375 O O . GLY B 1 451 ? 6.996 47.812 24.266 1 98.31 451 GLY B O 1
ATOM 7376 N N . VAL B 1 452 ? 7.633 46 25.359 1 97.88 452 VAL B N 1
ATOM 7377 C CA . VAL B 1 452 ? 7.762 46.719 26.609 1 97.88 452 VAL B CA 1
ATOM 7378 C C . VAL B 1 452 ? 9.133 47.375 26.688 1 97.88 452 VAL B C 1
ATOM 7380 O O . VAL B 1 452 ? 9.445 48.062 27.672 1 97.88 452 VAL B O 1
ATOM 7383 N N . GLY B 1 453 ? 10.008 47.094 25.766 1 97.25 453 GLY B N 1
ATOM 7384 C CA . GLY B 1 453 ? 11.242 47.844 25.609 1 97.25 453 GLY B CA 1
ATOM 7385 C C . GLY B 1 453 ? 12.438 47.188 26.266 1 97.25 453 GLY B C 1
ATOM 7386 O O . GLY B 1 453 ? 13.5 47.781 26.391 1 97.25 453 GLY B O 1
ATOM 7387 N N . VAL B 1 454 ? 12.32 46 26.688 1 96.38 454 VAL B N 1
ATOM 7388 C CA . VAL B 1 454 ? 13.43 45.344 27.344 1 96.38 454 VAL B CA 1
ATOM 7389 C C . VAL B 1 454 ? 14.383 44.781 26.297 1 96.38 454 VAL B C 1
ATOM 7391 O O . VAL B 1 454 ? 15.586 44.656 26.547 1 96.38 454 VAL B O 1
ATOM 7394 N N . PHE B 1 455 ? 13.859 44.406 25.172 1 97.06 455 PHE B N 1
ATOM 7395 C CA . PHE B 1 455 ? 14.688 43.906 24.078 1 97.06 455 PHE B CA 1
ATOM 7396 C C . PHE B 1 455 ? 14.758 44.938 22.953 1 97.06 455 PHE B C 1
ATOM 7398 O O . PHE B 1 455 ? 13.758 45.594 22.641 1 97.06 455 PHE B O 1
ATOM 7405 N N . LYS B 1 456 ? 15.875 45 22.344 1 95.19 456 LYS B N 1
ATOM 7406 C CA . LYS B 1 456 ? 16.094 46 21.297 1 95.19 456 LYS B CA 1
ATOM 7407 C C . LYS B 1 456 ? 15.5 45.562 19.969 1 95.19 456 LYS B C 1
ATOM 7409 O O . LYS B 1 456 ? 14.922 46.375 19.25 1 95.19 456 LYS B O 1
ATOM 7414 N N . ASP B 1 457 ? 15.797 44.375 19.656 1 94.81 457 ASP B N 1
ATOM 7415 C CA . ASP B 1 457 ? 15.297 43.844 18.391 1 94.81 457 ASP B CA 1
ATOM 7416 C C . ASP B 1 457 ? 15.133 42.312 18.453 1 94.81 457 ASP B C 1
ATOM 7418 O O . ASP B 1 457 ? 15.242 41.719 19.516 1 94.81 457 ASP B O 1
ATOM 7422 N N . PHE B 1 458 ? 14.773 41.781 17.312 1 96.06 458 PHE B N 1
ATOM 7423 C CA . PHE B 1 458 ? 14.359 40.375 17.281 1 96.06 458 PHE B CA 1
ATOM 7424 C C . PHE B 1 458 ? 15.57 39.469 17.344 1 96.06 458 PHE B C 1
ATOM 7426 O O . PHE B 1 458 ? 15.422 38.25 17.578 1 96.06 458 PHE B O 1
ATOM 7433 N N . SER B 1 459 ? 16.766 39.906 17.25 1 92.62 459 SER B N 1
ATOM 7434 C CA . SER B 1 459 ? 17.969 39.062 17.328 1 92.62 459 SER B CA 1
ATOM 7435 C C . SER B 1 459 ? 18.094 38.406 18.703 1 92.62 459 SER B C 1
ATOM 7437 O O . SER B 1 459 ? 18.828 37.438 18.875 1 92.62 459 SER B O 1
ATOM 7439 N N . VAL B 1 460 ? 17.344 38.906 19.641 1 94.25 460 VAL B N 1
ATOM 7440 C CA . VAL B 1 460 ? 17.375 38.438 21.016 1 94.25 460 VAL B CA 1
ATOM 7441 C C . VAL B 1 460 ? 16.875 36.969 21.047 1 94.25 460 VAL B C 1
ATOM 7443 O O . VAL B 1 460 ? 17.172 36.25 21.984 1 94.25 460 VAL B O 1
ATOM 7446 N N . VAL B 1 461 ? 16.188 36.594 19.953 1 92.19 461 VAL B N 1
ATOM 7447 C CA . VAL B 1 461 ? 15.625 35.25 19.906 1 92.19 461 VAL B CA 1
ATOM 7448 C C . VAL B 1 461 ? 16.75 34.219 20.094 1 92.19 461 VAL B C 1
ATOM 7450 O O . VAL B 1 461 ? 16.531 33.156 20.672 1 92.19 461 VAL B O 1
ATOM 7453 N N . ASP B 1 462 ? 17.906 34.531 19.766 1 88 462 ASP B N 1
ATOM 7454 C CA . ASP B 1 462 ? 19.062 33.625 19.859 1 88 462 ASP B CA 1
ATOM 7455 C C . ASP B 1 462 ? 19.391 33.312 21.328 1 88 462 ASP B C 1
ATOM 7457 O O . ASP B 1 462 ? 20.078 32.344 21.625 1 88 462 ASP B O 1
ATOM 7461 N N . GLN B 1 463 ? 18.953 34.156 22.172 1 86.94 463 GLN B N 1
ATOM 7462 C CA . GLN B 1 463 ? 19.188 33.938 23.594 1 86.94 463 GLN B CA 1
ATOM 7463 C C . GLN B 1 463 ? 18.219 32.906 24.156 1 86.94 463 GLN B C 1
ATOM 7465 O O . GLN B 1 463 ? 18.5 32.312 25.188 1 86.94 463 GLN B O 1
ATOM 7470 N N . PHE B 1 464 ? 17.188 32.781 23.453 1 87.81 464 PHE B N 1
ATOM 7471 C CA . PHE B 1 464 ? 16.141 31.891 23.938 1 87.81 464 PHE B CA 1
ATOM 7472 C C . PHE B 1 464 ? 16.328 30.5 23.344 1 87.81 464 PHE B C 1
ATOM 7474 O O . PHE B 1 464 ? 15.875 29.516 23.938 1 87.81 464 PHE B O 1
ATOM 7481 N N . VAL B 1 465 ? 16.844 30.5 22.156 1 83.12 465 VAL B N 1
ATOM 7482 C CA . VAL B 1 465 ? 16.906 29.234 21.438 1 83.12 465 VAL B CA 1
ATOM 7483 C C . VAL B 1 465 ? 18.359 28.922 21.047 1 83.12 465 VAL B C 1
ATOM 7485 O O . VAL B 1 465 ? 19.094 29.828 20.625 1 83.12 465 VAL B O 1
ATOM 7488 N N . LYS B 1 466 ? 18.719 27.641 21.297 1 81.44 466 LYS B N 1
ATOM 7489 C CA . LYS B 1 466 ? 20.062 27.203 20.938 1 81.44 466 LYS B CA 1
ATOM 7490 C C . LYS B 1 466 ? 20.016 25.953 20.047 1 81.44 466 LYS B C 1
ATOM 7492 O O . LYS B 1 466 ? 19.125 25.109 20.188 1 81.44 466 LYS B O 1
ATOM 7497 N N . ARG B 1 467 ? 20.969 25.953 19.141 1 81.69 467 ARG B N 1
ATOM 7498 C CA . ARG B 1 467 ? 21.109 24.766 18.297 1 81.69 467 ARG B CA 1
ATOM 7499 C C . ARG B 1 467 ? 21.719 23.609 19.062 1 81.69 467 ARG B C 1
ATOM 7501 O O . ARG B 1 467 ? 22.75 23.766 19.719 1 81.69 467 ARG B O 1
ATOM 7508 N N . GLU B 1 468 ? 21.031 22.547 18.969 1 84.75 468 GLU B N 1
ATOM 7509 C CA . GLU B 1 468 ? 21.469 21.375 19.719 1 84.75 468 GLU B CA 1
ATOM 7510 C C . GLU B 1 468 ? 22.312 20.438 18.859 1 84.75 468 GLU B C 1
ATOM 7512 O O . GLU B 1 468 ? 23.391 20.016 19.266 1 84.75 468 GLU B O 1
ATOM 7517 N N . LYS B 1 469 ? 21.797 20.047 17.734 1 92.38 469 LYS B N 1
ATOM 7518 C CA . LYS B 1 469 ? 22.453 19.047 16.875 1 92.38 469 LYS B CA 1
ATOM 7519 C C . LYS B 1 469 ? 22.219 19.344 15.406 1 92.38 469 LYS B C 1
ATOM 7521 O O . LYS B 1 469 ? 21.141 19.828 15.031 1 92.38 469 LYS B O 1
ATOM 7526 N N . THR B 1 470 ? 23.25 19.094 14.594 1 96.06 470 THR B N 1
ATOM 7527 C CA . THR B 1 470 ? 23.141 19.297 13.148 1 96.06 470 THR B CA 1
ATOM 7528 C C . THR B 1 470 ? 23.188 17.953 12.422 1 96.06 470 THR B C 1
ATOM 7530 O O . THR B 1 470 ? 24 17.094 12.75 1 96.06 470 THR B O 1
ATOM 7533 N N . PHE B 1 471 ? 22.297 17.734 11.516 1 97.31 471 PHE B N 1
ATOM 7534 C CA . PHE B 1 471 ? 22.25 16.562 10.648 1 97.31 471 PHE B CA 1
ATOM 7535 C C . PHE B 1 471 ? 22.625 16.938 9.219 1 97.31 471 PHE B C 1
ATOM 7537 O O . PHE B 1 471 ? 22.016 17.828 8.617 1 97.31 471 PHE B O 1
ATOM 7544 N N . VAL B 1 472 ? 23.594 16.281 8.664 1 98.06 472 VAL B N 1
ATOM 7545 C CA . VAL B 1 472 ? 24.125 16.594 7.336 1 98.06 472 VAL B CA 1
ATOM 7546 C C . VAL B 1 472 ? 23.719 15.5 6.348 1 98.06 472 VAL B C 1
ATOM 7548 O O . VAL B 1 472 ? 23.828 14.312 6.656 1 98.06 472 VAL B O 1
ATOM 7551 N N . PRO B 1 473 ? 23.234 15.891 5.137 1 98.06 473 PRO B N 1
ATOM 7552 C CA . PRO B 1 473 ? 22.859 14.883 4.141 1 98.06 473 PRO B CA 1
ATOM 7553 C C . PRO B 1 473 ? 24.016 13.977 3.756 1 98.06 473 PRO B C 1
ATOM 7555 O O . PRO B 1 473 ? 25.141 14.445 3.555 1 98.06 473 PRO B O 1
ATOM 7558 N N . ARG B 1 474 ? 23.828 12.766 3.639 1 97.38 474 ARG B N 1
ATOM 7559 C CA . ARG B 1 474 ? 24.828 11.797 3.205 1 97.38 474 ARG B CA 1
ATOM 7560 C C . ARG B 1 474 ? 24.844 11.664 1.685 1 97.38 474 ARG B C 1
ATOM 7562 O O . ARG B 1 474 ? 23.891 11.156 1.095 1 97.38 474 ARG B O 1
ATOM 7569 N N . GLU B 1 475 ? 25.828 11.984 1.058 1 96.56 475 GLU B N 1
ATOM 7570 C CA . GLU B 1 475 ? 25.953 12.109 -0.392 1 96.56 475 GLU B CA 1
ATOM 7571 C C . GLU B 1 475 ? 25.75 10.766 -1.083 1 96.56 475 GLU B C 1
ATOM 7573 O O . GLU B 1 475 ? 25.25 10.711 -2.207 1 96.56 475 GLU B O 1
ATOM 7578 N N . GLU B 1 476 ? 26.125 9.711 -0.452 1 97.06 476 GLU B N 1
ATOM 7579 C CA . GLU B 1 476 ? 26.016 8.383 -1.049 1 97.06 476 GLU B CA 1
ATOM 7580 C C . GLU B 1 476 ? 24.547 8 -1.292 1 97.06 476 GLU B C 1
ATOM 7582 O O . GLU B 1 476 ? 24.266 7.141 -2.125 1 97.06 476 GLU B O 1
ATOM 7587 N N . TYR B 1 477 ? 23.656 8.672 -0.639 1 97.5 477 TYR B N 1
ATOM 7588 C CA . TYR B 1 477 ? 22.234 8.328 -0.769 1 97.5 477 TYR B CA 1
ATOM 7589 C C . TYR B 1 477 ? 21.547 9.219 -1.793 1 97.5 477 TYR B C 1
ATOM 7591 O O . TYR B 1 477 ? 20.391 8.984 -2.156 1 97.5 477 TYR B O 1
ATOM 7599 N N . LYS B 1 478 ? 22.219 10.234 -2.299 1 97.12 478 LYS B N 1
ATOM 7600 C CA . LYS B 1 478 ? 21.609 11.195 -3.213 1 97.12 478 LYS B CA 1
ATOM 7601 C C . LYS B 1 478 ? 21.047 10.508 -4.453 1 97.12 478 LYS B C 1
ATOM 7603 O O . LYS B 1 478 ? 19.906 10.734 -4.828 1 97.12 478 LYS B O 1
ATOM 7608 N N . PRO B 1 479 ? 21.812 9.57 -5.078 1 96.81 479 PRO B N 1
ATOM 7609 C CA . PRO B 1 479 ? 21.25 8.914 -6.262 1 96.81 479 PRO B CA 1
ATOM 7610 C C . PRO B 1 479 ? 20.016 8.078 -5.938 1 96.81 479 PRO B C 1
ATOM 7612 O O . PRO B 1 479 ? 19.062 8.031 -6.734 1 96.81 479 PRO B O 1
ATOM 7615 N N . VAL B 1 480 ? 20.016 7.418 -4.828 1 97 480 VAL B N 1
ATOM 7616 C CA . VAL B 1 480 ? 18.891 6.594 -4.402 1 97 480 VAL B CA 1
ATOM 7617 C C . VAL B 1 480 ? 17.641 7.465 -4.219 1 97 480 VAL B C 1
ATOM 7619 O O . VAL B 1 480 ? 16.562 7.137 -4.719 1 97 480 VAL B O 1
ATOM 7622 N N . TYR B 1 481 ? 17.766 8.57 -3.564 1 97.88 481 TYR B N 1
ATOM 7623 C CA . TYR B 1 481 ? 16.609 9.406 -3.256 1 97.88 481 TYR B CA 1
ATOM 7624 C C . TYR B 1 481 ? 16.172 10.195 -4.48 1 97.88 481 TYR B C 1
ATOM 7626 O O . TYR B 1 481 ? 14.984 10.5 -4.637 1 97.88 481 TYR B O 1
ATOM 7634 N N . ASP B 1 482 ? 17.109 10.516 -5.391 1 97.38 482 ASP B N 1
ATOM 7635 C CA . ASP B 1 482 ? 16.703 11.117 -6.66 1 97.38 482 ASP B CA 1
ATOM 7636 C C . ASP B 1 482 ? 15.766 10.188 -7.434 1 97.38 482 ASP B C 1
ATOM 7638 O O . ASP B 1 482 ? 14.766 10.633 -8 1 97.38 482 ASP B O 1
ATOM 7642 N N . HIS B 1 483 ? 16.125 8.953 -7.398 1 96.62 483 HIS B N 1
ATOM 7643 C CA . HIS B 1 483 ? 15.289 7.961 -8.062 1 96.62 483 HIS B CA 1
ATOM 7644 C C . HIS B 1 483 ? 13.961 7.785 -7.34 1 96.62 483 HIS B C 1
ATOM 7646 O O . HIS B 1 483 ? 12.906 7.742 -7.977 1 96.62 483 HIS B O 1
ATOM 7652 N N . GLN B 1 484 ? 13.984 7.68 -6.051 1 97.81 484 GLN B N 1
ATOM 7653 C CA . GLN B 1 484 ? 12.773 7.504 -5.246 1 97.81 484 GLN B CA 1
ATOM 7654 C C . GLN B 1 484 ? 11.82 8.68 -5.43 1 97.81 484 GLN B C 1
ATOM 7656 O O . GLN B 1 484 ? 10.602 8.492 -5.461 1 97.81 484 GLN B O 1
ATOM 7661 N N . LYS B 1 485 ? 12.391 9.883 -5.535 1 98.25 485 LYS B N 1
ATOM 7662 C CA . LYS B 1 485 ? 11.562 11.07 -5.73 1 98.25 485 LYS B CA 1
ATOM 7663 C C . LYS B 1 485 ? 10.812 11.008 -7.059 1 98.25 485 LYS B C 1
ATOM 7665 O O . LYS B 1 485 ? 9.656 11.43 -7.148 1 98.25 485 LYS B O 1
ATOM 7670 N N . LYS B 1 486 ? 11.453 10.516 -8.07 1 97.69 486 LYS B N 1
ATOM 7671 C CA . LYS B 1 486 ? 10.805 10.352 -9.367 1 97.69 486 LYS B CA 1
ATOM 7672 C C . LYS B 1 486 ? 9.656 9.352 -9.281 1 97.69 486 LYS B C 1
ATOM 7674 O O . LYS B 1 486 ? 8.578 9.578 -9.836 1 97.69 486 LYS B O 1
ATOM 7679 N N . LEU B 1 487 ? 9.914 8.227 -8.609 1 97.94 487 LEU B N 1
ATOM 7680 C CA . LEU B 1 487 ? 8.867 7.227 -8.422 1 97.94 487 LEU B CA 1
ATOM 7681 C C . LEU B 1 487 ? 7.711 7.797 -7.605 1 97.94 487 LEU B C 1
ATOM 7683 O O . LEU B 1 487 ? 6.547 7.539 -7.91 1 97.94 487 LEU B O 1
ATOM 7687 N N . PHE B 1 488 ? 8.094 8.547 -6.594 1 98.56 488 PHE B N 1
ATOM 7688 C CA . PHE B 1 488 ? 7.109 9.18 -5.727 1 98.56 488 PHE B CA 1
ATOM 7689 C C . PHE B 1 488 ? 6.18 10.078 -6.531 1 98.56 488 PHE B C 1
ATOM 7691 O O . PHE B 1 488 ? 4.957 9.969 -6.422 1 98.56 488 PHE B O 1
ATOM 7698 N N . GLU B 1 489 ? 6.746 10.93 -7.355 1 98.38 489 GLU B N 1
ATOM 7699 C CA . GLU B 1 489 ? 5.969 11.852 -8.18 1 98.38 489 GLU B CA 1
ATOM 7700 C C . GLU B 1 489 ? 5.137 11.109 -9.211 1 98.38 489 GLU B C 1
ATOM 7702 O O . GLU B 1 489 ? 3.967 11.438 -9.43 1 98.38 489 GLU B O 1
ATOM 7707 N N . LYS B 1 490 ? 5.711 10.164 -9.844 1 98.12 490 LYS B N 1
ATOM 7708 C CA . LYS B 1 490 ? 5 9.375 -10.844 1 98.12 490 LYS B CA 1
ATOM 7709 C C . LYS B 1 490 ? 3.824 8.633 -10.227 1 98.12 490 LYS B C 1
ATOM 7711 O O . LYS B 1 490 ? 2.758 8.523 -10.828 1 98.12 490 LYS B O 1
ATOM 7716 N N . GLY B 1 491 ? 4.074 8.047 -9.07 1 98.56 491 GLY B N 1
ATOM 7717 C CA . GLY B 1 491 ? 2.99 7.371 -8.367 1 98.56 491 GLY B CA 1
ATOM 7718 C C . GLY B 1 491 ? 1.785 8.266 -8.133 1 98.56 491 GLY B C 1
ATOM 7719 O O . GLY B 1 491 ? 0.65 7.867 -8.414 1 98.56 491 GLY B O 1
ATOM 7720 N N . TYR B 1 492 ? 2.033 9.492 -7.621 1 98.5 492 TYR B N 1
ATOM 7721 C CA . TYR B 1 492 ? 0.944 10.438 -7.398 1 98.5 492 TYR B CA 1
ATOM 7722 C C . TYR B 1 492 ? 0.226 10.758 -8.703 1 98.5 492 TYR B C 1
ATOM 7724 O O . TYR B 1 492 ? -1.006 10.734 -8.766 1 98.5 492 TYR B O 1
ATOM 7732 N N . GLU B 1 493 ? 0.989 11.055 -9.734 1 98.25 493 GLU B N 1
ATOM 7733 C CA . GLU B 1 493 ? 0.427 11.43 -11.031 1 98.25 493 GLU B CA 1
ATOM 7734 C C . GLU B 1 493 ? -0.466 10.328 -11.586 1 98.25 493 GLU B C 1
ATOM 7736 O O . GLU B 1 493 ? -1.547 10.602 -12.117 1 98.25 493 GLU B O 1
ATOM 7741 N N . CYS B 1 494 ? -0.021 9.133 -11.445 1 98.38 494 CYS B N 1
ATOM 7742 C CA . CYS B 1 494 ? -0.742 7.992 -11.992 1 98.38 494 CYS B CA 1
ATOM 7743 C C . CYS B 1 494 ? -2.066 7.781 -11.273 1 98.38 494 CYS B C 1
ATOM 7745 O O . CYS B 1 494 ? -3.049 7.352 -11.875 1 98.38 494 CYS B O 1
ATOM 7747 N N . LEU B 1 495 ? -2.158 8.133 -10.023 1 98.44 495 LEU B N 1
ATOM 7748 C CA . LEU B 1 495 ? -3.297 7.727 -9.211 1 98.44 495 LEU B CA 1
ATOM 7749 C C . LEU B 1 495 ? -4.344 8.836 -9.156 1 98.44 495 LEU B C 1
ATOM 7751 O O . LEU B 1 495 ? -5.332 8.719 -8.422 1 98.44 495 LEU B O 1
ATOM 7755 N N . LEU B 1 496 ? -4.203 9.914 -9.922 1 97.81 496 LEU B N 1
ATOM 7756 C CA . LEU B 1 496 ? -5.129 11.039 -9.891 1 97.81 496 LEU B CA 1
ATOM 7757 C C . LEU B 1 496 ? -6.547 10.594 -10.219 1 97.81 496 LEU B C 1
ATOM 7759 O O . LEU B 1 496 ? -7.496 10.953 -9.523 1 97.81 496 LEU B O 1
ATOM 7763 N N . ASP B 1 497 ? -6.664 9.75 -11.242 1 96.75 497 ASP B N 1
ATOM 7764 C CA . ASP B 1 497 ? -7.988 9.266 -11.625 1 96.75 497 ASP B CA 1
ATOM 7765 C C . ASP B 1 497 ? -8.539 8.297 -10.586 1 96.75 497 ASP B C 1
ATOM 7767 O O . ASP B 1 497 ? -9.75 8.242 -10.359 1 96.75 497 ASP B O 1
ATOM 7771 N N . TYR B 1 498 ? -7.691 7.547 -10.016 1 97.81 498 TYR B N 1
ATOM 7772 C CA . TYR B 1 498 ? -8.109 6.637 -8.953 1 97.81 498 TYR B CA 1
ATOM 7773 C C . TYR B 1 498 ? -8.688 7.402 -7.77 1 97.81 498 TYR B C 1
ATOM 7775 O O . TYR B 1 498 ? -9.703 7 -7.199 1 97.81 498 TYR B O 1
ATOM 7783 N N . TYR B 1 499 ? -7.977 8.508 -7.355 1 96.81 499 TYR B N 1
ATOM 7784 C CA . TYR B 1 499 ? -8.445 9.328 -6.246 1 96.81 499 TYR B CA 1
ATOM 7785 C C . TYR B 1 499 ? -9.852 9.859 -6.516 1 96.81 499 TYR B C 1
ATOM 7787 O O . TYR B 1 499 ? -10.711 9.828 -5.633 1 96.81 499 TYR B O 1
ATOM 7795 N N . LYS B 1 500 ? -10.078 10.328 -7.727 1 94.44 500 LYS B N 1
ATOM 7796 C CA . LYS B 1 500 ? -11.383 10.883 -8.094 1 94.44 500 LYS B CA 1
ATOM 7797 C C . LYS B 1 500 ? -12.477 9.82 -7.977 1 94.44 500 LYS B C 1
ATOM 7799 O O . LYS B 1 500 ? -13.547 10.094 -7.438 1 94.44 500 LYS B O 1
ATOM 7804 N N . MET B 1 501 ? -12.195 8.688 -8.461 1 93.69 501 MET B N 1
ATOM 7805 C CA . MET B 1 501 ? -13.18 7.609 -8.438 1 93.69 501 MET B CA 1
ATOM 7806 C C . MET B 1 501 ? -13.453 7.16 -7.004 1 93.69 501 MET B C 1
ATOM 7808 O O . MET B 1 501 ? -14.602 6.895 -6.641 1 93.69 501 MET B O 1
ATOM 7812 N N . SER B 1 502 ? -12.406 7.023 -6.234 1 91.38 502 SER B N 1
ATOM 7813 C CA . SER B 1 502 ? -12.539 6.531 -4.867 1 91.38 502 SER B CA 1
ATOM 7814 C C . SER B 1 502 ? -13.312 7.516 -3.994 1 91.38 502 SER B C 1
ATOM 7816 O O . SER B 1 502 ? -13.93 7.125 -3.006 1 91.38 502 SER B O 1
ATOM 7818 N N . ALA B 1 503 ? -13.258 8.789 -4.289 1 84.69 503 ALA B N 1
ATOM 7819 C CA . ALA B 1 503 ? -13.914 9.828 -3.502 1 84.69 503 ALA B CA 1
ATOM 7820 C C . ALA B 1 503 ? -15.398 9.93 -3.859 1 84.69 503 ALA B C 1
ATOM 7822 O O . ALA B 1 503 ? -16.203 10.438 -3.072 1 84.69 503 ALA B O 1
ATOM 7823 N N . GLU B 1 504 ? -15.875 9.703 -5.125 1 73.5 504 GLU B N 1
ATOM 7824 C CA . GLU B 1 504 ? -17.266 9.805 -5.57 1 73.5 504 GLU B CA 1
ATOM 7825 C C . GLU B 1 504 ? -18.156 8.797 -4.844 1 73.5 504 GLU B C 1
ATOM 7827 O O . GLU B 1 504 ? -19.375 8.938 -4.824 1 73.5 504 GLU B O 1
ATOM 7832 N N . GLU B 1 505 ? -17.703 8.016 -4 1 58.91 505 GLU B N 1
ATOM 7833 C CA . GLU B 1 505 ? -18.594 7.047 -3.379 1 58.91 505 GLU B CA 1
ATOM 7834 C C . GLU B 1 505 ? -18.781 7.34 -1.894 1 58.91 505 GLU B C 1
ATOM 7836 O O . GLU B 1 505 ? -17.844 7.777 -1.221 1 58.91 505 GLU B O 1
#

InterPro domains:
  IPR000577 Carbohydrate kinase, FGGY [PIRSF000538] (3-501)
  IPR006000 Xylulokinase [TIGR01312] (9-491)
  IPR018483 Carbohydrate kinase, FGGY, conserved site [PS00933] (131-143)
  IPR018484 Carbohydrate kinase FGGY, N-terminal [PF00370] (4-246)
  IPR018485 Carbohydrate kinase FGGY, C-terminal [PF02782] (257-450)
  IPR043129 ATPase, nucleotide binding domain [SSF53067] (3-248)
  IPR043129 ATPase, nucleotide binding domain [SSF53067] (249-499)
  IPR050406 FGGY Carbohydrate Kinase [PTHR43095] (1-496)

Organism: NCBI:txid88431

Nearest PDB structures (foldseek):
  3ifr-assembly3_B-2  TM=9.286E-01  e=1.254E-38  Rhodospirillum rubrum ATCC 11170
  5ya1-assembly2_B  TM=9.104E-01  e=4.997E-39  Escherichia coli K-12
  5ya2-assembly2_B  TM=9.085E-01  e=9.063E-39  Escherichia coli K-12
  3kzb-assembly1_A-2  TM=8.798E-01  e=7.935E-40  Chromobacterium violaceum
  5ya0-assembly2_B  TM=8.990E-01  e=1.035E-37  Escherichia coli K-12

Secondary structure (DSSP, 8-state):
---EEEEEEE-SSEEEEEEEETTS-EEEEEEEE---EEETTTEEEE-HHHHHHHHHHHHHHHHTTS-GGGEEEEEEEE--S-BEEE-TT--B-SPEE-TT--TTHHHHHHHHHHH-HHHHHHHHSS---TTSHHHHHHHHHHH-HHHHHT--EEE-HHHHHHHHHHS--EEEHHHHTTTT-EETTTTEE-HHHHHHHT--GGGSPEEE-TT-EEEEPPHHHHHHHT--TT-EEE--EEHHHHHHHHTT--STT-EEEEESSSEEEEE-BSS----TT---EEEEPSSTT-EEEEEEES-SHHHHHHHHHHH-HHHHHHHHHHTS-HHHHHHHHHHHSPTTGGG-EEE--BTBBBTBT-BTT--EEEEEE-TT--HHHHHHHHHHHHHHHHHHHHHHHGGGS---EEEEESGGGG-HHHHHHHHHHHTSEEEEESSTT-HHHHHHHHHHHHHHTS-SSGGGHHHH--EEEEE---GGGHHHHHHHHHHHHHHHHHTHHHHHHHH--/---EEEEEEE-SSEEEEEEEETTS-EEEEEEEE---EEETTTEEEE-HHHHHHHHHHHHHHHHTTS-GGGEEEEEEEE--S-BEEE-TT--B-SPEE-TT--TTHHHHHHHHHHH-HHHHHHHHSS---TTSHHHHHHHHHHH-HHHHHT--EEE-HHHHHHHHHHS--EEEHHHHTTTT-EETTTTEE-HHHHHHHT--GGGSPEEE-TT-EEEEPPHHHHHHHT--TT-EEE--EEHHHHHHHHTT--STT-EEEEESSSEEEEE-BSS----TT---EEEEPSSTT-EEEEEEES-SHHHHHHHHHHH-HHHHHHHHHHTS-HHHHHHHHHHHSPTTGGG-EEE--BTBBBTBT-BTT--EEEEEE-TT--HHHHHHHHHHHHHHHHHHHHHHHGGGS---EEEEESGGGG-HHHHHHHHHHHTSEEEEESSTT-HHHHHHHHHHHHHHTS-SSGGGHHHH--EEEEE---GGGHHHHHHHHHHHHHHHHHTHHHHHHHH--

pLDDT: mean 94.95, std 5.2, range [58.91, 98.88]

Radius of gyration: 37.05 Å; Cα contacts (8 Å, |Δi|>4): 2482; chains: 2; bounding box: 57×109×82 Å